Protein 8EEN (pdb70)

Solvent-accessible surface area: 30637 Å² total; per-residue (Å²): 131,0,2,0,7,12,0,15,9,6,0,0,3,0,0,13,6,0,21,9,41,67,30,138,14,49,1,1,14,22,37,104,47,27,1,20,62,3,45,10,59,105,62,24,60,56,43,0,10,2,8,34,7,32,0,7,21,13,4,4,9,1,2,10,6,0,11,23,32,56,18,44,56,61,14,71,38,9,26,78,46,3,78,0,0,6,24,21,106,67,147,63,50,127,23,76,21,111,59,0,15,127,66,0,70,57,0,1,44,34,0,10,107,21,4,126,88,3,7,63,18,2,13,26,1,38,52,0,62,37,160,116,30,125,31,76,71,99,7,85,114,123,0,79,64,21,0,107,27,4,0,0,44,25,0,94,135,53,64,57,90,78,39,10,20,10,1,0,8,0,14,0,0,12,9,0,1,0,33,0,59,56,0,0,0,0,4,0,5,3,16,0,10,3,0,23,41,104,9,116,5,0,16,23,0,25,45,70,19,14,12,67,71,3,1,86,24,0,10,74,17,0,22,65,26,22,119,44,131,36,78,64,92,15,17,9,39,69,0,60,10,80,108,129,8,7,30,0,31,4,117,104,45,68,88,24,101,5,29,0,0,0,0,18,23,14,1,16,2,3,97,63,13,105,24,38,75,83,11,61,125,53,3,69,56,6,8,90,87,73,5,0,0,53,1,5,16,0,1,0,24,0,112,14,100,55,134,2,9,0,9,3,19,70,99,19,60,0,0,11,0,20,0,5,35,80,30,156,98,92,11,0,0,0,5,0,11,1,31,36,12,115,47,12,82,7,84,26,84,143,34,0,44,35,0,0,83,40,13,57,143,95,9,95,9,60,51,8,9,5,47,42,13,34,79,12,114,66,3,19,3,9,55,6,1,5,57,84,14,10,0,12,116,0,6,24,22,4,64,93,28,146,13,28,1,31,6,0,8,9,5,7,0,52,2,3,14,6,32,13,19,4,0,12,2,2,6,0,5,22,0,0,19,74,0,17,96,71,87,112,114,0,2,0,8,11,0,16,10,6,0,0,3,0,0,12,6,0,20,10,41,71,32,130,8,48,1,1,14,22,37,105,48,28,1,22,65,4,44,10,57,105,64,25,58,58,43,0,11,2,8,33,7,33,1,6,22,12,4,4,10,1,1,10,6,0,11,24,30,55,19,44,57,61,14,72,38,10,22,82,60,3,92,1,2,6,23,24,121,71,143,62,46,154,22,75,28,111,61,0,48,121,68,0,60,54,0,1,43,34,0,8,111,22,4,127,86,4,7,62,17,2,13,26,0,41,53,0,53,40,154,116,29,125,30,72,69,92,6,83,112,125,0,82,65,21,1,109,29,4,0,0,43,24,0,93,133,54,64,54,93,98,54,11,17,13,2,0,8,0,13,0,0,12,10,0,0,0,33,0,59,55,0,0,0,0,4,0,5,2,16,0,11,3,0,48,47,57,14,96,2,0,25,23,0,26,43,71,21,14,11,68,73,4,1,86,24,0,11,74,16,0,22,67,25,21,118,42,129,35,74,64,94,16,19,9,39,65,0,54,6,88,131,123,11,8,25,0,29,4,124,100,45,68,90,24,98,5,32,0,0,0,0,18,23,14,1,15,2,3,94,61,13,103,22,40,69,83,12,56,126,52,2,70,60,6,8,93,88,67,3,1,1,53,1,4,15,0,1,0,24,0,104,16,100,51,114,2,9,0,9,3,20,70,99,19,59,0,0,11,0,32,0,6,35,63,40,160,98,101,13,0,0,0,4,0,17,1,30,30,22,116,40,13,82,6,88,29,74,141,34,0,44,36,0,0,83,41,13,58,142,94,8,85,9,59,51,9,8,5,46,43,13,34,80,15,132,89,3,16,4,8,57,5,0,6,56,82,14,11,0,12,113,0,6,34,44,4,54,119,16,76,39,31,4,28,4,0,8,10,5,8,0,56,3,4,14,5,31,13,18,4,0,12,2,2,10,0,5,24,0,0,18,58,0,18,97,72,84,114

Nearest PDB structures (foldseek):
  8een-assembly2_A  TM=1.002E+00  e=7.581E-100  Corynebacterium ammoniagenes
  8eej-assembly2_A  TM=1.002E+00  e=3.549E-97  Corynebacterium ammoniagenes
  8eei-assembly1_A  TM=1.001E+00  e=1.868E-94  Corynebacterium ammoniagenes
  8eel-assembly2_B  TM=1.001E+00  e=2.654E-94  Corynebacterium ammoniagenes
  8eeh-assembly2_B  TM=1.000E+00  e=1.194E-92  Corynebacterium ammoniagenes

Structure (mmCIF, N/CA/C/O backbone):
data_8EEN
#
_entry.id   8EEN
#
_cell.length_a   60.229
_cell.length_b   117.835
_cell.length_c   141.479
_cell.angle_alpha   90.000
_cell.angle_beta   90.000
_cell.angle_gamma   90.000
#
_symmetry.space_group_name_H-M   'P 21 21 21'
#
loop_
_entity.id
_entity.type
_entity.pdbx_description
1 polymer 'Amine oxidase'
2 non-polymer 'FLAVIN-ADENINE DINUCLEOTIDE'
3 water water
#
loop_
_atom_site.group_PDB
_atom_site.id
_atom_site.type_symbol
_atom_site.label_atom_id
_atom_site.label_alt_id
_atom_site.label_comp_id
_atom_site.label_asym_id
_atom_site.label_entity_id
_atom_site.label_seq_id
_atom_site.pdbx_PDB_ins_code
_atom_site.Cartn_x
_atom_site.Cartn_y
_atom_site.Cartn_z
_atom_site.occupancy
_atom_site.B_iso_or_equiv
_atom_site.auth_seq_id
_atom_site.auth_comp_id
_atom_site.auth_asym_id
_atom_site.auth_atom_id
_atom_site.pdbx_PDB_model_num
ATOM 1 N N . LYS A 1 5 ? 17.89087 -26.15196 20.82614 1.000 33.13000 5 LYS B N 1
ATOM 2 C CA . LYS A 1 5 ? 16.83871 -26.71800 19.99949 1.000 21.26000 5 LYS B CA 1
ATOM 3 C C . LYS A 1 5 ? 15.82130 -25.65338 19.56413 1.000 20.58000 5 LYS B C 1
ATOM 4 O O . LYS A 1 5 ? 14.97105 -25.93566 18.73098 1.000 17.25000 5 LYS B O 1
ATOM 10 N N . VAL A 1 6 ? 15.89261 -24.43579 20.12101 1.000 14.51000 6 VAL B N 1
ATOM 11 C CA . VAL A 1 6 ? 15.02877 -23.34641 19.67188 1.000 13.27000 6 VAL B CA 1
ATOM 12 C C . VAL A 1 6 ? 15.66793 -22.69043 18.45657 1.000 12.89000 6 VAL B C 1
ATOM 13 O O . VAL A 1 6 ? 16.83416 -22.28623 18.49856 1.000 14.45000 6 VAL B O 1
ATOM 17 N N . VAL A 1 7 ? 14.91429 -22.58684 17.37024 1.000 10.18000 7 VAL B N 1
ATOM 18 C CA . VAL A 1 7 ? 15.39630 -21.94254 16.15101 1.000 12.36000 7 VAL B CA 1
ATOM 19 C C . VAL A 1 7 ? 14.86458 -20.51755 16.11912 1.000 10.71000 7 VAL B C 1
ATOM 20 O O . VAL A 1 7 ? 13.64979 -20.29219 16.16490 1.000 12.18000 7 VAL B O 1
ATOM 24 N N . ILE A 1 8 ? 15.77742 -19.56085 16.04919 1.000 10.94000 8 ILE B N 1
ATOM 25 C CA . ILE A 1 8 ? 15.44953 -18.14616 15.96034 1.000 9.02000 8 ILE B CA 1
ATOM 26 C C . ILE A 1 8 ? 15.70293 -17.72668 14.51535 1.000 10.72000 8 ILE B C 1
ATOM 27 O O . ILE A 1 8 ? 16.81570 -17.89912 13.99554 1.000 11.35000 8 ILE B O 1
ATOM 32 N N . ILE A 1 9 ? 14.68199 -17.19798 13.85074 1.000 11.06000 9 ILE B N 1
ATOM 33 C CA . ILE A 1 9 ? 14.81571 -16.75796 12.46555 1.000 10.58000 9 ILE B CA 1
ATOM 34 C C . ILE A 1 9 ? 15.06903 -15.25957 12.47735 1.000 11.49000 9 ILE B C 1
ATOM 35 O O . ILE A 1 9 ? 14.18579 -14.47522 12.84211 1.000 11.67000 9 ILE B O 1
ATOM 40 N N . GLY A 1 10 ? 16.27021 -14.86992 12.06856 1.000 8.85000 10 GLY B N 1
ATOM 41 C CA . GLY A 1 10 ? 16.63243 -13.46755 11.99167 1.000 12.46000 10 GLY B CA 1
ATOM 42 C C . GLY A 1 10 ? 17.56407 -12.99873 13.09219 1.000 10.53000 10 GLY B C 1
ATOM 43 O O . GLY A 1 10 ? 17.29620 -13.23674 14.28090 1.000 10.21000 10 GLY B O 1
ATOM 44 N N . ALA A 1 11 ? 18.65131 -12.32730 12.70285 1.000 10.56000 11 ALA B N 1
ATOM 45 C CA . ALA A 1 11 ? 19.64873 -11.77128 13.61707 1.000 10.01000 11 ALA B CA 1
ATOM 46 C C . ALA A 1 11 ? 19.57237 -10.24552 13.68849 1.000 10.60000 11 ALA B C 1
ATOM 47 O O . ALA A 1 11 ? 20.59374 -9.54906 13.70118 1.000 10.08000 11 ALA B O 1
ATOM 49 N N . GLY A 1 12 ? 18.35023 -9.71515 13.71563 1.000 10.31000 12 GLY B N 1
ATOM 50 C CA . GLY A 1 12 ? 18.12022 -8.35401 14.15309 1.000 10.91000 12 GLY B CA 1
ATOM 51 C C . GLY A 1 12 ? 18.12296 -8.28079 15.67203 1.000 8.17000 12 GLY B C 1
ATOM 52 O O . GLY A 1 12 ? 18.42808 -9.24527 16.37416 1.000 8.23000 12 GLY B O 1
ATOM 53 N N . PHE A 1 13 ? 17.75191 -7.10878 16.18475 1.000 8.02000 13 PHE B N 1
ATOM 54 C CA . PHE A 1 13 ? 17.76167 -6.92581 17.63478 1.000 9.11000 13 PHE B CA 1
ATOM 55 C C . PHE A 1 13 ? 16.83479 -7.91191 18.34536 1.000 9.42000 13 PHE B C 1
ATOM 56 O O . PHE A 1 13 ? 17.17463 -8.41106 19.42506 1.000 9.76000 13 PHE B O 1
ATOM 64 N N . ALA A 1 14 ? 15.65635 -8.20445 17.77422 1.000 9.90000 14 ALA B N 1
ATOM 65 C CA . ALA A 1 14 ? 14.74846 -9.13000 18.45319 1.000 9.28000 14 ALA B CA 1
ATOM 66 C C . ALA A 1 14 ? 15.35565 -10.52669 18.55519 1.000 9.71000 14 ALA B C 1
ATOM 67 O O . ALA A 1 14 ? 15.31726 -11.16126 19.61894 1.000 11.52000 14 ALA B O 1
ATOM 69 N N . GLY A 1 15 ? 15.91616 -11.02723 17.45508 1.000 9.12000 15 GLY B N 1
ATOM 70 C CA . GLY A 1 15 ? 16.47789 -12.36368 17.48050 1.000 9.42000 15 GLY B CA 1
ATOM 71 C C . GLY A 1 15 ? 17.72952 -12.45855 18.33428 1.000 12.01000 15 GLY B C 1
ATOM 72 O O . GLY A 1 15 ? 17.92419 -13.44415 19.05696 1.000 10.40000 15 GLY B O 1
ATOM 73 N N . LEU A 1 16 ? 18.58531 -11.43157 18.27490 1.000 8.48000 16 LEU B N 1
ATOM 74 C CA . LEU A 1 16 ? 19.80620 -11.42425 19.07729 1.000 8.87000 16 LEU B CA 1
ATOM 75 C C . LEU A 1 16 ? 19.48072 -11.41458 20.56867 1.000 10.14000 16 LEU B C 1
ATOM 76 O O . LEU A 1 16 ? 20.04629 -12.19214 21.34702 1.000 9.32000 16 LEU B O 1
ATOM 81 N N . VAL A 1 17 ? 18.55443 -10.55096 20.98566 1.000 11.11000 17 VAL B N 1
ATOM 82 C CA . VAL A 1 17 ? 18.24208 -10.46669 22.41090 1.000 9.70000 17 VAL B CA 1
ATOM 83 C C . VAL A 1 17 ? 17.50297 -11.71550 22.87762 1.000 12.04000 17 VAL B C 1
ATOM 84 O O . VAL A 1 17 ? 17.68535 -12.15724 24.01879 1.000 9.52000 17 VAL B O 1
ATOM 88 N N . ALA A 1 18 ? 16.68614 -12.32201 22.00699 1.000 10.02000 18 ALA B N 1
ATOM 89 C CA . ALA A 1 18 ? 16.03857 -13.58233 22.36269 1.000 9.32000 18 ALA B CA 1
ATOM 90 C C . ALA A 1 18 ? 17.06827 -14.68120 22.55970 1.000 10.14000 18 ALA B C 1
ATOM 91 O O . ALA A 1 18 ? 16.95936 -15.48345 23.49561 1.000 10.40000 18 ALA B O 1
ATOM 93 N N . ALA A 1 19 ? 18.08090 -14.73848 21.68959 1.000 9.71000 19 ALA B N 1
ATOM 94 C CA . ALA A 1 19 ? 19.12495 -15.74818 21.86402 1.000 10.06000 19 ALA B CA 1
ATOM 95 C C . ALA A 1 19 ? 19.85438 -15.55952 23.18733 1.000 12.66000 19 ALA B C 1
ATOM 96 O O . ALA A 1 19 ? 20.09583 -16.52938 23.91877 1.000 8.99000 19 ALA B O 1
ATOM 98 N N . ARG A 1 20 ? 20.19963 -14.31571 23.52627 1.000 9.77000 20 ARG B N 1
ATOM 99 C CA . ARG A 1 20 ? 20.90331 -14.08778 24.78392 1.000 9.04000 20 ARG B CA 1
ATOM 100 C C . ARG A 1 20 ? 20.04475 -14.48239 25.98336 1.000 9.89000 20 ARG B C 1
ATOM 101 O O . ARG A 1 20 ? 20.55313 -15.06059 26.95145 1.000 9.90000 20 ARG B O 1
ATOM 109 N N . GLU A 1 21 ? 18.73680 -14.21143 25.92018 1.000 9.54000 21 GLU B N 1
ATOM 110 C CA . GLU A 1 21 ? 17.82704 -14.59232 27.00208 1.000 9.92000 21 GLU B CA 1
ATOM 111 C C . GLU A 1 21 ? 17.73562 -16.11020 27.15296 1.000 11.02000 21 GLU B C 1
ATOM 112 O O . GLU A 1 21 ? 17.75794 -16.63625 28.27359 1.000 11.01000 21 GLU B O 1
ATOM 118 N N . LEU A 1 22 ? 17.63714 -16.83609 26.03798 1.000 12.74000 22 LEU B N 1
ATOM 119 C CA . LEU A 1 22 ? 17.62300 -18.29131 26.12377 1.000 10.72000 22 LEU B CA 1
ATOM 120 C C . LEU A 1 22 ? 18.94014 -18.81559 26.67828 1.000 13.16000 22 LEU B C 1
ATOM 121 O O . LEU A 1 22 ? 18.96397 -19.78479 27.44703 1.000 12.60000 22 LEU B O 1
ATOM 126 N N . GLN A 1 23 ? 20.04974 -18.18363 26.30312 1.000 11.14000 23 GLN B N 1
ATOM 127 C CA . GLN A 1 23 ? 21.35132 -18.59152 26.82610 1.000 12.53000 23 GLN B CA 1
ATOM 128 C C . GLN A 1 23 ? 21.40734 -18.45296 28.34291 1.000 14.86000 23 GLN B C 1
ATOM 129 O O . GLN A 1 23 ? 21.91170 -19.34633 29.03776 1.000 15.33000 23 GLN B O 1
ATOM 135 N N . THR A 1 24 ? 20.88228 -17.34260 28.87168 1.000 15.65000 24 THR B N 1
ATOM 136 C CA . THR A 1 24 ? 20.80621 -17.14879 30.31697 1.000 14.46000 24 THR B CA 1
ATOM 137 C C . THR A 1 24 ? 20.07240 -18.30619 30.98542 1.000 17.50000 24 THR B C 1
ATOM 138 O O . THR A 1 24 ? 20.46394 -18.76105 32.06925 1.000 18.98000 24 THR B O 1
ATOM 142 N N . ALA A 1 25 ? 19.01825 -18.81036 30.34203 1.000 14.68000 25 ALA B N 1
ATOM 143 C CA . ALA A 1 25 ? 18.19030 -19.88589 30.88180 1.000 17.53000 25 ALA B CA 1
ATOM 144 C C . ALA A 1 25 ? 18.75233 -21.28064 30.61492 1.000 17.72000 25 ALA B C 1
ATOM 145 O O . ALA A 1 25 ? 18.13123 -22.27154 31.03262 1.000 19.37000 25 ALA B O 1
ATOM 147 N N . GLY A 1 26 ? 19.88807 -21.38380 29.92689 1.000 15.26000 26 GLY B N 1
ATOM 148 C CA . GLY A 1 26 ? 20.47433 -22.67024 29.60565 1.000 17.12000 26 GLY B CA 1
ATOM 149 C C . GLY A 1 26 ? 19.76087 -23.43144 28.51133 1.000 20.40000 26 GLY B C 1
ATOM 150 O O . GLY A 1 26 ? 19.83640 -24.66342 28.47067 1.000 19.14000 26 GLY B O 1
ATOM 151 N N . ILE A 1 27 ? 19.07143 -22.73409 27.61554 1.000 15.30000 27 ILE B N 1
ATOM 152 C CA . ILE A 1 27 ? 18.28411 -23.36769 26.56471 1.000 14.59000 27 ILE B CA 1
ATOM 153 C C . ILE A 1 27 ? 19.05332 -23.25803 25.25940 1.000 14.94000 27 ILE B C 1
ATOM 154 O O . ILE A 1 27 ? 19.49546 -22.16681 24.87883 1.000 15.03000 27 ILE B O 1
ATOM 159 N N . GLU A 1 28 ? 19.23312 -24.38501 24.58155 1.000 13.82000 28 GLU B N 1
ATOM 160 C CA . GLU A 1 28 ? 19.99778 -24.39373 23.34511 1.000 15.26000 28 GLU B CA 1
ATOM 161 C C . GLU A 1 28 ? 19.19908 -23.74885 22.21931 1.000 14.32000 28 GLU B C 1
ATOM 162 O O . GLU A 1 28 ? 17.97821 -23.91249 22.11862 1.000 13.38000 28 GLU B O 1
ATOM 168 N N . TYR A 1 29 ? 19.90284 -23.01269 21.36883 1.000 13.23000 29 TYR B N 1
ATOM 169 C CA . TYR A 1 29 ? 19.25880 -22.23826 20.32199 1.000 13.81000 29 TYR B CA 1
ATOM 170 C C . TYR A 1 29 ? 20.16756 -22.22465 19.10470 1.000 15.19000 29 TYR B C 1
ATOM 171 O O . TYR A 1 29 ? 21.35274 -22.56460 19.17528 1.000 13.90000 29 TYR B O 1
ATOM 180 N N . GLU A 1 30 ? 19.59793 -21.79871 17.98396 1.000 14.41000 30 GLU B N 1
ATOM 181 C CA . GLU A 1 30 ? 20.38479 -21.46569 16.80614 1.000 16.79000 30 GLU B CA 1
ATOM 182 C C . GLU A 1 30 ? 19.71480 -20.29812 16.10581 1.000 14.38000 30 GLU B C 1
ATOM 183 O O . GLU A 1 30 ? 18.49000 -20.28789 15.97236 1.000 15.86000 30 GLU B O 1
ATOM 189 N N . ILE A 1 31 ? 20.50706 -19.32554 15.66419 1.000 14.67000 31 ILE B N 1
ATOM 190 C CA . ILE A 1 31 ? 19.99668 -18.19786 14.89080 1.000 12.43000 31 ILE B CA 1
ATOM 191 C C . ILE A 1 31 ? 20.31851 -18.44254 13.42504 1.000 14.08000 31 ILE B C 1
ATOM 192 O O . ILE A 1 31 ? 21.48482 -18.63951 13.06446 1.000 14.94000 31 ILE B O 1
ATOM 197 N N . LEU A 1 32 ? 19.29035 -18.40173 12.58661 1.000 10.48000 32 LEU B N 1
ATOM 198 C CA . LEU A 1 32 ? 19.42298 -18.47522 11.13506 1.000 11.35000 32 LEU B CA 1
ATOM 199 C C . LEU A 1 32 ? 19.12874 -17.09859 10.55039 1.000 11.17000 32 LEU B C 1
ATOM 200 O O . LEU A 1 32 ? 18.02371 -16.57327 10.73108 1.000 10.92000 32 LEU B O 1
ATOM 205 N N . GLU A 1 33 ? 20.11152 -16.51896 9.86427 1.000 10.33000 33 GLU B N 1
ATOM 206 C CA . GLU A 1 33 ? 19.98711 -15.19163 9.27070 1.000 10.12000 33 GLU B CA 1
ATOM 207 C C . GLU A 1 33 ? 20.18348 -15.27183 7.75872 1.000 12.12000 33 GLU B C 1
ATOM 208 O O . GLU A 1 33 ? 21.15095 -15.87882 7.28489 1.000 14.36000 33 GLU B O 1
ATOM 214 N N . ALA A 1 34 ? 19.27411 -14.63704 7.00612 1.000 9.21000 34 ALA B N 1
ATOM 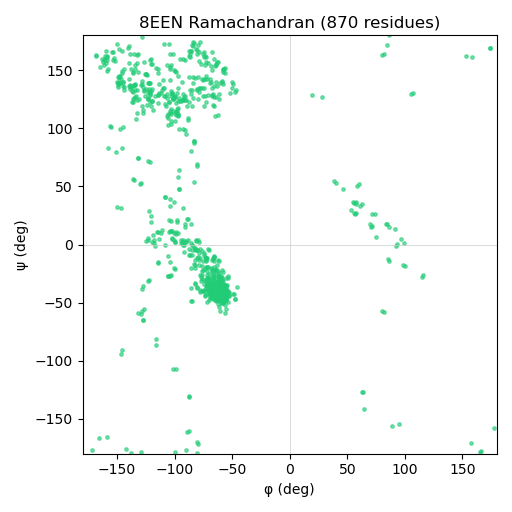215 C CA . ALA A 1 34 ? 19.33064 -14.69507 5.54270 1.000 11.67000 34 ALA B CA 1
ATOM 216 C C . ALA A 1 34 ? 20.52279 -13.93027 4.96861 1.000 11.33000 34 ALA B C 1
ATOM 217 O O . ALA A 1 34 ? 21.13069 -14.37270 3.97999 1.000 14.50000 34 ALA B O 1
ATOM 219 N N . LYS A 1 35 ? 20.86120 -12.78240 5.54835 1.000 13.68000 35 LYS B N 1
ATOM 220 C CA . LYS A 1 35 ? 21.89108 -11.91124 4.99699 1.000 11.86000 35 LYS B CA 1
ATOM 221 C C . LYS A 1 35 ? 23.28617 -12.35937 5.43356 1.000 10.40000 35 LYS B C 1
ATOM 222 O O . LYS A 1 35 ? 23.45431 -13.26170 6.26327 1.000 11.04000 35 LYS B O 1
ATOM 228 N N . ASP A 1 36 ? 24.30117 -11.69904 4.87188 1.000 14.22000 36 ASP B N 1
ATOM 229 C CA . ASP A 1 36 ? 25.68881 -11.87773 5.28088 1.000 11.61000 36 ASP B CA 1
ATOM 230 C C . ASP A 1 36 ? 26.08296 -10.92721 6.40392 1.000 15.04000 36 ASP B C 1
ATOM 231 O O . ASP A 1 36 ? 27.27408 -10.66628 6.60709 1.000 15.28000 36 ASP B O 1
ATOM 236 N N . ARG A 1 37 ? 25.10505 -10.41697 7.14583 1.000 14.31000 37 ARG B N 1
ATOM 237 C CA . ARG A 1 37 ? 25.36906 -9.46353 8.20801 1.000 13.12000 37 ARG B CA 1
ATOM 238 C C . ARG A 1 37 ? 24.28400 -9.61897 9.25868 1.000 12.05000 37 ARG B C 1
ATOM 239 O O . ARG A 1 37 ? 23.19619 -10.12688 8.98038 1.000 12.93000 37 ARG B O 1
ATOM 247 N N . ILE A 1 38 ? 24.60367 -9.17914 10.47422 1.000 11.39000 38 ILE B N 1
ATOM 248 C CA . ILE A 1 38 ? 23.64137 -9.08852 11.56534 1.000 9.65000 38 ILE B CA 1
ATOM 249 C C . ILE A 1 38 ? 23.19586 -7.64172 11.72492 1.000 11.63000 38 ILE B C 1
ATOM 250 O O . ILE A 1 38 ? 23.84203 -6.69939 11.24769 1.000 12.10000 38 ILE B O 1
ATOM 255 N N . GLY A 1 39 ? 22.08797 -7.45488 12.44932 1.000 11.29000 39 GLY B N 1
ATOM 256 C CA . GLY A 1 39 ? 21.55281 -6.14833 12.76314 1.000 9.98000 39 GLY B CA 1
ATOM 257 C C . GLY A 1 39 ? 20.19251 -5.87139 12.14924 1.000 11.41000 39 GLY B C 1
ATOM 258 O O . GLY A 1 39 ? 19.42884 -5.07736 12.70344 1.000 9.61000 39 GLY B O 1
ATOM 259 N N . GLY A 1 40 ? 19.88533 -6.49089 11.01195 1.000 9.40000 40 GLY B N 1
ATOM 260 C CA . GLY A 1 40 ? 18.59514 -6.27092 10.37662 1.000 9.57000 40 GLY B CA 1
ATOM 261 C C . GLY A 1 40 ? 18.38882 -4.83223 9.95464 1.000 10.50000 40 GLY B C 1
ATOM 262 O O . GLY A 1 40 ? 19.19434 -4.24898 9.22653 1.000 11.68000 40 GLY B O 1
ATOM 263 N N . ARG A 1 41 ? 17.27433 -4.25503 10.40024 1.000 8.60000 41 ARG B N 1
ATOM 264 C CA . ARG A 1 41 ? 16.91655 -2.87936 10.05939 1.000 8.78000 41 ARG B CA 1
ATOM 265 C C . ARG A 1 41 ? 17.66961 -1.84505 10.88494 1.000 10.98000 41 ARG B C 1
ATOM 266 O O . ARG A 1 41 ? 17.41367 -0.64817 10.72422 1.000 10.63000 41 ARG B O 1
ATOM 274 N N . ALA A 1 42 ? 18.56917 -2.28212 11.76440 1.000 10.21000 42 ALA B N 1
ATOM 275 C CA . ALA A 1 42 ? 19.63536 -1.44798 12.30405 1.000 11.32000 42 ALA B CA 1
ATOM 276 C C . ALA A 1 42 ? 20.90663 -1.79150 11.53568 1.000 9.71000 42 ALA B C 1
ATOM 277 O O . ALA A 1 42 ? 21.28168 -2.96665 11.45014 1.000 12.16000 42 ALA B O 1
ATOM 279 N N . TRP A 1 43 ? 21.56075 -0.77871 10.95604 1.000 13.34000 43 TRP B N 1
ATOM 280 C CA . TRP A 1 43 ? 22.71413 -1.03314 10.08444 1.000 11.18000 43 TRP B CA 1
ATOM 281 C C . TRP A 1 43 ? 23.59556 0.21868 10.06422 1.000 11.34000 43 TRP B C 1
ATOM 282 O O . TRP A 1 43 ? 23.28103 1.18054 9.35990 1.000 14.40000 43 TRP B O 1
ATOM 293 N N . THR A 1 44 ? 24.69369 0.18687 10.81814 1.000 12.12000 44 THR B N 1
ATOM 294 C CA . THR A 1 44 ? 25.67302 1.26983 10.80492 1.000 13.00000 44 THR B CA 1
ATOM 295 C C . THR A 1 44 ? 26.75674 0.93995 9.78929 1.000 15.88000 44 THR B C 1
ATOM 296 O O . THR A 1 44 ? 27.39088 -0.11656 9.88097 1.000 19.42000 44 THR B O 1
ATOM 300 N N . GLU A 1 45 ? 26.98439 1.84576 8.83922 1.000 19.04000 45 GLU B N 1
ATOM 301 C CA . GLU A 1 45 ? 28.00428 1.60389 7.82711 1.000 22.80000 45 GLU B CA 1
ATOM 302 C C . GLU A 1 45 ? 28.65083 2.90278 7.37014 1.000 20.42000 45 GLU B C 1
ATOM 303 O O . GLU A 1 45 ? 27.97111 3.91344 7.20832 1.000 16.30000 45 GLU B O 1
ATOM 309 N N . GLU A 1 46 ? 29.95816 2.84622 7.10177 1.000 19.76000 46 GLU B N 1
ATOM 310 C CA . GLU A 1 46 ? 30.68362 3.99341 6.56854 1.000 21.13000 46 GLU B CA 1
ATOM 311 C C . GLU A 1 46 ? 30.18626 4.33367 5.16608 1.000 25.03000 46 GLU B C 1
ATOM 312 O O . GLU A 1 46 ? 30.28629 3.51619 4.24759 1.000 19.09000 46 GLU B O 1
ATOM 318 N N . ARG A 1 47 ? 29.66585 5.54620 4.99867 1.000 25.48000 47 ARG B N 1
ATOM 319 C CA . ARG A 1 47 ? 29.28040 6.06123 3.69389 1.000 23.88000 47 ARG B CA 1
ATOM 320 C C . ARG A 1 47 ? 29.49294 7.56340 3.71109 1.000 19.99000 47 ARG B C 1
ATOM 321 O O . ARG A 1 47 ? 29.28918 8.21399 4.73484 1.000 17.28000 47 ARG B O 1
ATOM 329 N N . MET A 1 48 ? 29.90036 8.11194 2.56747 1.000 20.27000 48 MET B N 1
ATOM 330 C CA . MET A 1 48 ? 30.08152 9.55548 2.41129 1.000 19.91000 48 MET B CA 1
ATOM 331 C C . MET A 1 48 ? 31.06867 10.12525 3.40979 1.000 21.12000 48 MET B C 1
ATOM 332 O O . MET A 1 48 ? 30.94936 11.29307 3.79322 1.000 18.53000 48 MET B O 1
ATOM 337 N N . GLY A 1 49 ? 32.00410 9.30218 3.87608 1.000 19.83000 49 GLY B N 1
ATOM 338 C CA . GLY A 1 49 ? 33.08871 9.76511 4.71368 1.000 23.32000 49 GLY B CA 1
ATOM 339 C C . GLY A 1 49 ? 32.90588 9.60586 6.20954 1.000 25.95000 49 GLY B C 1
ATOM 340 O O . GLY A 1 49 ? 33.76215 10.08183 6.96496 1.000 21.89000 49 GLY B O 1
ATOM 341 N N . ARG A 1 50 ? 31.83177 8.96848 6.66840 1.000 23.66000 50 ARG B N 1
ATOM 342 C CA . ARG A 1 50 ? 31.61558 8.79291 8.09941 1.000 21.98000 50 ARG B CA 1
ATOM 343 C C . ARG A 1 50 ? 30.62288 7.65640 8.30500 1.000 22.50000 50 ARG B C 1
ATOM 344 O O . ARG A 1 50 ? 29.93790 7.24720 7.36235 1.000 17.78000 50 ARG B O 1
ATOM 352 N N . PRO A 1 51 ? 30.55176 7.09454 9.51200 1.000 19.70000 51 PRO B N 1
ATOM 353 C CA . PRO A 1 51 ? 29.53655 6.06339 9.77454 1.000 17.60000 51 PRO B CA 1
ATOM 354 C C . PRO A 1 51 ? 28.14436 6.67730 9.74761 1.000 17.14000 51 PRO B C 1
ATOM 355 O O . PRO A 1 51 ? 27.88119 7.68316 10.41001 1.000 16.57000 51 PRO B O 1
ATOM 359 N N . LEU A 1 52 ? 27.25671 6.07467 8.95878 1.000 14.92000 52 LEU B N 1
ATOM 360 C CA . LEU A 1 52 ? 25.88230 6.53205 8.84710 1.000 12.44000 52 LEU B CA 1
ATOM 361 C C . LEU A 1 52 ? 24.94034 5.38879 9.18581 1.000 13.13000 52 LEU B C 1
ATOM 362 O O . LEU A 1 52 ? 25.22663 4.22038 8.90884 1.000 13.04000 52 LEU B O 1
ATOM 367 N N . GLU A 1 53 ? 23.81689 5.73286 9.80385 1.000 10.90000 53 GLU B N 1
ATOM 368 C CA . GLU A 1 53 ? 22.78804 4.74833 10.12550 1.000 10.40000 53 GLU B CA 1
ATOM 369 C C . GLU A 1 53 ? 21.83556 4.63087 8.94509 1.000 11.77000 53 GLU B C 1
ATOM 370 O O . GLU A 1 53 ? 21.03544 5.53817 8.69146 1.000 13.00000 53 GLU B O 1
ATOM 376 N N . LEU A 1 54 ? 21.90412 3.50696 8.22851 1.000 10.90000 54 LEU B N 1
ATOM 377 C CA . LEU A 1 54 ? 20.99722 3.30852 7.10173 1.000 9.13000 54 LEU B CA 1
ATOM 378 C C . LEU A 1 54 ? 19.59741 2.94502 7.55979 1.000 10.83000 54 LEU B C 1
ATOM 379 O O . LEU A 1 54 ? 18.63184 3.13149 6.80737 1.000 10.08000 54 LEU B O 1
ATOM 384 N N . GLY A 1 55 ? 19.50230 2.41800 8.77262 1.000 13.65000 55 GLY B N 1
ATOM 385 C CA . GLY A 1 55 ? 18.26286 2.20835 9.48679 1.000 14.89000 55 GLY B CA 1
ATOM 386 C C . GLY A 1 55 ? 18.66918 2.22501 10.94573 1.000 25.81000 55 GLY B C 1
ATOM 387 O O . GLY A 1 55 ? 19.85372 2.06692 11.28860 1.000 31.53000 55 GLY B O 1
ATOM 388 N N . ALA A 1 56 ? 17.66028 2.34162 11.79725 1.000 12.63000 56 ALA B N 1
ATOM 389 C CA . ALA A 1 56 ? 17.71539 2.81243 13.18192 1.000 12.90000 56 ALA B CA 1
ATOM 390 C C . ALA A 1 56 ? 18.81544 3.80513 13.55771 1.000 15.69000 56 ALA B C 1
ATOM 391 O O . ALA A 1 56 ? 20.00491 3.52404 13.38614 1.000 11.99000 56 ALA B O 1
ATOM 393 N N . THR A 1 57 ? 18.41366 4.93344 14.16015 1.000 13.42000 57 THR B N 1
ATOM 394 C CA . THR A 1 57 ? 19.33030 6.00416 14.55161 1.000 10.66000 57 THR B CA 1
ATOM 395 C C . THR A 1 57 ? 19.20762 6.45837 16.01135 1.000 11.91000 57 THR B C 1
ATOM 396 O O . THR A 1 57 ? 20.20095 6.44700 16.75120 1.000 11.86000 57 THR B O 1
ATOM 400 N N . TRP A 1 58 ? 18.02329 6.89419 16.43812 1.000 9.80000 58 TRP B N 1
ATOM 401 C CA . TRP A 1 58 ? 17.88513 7.66805 17.67102 1.000 9.20000 58 TRP B CA 1
ATOM 402 C C . TRP A 1 58 ? 17.40593 6.80686 18.84097 1.000 11.82000 58 TRP B C 1
ATOM 403 O O . TRP A 1 58 ? 16.67197 5.83163 18.65363 1.000 11.59000 58 TRP B O 1
ATOM 414 N N . VAL A 1 59 ? 17.81858 7.20558 20.05636 1.000 7.99000 59 VAL B N 1
ATOM 415 C CA . VAL A 1 59 ? 17.59534 6.46525 21.30232 1.000 10.38000 59 VAL B CA 1
ATOM 416 C C . VAL A 1 59 ? 17.26494 7.45582 22.41906 1.000 11.33000 59 VAL B C 1
ATOM 417 O O . VAL A 1 59 ? 17.43580 8.66723 22.26775 1.000 10.76000 59 VAL B O 1
ATOM 421 N N . HIS A 1 60 ? 16.81234 6.92866 23.56591 1.000 7.80000 60 HIS B N 1
ATOM 422 C CA . HIS A 1 60 ? 16.55550 7.76832 24.73993 1.000 8.16000 60 HIS B CA 1
ATOM 423 C C . HIS A 1 60 ? 16.50700 6.90932 26.00326 1.000 9.37000 60 HIS B C 1
ATOM 424 O O . HIS A 1 60 ? 16.17523 5.72239 25.94868 1.000 9.65000 60 HIS B O 1
ATOM 431 N N . TRP A 1 61 ? 16.80608 7.53542 27.15354 1.000 11.71000 61 TRP B N 1
ATOM 432 C CA . TRP A 1 61 ? 16.79230 6.82844 28.43687 1.000 10.52000 61 TRP B CA 1
ATOM 433 C C . TRP A 1 61 ? 15.38186 6.50787 28.92796 1.000 8.69000 61 TRP B C 1
ATOM 434 O O . TRP A 1 61 ? 15.22822 5.67092 29.83786 1.000 11.05000 61 TRP B O 1
ATOM 445 N N . PHE A 1 62 ? 14.35237 7.12182 28.34365 1.000 9.22000 62 PHE B N 1
ATOM 446 C CA . PHE A 1 62 ? 12.97907 6.71695 28.63095 1.000 11.01000 62 PHE B CA 1
ATOM 447 C C . PHE A 1 62 ? 12.54298 5.48258 27.83526 1.000 11.45000 62 PHE B C 1
ATOM 448 O O . PHE A 1 62 ? 11.37955 5.07990 27.95246 1.000 11.13000 62 PHE B O 1
ATOM 456 N N . GLN A 1 63 ? 13.43279 4.87788 27.03698 1.000 9.66000 63 GLN B N 1
ATOM 457 C CA . GLN A 1 63 ? 13.16729 3.60192 26.35928 1.000 9.16000 63 GLN B CA 1
ATOM 458 C C . GLN A 1 63 ? 13.91403 2.53216 27.14490 1.000 9.23000 63 GLN B C 1
ATOM 459 O O . GLN A 1 63 ? 15.13735 2.41602 27.03817 1.000 10.05000 63 GLN B O 1
ATOM 465 N N . ALA A 1 64 ? 13.17457 1.75333 27.94683 1.000 9.04000 64 ALA B N 1
ATOM 466 C CA . ALA A 1 64 ? 13.80617 0.89813 28.94999 1.000 8.04000 64 ALA B CA 1
ATOM 467 C C . ALA A 1 64 ? 14.71549 -0.15111 28.32491 1.000 10.55000 64 ALA B C 1
ATOM 468 O O . ALA A 1 64 ? 15.83108 -0.38634 28.80780 1.000 9.85000 64 ALA B O 1
ATOM 470 N N . HIS A 1 65 ? 14.25152 -0.81219 27.27147 1.000 7.93000 65 HIS B N 1
ATOM 471 C CA . HIS A 1 65 ? 15.02587 -1.92181 26.72369 1.000 10.09000 65 HIS B CA 1
ATOM 472 C C . HIS A 1 65 ? 16.25238 -1.42477 25.97325 1.000 11.04000 65 HIS B C 1
ATOM 473 O O . HIS A 1 65 ? 17.36193 -1.95140 26.16314 1.000 10.26000 65 HIS B O 1
ATOM 480 N N . THR A 1 66 ? 16.09082 -0.37677 25.16064 1.000 8.43000 66 THR B N 1
ATOM 481 C CA . THR A 1 66 ? 17.24498 0.19306 24.47513 1.000 8.06000 66 THR B CA 1
ATOM 482 C C . THR A 1 66 ? 18.25000 0.74093 25.47462 1.000 8.74000 66 THR B C 1
ATOM 483 O O . THR A 1 66 ? 19.45914 0.51053 25.34160 1.000 8.71000 66 THR B O 1
ATOM 487 N N . TRP A 1 67 ? 17.76915 1.46200 26.49354 1.000 7.48000 67 TRP B N 1
ATOM 488 C CA . TRP A 1 67 ? 18.69357 2.11040 27.41340 1.000 8.98000 67 TRP B CA 1
ATOM 489 C C . TRP A 1 67 ? 19.48975 1.08752 28.21949 1.000 12.03000 67 TRP B C 1
ATOM 490 O O . TRP A 1 67 ? 20.69272 1.27355 28.44698 1.000 9.37000 67 TRP B O 1
ATOM 501 N N . THR A 1 68 ? 18.85154 -0.00312 28.65149 1.000 9.98000 68 THR B N 1
ATOM 502 C CA . THR A 1 68 ? 19.61755 -1.02530 29.35918 1.000 9.86000 68 THR B CA 1
ATOM 503 C C . THR A 1 68 ? 20.76854 -1.55223 28.51089 1.000 7.94000 68 THR B C 1
ATOM 504 O O . THR A 1 68 ? 21.85215 -1.81287 29.04098 1.000 9.75000 68 THR B O 1
ATOM 508 N N . GLU A 1 69 ? 20.55721 -1.71205 27.19680 1.000 8.76000 69 GLU B N 1
ATOM 509 C CA . GLU A 1 69 ? 21.63789 -2.20641 26.34152 1.000 10.69000 69 GLU B CA 1
ATOM 510 C C . GLU A 1 69 ? 22.72568 -1.15964 26.16100 1.000 10.91000 69 GLU B C 1
ATOM 511 O O . GLU A 1 69 ? 23.91721 -1.48482 26.14186 1.000 9.31000 69 GLU B O 1
ATOM 517 N N . ILE A 1 70 ? 22.33544 0.10314 26.02742 1.000 10.62000 70 ILE B N 1
ATOM 518 C CA . ILE A 1 70 ? 23.31725 1.18298 25.98542 1.000 8.72000 70 ILE B CA 1
ATOM 519 C C . ILE A 1 70 ? 24.21904 1.13197 27.21727 1.000 10.02000 70 ILE B C 1
ATOM 520 O O . ILE A 1 70 ? 25.45091 1.24770 27.11772 1.000 10.39000 70 ILE B O 1
ATOM 525 N N . MET A 1 71 ? 23.62212 0.93661 28.39444 1.000 9.29000 71 MET B N 1
ATOM 526 C CA . MET A 1 71 ? 24.41900 0.83639 29.61624 1.000 8.63000 71 MET B CA 1
ATOM 527 C C . MET A 1 71 ? 25.28367 -0.42251 29.62197 1.000 8.22000 71 MET B C 1
ATOM 528 O O . MET A 1 71 ? 26.47233 -0.36592 29.95652 1.000 9.93000 71 MET B O 1
ATOM 533 N N . ARG A 1 72 ? 24.69238 -1.56840 29.26628 1.000 9.39000 72 ARG B N 1
ATOM 534 C CA . ARG A 1 72 ? 25.40935 -2.84051 29.26154 1.000 9.88000 72 ARG B CA 1
ATOM 535 C C . ARG A 1 72 ? 26.66762 -2.78818 28.40109 1.000 11.52000 72 ARG B C 1
ATOM 536 O O . ARG A 1 72 ? 27.72341 -3.28595 28.80827 1.000 13.88000 72 ARG B O 1
ATOM 544 N N . TYR A 1 73 ? 26.57624 -2.20805 27.20408 1.000 8.84000 73 TYR B N 1
ATOM 545 C CA . TYR A 1 73 ? 27.66421 -2.27326 26.23232 1.000 9.96000 73 TYR B CA 1
ATOM 546 C C . TYR A 1 73 ? 28.53719 -1.02065 26.22930 1.000 11.53000 73 TYR B C 1
ATOM 547 O O . TYR A 1 73 ? 29.26862 -0.77676 25.26314 1.000 16.35000 73 TYR B O 1
ATOM 556 N N . GLY A 1 74 ? 28.49711 -0.23840 27.30229 1.000 10.40000 74 GLY B N 1
ATOM 557 C CA . GLY A 1 74 ? 29.47483 0.81747 27.49161 1.000 11.72000 74 GLY B CA 1
ATOM 558 C C . GLY A 1 74 ? 29.19561 2.12355 26.79113 1.000 10.81000 74 GLY B C 1
ATOM 559 O O . GLY A 1 74 ? 30.11305 2.93800 26.64180 1.000 13.83000 74 GLY B O 1
ATOM 560 N N . GLN A 1 75 ? 27.95747 2.36610 26.36752 1.000 12.34000 75 GLN B N 1
ATOM 561 C CA . GLN A 1 75 ? 27.64293 3.52286 25.54160 1.000 10.74000 75 GLN B CA 1
ATOM 562 C C . GLN A 1 75 ? 26.96183 4.65222 26.31075 1.000 11.18000 75 GLN B C 1
ATOM 563 O O . GLN A 1 75 ? 26.49448 5.60826 25.68708 1.000 10.67000 75 GLN B O 1
ATOM 569 N N . ARG A 1 76 ? 26.95105 4.57643 27.64895 1.000 10.19000 76 ARG B N 1
ATOM 570 C CA . ARG A 1 76 ? 26.25177 5.53378 28.51438 1.000 11.06000 76 ARG B CA 1
ATOM 571 C C . ARG A 1 76 ? 26.52135 6.98843 28.14459 1.000 11.89000 76 ARG B C 1
ATOM 572 O O . ARG A 1 76 ? 25.59538 7.80483 28.09802 1.000 11.33000 76 ARG B O 1
ATOM 580 N N . THR A 1 77 ? 27.78707 7.35092 27.93112 1.000 12.85000 77 THR B N 1
ATOM 581 C CA . THR A 1 77 ? 28.12518 8.72675 27.57863 1.000 14.31000 77 THR B CA 1
ATOM 582 C C . THR A 1 77 ? 28.37584 8.91753 26.09732 1.000 16.11000 77 THR B C 1
ATOM 583 O O . THR A 1 77 ? 28.74088 10.02228 25.68269 1.000 18.94000 77 THR B O 1
ATOM 587 N N . GLU A 1 78 ? 28.18970 7.88149 25.29378 1.000 12.37000 78 GLU B N 1
ATOM 588 C CA . GLU A 1 78 ? 28.51393 7.93759 23.86972 1.000 11.13000 78 GLU B CA 1
ATOM 589 C C . GLU A 1 78 ? 27.28269 8.25994 23.03815 1.000 12.87000 78 GLU B C 1
ATOM 590 O O . GLU A 1 78 ? 26.99313 7.60666 22.03611 1.000 12.35000 78 GLU B O 1
ATOM 596 N N . ILE A 1 79 ? 26.54187 9.27898 23.46320 1.000 12.26000 79 ILE B N 1
ATOM 597 C CA . ILE A 1 79 ? 25.38321 9.78454 22.73469 1.000 12.64000 79 ILE B CA 1
ATOM 598 C C . ILE A 1 79 ? 25.57295 11.27297 22.48493 1.000 13.22000 79 ILE B C 1
ATOM 599 O O . ILE A 1 79 ? 26.18119 11.98461 23.29403 1.000 15.08000 79 ILE B O 1
ATOM 604 N N . THR A 1 80 ? 25.06717 11.73835 21.33990 1.000 12.74000 80 THR B N 1
ATOM 605 C CA . THR A 1 80 ? 25.15659 13.13437 20.93261 1.000 13.08000 80 THR B CA 1
ATOM 606 C C . THR A 1 80 ? 23.82320 13.56320 20.34048 1.000 12.11000 80 THR B C 1
ATOM 607 O O . THR A 1 80 ? 23.22390 12.83244 19.54631 1.000 14.99000 80 THR B O 1
ATOM 611 N N . ALA A 1 81 ? 23.37180 14.75756 20.71063 1.000 11.97000 81 ALA B N 1
ATOM 612 C CA . ALA A 1 81 ? 22.12055 15.29182 20.19162 1.000 12.47000 81 ALA B CA 1
ATOM 613 C C . ALA A 1 81 ? 22.27810 15.78563 18.75656 1.000 11.56000 81 ALA B C 1
ATOM 614 O O . ALA A 1 81 ? 23.30291 16.36618 18.38057 1.000 13.65000 81 ALA B O 1
ATOM 616 N N . SER A 1 82 ? 21.24245 15.54735 17.95584 1.000 11.12000 82 SER B N 1
ATOM 617 C CA . SER A 1 82 ? 21.18974 16.07919 16.60584 1.000 12.26000 82 SER B CA 1
ATOM 618 C C . SER A 1 82 ? 21.15528 17.60983 16.63005 1.000 15.03000 82 SER B C 1
ATOM 619 O O . SER A 1 82 ? 20.75933 18.21698 17.62696 1.000 15.78000 82 SER B O 1
ATOM 622 N N . PRO A 1 83 ? 21.57726 18.25529 15.53828 1.000 11.59000 83 PRO B N 1
ATOM 623 C CA . PRO A 1 83 ? 21.56805 19.72479 15.49752 1.000 15.17000 83 PRO B CA 1
ATOM 624 C C . PRO A 1 83 ? 20.17931 20.30710 15.70892 1.000 14.92000 83 PRO B C 1
ATOM 625 O O . PRO A 1 83 ? 19.17942 19.78799 15.21028 1.000 16.72000 83 PRO B O 1
ATOM 629 N N . SER A 1 84 ? 20.12608 21.40384 16.46878 1.000 13.98000 84 SER B N 1
ATOM 630 C CA . SER A 1 84 ? 18.88168 22.11969 16.71615 1.000 15.35000 84 SER B CA 1
ATOM 631 C C . SER A 1 84 ? 19.09854 23.59532 16.39068 1.000 18.63000 84 SER B C 1
ATOM 632 O O . SER A 1 84 ? 20.19312 24.00737 15.99802 1.000 15.88000 84 SER B O 1
ATOM 635 N N . GLY A 1 85 ? 18.04676 24.39338 16.54312 1.000 23.75000 85 GLY B N 1
ATOM 636 C CA . GLY A 1 85 ? 18.13833 25.79705 16.16320 1.000 22.61000 85 GLY B CA 1
ATOM 637 C C . GLY A 1 85 ? 18.39585 25.99419 14.68459 1.000 20.68000 85 GLY B C 1
ATOM 638 O O . GLY A 1 85 ? 19.11098 26.92764 14.29459 1.000 19.38000 85 GLY B O 1
ATOM 639 N N . ASN A 1 86 ? 17.83517 25.12478 13.84833 1.000 15.61000 86 ASN B N 1
ATOM 640 C CA . ASN A 1 86 ? 18.02915 25.22595 12.40947 1.000 16.55000 86 ASN B CA 1
ATOM 641 C C . ASN A 1 86 ? 17.11931 26.30056 11.82770 1.000 17.83000 86 ASN B C 1
ATOM 642 O O . ASN A 1 86 ? 16.10825 26.68117 12.42081 1.000 18.84000 86 ASN B O 1
ATOM 647 N N . ASP A 1 87 ? 17.50932 26.81127 10.65920 1.000 19.32000 87 ASP B N 1
ATOM 648 C CA . ASP A 1 87 ? 16.61750 27.65766 9.87528 1.000 18.23000 87 ASP B CA 1
ATOM 649 C C . ASP A 1 87 ? 15.55502 26.77206 9.24059 1.000 16.92000 87 ASP B C 1
ATOM 650 O O . ASP A 1 87 ? 15.88125 25.88087 8.44588 1.000 15.36000 87 ASP B O 1
ATOM 655 N N . ALA A 1 88 ? 14.29212 27.01741 9.57551 1.000 16.86000 88 ALA B N 1
ATOM 656 C CA . ALA A 1 88 ? 13.20202 26.14125 9.17709 1.000 15.51000 88 ALA B CA 1
ATOM 657 C C . ALA A 1 88 ? 12.50204 26.65527 7.92426 1.000 17.13000 88 ALA B C 1
ATOM 658 O O . ALA A 1 88 ? 12.37669 27.86199 7.69894 1.000 14.94000 88 ALA B O 1
ATOM 660 N N . HIS A 1 89 ? 12.05798 25.71119 7.10176 1.000 13.57000 89 HIS B N 1
ATOM 661 C CA . HIS A 1 89 ? 11.34666 25.99485 5.86795 1.000 14.46000 89 HIS B CA 1
ATOM 662 C C . HIS A 1 89 ? 10.21457 24.98746 5.76350 1.000 15.66000 89 HIS B C 1
ATOM 663 O O . HIS A 1 89 ? 10.42200 23.80014 6.02091 1.000 16.50000 89 HIS B O 1
ATOM 670 N N . TRP A 1 90 ? 9.02001 25.44090 5.39529 1.000 16.03000 90 TRP B N 1
ATOM 671 C CA . TRP A 1 90 ? 7.92564 24.49847 5.20253 1.000 13.81000 90 TRP B CA 1
ATOM 672 C C . TRP A 1 90 ? 7.08338 24.86648 3.99082 1.000 15.38000 90 TRP B C 1
ATOM 673 O O . TRP A 1 90 ? 6.86859 26.04692 3.69903 1.000 15.29000 90 TRP B O 1
ATOM 684 N N . VAL A 1 91 ? 6.63393 23.84194 3.27586 1.000 15.26000 91 VAL B N 1
ATOM 685 C CA . VAL A 1 91 ? 5.76326 24.01002 2.11935 1.000 15.46000 91 VAL B CA 1
ATOM 686 C C . VAL A 1 91 ? 4.32532 23.95756 2.61264 1.000 16.65000 91 VAL B C 1
ATOM 687 O O . VAL A 1 91 ? 3.91865 22.99005 3.26665 1.000 16.29000 91 VAL B O 1
ATOM 691 N N . THR A 1 92 ? 3.53839 24.98984 2.31263 1.000 16.77000 92 THR B N 1
ATOM 692 C CA . THR A 1 92 ? 2.14757 24.83140 2.71085 1.000 19.25000 92 THR B CA 1
ATOM 693 C C . THR A 1 92 ? 1.18507 24.79301 1.53196 1.000 28.14000 92 THR B C 1
ATOM 694 O O . THR A 1 92 ? 0.78787 23.70696 1.09516 1.000 36.31000 92 THR B O 1
ATOM 698 N N . ASP A 1 93 ? 0.80750 25.93171 0.98732 1.000 27.89000 93 ASP B N 1
ATOM 699 C CA . ASP A 1 93 ? -0.09927 25.88135 -0.15816 1.000 28.95000 93 ASP B CA 1
ATOM 700 C C . ASP A 1 93 ? 0.68137 25.97992 -1.45801 1.000 25.72000 93 ASP B C 1
ATOM 701 O O . ASP A 1 93 ? 0.48304 26.87821 -2.27158 1.000 25.13000 93 ASP B O 1
ATOM 706 N N . GLY A 1 94 ? 1.60893 25.04114 -1.64029 1.000 21.71000 94 GLY B N 1
ATOM 707 C CA . GLY A 1 94 ? 2.50336 25.07216 -2.77551 1.000 20.47000 94 GLY B CA 1
ATOM 708 C C . GLY A 1 94 ? 3.60847 26.09991 -2.69485 1.000 25.22000 94 GLY B C 1
ATOM 709 O O . GLY A 1 94 ? 4.34380 26.27102 -3.67422 1.000 25.28000 94 GLY B O 1
ATOM 710 N N . LYS A 1 95 ? 3.75730 26.79039 -1.56457 1.000 20.68000 95 LYS B N 1
ATOM 711 C CA . LYS A 1 95 ? 4.78380 27.80952 -1.41652 1.000 19.55000 95 LYS B CA 1
ATOM 712 C C . LYS A 1 95 ? 5.62227 27.53124 -0.17809 1.000 18.90000 95 LYS B C 1
ATOM 713 O O . LYS A 1 95 ? 5.18659 26.84561 0.74873 1.000 19.44000 95 LYS B O 1
ATOM 719 N N . VAL A 1 96 ? 6.83820 28.07391 -0.17628 1.000 18.17000 96 VAL B N 1
ATOM 720 C CA . VAL A 1 96 ? 7.76995 27.90744 0.93553 1.000 15.62000 96 VAL B CA 1
ATOM 721 C C . VAL A 1 96 ? 7.59005 29.04516 1.93248 1.000 18.57000 96 VAL B C 1
ATOM 722 O O . VAL A 1 96 ? 7.63662 30.22422 1.56340 1.000 20.09000 96 VAL B O 1
ATOM 726 N N . VAL A 1 97 ? 7.39611 28.68972 3.20015 1.000 16.55000 97 VAL B N 1
ATOM 727 C CA . VAL A 1 97 ? 7.38455 29.63496 4.31226 1.000 18.76000 97 VAL B CA 1
ATOM 728 C C . VAL A 1 97 ? 8.64168 29.40250 5.13979 1.000 18.03000 97 VAL B C 1
ATOM 729 O O . VAL A 1 97 ? 9.06254 28.25586 5.33178 1.000 16.96000 97 VAL B O 1
ATOM 733 N N . LYS A 1 98 ? 9.24399 30.48365 5.62947 1.000 18.64000 98 LYS B N 1
ATOM 734 C CA . LYS A 1 98 ? 10.46471 30.40550 6.41750 1.000 18.14000 98 LYS B CA 1
ATOM 735 C C . LYS A 1 98 ? 10.19736 30.86944 7.84526 1.000 18.75000 98 LYS B C 1
ATOM 736 O O . LYS A 1 98 ? 9.36840 31.75144 8.08753 1.000 21.45000 98 LYS B O 1
ATOM 742 N N . GLY A 1 99 ? 10.91364 30.26649 8.78753 1.000 18.08000 99 GLY B N 1
ATOM 743 C CA . GLY A 1 99 ? 10.82422 30.66745 10.17985 1.000 17.77000 99 GLY B CA 1
ATOM 744 C C . GLY A 1 99 ? 11.89424 29.95867 10.97438 1.000 19.99000 99 GLY B C 1
ATOM 745 O O . GLY A 1 99 ? 12.72282 29.22871 10.42574 1.000 18.59000 99 GLY B O 1
ATOM 746 N N . THR A 1 100 ? 11.87581 30.18632 12.28374 1.000 16.94000 100 THR B N 1
ATOM 747 C CA . THR A 1 100 ? 12.81263 29.47375 13.13773 1.000 18.25000 100 THR B CA 1
ATOM 748 C C . THR A 1 100 ? 12.30008 28.06663 13.43401 1.000 18.35000 100 THR B C 1
ATOM 749 O O . THR A 1 100 ? 11.12097 27.75083 13.24789 1.000 15.87000 100 THR B O 1
ATOM 753 N N . GLU A 1 101 ? 13.21085 27.21396 13.91034 1.000 18.91000 101 GLU B N 1
ATOM 754 C CA . GLU A 1 101 ? 12.79013 25.89330 14.36484 1.000 20.43000 101 GLU B CA 1
ATOM 755 C C . GLU A 1 101 ? 11.79385 25.99864 15.51392 1.000 19.89000 101 GLU B C 1
ATOM 756 O O . GLU A 1 101 ? 10.83400 25.22192 15.58016 1.000 20.42000 101 GLU B O 1
ATOM 762 N N . ASP A 1 102 ? 11.99265 26.97145 16.41482 1.000 20.38000 102 ASP B N 1
ATOM 763 C CA . ASP A 1 102 ? 11.03255 27.20245 17.49366 1.000 23.23000 102 ASP B CA 1
ATOM 764 C C . ASP A 1 102 ? 9.64634 27.53979 16.94893 1.000 20.74000 102 ASP B C 1
ATOM 765 O O . ASP A 1 102 ? 8.63531 27.06801 17.48412 1.000 22.16000 102 ASP B O 1
ATOM 770 N N . ASP A 1 103 ? 9.57581 28.38376 15.90748 1.000 20.05000 103 ASP B N 1
ATOM 771 C CA . ASP A 1 103 ? 8.28683 28.72692 15.30661 1.000 19.78000 103 ASP B CA 1
ATOM 772 C C . ASP A 1 103 ? 7.56197 27.47737 14.83424 1.000 20.08000 103 ASP B C 1
ATOM 773 O O . ASP A 1 103 ? 6.35782 27.31279 15.06506 1.000 21.04000 103 ASP B O 1
ATOM 778 N N . LEU A 1 104 ? 8.28068 26.60514 14.12618 1.000 18.41000 104 LEU B N 1
ATOM 779 C CA . LEU A 1 104 ? 7.68236 25.37612 13.62342 1.000 18.86000 104 LEU B CA 1
ATOM 780 C C . LEU A 1 104 ? 7.25054 24.47424 14.77149 1.000 18.41000 104 LEU B C 1
ATOM 781 O O . LEU A 1 104 ? 6.14269 23.92704 14.76277 1.000 18.12000 104 LEU B O 1
ATOM 786 N N . ASP A 1 105 ? 8.11913 24.31199 15.77415 1.000 16.97000 105 ASP B N 1
ATOM 787 C CA . ASP A 1 105 ? 7.80167 23.44682 16.90630 1.000 20.66000 105 ASP B CA 1
ATOM 788 C C . ASP A 1 105 ? 6.60285 23.96070 17.68760 1.000 18.88000 105 ASP B C 1
ATOM 789 O O . ASP A 1 105 ? 5.84157 23.16454 18.24907 1.000 15.24000 105 ASP B O 1
ATOM 794 N N . GLU A 1 106 ? 6.42570 25.28205 17.74301 1.000 18.39000 106 GLU B N 1
ATOM 795 C CA . GLU A 1 106 ? 5.25965 25.85443 18.40758 1.000 19.86000 106 GLU B CA 1
ATOM 796 C C . GLU A 1 106 ? 3.96907 25.44745 17.70555 1.000 17.81000 106 GLU B C 1
ATOM 797 O O . GLU A 1 106 ? 2.97821 25.10201 18.36061 1.000 17.09000 106 GLU B O 1
ATOM 803 N N . LYS A 1 107 ? 3.96335 25.47305 16.36728 1.000 17.62000 107 LYS B N 1
ATOM 804 C CA . LYS A 1 107 ? 2.76859 25.07135 15.63152 1.000 16.43000 107 LYS B CA 1
ATOM 805 C C . LYS A 1 107 ? 2.50202 23.57811 15.78139 1.000 16.65000 107 LYS B C 1
ATOM 806 O O . LYS A 1 107 ? 1.34966 23.15951 15.94598 1.000 14.03000 107 LYS B O 1
ATOM 812 N N . LEU A 1 108 ? 3.55435 22.75853 15.72974 1.000 18.10000 108 LEU B N 1
ATOM 813 C CA . LEU A 1 108 ? 3.36208 21.32608 15.90946 1.000 15.23000 108 LEU B CA 1
ATOM 814 C C . LEU A 1 108 ? 2.88067 21.00802 17.31767 1.000 17.45000 108 LEU B C 1
ATOM 815 O O . LEU A 1 108 ? 2.02181 20.14000 17.49698 1.000 14.74000 108 LEU B O 1
ATOM 820 N N . THR A 1 109 ? 3.41814 21.70003 18.32801 1.000 14.92000 109 THR B N 1
ATOM 821 C CA . THR A 1 109 ? 2.99441 21.45011 19.70477 1.000 14.99000 109 THR B CA 1
ATOM 822 C C . THR A 1 109 ? 1.49828 21.68060 19.87649 1.000 16.75000 109 THR B C 1
ATOM 823 O O . THR A 1 109 ? 0.81006 20.87592 20.51283 1.000 15.54000 109 THR B O 1
ATOM 827 N N . ALA A 1 110 ? 0.97263 22.76822 19.30405 1.000 16.02000 110 ALA B N 1
ATOM 828 C CA . ALA A 1 110 ? -0.45737 23.03293 19.42617 1.000 17.90000 110 ALA B CA 1
ATOM 829 C C . ALA A 1 110 ? -1.27786 21.94648 18.74724 1.000 18.78000 110 ALA B C 1
ATOM 830 O O . ALA A 1 110 ? -2.29948 21.49984 19.28599 1.000 18.78000 110 ALA B O 1
ATOM 832 N N . ALA A 1 111 ? -0.83678 21.49390 17.57059 1.000 16.19000 111 ALA B N 1
ATOM 833 C CA . ALA A 1 111 ? -1.54908 20.43089 16.87636 1.000 15.69000 111 ALA B CA 1
ATOM 834 C C . ALA A 1 111 ? -1.47865 19.11422 17.63303 1.000 18.69000 111 ALA B C 1
ATOM 835 O O . ALA A 1 111 ? -2.43180 18.32628 17.58693 1.000 16.64000 111 ALA B O 1
ATOM 837 N N . MET A 1 112 ? -0.36383 18.85339 18.32275 1.000 18.86000 112 MET B N 1
ATOM 838 C CA . MET A 1 112 ? -0.22267 17.59799 19.05610 1.000 18.35000 112 MET B CA 1
ATOM 839 C C . MET A 1 112 ? -1.20960 17.50188 20.21095 1.000 20.81000 112 MET B C 1
ATOM 840 O O . MET A 1 112 ? -1.64329 16.39776 20.56054 1.000 21.10000 112 MET B O 1
ATOM 845 N N . GLY A 1 113 ? -1.57363 18.63596 20.81457 1.000 21.01000 113 GLY B N 1
ATOM 846 C CA . GLY A 1 113 ? -2.54940 18.60197 21.89517 1.000 22.98000 113 GLY B CA 1
ATOM 847 C C . GLY A 1 113 ? -3.84600 17.93604 21.47869 1.000 23.16000 113 GLY B C 1
ATOM 848 O O . GLY A 1 113 ? -4.36730 17.05963 22.17453 1.000 26.13000 113 GLY B O 1
ATOM 849 N N . VAL A 1 114 ? -4.36600 18.31462 20.31120 1.000 21.38000 114 VAL B N 1
ATOM 850 C CA . VAL A 1 114 ? -5.58497 17.69801 19.80980 1.000 22.01000 114 VAL B CA 1
ATOM 851 C C . VAL A 1 114 ? -5.31526 16.27081 19.33946 1.000 22.32000 114 VAL B C 1
ATOM 852 O O . VAL A 1 114 ? -6.16755 15.38495 19.47032 1.000 24.63000 114 VAL B O 1
ATOM 856 N N . THR A 1 115 ? -4.13025 16.02859 18.77573 1.000 17.52000 115 THR B N 1
ATOM 857 C CA . THR A 1 115 ? -3.80097 14.70243 18.26524 1.000 18.95000 115 THR B CA 1
ATOM 858 C C . THR A 1 115 ? -3.75462 13.67102 19.38473 1.000 16.56000 115 THR B C 1
ATOM 859 O O . THR A 1 115 ? -4.19952 12.53300 19.20174 1.000 17.16000 115 THR B O 1
ATOM 863 N N . TYR A 1 116 ? -3.22740 14.05059 20.55324 1.000 16.43000 116 TYR B N 1
ATOM 864 C CA . TYR A 1 116 ? -3.11720 13.12145 21.67291 1.000 15.21000 116 TYR B CA 1
ATOM 865 C C . TYR A 1 116 ? -4.42796 12.92187 22.42144 1.000 20.53000 116 TYR B C 1
ATOM 866 O O . TYR A 1 116 ? -4.50446 11.99391 23.22746 1.000 21.59000 116 TYR B O 1
ATOM 875 N N . GLU A 1 117 ? -5.43986 13.76512 22.18949 1.000 18.18000 117 GLU B N 1
ATOM 876 C CA . GLU A 1 117 ? -6.66950 13.74854 22.98368 1.000 19.31000 117 GLU B CA 1
ATOM 877 C C . GLU A 1 117 ? -7.21319 12.33682 23.15708 1.000 17.78000 117 GLU B C 1
ATOM 878 O O . GLU A 1 117 ? -7.35197 11.58521 22.19234 1.000 17.30000 117 GLU B O 1
ATOM 884 N N . GLY A 1 118 ? -7.52978 11.98303 24.39931 1.000 16.27000 118 GLY B N 1
ATOM 885 C CA . GLY A 1 118 ? -7.98998 10.66048 24.73321 1.000 16.92000 118 GLY B CA 1
ATOM 886 C C . GLY A 1 118 ? -6.91668 9.74825 25.28716 1.000 18.52000 118 GLY B C 1
ATOM 887 O O . GLY A 1 118 ? -7.24692 8.74100 25.91759 1.000 17.48000 118 GLY B O 1
ATOM 888 N N . SER A 1 119 ? -5.64299 10.08660 25.07933 1.000 17.39000 119 SER B N 1
ATOM 889 C CA . SER A 1 119 ? -4.55933 9.21146 25.51387 1.000 15.18000 119 SER B CA 1
ATOM 890 C C . SER A 1 119 ? -4.58825 8.96044 27.01687 1.000 17.78000 119 SER B C 1
ATOM 891 O O . SER A 1 119 ? -4.24087 7.86223 27.46171 1.000 15.52000 119 SER B O 1
ATOM 894 N N . GLU A 1 120 ? -5.00739 9.94578 27.81616 1.000 17.04000 120 GLU B N 1
ATOM 895 C CA . GLU A 1 120 ? -5.04305 9.72735 29.26268 1.000 19.03000 120 GLU B CA 1
ATOM 896 C C . GLU A 1 120 ? -6.15125 8.76076 29.66678 1.000 18.16000 120 GLU B C 1
ATOM 897 O O . GLU A 1 120 ? -6.01265 8.04349 30.66372 1.000 20.17000 120 GLU B O 1
ATOM 903 N N . GLU A 1 121 ? -7.24155 8.70724 28.89620 1.000 17.13000 121 GLU B N 1
ATOM 904 C CA . GLU A 1 121 ? -8.31149 7.75178 29.16409 1.000 18.42000 121 GLU B CA 1
ATOM 905 C C . GLU A 1 121 ? -8.00188 6.37214 28.60120 1.000 18.20000 121 GLU B C 1
ATOM 906 O O . GLU A 1 121 ? -8.40522 5.36499 29.19263 1.000 19.55000 121 GLU B O 1
ATOM 912 N N . TYR A 1 122 ? -7.29849 6.30687 27.46555 1.000 16.33000 122 TYR B N 1
ATOM 913 C CA . TYR A 1 122 ? -7.00522 5.02732 26.83033 1.000 14.14000 122 TYR B CA 1
ATOM 914 C C . TYR A 1 122 ? -5.82157 4.32595 27.47830 1.000 13.98000 122 TYR B C 1
ATOM 915 O O . TYR A 1 122 ? -5.79768 3.09167 27.55057 1.000 13.04000 122 TYR B O 1
ATOM 924 N N . PHE A 1 123 ? -4.80082 5.08481 27.89740 1.000 13.77000 123 PHE B N 1
ATOM 925 C CA . PHE A 1 123 ? -3.49213 4.50068 28.20712 1.000 11.59000 123 PHE B CA 1
ATOM 926 C C . PHE A 1 123 ? -2.94808 4.91953 29.57368 1.000 14.01000 123 PHE B C 1
ATOM 927 O O . PHE A 1 123 ? -1.81248 5.38820 29.67111 1.000 12.56000 123 PHE B O 1
ATOM 935 N N . PRO A 1 124 ? -3.72094 4.74788 30.65916 1.000 14.41000 124 PRO B N 1
ATOM 936 C CA . PRO A 1 124 ? -3.15857 5.06693 31.98526 1.000 16.73000 124 PRO B CA 1
ATOM 937 C C . PRO A 1 124 ? -1.85208 4.33736 32.24364 1.000 15.23000 124 PRO B C 1
ATOM 938 O O . PRO A 1 124 ? -0.89652 4.92976 32.75805 1.000 17.63000 124 PRO B O 1
ATOM 942 N N . ASN A 1 125 ? -1.79220 3.05336 31.87831 1.000 14.41000 125 ASN B N 1
ATOM 943 C CA . ASN A 1 125 ? -0.53418 2.33965 31.73891 1.000 13.89000 125 ASN B CA 1
ATOM 944 C C . ASN A 1 125 ? -0.21643 2.32506 30.24949 1.000 13.24000 125 ASN B C 1
ATOM 945 O O . ASN A 1 125 ? -0.86510 1.58209 29.49874 1.000 14.46000 125 ASN B O 1
ATOM 950 N N . PRO A 1 126 ? 0.74745 3.11906 29.76838 1.000 9.96000 126 PRO B N 1
ATOM 951 C CA . PRO A 1 126 ? 0.97715 3.18970 28.31535 1.000 10.13000 126 PRO B CA 1
ATOM 952 C C . PRO A 1 126 ? 1.56920 1.92860 27.74220 1.000 11.25000 126 PRO B C 1
ATOM 953 O O . PRO A 1 126 ? 1.73022 1.84250 26.51538 1.000 14.46000 126 PRO B O 1
ATOM 957 N N . HIS A 1 127 ? 1.89852 0.95274 28.58349 1.000 11.40000 127 HIS B N 1
ATOM 958 C CA . HIS A 1 127 ? 2.38768 -0.33790 28.13650 1.000 12.72000 127 HIS B CA 1
ATOM 959 C C . HIS A 1 127 ? 1.29386 -1.39014 28.12381 1.000 10.23000 127 HIS B C 1
ATOM 960 O O . HIS A 1 127 ? 1.58424 -2.57649 27.94588 1.000 10.79000 127 HIS B O 1
ATOM 967 N N . ASP A 1 128 ? 0.03706 -0.97415 28.29533 1.000 13.82000 128 ASP B N 1
ATOM 968 C CA . ASP A 1 128 ? -1.13270 -1.83492 28.11956 1.000 12.38000 128 ASP B CA 1
ATOM 969 C C . ASP A 1 128 ? -2.04069 -1.18194 27.07858 1.000 14.73000 128 ASP B C 1
ATOM 970 O O . ASP A 1 128 ? -3.11828 -0.66309 27.40494 1.000 13.48000 128 ASP B O 1
ATOM 975 N N . PRO A 1 129 ? -1.62590 -1.20037 25.80714 1.000 11.84000 129 PRO B N 1
ATOM 976 C CA . PRO A 1 129 ? -2.35485 -0.45908 24.76110 1.000 12.01000 129 PRO B CA 1
ATOM 977 C C . PRO A 1 129 ? -3.78467 -0.91770 24.52884 1.000 11.85000 129 PRO B C 1
ATOM 978 O O . PRO A 1 129 ? -4.59419 -0.11633 24.05166 1.000 12.66000 129 PRO B O 1
ATOM 982 N N . LEU A 1 130 ? -4.12070 -2.17311 24.81818 1.000 10.58000 130 LEU B N 1
ATOM 983 C CA . LEU A 1 130 ? -5.46036 -2.68814 24.54853 1.000 13.01000 130 LEU B CA 1
ATOM 984 C C . LEU A 1 130 ? -6.30159 -2.82997 25.81359 1.000 16.27000 130 LEU B C 1
ATOM 985 O O . LEU A 1 130 ? -7.30166 -3.55718 25.81671 1.000 16.35000 130 LEU B O 1
ATOM 990 N N . TRP A 1 131 ? -5.93475 -2.11430 26.87471 1.000 13.91000 131 TRP B N 1
ATOM 991 C CA . TRP A 1 131 ? -6.69407 -2.16231 28.11948 1.000 15.07000 131 TRP B CA 1
ATOM 992 C C . TRP A 1 131 ? -8.17073 -1.82478 27.90752 1.000 16.53000 131 TRP B C 1
ATOM 993 O O . TRP A 1 131 ? -9.04840 -2.44240 28.52312 1.000 17.28000 131 TRP B O 1
ATOM 1004 N N . VAL A 1 132 ? -8.46196 -0.84356 27.04637 1.000 14.05000 132 VAL B N 1
ATOM 1005 C CA . VAL A 1 132 ? -9.84204 -0.40096 26.81693 1.000 15.99000 132 VAL B CA 1
ATOM 1006 C C . VAL A 1 132 ? -10.73254 -1.54395 26.33662 1.000 19.84000 132 VAL B C 1
ATOM 1007 O O . VAL A 1 132 ? -11.93328 -1.58061 26.64056 1.000 20.05000 132 VAL B O 1
ATOM 1011 N N . LEU A 1 133 ? -10.17264 -2.49589 25.60161 1.000 18.48000 133 LEU B N 1
ATOM 1012 C CA . LEU A 1 133 ? -10.94567 -3.61852 25.09236 1.000 19.01000 133 LEU B CA 1
ATOM 1013 C C . LEU A 1 133 ? -10.89216 -4.84330 25.99515 1.000 23.82000 133 LEU B C 1
ATOM 1014 O O . LEU A 1 133 ? -11.45681 -5.88289 25.63681 1.000 25.62000 133 LEU B O 1
ATOM 1019 N N . SER A 1 134 ? -10.23475 -4.74964 27.14688 1.000 22.76000 134 SER B N 1
ATOM 1020 C CA . SER A 1 134 ? -10.09437 -5.87598 28.05333 1.000 23.22000 134 SER B CA 1
ATOM 1021 C C . SER A 1 134 ? -11.28846 -5.94720 29.00061 1.000 25.07000 134 SER B C 1
ATOM 1022 O O . SER A 1 134 ? -12.08417 -5.01303 29.11655 1.000 27.54000 134 SER B O 1
ATOM 1025 N N . ASP A 1 135 ? -11.40705 -7.08225 29.68880 1.000 30.80000 135 ASP B N 1
ATOM 1026 C CA . ASP A 1 135 ? -12.43420 -7.21408 30.71368 1.000 31.39000 135 ASP B CA 1
ATOM 1027 C C . ASP A 1 135 ? -12.11726 -6.41968 31.97026 1.000 32.80000 135 ASP B C 1
ATOM 1028 O O . ASP A 1 135 ? -12.99594 -6.27041 32.82525 1.000 37.02000 135 ASP B O 1
ATOM 1033 N N . ASP A 1 136 ? -10.89395 -5.91182 32.10840 1.000 32.85000 136 ASP B N 1
ATOM 1034 C CA . ASP A 1 136 ? -10.56119 -5.05482 33.23662 1.000 28.66000 136 ASP B CA 1
ATOM 1035 C C . ASP A 1 136 ? -10.92994 -3.59557 33.00300 1.000 30.11000 136 ASP B C 1
ATOM 1036 O O . ASP A 1 136 ? -10.86167 -2.80059 33.94602 1.000 29.55000 136 ASP B O 1
ATOM 1041 N N . PHE A 1 137 ? -11.31866 -3.22399 31.78435 1.000 23.81000 137 PHE B N 1
ATOM 1042 C CA . PHE A 1 137 ? -11.70408 -1.84597 31.51401 1.000 25.98000 137 PHE B CA 1
ATOM 1043 C C . PHE A 1 137 ? -12.90161 -1.46146 32.37137 1.000 29.76000 137 PHE B C 1
ATOM 1044 O O . PHE A 1 137 ? -13.90904 -2.17311 32.40542 1.000 29.85000 137 PHE B O 1
ATOM 1052 N N . ASP A 1 138 ? -12.78527 -0.33100 33.06580 1.000 29.19000 138 ASP B N 1
ATOM 1053 C CA . ASP A 1 138 ? -13.82301 0.12588 33.97825 1.000 32.83000 138 ASP B CA 1
ATOM 1054 C C . ASP A 1 138 ? -14.34860 1.51812 33.66264 1.000 37.03000 138 ASP B C 1
ATOM 1055 O O . ASP A 1 138 ? -15.14856 2.04938 34.44155 1.000 36.78000 138 ASP B O 1
ATOM 1060 N N . GLY A 1 139 ? -13.92376 2.12599 32.55452 1.000 33.18000 139 GLY B N 1
ATOM 1061 C CA . GLY A 1 139 ? -14.41596 3.42711 32.17522 1.000 31.45000 139 GLY B CA 1
ATOM 1062 C C . GLY A 1 139 ? -15.76866 3.34910 31.50140 1.000 29.83000 139 GLY B C 1
ATOM 1063 O O . GLY A 1 139 ? -16.36065 2.27562 31.32323 1.000 33.51000 139 GLY B O 1
ATOM 1064 N N . PRO A 1 140 ? -16.27743 4.51104 31.10563 1.000 35.89000 140 PRO B N 1
ATOM 1065 C CA . PRO A 1 140 ? -17.59720 4.55920 30.46944 1.000 31.88000 140 PRO B CA 1
ATOM 1066 C C . PRO A 1 140 ? -17.55803 4.00314 29.05396 1.000 33.69000 140 PRO B C 1
ATOM 1067 O O . PRO A 1 140 ? -16.51989 3.98103 28.38654 1.000 30.76000 140 PRO B O 1
ATOM 1071 N N . ALA A 1 141 ? -18.73349 3.56328 28.59351 1.000 31.65000 141 ALA B N 1
ATOM 1072 C CA . ALA A 1 141 ? -18.83203 2.93137 27.28160 1.000 29.73000 141 ALA B CA 1
ATOM 1073 C C . ALA A 1 141 ? -18.42457 3.87781 26.16018 1.000 31.39000 141 ALA B C 1
ATOM 1074 O O . ALA A 1 141 ? -17.95154 3.42427 25.11201 1.000 35.29000 141 ALA B O 1
ATOM 1076 N N . GLU A 1 142 ? -18.59048 5.18923 26.35886 1.000 32.63000 142 GLU B N 1
ATOM 1077 C CA . GLU A 1 142 ? -18.23278 6.14460 25.31352 1.000 31.63000 142 GLU B CA 1
ATOM 1078 C C . GLU A 1 142 ? -16.73231 6.16528 25.05410 1.000 32.82000 142 GLU B C 1
ATOM 1079 O O . GLU A 1 142 ? -16.30829 6.46612 23.93329 1.000 29.69000 142 GLU B O 1
ATOM 1085 N N . VAL A 1 143 ? -15.91898 5.86011 26.06956 1.000 32.48000 143 VAL B N 1
ATOM 1086 C CA . VAL A 1 143 ? -14.47355 5.79743 25.86749 1.000 27.31000 143 VAL B CA 1
ATOM 1087 C C . VAL A 1 143 ? -14.11039 4.63218 24.95608 1.000 23.74000 143 VAL B C 1
ATOM 1088 O O . VAL A 1 143 ? -13.25957 4.76472 24.06773 1.000 21.30000 143 VAL B O 1
ATOM 1092 N N . ARG A 1 144 ? -14.74443 3.47344 25.15608 1.000 22.80000 144 ARG B N 1
ATOM 1093 C CA . ARG A 1 144 ? -14.50410 2.34163 24.26672 1.000 22.65000 144 ARG B CA 1
ATOM 1094 C C . ARG A 1 144 ? -14.97937 2.64493 22.85333 1.000 24.11000 144 ARG B C 1
ATOM 1095 O O . ARG A 1 144 ? -14.32946 2.25202 21.87897 1.000 20.82000 144 ARG B O 1
ATOM 1103 N N . GLU A 1 145 ? -16.10871 3.34759 22.72458 1.000 22.31000 145 GLU B N 1
ATOM 1104 C CA . GLU A 1 145 ? -16.61530 3.71126 21.40536 1.000 25.06000 145 GLU B CA 1
ATOM 1105 C C . GLU A 1 145 ? -15.63063 4.61290 20.67880 1.000 22.69000 145 GLU B C 1
ATOM 1106 O O . GLU A 1 145 ? -15.35459 4.42178 19.48903 1.000 21.41000 145 GLU B O 1
ATOM 1112 N N . ARG A 1 146 ? -15.10784 5.62138 21.37929 1.000 21.18000 146 ARG B N 1
ATOM 1113 C CA . ARG A 1 146 ? -14.16778 6.54942 20.76351 1.000 19.73000 146 ARG B CA 1
ATOM 1114 C C . ARG A 1 146 ? -12.86263 5.84844 20.40966 1.000 21.18000 146 ARG B C 1
ATOM 1115 O O . ARG A 1 146 ? -12.25423 6.14148 19.37543 1.000 18.68000 146 ARG B O 1
ATOM 1123 N N . PHE A 1 147 ? -12.41872 4.93090 21.26945 1.000 18.94000 147 PHE B N 1
ATOM 1124 C CA . PHE A 1 147 ? -11.19872 4.16950 21.01646 1.000 18.65000 147 PHE B CA 1
ATOM 1125 C C . PHE A 1 147 ? -11.30280 3.41455 19.69486 1.000 17.72000 147 PHE B C 1
ATOM 1126 O O . PHE A 1 147 ? -10.41470 3.50871 18.83804 1.000 14.47000 147 PHE B O 1
ATOM 1134 N N . LEU A 1 148 ? -12.41085 2.69622 19.49175 1.000 16.27000 148 LEU B N 1
ATOM 1135 C CA . LEU A 1 148 ? -12.59484 1.94398 18.25384 1.000 18.51000 148 LEU B CA 1
ATOM 1136 C C . LEU A 1 148 ? -12.72199 2.87449 17.05122 1.000 18.10000 148 LEU B C 1
ATOM 1137 O O . LEU A 1 148 ? -12.19872 2.58119 15.96998 1.000 15.97000 148 LEU B O 1
ATOM 1142 N N . SER A 1 149 ? -13.41119 4.00232 17.22557 1.000 18.38000 149 SER B N 1
ATOM 1143 C CA . SER A 1 149 ? -13.53947 4.99086 16.15914 1.000 19.78000 149 SER B CA 1
ATOM 1144 C C . SER A 1 149 ? -12.18918 5.59631 15.79198 1.000 18.47000 149 SER B C 1
ATOM 1145 O O . SER A 1 149 ? -11.91674 5.85461 14.61230 1.000 18.68000 149 SER B O 1
ATOM 1148 N N . ASP A 1 150 ? -11.33138 5.83449 16.78925 1.000 16.93000 150 ASP B N 1
ATOM 1149 C CA . ASP A 1 150 ? -10.02288 6.42729 16.52309 1.000 17.20000 150 ASP B CA 1
ATOM 1150 C C . ASP A 1 150 ? -9.13138 5.49308 15.71065 1.000 16.33000 150 ASP B C 1
ATOM 1151 O O . ASP A 1 150 ? -8.26066 5.97140 14.97259 1.000 15.28000 150 ASP B O 1
ATOM 1156 N N . ASP A 1 151 ? -9.32636 4.17152 15.82523 1.000 14.21000 151 ASP B N 1
ATOM 1157 C CA . ASP A 1 151 ? -8.57999 3.23635 14.98172 1.000 12.68000 151 ASP B CA 1
ATOM 1158 C C . ASP A 1 151 ? -8.93384 3.40194 13.50673 1.000 16.45000 151 ASP B C 1
ATOM 1159 O O . ASP A 1 151 ? -8.13562 3.02851 12.64116 1.000 13.77000 151 ASP B O 1
ATOM 1164 N N . GLN A 1 152 ? -10.10044 3.96773 13.19537 1.000 14.74000 152 GLN B N 1
ATOM 1165 C CA . GLN A 1 152 ? -10.52948 4.16527 11.81359 1.000 15.53000 152 GLN B CA 1
ATOM 1166 C C . GLN A 1 152 ? -10.35286 5.60169 11.32227 1.000 15.88000 152 GLN B C 1
ATOM 1167 O O . GLN A 1 152 ? -10.87593 5.94865 10.25379 1.000 18.19000 152 GLN B O 1
ATOM 1173 N N . THR A 1 153 ? -9.63079 6.43749 12.06795 1.000 14.27000 153 THR B N 1
ATOM 1174 C CA . THR A 1 153 ? -9.39667 7.83534 11.73530 1.000 14.90000 153 THR B CA 1
ATOM 1175 C C . THR A 1 153 ? -7.89621 8.06219 11.64638 1.000 16.31000 153 THR B C 1
ATOM 1176 O O . THR A 1 153 ? -7.14061 7.54481 12.47125 1.000 15.07000 153 THR B O 1
ATOM 1180 N N . ASN A 1 154 ? -7.45895 8.83092 10.65187 1.000 15.99000 154 ASN B N 1
ATOM 1181 C CA . ASN A 1 154 ? -6.04338 9.15826 10.57146 1.000 13.51000 154 ASN B CA 1
ATOM 1182 C C . ASN A 1 154 ? -5.71840 10.38860 11.42893 1.000 16.09000 154 ASN B C 1
ATOM 1183 O O . ASN A 1 154 ? -6.60512 11.11294 11.89711 1.000 15.05000 154 ASN B O 1
ATOM 1188 N N . ALA A 1 155 ? -4.41891 10.60512 11.65910 1.000 12.63000 155 ALA B N 1
ATOM 1189 C CA . ALA A 1 155 ? -3.97177 11.66150 12.55597 1.000 15.49000 155 ALA B CA 1
ATOM 1190 C C . ALA A 1 155 ? -4.17002 13.05054 11.96775 1.000 16.87000 155 ALA B C 1
ATOM 1191 O O . ALA A 1 155 ? -4.24597 14.02444 12.72462 1.000 16.69000 155 ALA B O 1
ATOM 1193 N N . ILE A 1 156 ? -4.25315 13.16888 10.64336 1.000 12.36000 156 ILE B N 1
ATOM 1194 C CA . ILE A 1 156 ? -4.40206 14.48397 10.03099 1.000 16.52000 156 ILE B CA 1
ATOM 1195 C C . ILE A 1 156 ? -5.83970 14.96209 10.14669 1.000 18.75000 156 ILE B C 1
ATOM 1196 O O . ILE A 1 156 ? -6.09316 16.14016 10.42268 1.000 16.17000 156 ILE B O 1
ATOM 1201 N N . ASP A 1 157 ? -6.79949 14.05109 9.97524 1.000 17.64000 157 ASP B N 1
ATOM 1202 C CA . ASP A 1 157 ? -8.20326 14.43347 10.07310 1.000 19.36000 157 ASP B CA 1
ATOM 1203 C C . ASP A 1 157 ? -8.54983 14.97950 11.45356 1.000 21.81000 157 ASP B C 1
ATOM 1204 O O . ASP A 1 157 ? -9.43662 15.83138 11.57294 1.000 19.91000 157 ASP B O 1
ATOM 1209 N N . LEU A 1 158 ? -7.85353 14.52453 12.50012 1.000 19.57000 158 LEU B N 1
ATOM 1210 C CA . LEU A 1 158 ? -8.08697 15.06701 13.83825 1.000 19.53000 158 LEU B CA 1
ATOM 1211 C C . LEU A 1 158 ? -7.76448 16.55214 13.88693 1.000 20.38000 158 LEU B C 1
ATOM 1212 O O . LEU A 1 158 ? -8.48001 17.33417 14.52358 1.000 19.98000 158 LEU B O 1
ATOM 1217 N N . VAL A 1 159 ? -6.69321 16.95796 13.20700 1.000 17.49000 159 VAL B N 1
ATOM 1218 C CA . VAL A 1 159 ? -6.29606 18.35915 13.17431 1.000 19.20000 159 VAL B CA 1
ATOM 1219 C C . VAL A 1 159 ? -7.23381 19.16763 12.28272 1.000 20.11000 159 VAL B C 1
ATOM 1220 O O . VAL A 1 159 ? -7.60188 20.30396 12.61656 1.000 16.78000 159 VAL B O 1
ATOM 1224 N N . LYS A 1 160 ? -7.64712 18.59541 11.14576 1.000 18.89000 160 LYS B N 1
ATOM 1225 C CA . LYS A 1 160 ? -8.61521 19.27395 10.28689 1.000 20.94000 160 LYS B CA 1
ATOM 1226 C C . LYS A 1 160 ? -9.91707 19.53445 11.03493 1.000 20.96000 160 LYS B C 1
ATOM 1227 O O . LYS A 1 160 ? -10.44226 20.65676 11.02357 1.000 22.65000 160 LYS B O 1
ATOM 1233 N N . GLU A 1 161 ? -10.43882 18.50772 11.71480 1.000 21.01000 161 GLU B N 1
ATOM 1234 C CA . GLU A 1 161 ? -11.71751 18.62300 12.41055 1.000 21.80000 161 GLU B CA 1
ATOM 1235 C C . GLU A 1 161 ? -11.66875 19.60614 13.57282 1.000 24.09000 161 GLU B C 1
ATOM 1236 O O . GLU A 1 161 ? -12.72050 20.10653 13.99026 1.000 23.20000 161 GLU B O 1
ATOM 1242 N N . ALA A 1 162 ? -10.48471 19.89483 14.10351 1.000 18.45000 162 ALA B N 1
ATOM 1243 C CA . ALA A 1 162 ? -10.32858 20.85188 15.18841 1.000 18.73000 162 ALA B CA 1
ATOM 1244 C C . ALA A 1 162 ? -10.21545 22.28730 14.69833 1.000 21.38000 162 ALA B C 1
ATOM 1245 O O . ALA A 1 162 ? -10.07418 23.19975 15.52152 1.000 21.22000 162 ALA B O 1
ATOM 1247 N N . GLY A 1 163 ? -10.26086 22.51116 13.38828 1.000 18.74000 163 GLY B N 1
ATOM 1248 C CA . GLY A 1 163 ? -10.30637 23.85985 12.85904 1.000 18.88000 163 GLY B CA 1
ATOM 1249 C C . GLY A 1 163 ? -8.97544 24.54336 12.64960 1.000 20.53000 163 GLY B C 1
ATOM 1250 O O . GLY A 1 163 ? -8.94824 25.76744 12.47885 1.000 22.64000 163 GLY B O 1
ATOM 1251 N N . PHE A 1 164 ? -7.86763 23.80451 12.65457 1.000 19.36000 164 PHE B N 1
ATOM 1252 C CA . PHE A 1 164 ? -6.57767 24.41192 12.37097 1.000 18.50000 164 PHE B CA 1
ATOM 1253 C C . PHE A 1 164 ? -6.51696 24.84471 10.91049 1.000 16.15000 164 PHE B C 1
ATOM 1254 O O . PHE A 1 164 ? -7.19244 24.28232 10.04581 1.000 19.22000 164 PHE B O 1
ATOM 1262 N N . ASP A 1 165 ? -5.69611 25.85516 10.63822 1.000 17.19000 165 ASP B N 1
ATOM 1263 C CA . ASP A 1 165 ? -5.62546 26.39107 9.28736 1.000 19.04000 165 ASP B CA 1
ATOM 1264 C C . ASP A 1 165 ? -4.78612 25.49171 8.37631 1.000 20.40000 165 ASP B C 1
ATOM 1265 O O . ASP A 1 165 ? -4.16766 24.51545 8.81253 1.000 18.19000 165 ASP B O 1
ATOM 1270 N N . GLN A 1 166 ? -4.76474 25.84231 7.08699 1.000 17.78000 166 GLN B N 1
ATOM 1271 C CA . GLN A 1 166 ? -4.08833 25.00462 6.09900 1.000 18.44000 166 GLN B CA 1
ATOM 1272 C C . GLN A 1 166 ? -2.59937 24.86193 6.39361 1.000 19.04000 166 GLN B C 1
ATOM 1273 O O . GLN A 1 166 ? -2.01633 23.80008 6.14047 1.000 17.16000 166 GLN B O 1
ATOM 1279 N N . GLU A 1 167 ? -1.96717 25.90687 6.92844 1.000 17.19000 167 GLU B N 1
ATOM 1280 C CA . GLU A 1 167 ? -0.54267 25.82221 7.22849 1.000 17.40000 167 GLU B CA 1
ATOM 1281 C C . GLU A 1 167 ? -0.26240 24.71964 8.23921 1.000 17.79000 167 GLU B C 1
ATOM 1282 O O . GLU A 1 167 ? 0.68447 23.93576 8.07424 1.000 14.28000 167 GLU B O 1
ATOM 1288 N N . THR A 1 168 ? -1.07758 24.63643 9.29544 1.000 15.41000 168 THR B N 1
ATOM 1289 C CA . THR A 1 168 ? -0.86622 23.58772 10.28648 1.000 15.91000 168 THR B CA 1
ATOM 1290 C C . THR A 1 168 ? -1.21324 22.21456 9.72108 1.000 15.09000 168 THR B C 1
ATOM 1291 O O . THR A 1 168 ? -0.51285 21.23228 10.00088 1.000 15.03000 168 THR B O 1
ATOM 1295 N N . ILE A 1 169 ? -2.26622 22.12625 8.89710 1.000 15.60000 169 ILE B N 1
ATOM 1296 C CA . ILE A 1 169 ? -2.58211 20.86714 8.22061 1.000 14.31000 169 ILE B CA 1
ATOM 1297 C C . ILE A 1 169 ? -1.39040 20.39659 7.39183 1.000 14.78000 169 ILE B C 1
ATOM 1298 O O . ILE A 1 169 ? -0.99544 19.22279 7.44694 1.000 14.23000 169 ILE B O 1
ATOM 1303 N N . ASP A 1 170 ? -0.77749 21.31534 6.63273 1.000 13.83000 170 ASP B N 1
ATOM 1304 C CA . ASP A 1 170 ? 0.37311 20.94100 5.80884 1.000 14.37000 170 ASP B CA 1
ATOM 1305 C C . ASP A 1 170 ? 1.57655 20.52894 6.65141 1.000 13.53000 170 ASP B C 1
ATOM 1306 O O . ASP A 1 170 ? 2.34041 19.64142 6.24690 1.000 16.11000 170 ASP B O 1
ATOM 1311 N N . LEU A 1 171 ? 1.75357 21.14797 7.81983 1.000 14.59000 171 LEU B N 1
ATOM 1312 C CA . LEU A 1 171 ? 2.83950 20.77052 8.71864 1.000 13.81000 171 LEU B CA 1
ATOM 1313 C C . LEU A 1 171 ? 2.63262 19.37769 9.30795 1.000 11.83000 171 LEU B C 1
ATOM 1314 O O . LEU A 1 171 ? 3.58611 18.58996 9.37856 1.000 13.81000 171 LEU B O 1
ATOM 1319 N N . VAL A 1 172 ? 1.41498 19.06299 9.76858 1.000 13.38000 172 VAL B N 1
ATOM 1320 C CA . VAL A 1 172 ? 1.16185 17.73325 10.33679 1.000 11.49000 172 VAL B CA 1
ATOM 1321 C C . VAL A 1 172 ? 1.12545 16.66569 9.24980 1.000 14.38000 172 VAL B C 1
ATOM 1322 O O . VAL A 1 172 ? 1.48690 15.50654 9.49527 1.000 11.81000 172 VAL B O 1
ATOM 1326 N N . ASP A 1 173 ? 0.68478 17.02537 8.04404 1.000 11.70000 173 ASP B N 1
ATOM 1327 C CA . ASP A 1 173 ? 0.81056 16.12912 6.89698 1.000 10.67000 173 ASP B CA 1
ATOM 1328 C C . ASP A 1 173 ? 2.26909 15.72011 6.70247 1.000 11.23000 173 ASP B C 1
ATOM 1329 O O . ASP A 1 173 ? 2.59589 14.52457 6.69513 1.000 11.58000 173 ASP B O 1
ATOM 1334 N N . ALA A 1 174 ? 3.16497 16.70495 6.57747 1.000 10.48000 174 ALA B N 1
ATOM 1335 C CA . ALA A 1 174 ? 4.59727 16.42107 6.48450 1.000 11.73000 174 ALA B CA 1
ATOM 1336 C C . ALA A 1 174 ? 5.08683 15.59315 7.66907 1.000 12.28000 174 ALA B C 1
ATOM 1337 O O . ALA A 1 174 ? 5.81223 14.60419 7.49290 1.000 12.00000 174 ALA B O 1
ATOM 1339 N N . PHE A 1 175 ? 4.70822 15.99679 8.88915 1.000 10.79000 175 PHE B N 1
ATOM 1340 C CA . PHE A 1 175 ? 5.19202 15.33088 10.09390 1.000 11.08000 175 PHE B CA 1
ATOM 1341 C C . PHE A 1 175 ? 4.83228 13.85433 10.08861 1.000 12.18000 175 PHE B C 1
ATOM 1342 O O . PHE A 1 175 ? 5.66815 12.99998 10.40926 1.000 13.07000 175 PHE B O 1
ATOM 1350 N N . TRP A 1 176 ? 3.60152 13.53341 9.71265 1.000 9.21000 176 TRP B N 1
ATOM 1351 C CA . TRP A 1 176 ? 3.12994 12.15976 9.76869 1.000 11.59000 176 TRP B CA 1
ATOM 1352 C C . TRP A 1 176 ? 3.47555 11.34427 8.52945 1.000 10.23000 176 TRP B C 1
ATOM 1353 O O . TRP A 1 176 ? 3.49257 10.11174 8.61340 1.000 10.55000 176 TRP B O 1
ATOM 1364 N N . CYS A 1 177 ? 3.77163 11.98828 7.39353 1.000 9.36000 177 CYS B N 1
ATOM 1365 C CA . CYS A 1 177 ? 4.45164 11.25637 6.32211 1.000 9.73000 177 CYS B CA 1
ATOM 1366 C C . CYS A 1 177 ? 5.73980 10.63513 6.82268 1.000 12.04000 177 CYS B C 1
ATOM 1367 O O . CYS A 1 177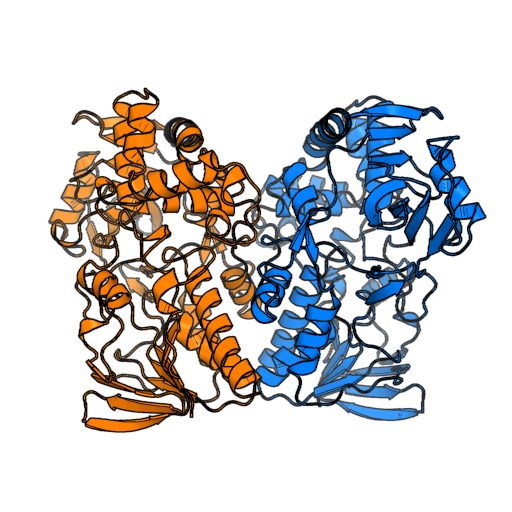 ? 6.05554 9.48785 6.48481 1.000 12.30000 177 CYS B O 1
ATOM 1370 N N . ALA A 1 178 ? 6.50798 11.38876 7.60800 1.000 11.07000 178 ALA B N 1
ATOM 1371 C CA . ALA A 1 178 ? 7.71063 10.84625 8.22304 1.000 10.73000 178 ALA B CA 1
ATOM 1372 C C . ALA A 1 178 ? 7.36310 9.82839 9.31031 1.000 13.02000 178 ALA B C 1
ATOM 1373 O O . ALA A 1 178 ? 7.90059 8.71747 9.32319 1.000 12.34000 178 ALA B O 1
ATOM 1375 N N . GLY A 1 179 ? 6.43616 10.17024 10.21048 1.000 9.56000 179 GLY B N 1
ATOM 1376 C CA . GLY A 1 179 ? 6.19510 9.32092 11.37275 1.000 13.39000 179 GLY B CA 1
ATOM 1377 C C . GLY A 1 179 ? 5.56434 7.98205 11.02813 1.000 10.58000 179 GLY B C 1
ATOM 1378 O O . GLY A 1 179 ? 5.91614 6.95167 11.61137 1.000 12.72000 179 GLY B O 1
ATOM 1379 N N . TYR A 1 180 ? 4.59740 7.98617 10.11083 1.000 10.88000 180 TYR B N 1
ATOM 1380 C CA . TYR A 1 180 ? 4.01014 6.75645 9.60554 1.000 8.81000 180 TYR B CA 1
ATOM 1381 C C . TYR A 1 180 ? 4.85126 6.13445 8.50336 1.000 9.90000 180 TYR B C 1
ATOM 1382 O O . TYR A 1 180 ? 4.49627 5.04751 8.02931 1.000 11.45000 180 TYR B O 1
ATOM 1391 N N . ILE A 1 181 ? 5.94734 6.79967 8.11834 1.000 8.51000 181 ILE B N 1
ATOM 1392 C CA . ILE A 1 181 ? 6.87296 6.37493 7.06743 1.000 9.51000 181 ILE B CA 1
ATOM 1393 C C . ILE A 1 181 ? 6.10305 5.74402 5.90659 1.000 10.29000 181 ILE B C 1
ATOM 1394 O O . ILE A 1 181 ? 6.37772 4.62052 5.46980 1.000 10.76000 181 ILE B O 1
ATOM 1399 N N . GLY A 1 182 ? 5.14622 6.50710 5.39200 1.000 9.46000 182 GLY B N 1
ATOM 1400 C CA . GLY A 1 182 ? 4.12718 6.00451 4.49768 1.000 9.01000 182 GLY B CA 1
ATOM 1401 C C . GLY A 1 182 ? 3.02041 7.03167 4.40565 1.000 11.99000 182 GLY B C 1
ATOM 1402 O O . GLY A 1 182 ? 3.10268 8.10978 4.99050 1.000 13.34000 182 GLY B O 1
ATOM 1403 N N . ASP A 1 183 ? 1.98953 6.68595 3.63506 1.000 9.99000 183 ASP B N 1
ATOM 1404 C CA . ASP A 1 183 ? 0.85999 7.59237 3.44508 1.000 14.22000 183 ASP B CA 1
ATOM 1405 C C . ASP A 1 183 ? 0.13881 7.78849 4.77515 1.000 14.01000 183 ASP B C 1
ATOM 1406 O O . ASP A 1 183 ? -0.51935 6.85995 5.26323 1.000 12.44000 183 ASP B O 1
ATOM 1411 N N . PRO A 1 184 ? 0.21257 8.97168 5.38893 1.000 10.51000 184 PRO B N 1
ATOM 1412 C CA . PRO A 1 184 ? -0.43539 9.13987 6.69799 1.000 13.53000 184 PRO B CA 1
ATOM 1413 C C . PRO A 1 184 ? -1.95214 9.07419 6.63990 1.000 13.57000 184 PRO B C 1
ATOM 1414 O O . PRO A 1 184 ? -2.58039 8.74939 7.65618 1.000 11.01000 184 PRO B O 1
ATOM 1418 N N . TYR A 1 185 ? -2.55797 9.31047 5.47434 1.000 12.82000 185 TYR B N 1
ATOM 1419 C CA . TYR A 1 185 ? -4.01508 9.32265 5.38158 1.000 13.77000 185 TYR B CA 1
ATOM 1420 C C . TYR A 1 185 ? -4.63444 7.93490 5.51385 1.000 11.84000 185 TYR B C 1
ATOM 1421 O O . TYR A 1 185 ? -5.82359 7.83249 5.83172 1.000 13.96000 185 TYR B O 1
ATOM 1430 N N . THR A 1 186 ? -3.86374 6.86898 5.29906 1.000 12.25000 186 THR B N 1
ATOM 1431 C CA . THR A 1 186 ? -4.35287 5.51226 5.50806 1.000 12.59000 186 THR B CA 1
ATOM 1432 C C . THR A 1 186 ? -4.06650 4.99517 6.91658 1.000 11.47000 186 THR B C 1
ATOM 1433 O O . THR A 1 186 ? -4.45570 3.86238 7.23524 1.000 11.51000 186 THR B O 1
ATOM 1437 N N . GLY A 1 187 ? -3.41243 5.80674 7.76711 1.000 11.04000 187 GLY B N 1
ATOM 1438 C CA . GLY A 1 187 ? -2.93163 5.33416 9.05349 1.000 12.90000 187 GLY B CA 1
ATOM 1439 C C . GLY A 1 187 ? -3.95316 5.44242 10.18012 1.000 13.14000 187 GLY B C 1
ATOM 1440 O O . GLY A 1 187 ? -4.94126 6.17182 10.09392 1.000 12.82000 187 GLY B O 1
ATOM 1441 N N . SER A 1 188 ? -3.69163 4.70192 11.26044 1.000 12.02000 188 SER B N 1
ATOM 1442 C CA . SER A 1 188 ? -4.55034 4.72617 12.44657 1.000 13.14000 188 SER B CA 1
ATOM 1443 C C . SER A 1 188 ? -4.03664 5.76890 13.43841 1.000 13.49000 188 SER B C 1
ATOM 1444 O O . SER A 1 188 ? -2.87850 5.70826 13.87172 1.000 12.96000 188 SER B O 1
ATOM 1447 N N . ALA A 1 189 ? -4.91070 6.70578 13.82275 1.000 15.34000 189 ALA B N 1
ATOM 1448 C CA . ALA A 1 189 ? -4.52560 7.74740 14.76902 1.000 11.38000 189 ALA B CA 1
ATOM 1449 C C . ALA A 1 189 ? -4.16800 7.19511 16.13751 1.000 11.79000 189 ALA B C 1
ATOM 1450 O O . ALA A 1 189 ? -3.49203 7.88650 16.90179 1.000 11.97000 189 ALA B O 1
ATOM 1452 N N . LEU A 1 190 ? -4.61731 5.98390 16.47603 1.000 12.41000 190 LEU B N 1
ATOM 1453 C CA . LEU A 1 190 ? -4.25724 5.42181 17.77408 1.000 15.76000 190 LEU B CA 1
ATOM 1454 C C . LEU A 1 190 ? -2.75301 5.23727 17.90727 1.000 13.48000 190 LEU B C 1
ATOM 1455 O O . LEU A 1 190 ? -2.22427 5.27376 19.02502 1.000 12.94000 190 LEU B O 1
ATOM 1460 N N . MET A 1 191 ? -2.04102 5.03423 16.79538 1.000 9.97000 191 MET B N 1
ATOM 1461 C CA . MET A 1 191 ? -0.58703 4.95926 16.89184 1.000 10.02000 191 MET B CA 1
ATOM 1462 C C . MET A 1 191 ? -0.01528 6.24903 17.47434 1.000 11.09000 191 MET B C 1
ATOM 1463 O O . MET A 1 191 ? 0.77748 6.22224 18.42814 1.000 9.43000 191 MET B O 1
ATOM 1468 N N . ALA A 1 192 ? -0.41543 7.39067 16.91251 1.000 10.98000 192 ALA B N 1
ATOM 1469 C CA . ALA A 1 192 ? 0.07157 8.67809 17.39352 1.000 12.64000 192 ALA B CA 1
ATOM 1470 C C . ALA A 1 192 ? -0.31938 8.91050 18.84619 1.000 10.30000 192 ALA B C 1
ATOM 1471 O O . ALA A 1 192 ? 0.46513 9.46199 19.62348 1.000 11.74000 192 ALA B O 1
ATOM 1473 N N . LYS A 1 193 ? -1.52645 8.49601 19.22988 1.000 9.86000 193 LYS B N 1
ATOM 1474 C CA . LYS A 1 193 ? -1.96236 8.70551 20.60467 1.000 9.89000 193 LYS B CA 1
ATOM 1475 C C . LYS A 1 193 ? -1.12833 7.88200 21.57863 1.000 9.84000 193 LYS B C 1
ATOM 1476 O O . LYS A 1 193 ? -0.80561 8.35515 22.67541 1.000 11.47000 193 LYS B O 1
ATOM 1482 N N . GLN A 1 194 ? -0.75142 6.65501 21.19927 1.000 9.96000 194 GLN B N 1
ATOM 1483 C CA . GLN A 1 194 ? 0.08779 5.86382 22.09780 1.000 11.57000 194 GLN B CA 1
ATOM 1484 C C . GLN A 1 194 ? 1.50556 6.41888 22.18229 1.000 9.44000 194 GLN B C 1
ATOM 1485 O O . GLN A 1 194 ? 2.11880 6.37355 23.25446 1.000 9.80000 194 GLN B O 1
ATOM 1491 N N . TRP A 1 195 ? 2.04594 6.95028 21.07809 1.000 12.62000 195 TRP B N 1
ATOM 1492 C CA . TRP A 1 195 ? 3.32465 7.65250 21.17567 1.000 10.93000 195 TRP B CA 1
ATOM 1493 C C . TRP A 1 195 ? 3.23354 8.77745 22.19561 1.000 9.90000 195 TRP B C 1
ATOM 1494 O O . TRP A 1 195 ? 4.13968 8.95362 23.01704 1.000 9.93000 195 TRP B O 1
ATOM 1505 N N . GLY A 1 196 ? 2.14227 9.55148 22.15565 1.000 11.37000 196 GLY B N 1
ATOM 1506 C CA . GLY A 1 196 ? 1.93544 10.58520 23.16063 1.000 10.34000 196 GLY B CA 1
ATOM 1507 C C . GLY A 1 196 ? 1.95283 10.02281 24.56888 1.000 12.66000 196 GLY B C 1
ATOM 1508 O O . GLY A 1 196 ? 2.67291 10.51974 25.43749 1.000 12.09000 196 GLY B O 1
ATOM 1509 N N . ALA A 1 197 ? 1.20675 8.93550 24.78944 1.000 10.56000 197 ALA B N 1
ATOM 1510 C CA . ALA A 1 197 ? 1.12254 8.30598 26.11062 1.000 11.52000 197 ALA B CA 1
ATOM 1511 C C . ALA A 1 197 ? 2.48760 7.85968 26.62739 1.000 10.84000 197 ALA B C 1
ATOM 1512 O O . ALA A 1 197 ? 2.75387 7.93582 27.83270 1.000 12.74000 197 ALA B O 1
ATOM 1514 N N . LEU A 1 198 ? 3.36173 7.38353 25.73854 1.000 11.17000 198 LEU B N 1
ATOM 1515 C CA . LEU A 1 198 ? 4.69370 6.93598 26.12813 1.000 12.22000 198 LEU B CA 1
ATOM 1516 C C . LEU A 1 198 ? 5.65906 8.09982 26.29365 1.000 10.69000 198 LEU B C 1
ATOM 1517 O O . LEU A 1 198 ? 6.80016 7.89664 26.72538 1.000 11.59000 198 LEU B O 1
ATOM 1522 N N . SER A 1 199 ? 5.20733 9.30955 25.97521 1.000 12.11000 199 SER B N 1
ATOM 1523 C CA . SER A 1 199 ? 6.02080 10.51558 25.95042 1.000 10.91000 199 SER B CA 1
ATOM 1524 C C . SER A 1 199 ? 5.47131 11.55887 26.91354 1.000 10.90000 199 SER B C 1
ATOM 1525 O O . SER A 1 199 ? 5.66663 12.76439 26.70992 1.000 10.85000 199 SER B O 1
ATOM 1528 N N . ASP A 1 200 ? 4.74186 11.11133 27.94123 1.000 11.89000 200 ASP B N 1
ATOM 1529 C CA . ASP A 1 200 ? 4.12185 12.01272 28.91595 1.000 13.63000 200 ASP B CA 1
ATOM 1530 C C . ASP A 1 200 ? 3.19549 13.03177 28.24941 1.000 14.73000 200 ASP B C 1
ATOM 1531 O O . ASP A 1 200 ? 2.97871 14.12923 28.77524 1.000 13.18000 200 ASP B O 1
ATOM 1536 N N . ASN A 1 201 ? 2.64826 12.66789 27.08545 1.000 12.67000 201 ASN B N 1
ATOM 1537 C CA . ASN A 1 201 ? 1.69212 13.50310 26.35833 1.000 14.21000 201 ASN B CA 1
ATOM 1538 C C . ASN A 1 201 ? 2.25294 14.88082 26.02766 1.000 14.66000 201 ASN B C 1
ATOM 1539 O O . ASN A 1 201 ? 1.52331 15.87392 26.00053 1.000 16.05000 201 ASN B O 1
ATOM 1544 N N . ARG A 1 202 ? 3.55238 14.94306 25.74298 1.000 13.22000 202 ARG B N 1
ATOM 1545 C CA . ARG A 1 202 ? 4.20138 16.19975 25.39166 1.000 14.78000 202 ARG B CA 1
ATOM 1546 C C . ARG A 1 202 ? 5.02445 16.02197 24.11977 1.000 13.35000 202 ARG B C 1
ATOM 1547 O O . ARG A 1 202 ? 5.87464 15.12808 24.04161 1.000 13.90000 202 ARG B O 1
ATOM 1555 N N . TYR A 1 203 ? 4.75463 16.87290 23.12251 1.000 15.05000 203 TYR B N 1
ATOM 1556 C CA . TYR A 1 203 ? 5.46953 16.82125 21.84825 1.000 12.48000 203 TYR B CA 1
ATOM 1557 C C . TYR A 1 203 ? 6.98080 16.86195 22.03953 1.000 11.74000 203 TYR B C 1
ATOM 1558 O O . TYR A 1 203 ? 7.71765 16.12789 21.37119 1.000 11.42000 203 TYR B O 1
ATOM 1567 N N . ARG A 1 204 ? 7.47061 17.72918 22.93034 1.000 12.34000 204 ARG B N 1
ATOM 1568 C CA . ARG A 1 204 ? 8.91617 17.85587 23.09933 1.000 11.75000 204 ARG B CA 1
ATOM 1569 C C . ARG A 1 204 ? 9.52540 16.56068 23.61294 1.000 12.47000 204 ARG B C 1
ATOM 1570 O O . ARG A 1 204 ? 10.62606 16.17525 23.19982 1.000 15.28000 204 ARG B O 1
ATOM 1578 N N . VAL A 1 205 ? 8.83244 15.87561 24.51952 1.000 13.43000 205 VAL B N 1
ATOM 1579 C CA . VAL A 1 205 ? 9.33630 14.58701 24.98238 1.000 13.24000 205 VAL B CA 1
ATOM 1580 C C . VAL A 1 205 ? 9.30548 13.57156 23.85225 1.000 11.99000 205 VAL B C 1
ATOM 1581 O O . VAL A 1 205 ? 10.24383 12.78217 23.68763 1.000 10.57000 205 VAL B O 1
ATOM 1585 N N . MET A 1 206 ? 8.22729 13.57000 23.06055 1.000 9.54000 206 MET B N 1
ATOM 1586 C CA . MET A 1 206 ? 8.12014 12.61159 21.96586 1.000 9.99000 206 MET B CA 1
ATOM 1587 C C . MET A 1 206 ? 9.27509 12.78289 20.98856 1.000 12.58000 206 MET B C 1
ATOM 1588 O O . MET A 1 206 ? 9.86196 11.79711 20.52674 1.000 10.64000 206 MET B O 1
ATOM 1593 N N . GLU A 1 207 ? 9.63316 14.03225 20.68660 1.000 10.41000 207 GLU B N 1
ATOM 1594 C CA . GLU A 1 207 ? 10.74893 14.29136 19.77981 1.000 12.33000 207 GLU B CA 1
ATOM 1595 C C . GLU A 1 207 ? 12.09608 14.03471 20.43951 1.000 11.15000 207 GLU B C 1
ATOM 1596 O O . GLU A 1 207 ? 13.03899 13.59378 19.76841 1.000 10.23000 207 GLU B O 1
ATOM 1602 N N . ASP A 1 208 ? 12.21143 14.29423 21.74450 1.000 12.18000 208 ASP B N 1
ATOM 1603 C CA . ASP A 1 208 ? 13.42891 13.93703 22.46540 1.000 11.25000 208 ASP B CA 1
ATOM 1604 C C . ASP A 1 208 ? 13.66983 12.431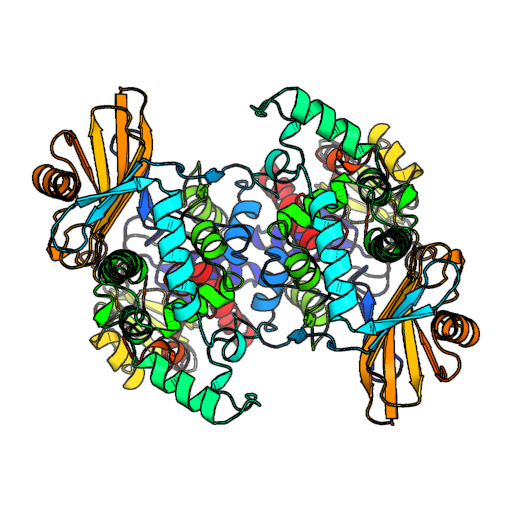20 22.41251 1.000 9.71000 208 ASP B C 1
ATOM 1605 O O . ASP A 1 208 ? 14.82268 11.98661 22.37079 1.000 9.95000 208 ASP B O 1
ATOM 1610 N N . ILE A 1 209 ? 12.59353 11.63276 22.45168 1.000 12.98000 209 ILE B N 1
ATOM 1611 C CA . ILE A 1 209 ? 12.72831 10.17744 22.50030 1.000 8.81000 209 ILE B CA 1
ATOM 1612 C C . ILE A 1 209 ? 13.06434 9.60873 21.12364 1.000 12.81000 209 ILE B C 1
ATOM 1613 O O . ILE A 1 209 ? 13.88039 8.68638 21.00684 1.000 11.30000 209 ILE B O 1
ATOM 1618 N N . THR A 1 210 ? 12.43547 10.13386 20.06829 1.000 8.78000 210 THR B N 1
ATOM 1619 C CA . THR A 1 210 ? 12.47648 9.50827 18.75579 1.000 11.22000 210 THR B CA 1
ATOM 1620 C C . THR A 1 210 ? 13.36721 10.21493 17.74465 1.000 11.33000 210 THR B C 1
ATOM 1621 O O . THR A 1 210 ? 13.61147 9.65233 16.67088 1.000 12.32000 210 THR B O 1
ATOM 1625 N N . LEU A 1 211 ? 13.86590 11.42568 18.04232 1.000 13.37000 211 LEU B N 1
ATOM 1626 C CA . LEU A 1 211 ? 14.49121 12.22114 16.98901 1.000 11.67000 211 LEU B CA 1
ATOM 1627 C C . LEU A 1 211 ? 15.58980 13.13861 17.51767 1.000 10.26000 211 LEU B C 1
ATOM 1628 O O . LEU A 1 211 ? 15.78720 14.23260 16.97235 1.000 12.48000 211 LEU B O 1
ATOM 1633 N N . LYS A 1 212 ? 16.31267 12.73002 18.56625 1.000 12.64000 212 LYS B N 1
ATOM 1634 C CA . LYS A 1 212 ? 17.30309 13.62665 19.15789 1.000 9.76000 212 LYS B CA 1
ATOM 1635 C C . LYS A 1 212 ? 18.67632 12.99259 19.39157 1.000 12.14000 212 LYS B C 1
ATOM 1636 O O . LYS A 1 212 ? 19.67941 13.47544 18.85859 1.000 14.41000 212 LYS B O 1
ATOM 1642 N N . TRP A 1 213 ? 18.75503 11.92152 20.17803 1.000 9.58000 213 TRP B N 1
ATOM 1643 C CA . TRP A 1 213 ? 20.03892 11.39435 20.63098 1.000 8.78000 213 TRP B CA 1
ATOM 1644 C C . TRP A 1 213 ? 20.51694 10.26274 19.72614 1.000 11.43000 213 TRP B C 1
ATOM 1645 O O . TRP A 1 213 ? 19.82762 9.24896 19.58113 1.000 11.78000 213 TRP B O 1
ATOM 1656 N N . LYS A 1 214 ? 21.71512 10.41715 19.16506 1.000 9.95000 214 LYS B N 1
ATOM 1657 C CA . LYS A 1 214 ? 22.34054 9.42923 18.29183 1.000 9.81000 214 LYS B CA 1
ATOM 1658 C C . LYS A 1 214 ? 23.47533 8.72289 19.02477 1.000 11.86000 214 LYS B C 1
ATOM 1659 O O . LYS A 1 214 ? 24.08495 9.27304 19.94531 1.000 14.77000 214 LYS B O 1
ATOM 1665 N N . LEU A 1 215 ? 23.77979 7.50202 18.60150 1.000 8.90000 215 LEU B N 1
ATOM 1666 C CA . LEU A 1 215 ? 24.87097 6.73621 19.19580 1.000 11.45000 215 LEU B CA 1
ATOM 1667 C C . LEU A 1 215 ? 26.17311 7.04478 18.46725 1.000 10.25000 215 LEU B C 1
ATOM 1668 O O . LEU A 1 215 ? 26.29160 6.77437 17.26484 1.000 14.07000 215 LEU B O 1
ATOM 1673 N N . ASN A 1 216 ? 27.15853 7.58163 19.19779 1.000 12.49000 216 ASN B N 1
ATOM 1674 C CA . ASN A 1 216 ? 28.44471 7.92180 18.58712 1.000 12.95000 216 ASN B CA 1
ATOM 1675 C C . ASN A 1 216 ? 29.07698 6.72452 17.89110 1.000 11.30000 216 ASN B C 1
ATOM 1676 O O . ASN A 1 216 ? 29.69462 6.86911 16.82904 1.000 12.75000 216 ASN B O 1
ATOM 1681 N N . ASN A 1 217 ? 28.96010 5.54252 18.49133 1.000 11.81000 217 ASN B N 1
ATOM 1682 C CA . ASN A 1 217 ? 29.51349 4.31091 17.94821 1.000 13.33000 217 ASN B CA 1
ATOM 1683 C C . ASN A 1 217 ? 28.47222 3.47528 17.21415 1.000 13.94000 217 ASN B C 1
ATOM 1684 O O . ASN A 1 217 ? 28.74962 2.32067 16.86342 1.000 14.43000 217 ASN B O 1
ATOM 1689 N N . GLY A 1 218 ? 27.28310 4.02581 16.99534 1.000 12.86000 218 GLY B N 1
ATOM 1690 C CA . GLY A 1 218 ? 26.28476 3.41462 16.14138 1.000 10.98000 218 GLY B CA 1
ATOM 1691 C C . GLY A 1 218 ? 25.47093 2.32587 16.82078 1.000 10.13000 218 GLY B C 1
ATOM 1692 O O . GLY A 1 218 ? 25.83222 1.77199 17.86055 1.000 10.25000 218 GLY B O 1
ATOM 1693 N N . MET A 1 219 ? 24.34401 1.99941 16.17998 1.000 11.36000 219 MET B N 1
ATOM 1694 C CA . MET A 1 219 ? 23.58206 0.82535 16.58193 1.000 9.96000 219 MET B CA 1
ATOM 1695 C C . MET A 1 219 ? 24.44803 -0.42393 16.56779 1.000 10.14000 219 MET B C 1
ATOM 1696 O O . MET A 1 219 ? 24.21521 -1.34404 17.36012 1.000 8.57000 219 MET B O 1
ATOM 1701 N N . ARG A 1 220 ? 25.47337 -0.45760 15.70887 1.000 11.12000 220 ARG B N 1
ATOM 1702 C CA . ARG A 1 220 ? 26.36468 -1.62111 15.65980 1.000 10.84000 220 ARG B CA 1
ATOM 1703 C C . ARG A 1 220 ? 27.07315 -1.87307 16.98938 1.000 9.57000 220 ARG B C 1
ATOM 1704 O O . ARG A 1 220 ? 27.38396 -3.02681 17.31114 1.000 9.71000 220 ARG B O 1
ATOM 1712 N N . SER A 1 221 ? 27.34508 -0.82609 17.77122 1.000 9.71000 221 SER B N 1
ATOM 1713 C CA . SER A 1 221 ? 27.93234 -1.06321 19.08799 1.000 11.02000 221 SER B CA 1
ATOM 1714 C C . SER A 1 221 ? 27.00830 -1.90135 19.95908 1.000 11.80000 221 SER B C 1
ATOM 1715 O O . SER A 1 221 ? 27.48036 -2.68665 20.79306 1.000 13.51000 221 SER B O 1
ATOM 1718 N N . LEU A 1 222 ? 25.69426 -1.78657 19.75089 1.000 10.28000 222 LEU B N 1
ATOM 1719 C CA . LEU A 1 222 ? 24.74822 -2.58584 20.52488 1.000 8.77000 222 LEU B CA 1
ATOM 1720 C C . LEU A 1 222 ? 24.53062 -3.96815 19.91635 1.000 11.48000 222 LEU B C 1
ATOM 1721 O O . LEU A 1 222 ? 24.58240 -4.97504 20.62819 1.000 12.02000 222 LEU B O 1
ATOM 1726 N N . TYR A 1 223 ? 24.27914 -4.05521 18.60320 1.000 11.12000 223 TYR B N 1
ATOM 1727 C CA . TYR A 1 223 ? 24.02453 -5.38594 18.05181 1.000 9.52000 223 TYR B CA 1
ATOM 1728 C C . TYR A 1 223 ? 25.27838 -6.25528 18.00326 1.000 9.36000 223 TYR B C 1
ATOM 1729 O O . TYR A 1 223 ? 25.18502 -7.46959 18.20541 1.000 11.39000 223 TYR B O 1
ATOM 1738 N N . ASP A 1 224 ? 26.45045 -5.66874 17.74514 1.000 8.78000 224 ASP B N 1
ATOM 1739 C CA . ASP A 1 224 ? 27.67797 -6.45217 17.86887 1.000 13.00000 224 ASP B CA 1
ATOM 1740 C C . ASP A 1 224 ? 27.94265 -6.82968 19.32071 1.000 13.04000 224 ASP B C 1
ATOM 1741 O O . ASP A 1 224 ? 28.52489 -7.88884 19.59362 1.000 13.15000 224 ASP B O 1
ATOM 1746 N N . GLY A 1 225 ? 27.51091 -5.98921 20.26402 1.000 12.05000 225 GLY B N 1
ATOM 1747 C CA . GLY A 1 225 ? 27.67771 -6.33670 21.66569 1.000 12.72000 225 GLY B CA 1
ATOM 1748 C C . GLY A 1 225 ? 26.86368 -7.55630 22.05095 1.000 13.02000 225 GLY B C 1
ATOM 1749 O O . GLY A 1 225 ? 27.37131 -8.48139 22.69739 1.000 12.00000 225 GLY B O 1
ATOM 1750 N N . ILE A 1 226 ? 25.58357 -7.58144 21.65468 1.000 10.79000 226 ILE B N 1
ATOM 1751 C CA . ILE A 1 226 ? 24.75260 -8.74320 21.96473 1.000 11.00000 226 ILE B CA 1
ATOM 1752 C C . ILE A 1 226 ? 25.31257 -9.99124 21.30214 1.000 12.59000 226 ILE B C 1
ATOM 1753 O O . ILE A 1 226 ? 25.44558 -11.04430 21.93615 1.000 12.80000 226 ILE B O 1
ATOM 1758 N N . ALA A 1 227 ? 25.64543 -9.89711 20.01192 1.000 12.46000 227 ALA B N 1
ATOM 1759 C CA . ALA A 1 227 ? 26.18191 -11.06496 19.31937 1.000 11.44000 227 ALA B CA 1
ATOM 1760 C C . ALA A 1 227 ? 27.47199 -11.54707 19.97329 1.000 13.20000 227 ALA B C 1
ATOM 1761 O O . ALA A 1 227 ? 27.72385 -12.75567 20.04346 1.000 15.93000 227 ALA B O 1
ATOM 1763 N N . GLY A 1 228 ? 28.28862 -10.61740 20.48141 1.000 13.37000 228 GLY B N 1
ATOM 1764 C CA . GLY A 1 228 ? 29.51838 -10.98653 21.16316 1.000 15.88000 228 GLY B CA 1
ATOM 1765 C C . GLY A 1 228 ? 29.29740 -11.78058 22.43365 1.000 17.96000 228 GLY B C 1
ATOM 1766 O O . GLY A 1 228 ? 30.20459 -12.49558 22.87457 1.000 17.62000 228 GLY B O 1
ATOM 1767 N N . ASP A 1 229 ? 28.10610 -11.68534 23.02795 1.000 13.64000 229 ASP B N 1
ATOM 1768 C CA . ASP A 1 229 ? 27.79484 -12.45862 24.22110 1.000 14.31000 229 ASP B CA 1
ATOM 1769 C C . ASP A 1 229 ? 27.34794 -13.87700 23.89880 1.000 16.22000 229 ASP B C 1
ATOM 1770 O O . ASP A 1 229 ? 27.34111 -14.73090 24.79240 1.000 14.25000 229 ASP B O 1
ATOM 1775 N N . LEU A 1 230 ? 26.97195 -14.15694 22.65542 1.000 13.64000 230 LEU B N 1
ATOM 1776 C CA . LEU A 1 230 ? 26.38132 -15.44839 22.33813 1.000 13.38000 230 LEU B CA 1
ATOM 1777 C C . LEU A 1 230 ? 27.45242 -16.52805 22.24111 1.000 17.19000 230 LEU B C 1
ATOM 1778 O O . LEU A 1 230 ? 28.50203 -16.33209 21.61681 1.000 19.36000 230 LEU B O 1
ATOM 1783 N N . ASN A 1 231 ? 27.17857 -17.67888 22.85526 1.000 16.08000 231 ASN B N 1
ATOM 1784 C CA . ASN A 1 231 ? 28.10087 -18.80633 22.79512 1.000 16.31000 231 ASN B CA 1
ATOM 1785 C C . ASN A 1 231 ? 27.83769 -19.73562 21.61334 1.000 20.25000 231 ASN B C 1
ATOM 1786 O O . ASN A 1 231 ? 28.52212 -20.75503 21.48410 1.000 21.72000 231 ASN B O 1
ATOM 1791 N N . THR A 1 232 ? 26.87321 -19.40821 20.75243 1.000 18.10000 232 THR B N 1
ATOM 1792 C CA . THR A 1 232 ? 26.53175 -20.20892 19.58506 1.000 17.86000 232 THR B CA 1
ATOM 1793 C C . THR A 1 232 ? 26.64822 -19.32854 18.34992 1.000 22.08000 232 THR B C 1
ATOM 1794 O O . THR A 1 232 ? 26.03181 -18.26083 18.29125 1.000 20.04000 232 THR B O 1
ATOM 1798 N N . ASP A 1 233 ? 27.44236 -19.76842 17.37382 1.000 18.79000 233 ASP B N 1
ATOM 1799 C CA . ASP A 1 233 ? 27.67185 -18.96056 16.18230 1.000 19.80000 233 ASP B CA 1
ATOM 1800 C C . ASP A 1 233 ? 26.38060 -18.76238 15.39702 1.000 18.20000 233 ASP B C 1
ATOM 1801 O O . ASP A 1 233 ? 25.57536 -19.68380 15.23758 1.000 17.91000 233 ASP B O 1
ATOM 1806 N N . ILE A 1 234 ? 26.19892 -17.54943 14.89698 1.000 16.01000 234 ILE B N 1
ATOM 1807 C CA . ILE A 1 234 ? 25.04880 -17.21707 14.06656 1.000 14.33000 234 ILE B CA 1
ATOM 1808 C C . ILE A 1 234 ? 25.27596 -17.78611 12.67287 1.000 15.90000 234 ILE B C 1
ATOM 1809 O O . ILE A 1 234 ? 26.36735 -17.65798 12.10557 1.000 17.99000 234 ILE B O 1
ATOM 1814 N N . ARG A 1 235 ? 24.25091 -18.41976 12.11554 1.000 13.39000 235 ARG B N 1
ATOM 1815 C CA . ARG A 1 235 ? 24.33813 -18.97884 10.76586 1.000 13.34000 235 ARG B CA 1
ATOM 1816 C C . ARG A 1 235 ? 23.89264 -17.90780 9.78011 1.000 12.22000 235 ARG B C 1
ATOM 1817 O O . ARG A 1 235 ? 22.70311 -17.74378 9.50529 1.000 11.80000 235 ARG B O 1
ATOM 1825 N N . LEU A 1 236 ? 24.86738 -17.17667 9.23840 1.000 13.66000 236 LEU B N 1
ATOM 1826 C CA . LEU A 1 236 ? 24.59510 -16.21111 8.18368 1.000 11.95000 236 LEU B CA 1
ATOM 1827 C C . LEU A 1 236 ? 24.33428 -16.92572 6.85673 1.000 14.70000 236 LEU B C 1
ATOM 1828 O O . LEU A 1 236 ? 24.62076 -18.11578 6.68320 1.000 14.98000 236 LEU B O 1
ATOM 1833 N N . ASN A 1 237 ? 23.78257 -16.17493 5.90385 1.000 11.68000 237 ASN B N 1
ATOM 1834 C CA . ASN A 1 237 ? 23.53307 -16.69131 4.56144 1.000 13.81000 237 ASN B CA 1
ATOM 1835 C C . ASN A 1 237 ? 22.67329 -17.95244 4.59249 1.000 15.06000 237 ASN B C 1
ATOM 1836 O O . ASN A 1 237 ? 22.85399 -18.86686 3.78897 1.000 15.68000 237 ASN B O 1
ATOM 1841 N N . THR A 1 238 ? 21.72455 -18.00317 5.52872 1.000 10.95000 238 THR B N 1
ATOM 1842 C CA . THR A 1 238 ? 20.87803 -19.17642 5.73818 1.000 13.06000 238 THR B CA 1
ATOM 1843 C C . THR A 1 238 ? 19.41848 -18.73314 5.82032 1.000 11.94000 238 THR B C 1
ATOM 1844 O O . THR A 1 238 ? 18.82095 -18.68692 6.90751 1.000 12.40000 238 THR B O 1
ATOM 1848 N N . PRO A 1 239 ? 18.81528 -18.37939 4.67907 1.000 14.02000 239 PRO B N 1
ATOM 1849 C CA . PRO A 1 239 ? 17.39490 -18.01025 4.68253 1.000 12.99000 239 PRO B CA 1
ATOM 1850 C C . PRO A 1 239 ? 16.51983 -19.21159 4.97684 1.000 12.52000 239 PRO B C 1
ATOM 1851 O O . PRO A 1 239 ? 16.75953 -20.31675 4.47955 1.000 15.80000 239 PRO B O 1
ATOM 1855 N N . VAL A 1 240 ? 15.49269 -18.97970 5.77830 1.000 12.76000 240 VAL B N 1
ATOM 1856 C CA . VAL A 1 240 ? 14.46769 -19.98039 6.03800 1.000 12.64000 240 VAL B CA 1
ATOM 1857 C C . VAL A 1 240 ? 13.40683 -19.87587 4.95279 1.000 14.59000 240 VAL B C 1
ATOM 1858 O O . VAL A 1 240 ? 12.94463 -18.77616 4.61910 1.000 14.27000 240 VAL B O 1
ATOM 1862 N N . ALA A 1 241 ? 13.02376 -21.02697 4.39442 1.000 12.17000 241 ALA B N 1
ATOM 1863 C CA . ALA A 1 241 ? 12.00192 -21.10385 3.36207 1.000 13.42000 241 ALA B CA 1
ATOM 1864 C C . ALA A 1 241 ? 10.67005 -21.64948 3.85139 1.000 13.39000 241 ALA B C 1
ATOM 1865 O O . ALA A 1 241 ? 9.62839 -21.29567 3.29233 1.000 13.26000 241 ALA B O 1
ATOM 1867 N N . LYS A 1 242 ? 10.67167 -22.48047 4.89075 1.000 12.72000 242 LYS B N 1
ATOM 1868 C CA . LYS A 1 242 ? 9.45939 -23.15969 5.32923 1.000 13.30000 242 LYS B CA 1
ATOM 1869 C C . LYS A 1 242 ? 9.49321 -23.34507 6.83940 1.000 12.04000 242 LYS B C 1
ATOM 1870 O O . LYS A 1 242 ? 10.53844 -23.67876 7.40520 1.000 12.54000 242 LYS B O 1
ATOM 1876 N N . VAL A 1 243 ? 8.34760 -23.13036 7.48304 1.000 12.74000 243 VAL B N 1
ATOM 1877 C CA . VAL A 1 243 ? 8.17630 -23.40886 8.90800 1.000 12.43000 243 VAL B CA 1
ATOM 1878 C C . VAL A 1 243 ? 6.94065 -24.29454 9.05600 1.000 10.95000 243 VAL B C 1
ATOM 1879 O O . VAL A 1 243 ? 5.81953 -23.85058 8.78560 1.000 13.72000 243 VAL B O 1
ATOM 1883 N N . GLU A 1 244 ? 7.14354 -25.54050 9.48584 1.000 13.99000 244 GLU B N 1
ATOM 1884 C CA . GLU A 1 244 ? 6.06521 -26.41651 9.92456 1.000 13.31000 244 GLU B CA 1
ATOM 1885 C C . GLU A 1 244 ? 6.00772 -26.35064 11.44118 1.000 13.38000 244 GLU B C 1
ATOM 1886 O O . GLU A 1 244 ? 7.03824 -26.48212 12.10084 1.000 15.37000 244 GLU B O 1
ATOM 1892 N N . HIS A 1 245 ? 4.81864 -26.13195 11.99707 1.000 12.21000 245 HIS B N 1
ATOM 1893 C CA . HIS A 1 245 ? 4.72913 -25.82648 13.42148 1.000 12.12000 245 HIS B CA 1
ATOM 1894 C C . HIS A 1 245 ? 3.55123 -26.56128 14.03715 1.000 12.87000 245 HIS B C 1
ATOM 1895 O O . HIS A 1 245 ? 2.44868 -26.55932 13.47961 1.000 13.26000 245 HIS B O 1
ATOM 1902 N N . HIS A 1 246 ? 3.79544 -27.18984 15.18735 1.000 12.62000 246 HIS B N 1
ATOM 1903 C CA . HIS A 1 246 ? 2.77487 -27.94926 15.89482 1.000 13.23000 246 HIS B CA 1
ATOM 1904 C C . HIS A 1 246 ? 2.88783 -27.66589 17.38941 1.000 15.16000 246 HIS B C 1
ATOM 1905 O O . HIS A 1 246 ? 3.74472 -26.89887 17.84308 1.000 13.95000 246 HIS B O 1
ATOM 1912 N N . ASP A 1 247 ? 2.02167 -28.30889 18.17192 1.000 13.11000 247 ASP B N 1
ATOM 1913 C CA . ASP A 1 247 ? 1.93415 -27.97733 19.59120 1.000 14.78000 247 ASP B CA 1
ATOM 1914 C C . ASP A 1 247 ? 3.12209 -28.47895 20.39946 1.000 17.36000 247 ASP B C 1
ATOM 1915 O O . ASP A 1 247 ? 3.29962 -28.05614 21.54767 1.000 16.88000 247 ASP B O 1
ATOM 1920 N N . ASN A 1 248 ? 3.95147 -29.33458 19.82193 1.000 17.75000 248 ASN B N 1
ATOM 1921 C CA . ASN A 1 248 ? 5.04441 -29.98002 20.52128 1.000 17.25000 248 ASN B CA 1
ATOM 1922 C C . ASN A 1 248 ? 6.40267 -29.59708 19.95500 1.000 18.16000 248 ASN B C 1
ATOM 1923 O O . ASN A 1 248 ? 7.42460 -30.08485 20.45059 1.000 20.49000 248 ASN B O 1
ATOM 1928 N N . GLY A 1 249 ? 6.45086 -28.76992 18.92163 1.000 13.76000 249 GLY B N 1
ATOM 1929 C CA . GLY A 1 249 ? 7.70291 -28.50847 18.24841 1.000 14.05000 249 GLY B CA 1
ATOM 1930 C C . GLY A 1 249 ? 7.44506 -28.01785 16.83890 1.000 14.77000 249 GLY B C 1
ATOM 1931 O O . GLY A 1 249 ? 6.31033 -27.73490 16.45748 1.000 14.13000 249 GLY B O 1
ATOM 1932 N N . ALA A 1 250 ? 8.53384 -27.92744 16.07621 1.000 13.97000 250 ALA B N 1
ATOM 1933 C CA . ALA A 1 250 ? 8.46424 -27.38348 14.72949 1.000 16.40000 250 ALA B CA 1
ATOM 1934 C C . ALA A 1 250 ? 9.57755 -27.96523 13.86977 1.000 15.30000 250 ALA B C 1
ATOM 1935 O O . ALA A 1 250 ? 10.54014 -28.54943 14.36944 1.000 15.63000 250 ALA B O 1
ATOM 1937 N N . THR A 1 251 ? 9.43509 -27.77993 12.55945 1.000 18.05000 251 THR B N 1
ATOM 1938 C CA . THR A 1 251 ? 10.42377 -28.21658 11.57829 1.000 17.63000 251 THR B CA 1
ATOM 1939 C C . THR A 1 251 ? 10.68487 -27.06110 10.62357 1.000 18.45000 251 THR B C 1
ATOM 1940 O O . THR A 1 251 ? 9.74926 -26.53763 10.00852 1.000 15.66000 251 THR B O 1
ATOM 1944 N N . VAL A 1 252 ? 11.95030 -26.66917 10.49837 1.000 14.67000 252 VAL B N 1
ATOM 1945 C CA . VAL A 1 252 ? 12.35417 -25.52920 9.67944 1.000 14.16000 252 VAL B CA 1
ATOM 1946 C C . VAL A 1 252 ? 13.13279 -26.05676 8.48396 1.000 12.80000 252 VAL B C 1
ATOM 1947 O O . VAL A 1 252 ? 14.02975 -26.89416 8.64411 1.000 16.45000 252 VAL B O 1
ATOM 1951 N N . THR A 1 253 ? 12.80246 -25.56725 7.28918 1.000 13.03000 253 THR B N 1
ATOM 1952 C CA . THR A 1 253 ? 13.55144 -25.90672 6.08230 1.000 13.90000 253 THR B CA 1
ATOM 1953 C C . THR A 1 253 ? 14.18079 -24.64230 5.50942 1.000 15.01000 253 THR B C 1
ATOM 1954 O O . THR A 1 253 ? 13.49030 -23.63376 5.30765 1.000 17.23000 253 THR B O 1
ATOM 1958 N N . THR A 1 254 ? 15.48593 -24.69836 5.26020 1.000 14.37000 254 THR B N 1
ATOM 1959 C CA . THR A 1 254 ? 16.20963 -23.56960 4.70012 1.000 16.35000 254 THR B CA 1
ATOM 1960 C C . THR A 1 254 ? 16.08981 -23.54794 3.17701 1.000 19.57000 254 THR B C 1
ATOM 1961 O O . THR A 1 254 ? 15.58710 -24.47921 2.54469 1.000 19.17000 254 THR B O 1
ATOM 1965 N N . GLU A 1 255 ? 16.56558 -22.44831 2.59131 1.000 17.77000 255 GLU B N 1
ATOM 1966 C CA . GLU A 1 255 ? 16.56663 -22.29888 1.13877 1.000 19.36000 255 GLU B CA 1
ATOM 1967 C C . GLU A 1 255 ? 17.33981 -23.41719 0.45572 1.000 20.60000 255 GLU B C 1
ATOM 1968 O O . GLU A 1 255 ? 16.97613 -23.83411 -0.64942 1.000 21.36000 255 GLU B O 1
ATOM 1974 N N . SER A 1 256 ? 18.40354 -23.90881 1.09072 1.000 19.46000 256 SER B N 1
ATOM 1975 C CA . SER A 1 256 ? 19.22444 -24.97964 0.53964 1.000 21.96000 256 SER B CA 1
ATOM 1976 C C . SER A 1 256 ? 18.58848 -26.35217 0.69477 1.000 24.05000 256 SER B C 1
ATOM 1977 O O . SER A 1 256 ? 19.15530 -27.33631 0.20383 1.000 23.32000 256 SER B O 1
ATOM 1980 N N . GLY A 1 257 ? 17.44151 -26.44340 1.36346 1.000 20.40000 257 GLY B N 1
ATOM 1981 C CA . GLY A 1 257 ? 16.77456 -27.70776 1.58470 1.000 20.88000 257 GLY B CA 1
ATOM 1982 C C . GLY A 1 257 ? 17.10974 -28.39938 2.88615 1.000 19.72000 257 GLY B C 1
ATOM 1983 O O . GLY A 1 257 ? 16.58140 -29.49090 3.13716 1.000 19.81000 257 GLY B O 1
ATOM 1984 N N . GLU A 1 258 ? 17.96637 -27.80715 3.71567 1.000 19.50000 258 GLU B N 1
ATOM 1985 C CA . GLU A 1 258 ? 18.30971 -28.38880 5.00749 1.000 17.22000 258 GLU B CA 1
ATOM 1986 C C . GLU A 1 258 ? 17.10470 -28.35482 5.94203 1.000 18.34000 258 GLU B C 1
ATOM 1987 O O . GLU A 1 258 ? 16.42036 -27.33276 6.05669 1.000 15.97000 258 GLU B O 1
ATOM 1993 N N . VAL A 1 259 ? 16.85754 -29.47290 6.62179 1.000 17.21000 259 VAL B N 1
ATOM 1994 C CA . VAL A 1 259 ? 15.73282 -29.62877 7.53562 1.000 16.50000 259 VAL B CA 1
ATOM 1995 C C . VAL A 1 259 ? 16.26526 -29.61056 8.96133 1.000 17.15000 259 VAL B C 1
ATOM 1996 O O . VAL A 1 259 ? 17.17178 -30.37990 9.30124 1.000 19.84000 259 VAL B O 1
ATOM 2000 N N . ILE A 1 260 ? 15.70657 -28.73167 9.79414 1.000 16.02000 260 ILE B N 1
ATOM 2001 C CA . ILE A 1 260 ? 16.14726 -28.55338 11.17704 1.000 17.83000 260 ILE B CA 1
ATOM 2002 C C . ILE A 1 260 ? 14.94764 -28.75720 12.09034 1.000 19.33000 260 ILE B C 1
ATOM 2003 O O . ILE A 1 260 ? 13.96103 -28.01651 11.99457 1.000 17.59000 260 ILE B O 1
ATOM 2008 N N . GLU A 1 261 ? 15.03788 -29.73816 12.99257 1.000 17.80000 261 GLU B N 1
ATOM 2009 C CA . GLU A 1 261 ? 13.98170 -29.95429 13.97318 1.000 19.54000 261 GLU B CA 1
ATOM 2010 C C . GLU A 1 261 ? 14.17715 -29.03120 15.17027 1.000 19.72000 261 GLU B C 1
ATOM 2011 O O . GLU A 1 261 ? 15.29726 -28.84200 15.64935 1.000 20.49000 261 GLU B O 1
ATOM 2017 N N . ALA A 1 262 ? 13.07414 -28.47708 15.66919 1.000 16.16000 262 ALA B N 1
ATOM 2018 C CA . ALA A 1 262 ? 13.13014 -27.46606 16.71495 1.000 16.64000 262 ALA B CA 1
ATOM 2019 C C . ALA A 1 262 ? 12.08383 -27.74085 17.78766 1.000 15.79000 262 ALA B C 1
ATOM 2020 O O . ALA A 1 262 ? 10.99675 -28.23493 17.50093 1.000 16.16000 262 ALA B O 1
ATOM 2022 N N . SER A 1 263 ? 12.40839 -27.37166 19.03104 1.000 15.91000 263 SER B N 1
ATOM 2023 C CA . SER A 1 263 ? 11.40479 -27.39532 20.09264 1.000 15.52000 263 SER B CA 1
ATOM 2024 C C . SER A 1 263 ? 10.44893 -26.21621 19.98302 1.000 16.40000 263 SER B C 1
ATOM 2025 O O . SER A 1 263 ? 9.30477 -26.29551 20.44041 1.000 15.98000 263 SER B O 1
ATOM 2028 N N . ALA A 1 264 ? 10.90624 -25.11881 19.39122 1.000 15.31000 264 ALA B N 1
ATOM 2029 C CA . ALA A 1 264 ? 10.09594 -23.93079 19.18082 1.000 13.73000 264 ALA B CA 1
ATOM 2030 C C . ALA A 1 264 ? 10.80576 -23.08812 18.13870 1.000 10.49000 264 ALA B C 1
ATOM 2031 O O . ALA A 1 264 ? 12.00344 -23.24686 17.89999 1.000 13.66000 264 ALA B O 1
ATOM 2033 N N . VAL A 1 265 ? 10.04706 -22.19767 17.51209 1.000 11.82000 265 VAL B N 1
ATOM 2034 C CA . VAL A 1 265 ? 10.58731 -21.26229 16.53649 1.000 9.54000 265 VAL B CA 1
ATOM 2035 C C . VAL A 1 265 ? 10.19391 -19.85994 16.96728 1.000 10.46000 265 VAL B C 1
ATOM 2036 O O . VAL A 1 265 ? 9.01343 -19.58884 17.21627 1.000 13.90000 265 VAL B O 1
ATOM 2040 N N . ILE A 1 266 ? 11.17981 -18.97455 17.05608 1.000 10.59000 266 ILE B N 1
ATOM 2041 C CA . ILE A 1 266 ? 10.94778 -17.55235 17.26770 1.000 8.22000 266 ILE B CA 1
ATOM 2042 C C . ILE A 1 266 ? 11.21027 -16.87163 15.93219 1.000 8.00000 266 ILE B C 1
ATOM 2043 O O . ILE A 1 266 ? 12.35996 -16.79852 15.47447 1.000 11.74000 266 ILE B O 1
ATOM 2048 N N . CYS A 1 267 ? 10.14970 -16.40230 15.28016 1.000 9.21000 267 CYS B N 1
ATOM 2049 C CA . CYS A 1 267 ? 10.26378 -15.88009 13.92156 1.000 10.61000 267 CYS B CA 1
ATOM 2050 C C . CYS A 1 267 ? 10.23900 -14.35415 14.00185 1.000 10.58000 267 CYS B C 1
ATOM 2051 O O . CYS A 1 267 ? 9.21491 -13.76307 14.36833 1.000 9.52000 267 CYS B O 1
ATOM 2054 N N . THR A 1 268 ? 11.36950 -13.71707 13.67652 1.000 12.04000 268 THR B N 1
ATOM 2055 C CA . THR A 1 268 ? 11.48071 -12.25853 13.72902 1.000 10.83000 268 THR B CA 1
ATOM 2056 C C . THR A 1 268 ? 11.38724 -11.60199 12.35684 1.000 11.96000 268 THR B C 1
ATOM 2057 O O . THR A 1 268 ? 11.54742 -10.38036 12.24494 1.000 10.90000 268 THR B O 1
ATOM 2061 N N . VAL A 1 269 ? 11.10852 -12.38219 11.31987 1.000 11.45000 269 VAL B N 1
ATOM 2062 C CA . VAL A 1 269 ? 10.95467 -11.85725 9.95814 1.000 10.56000 269 VAL B CA 1
ATOM 2063 C C . VAL A 1 269 ? 9.78740 -10.87816 9.92941 1.000 10.70000 269 VAL B C 1
ATOM 2064 O O . VAL A 1 269 ? 8.66784 -11.23718 10.33891 1.000 11.65000 269 VAL B O 1
ATOM 2068 N N . PRO A 1 270 ? 9.96664 -9.64080 9.46921 1.000 10.77000 270 PRO B N 1
ATOM 2069 C CA . PRO A 1 270 ? 8.84984 -8.68943 9.49128 1.000 10.21000 270 PRO B CA 1
ATOM 2070 C C . PRO A 1 270 ? 7.79896 -9.02251 8.44430 1.000 12.32000 270 PRO B C 1
ATOM 2071 O O . PRO A 1 270 ? 8.04277 -9.75531 7.48494 1.000 10.96000 270 PRO B O 1
ATOM 2075 N N . VAL A 1 271 ? 6.60537 -8.46089 8.66373 1.000 10.11000 271 VAL B N 1
ATOM 2076 C CA . VAL A 1 271 ? 5.45034 -8.69390 7.79316 1.000 11.16000 271 VAL B CA 1
ATOM 2077 C C . VAL A 1 271 ? 5.80125 -8.49024 6.32128 1.000 12.66000 271 VAL B C 1
ATOM 2078 O O . VAL A 1 271 ? 5.38866 -9.27156 5.45541 1.000 13.69000 271 VAL B O 1
ATOM 2082 N N . GLY A 1 272 ? 6.56552 -7.44206 6.01312 1.000 10.60000 272 GLY B N 1
ATOM 2083 C CA . GLY A 1 272 ? 6.93268 -7.14308 4.63747 1.000 11.09000 272 GLY B CA 1
ATOM 2084 C C . GLY A 1 272 ? 7.73045 -8.23078 3.95169 1.000 12.29000 272 GLY B C 1
ATOM 2085 O O . GLY A 1 272 ? 7.87224 -8.18812 2.72179 1.000 11.58000 272 GLY B O 1
ATOM 2086 N N . ALA A 1 273 ? 8.26132 -9.19237 4.71082 1.000 12.63000 273 ALA B N 1
ATOM 2087 C CA . ALA A 1 273 ? 9.05160 -10.28572 4.16776 1.000 11.43000 273 ALA B CA 1
ATOM 2088 C C . ALA A 1 273 ? 8.49175 -11.65785 4.51317 1.000 13.41000 273 ALA B C 1
ATOM 2089 O O . ALA A 1 273 ? 9.11364 -12.66977 4.16977 1.000 14.62000 273 ALA B O 1
ATOM 2091 N N . LEU A 1 274 ? 7.34159 -11.72873 5.18154 1.000 12.39000 274 LEU B N 1
ATOM 2092 C CA . LEU A 1 274 ? 6.81021 -13.02824 5.58634 1.000 13.81000 274 LEU B CA 1
ATOM 2093 C C . LEU A 1 274 ? 6.37992 -13.88500 4.40180 1.000 17.50000 274 LEU B C 1
ATOM 2094 O O . LEU A 1 274 ? 6.35997 -15.11234 4.52357 1.000 14.73000 274 LEU B O 1
ATOM 2099 N N . SER A 1 275 ? 6.07160 -13.28376 3.25219 1.000 15.35000 275 SER B N 1
ATOM 2100 C CA . SER A 1 275 ? 5.66729 -14.09282 2.10439 1.000 16.51000 275 SER B CA 1
ATOM 2101 C C . SER A 1 275 ? 6.78812 -14.97173 1.55544 1.000 15.37000 275 SER B C 1
ATOM 2102 O O . SER A 1 275 ? 6.49961 -15.87611 0.75977 1.000 16.84000 275 SER B O 1
ATOM 2105 N N . ASN A 1 276 ? 8.04384 -14.75678 1.96445 1.000 13.32000 276 ASN B N 1
ATOM 2106 C CA . ASN A 1 276 ? 9.11803 -15.66202 1.57038 1.000 11.36000 276 ASN B CA 1
ATOM 2107 C C . ASN A 1 276 ? 9.06279 -17.00345 2.29192 1.000 17.10000 276 ASN B C 1
ATOM 2108 O O . ASN A 1 276 ? 9.79420 -17.91988 1.90525 1.000 16.85000 276 ASN B O 1
ATOM 2113 N N . ILE A 1 277 ? 8.25068 -17.14108 3.33638 1.000 13.86000 277 ILE B N 1
ATOM 2114 C CA . ILE A 1 277 ? 8.22504 -18.34894 4.15399 1.000 13.80000 277 ILE B CA 1
ATOM 2115 C C . ILE A 1 277 ? 6.88045 -19.03305 3.97508 1.000 12.97000 277 ILE B C 1
ATOM 2116 O O . ILE A 1 277 ? 5.83212 -18.39022 4.08790 1.000 13.74000 277 ILE B O 1
ATOM 2121 N N . GLU A 1 278 ? 6.91438 -20.33454 3.69089 1.000 11.84000 278 GLU B N 1
ATOM 2122 C CA . GLU A 1 278 ? 5.71521 -21.16163 3.67030 1.000 14.85000 278 GLU B CA 1
ATOM 2123 C C . GLU A 1 278 ? 5.45185 -21.68672 5.07546 1.000 12.64000 278 GLU B C 1
ATOM 2124 O O . GLU A 1 278 ? 6.31952 -22.33507 5.66787 1.000 17.33000 278 GLU B O 1
ATOM 2130 N N . PHE A 1 279 ? 4.26691 -21.39987 5.60401 1.000 13.64000 279 PHE B N 1
ATOM 2131 C CA . PHE A 1 279 ? 3.86579 -21.87041 6.92382 1.000 13.50000 279 PHE B CA 1
ATOM 2132 C C . PHE A 1 279 ? 2.90748 -23.04637 6.78669 1.000 16.30000 279 PHE B C 1
ATOM 2133 O O . PHE A 1 279 ? 1.94621 -22.98944 6.00918 1.000 17.93000 279 PHE B O 1
ATOM 2141 N N . SER A 1 280 ? 3.17934 -24.10916 7.53526 1.000 15.05000 280 SER B N 1
ATOM 2142 C CA . SER A 1 280 ? 2.34817 -25.31310 7.52928 1.000 16.43000 280 SER B CA 1
ATOM 2143 C C . SER A 1 280 ? 2.08177 -25.72362 8.97125 1.000 14.59000 280 SER B C 1
ATOM 2144 O O . SER A 1 280 ? 3.02662 -26.13142 9.67637 1.000 15.35000 280 SER B O 1
ATOM 2147 N N . PRO A 1 281 ? 0.83448 -25.65481 9.45687 1.000 18.00000 281 PRO B N 1
ATOM 2148 C CA . PRO A 1 281 ? -0.35683 -25.19768 8.73107 1.000 17.42000 281 PRO B CA 1
ATOM 2149 C C . PRO A 1 281 ? -0.32057 -23.71011 8.40819 1.000 17.91000 281 PRO B C 1
ATOM 2150 O O . PRO A 1 281 ? 0.50758 -22.97317 8.94458 1.000 15.80000 281 PRO B O 1
ATOM 2154 N N . ALA A 1 282 ? -1.19866 -23.28832 7.50681 1.000 16.77000 282 ALA B N 1
ATOM 2155 C CA . ALA A 1 282 ? -1.27632 -21.87708 7.16596 1.000 15.13000 282 ALA B CA 1
ATOM 2156 C C . ALA A 1 282 ? -1.57303 -21.05328 8.41303 1.000 17.34000 282 ALA B C 1
ATOM 2157 O O . ALA A 1 282 ? -2.22718 -21.51391 9.35355 1.000 17.07000 282 ALA B O 1
ATOM 2159 N N . LEU A 1 283 ? -1.05777 -19.82790 8.42460 1.000 16.91000 283 LEU B N 1
ATOM 2160 C CA . LEU A 1 283 ? -1.34184 -18.91626 9.51957 1.000 16.58000 283 LEU B CA 1
ATOM 2161 C C . LEU A 1 283 ? -2.83448 -18.58166 9.55061 1.000 16.67000 283 LEU B C 1
ATOM 2162 O O . LEU A 1 283 ? -3.52267 -18.66858 8.52535 1.000 17.49000 283 LEU B O 1
ATOM 2167 N N . PRO A 1 284 ? -3.36150 -18.19892 10.71655 1.000 16.03000 284 PRO B N 1
ATOM 2168 C CA . PRO A 1 284 ? -4.79398 -17.88492 10.81333 1.000 19.41000 284 PRO B CA 1
ATOM 2169 C C . PRO A 1 284 ? -5.20503 -16.77668 9.85396 1.000 19.69000 284 PRO B C 1
ATOM 2170 O O . PRO A 1 284 ? -4.40972 -15.90284 9.49942 1.000 17.89000 284 PRO B O 1
ATOM 2174 N N . ASP A 1 285 ? -6.47747 -16.83041 9.43343 1.000 19.19000 285 ASP B N 1
ATOM 2175 C CA . ASP A 1 285 ? -6.99084 -15.87450 8.45431 1.000 20.80000 285 ASP B CA 1
ATOM 2176 C C . ASP A 1 285 ? -6.78479 -14.43399 8.90264 1.000 19.34000 285 ASP B C 1
ATOM 2177 O O . ASP A 1 285 ? -6.44409 -13.57017 8.08574 1.000 18.65000 285 ASP B O 1
ATOM 2182 N N . ALA A 1 286 ? -7.00972 -14.14664 10.18832 1.000 20.03000 286 ALA B N 1
ATOM 2183 C CA . ALA A 1 286 ? -6.89298 -12.76686 10.65074 1.000 21.48000 286 ALA B CA 1
ATOM 2184 C C . ALA A 1 286 ? -5.45291 -12.27892 10.59584 1.000 21.85000 286 ALA B C 1
ATOM 2185 O O . ALA A 1 286 ? -5.20634 -11.08898 10.35033 1.000 20.74000 286 ALA B O 1
ATOM 2187 N N . VAL A 1 287 ? -4.49353 -13.17469 10.82847 1.000 17.01000 287 VAL B N 1
ATOM 2188 C CA . VAL A 1 287 ? -3.08909 -12.79964 10.70260 1.000 17.33000 287 VAL B CA 1
ATOM 2189 C C . VAL A 1 287 ? -2.70828 -12.67186 9.23326 1.000 18.06000 287 VAL B C 1
ATOM 2190 O O . VAL A 1 287 ? -1.97281 -11.75837 8.84122 1.000 16.77000 287 VAL B O 1
ATOM 2194 N N . GLN A 1 288 ? -3.22412 -13.56848 8.38529 1.000 15.42000 288 GLN B N 1
ATOM 2195 C CA . GLN A 1 288 ? -2.92142 -13.46664 6.96374 1.000 15.71000 288 GLN B CA 1
ATOM 2196 C C . GLN A 1 288 ? -3.43773 -12.16264 6.36808 1.000 17.19000 288 GLN B C 1
ATOM 2197 O O . GLN A 1 288 ? -2.80048 -11.59738 5.47132 1.000 15.46000 288 GLN B O 1
ATOM 2203 N N . SER A 1 289 ? -4.58634 -11.67354 6.84896 1.000 16.75000 289 SER B N 1
ATOM 2204 C CA . SER A 1 289 ? -5.10534 -10.39788 6.36746 1.000 17.13000 289 SER B CA 1
ATOM 2205 C C . SER A 1 289 ? -4.12460 -9.26600 6.63609 1.000 17.65000 289 SER B C 1
ATOM 2206 O O . SER A 1 289 ? -3.93157 -8.38481 5.78911 1.000 17.41000 289 SER B O 1
ATOM 2209 N N . VAL A 1 290 ? -3.48684 -9.27292 7.80636 1.000 17.10000 290 VAL B N 1
ATOM 2210 C CA . VAL A 1 290 ? -2.48773 -8.24881 8.08741 1.000 16.55000 290 VAL B CA 1
ATOM 2211 C C . VAL A 1 290 ? -1.29901 -8.38763 7.15048 1.000 14.26000 290 VAL B C 1
ATOM 2212 O O . VAL A 1 290 ? -0.80071 -7.39320 6.60690 1.000 16.14000 290 VAL B O 1
ATOM 2216 N N . ILE A 1 291 ? -0.81100 -9.61701 6.95974 1.000 14.17000 291 ILE B N 1
ATOM 2217 C CA . ILE A 1 291 ? 0.33152 -9.83692 6.07706 1.000 16.07000 291 ILE B CA 1
ATOM 2218 C C . ILE A 1 291 ? 0.01411 -9.37213 4.66337 1.000 18.21000 291 ILE B C 1
ATOM 2219 O O . ILE A 1 291 ? 0.83970 -8.72786 4.00371 1.000 20.24000 291 ILE B O 1
ATOM 2224 N N . ASP A 1 292 ? -1.18816 -9.68617 4.17831 1.000 15.64000 292 ASP B N 1
ATOM 2225 C CA . ASP A 1 292 ? -1.58092 -9.26555 2.83745 1.000 18.56000 292 ASP B CA 1
ATOM 2226 C C . ASP A 1 292 ? -1.65892 -7.74888 2.72469 1.000 17.23000 292 ASP B C 1
ATOM 2227 O O . ASP A 1 292 ? -1.20882 -7.17622 1.72467 1.000 18.62000 292 ASP B O 1
ATOM 2232 N N . ASP A 1 293 ? -2.25699 -7.08282 3.71530 1.000 16.12000 293 ASP B N 1
ATOM 2233 C CA . ASP A 1 293 ? -2.39074 -5.63186 3.67672 1.000 15.56000 293 ASP B CA 1
ATOM 2234 C C . ASP A 1 293 ? -1.07046 -4.91274 3.88871 1.000 15.80000 293 ASP B C 1
ATOM 2235 O O . ASP A 1 293 ? -0.88117 -3.82491 3.32030 1.000 15.21000 293 ASP B O 1
ATOM 2240 N N . LYS A 1 294 ? -0.18180 -5.51735 4.67453 1.000 12.25000 294 LYS B N 1
ATOM 2241 C CA . LYS A 1 294 ? 1.14240 -5.06468 5.12414 1.000 12.39000 294 LYS B CA 1
ATOM 2242 C C . LYS A 1 294 ? 1.04810 -4.39937 6.49847 1.000 13.78000 294 LYS B C 1
ATOM 2243 O O . LYS A 1 294 ? 0.23456 -4.79234 7.35292 1.000 13.60000 294 LYS B O 1
ATOM 2249 N N . TRP A 1 295 ? 1.99695 -3.51875 6.76103 1.000 10.27000 295 TRP B N 1
ATOM 2250 C CA . TRP A 1 295 ? 1.87441 -2.40931 7.68033 1.000 10.36000 295 TRP B CA 1
ATOM 2251 C C . TRP A 1 295 ? 1.83377 -1.17870 6.79864 1.000 9.37000 295 TRP B C 1
ATOM 2252 O O . TRP A 1 295 ? 2.04224 -1.25086 5.58052 1.000 11.01000 295 TRP B O 1
ATOM 2263 N N . ASN A 1 296 ? 1.57103 -0.03606 7.40549 1.000 12.25000 296 ASN B N 1
ATOM 2264 C CA . ASN A 1 296 ? 1.76610 1.21199 6.69196 1.000 10.49000 296 ASN B CA 1
ATOM 2265 C C . ASN A 1 296 ? 3.24984 1.48060 6.86393 1.000 13.44000 296 ASN B C 1
ATOM 2266 O O . ASN A 1 296 ? 3.71016 2.06025 7.84836 1.000 15.27000 296 ASN B O 1
ATOM 2271 N N . SER A 1 297 ? 4.03028 0.93972 5.97993 1.000 10.98000 297 SER B N 1
ATOM 2272 C CA . SER A 1 297 ? 5.44468 1.24900 6.00435 1.000 9.45000 297 SER B CA 1
ATOM 2273 C C . SER A 1 297 ? 6.00179 1.14138 4.59486 1.000 12.73000 297 SER B C 1
ATOM 2274 O O . SER A 1 297 ? 6.56032 0.10399 4.21088 1.000 15.77000 297 SER B O 1
ATOM 2277 N N . GLN A 1 298 ? 5.77679 2.18866 3.79880 1.000 8.68000 298 GLN B N 1
ATOM 2278 C CA . GLN A 1 298 ? 6.15785 2.19560 2.39488 1.000 9.40000 298 GLN B CA 1
ATOM 2279 C C . GLN A 1 298 ? 7.16899 3.27485 2.06667 1.000 11.52000 298 GLN B C 1
ATOM 2280 O O . GLN A 1 298 ? 7.53084 3.41534 0.89655 1.000 9.44000 298 GLN B O 1
ATOM 2286 N N . GLY A 1 299 ? 7.61327 4.05556 3.05290 1.000 11.23000 299 GLY B N 1
ATOM 2287 C CA . GLY A 1 299 ? 8.49731 5.18282 2.81833 1.000 9.32000 299 GLY B CA 1
ATOM 2288 C C . GLY A 1 299 ? 9.96909 4.80481 2.81656 1.000 9.05000 299 GLY B C 1
ATOM 2289 O O . GLY A 1 299 ? 10.34175 3.63625 2.66284 1.000 10.00000 299 GLY B O 1
ATOM 2290 N N . ALA A 1 300 ? 10.81872 5.81815 3.00571 1.000 9.24000 300 ALA B N 1
ATOM 2291 C CA . ALA A 1 300 ? 12.25131 5.64839 2.79287 1.000 9.30000 300 ALA B CA 1
ATOM 2292 C C . ALA A 1 300 ? 13.01962 6.73215 3.53598 1.000 10.19000 300 ALA B C 1
ATOM 2293 O O . ALA A 1 300 ? 12.49279 7.81525 3.81634 1.000 9.81000 300 ALA B O 1
ATOM 2295 N N . LYS A 1 301 ? 14.28501 6.42310 3.83435 1.000 10.39000 301 LYS B N 1
ATOM 2296 C CA . LYS A 1 301 ? 15.19668 7.30916 4.54931 1.000 9.65000 301 LYS B CA 1
ATOM 2297 C C . LYS A 1 301 ? 16.41584 7.58207 3.67854 1.000 10.31000 301 LYS B C 1
ATOM 2298 O O . LYS A 1 301 ? 17.03743 6.64590 3.16646 1.000 9.74000 301 LYS B O 1
ATOM 2304 N N . ILE A 1 302 ? 16.76358 8.86138 3.51981 1.000 10.61000 302 ILE B N 1
ATOM 2305 C CA . ILE A 1 302 ? 17.89193 9.27325 2.69369 1.000 9.06000 302 ILE B CA 1
ATOM 2306 C C . ILE A 1 302 ? 18.90955 10.04075 3.53671 1.000 9.14000 302 ILE B C 1
ATOM 2307 O O . ILE A 1 302 ? 18.57531 10.64076 4.56734 1.000 11.24000 302 ILE B O 1
ATOM 2312 N N . TRP A 1 303 ? 20.16485 10.02483 3.07799 1.000 8.31000 303 TRP B N 1
ATOM 2313 C CA . TRP A 1 303 ? 21.23380 10.88457 3.58732 1.000 10.79000 303 TRP B CA 1
ATOM 2314 C C . TRP A 1 303 ? 21.76018 11.70358 2.41372 1.000 10.39000 303 TRP B C 1
ATOM 2315 O O . TRP A 1 303 ? 22.19169 11.12875 1.40720 1.000 10.77000 303 TRP B O 1
ATOM 2326 N N . ILE A 1 304 ? 21.71882 13.03443 2.53357 1.000 11.66000 304 ILE B N 1
ATOM 2327 C CA . ILE A 1 304 ? 22.07802 13.93872 1.44157 1.000 10.99000 304 ILE B CA 1
ATOM 2328 C C . ILE A 1 304 ? 23.25030 14.80658 1.89278 1.000 11.75000 304 ILE B C 1
ATOM 2329 O O . ILE A 1 304 ? 23.23812 15.34332 3.00689 1.000 12.10000 304 ILE B O 1
ATOM 2334 N N . LYS A 1 305 ? 24.25947 14.95002 1.03771 1.000 10.22000 305 LYS B N 1
ATOM 2335 C CA . LYS A 1 305 ? 25.38186 15.83481 1.33065 1.000 13.21000 305 LYS B CA 1
ATOM 2336 C C . LYS A 1 305 ? 25.34076 17.05928 0.42211 1.000 12.92000 305 LYS B C 1
ATOM 2337 O O . LYS A 1 305 ? 25.23698 16.92830 -0.80335 1.000 12.99000 305 LYS B O 1
ATOM 2343 N N . ILE A 1 306 ? 25.40661 18.24884 1.03059 1.000 13.82000 306 ILE B N 1
ATOM 2344 C CA . ILE A 1 306 ? 25.41043 19.51808 0.30577 1.000 12.16000 306 ILE B CA 1
ATOM 2345 C C . ILE A 1 306 ? 26.68891 20.29489 0.60695 1.000 13.75000 306 ILE B C 1
ATOM 2346 O O . ILE A 1 306 ? 27.36180 20.07186 1.61216 1.000 13.94000 306 ILE B O 1
ATOM 2351 N N . LYS A 1 307 ? 27.00535 21.23666 -0.28305 1.000 13.57000 307 LYS B N 1
ATOM 2352 C CA . LYS A 1 307 ? 28.16333 22.09885 -0.08539 1.000 16.45000 307 LYS B CA 1
ATOM 2353 C C . LYS A 1 307 ? 27.88948 23.10878 1.02530 1.000 14.09000 307 LYS B C 1
ATOM 2354 O O . LYS A 1 307 ? 26.76633 23.58966 1.18013 1.000 14.47000 307 LYS B O 1
ATOM 2360 N N . GLY A 1 308 ? 28.92931 23.43665 1.79451 1.000 15.08000 308 GLY B N 1
ATOM 2361 C CA . GLY A 1 308 ? 28.83360 24.42702 2.84748 1.000 15.82000 308 GLY B CA 1
ATOM 2362 C C . GLY A 1 308 ? 28.31652 23.85436 4.15578 1.000 16.54000 308 GLY B C 1
ATOM 2363 O O . GLY A 1 308 ? 27.89885 22.69940 4.25020 1.000 17.62000 308 GLY B O 1
ATOM 2364 N N . HIS A 1 309 ? 28.36941 24.68773 5.19836 1.000 17.32000 309 HIS B N 1
ATOM 2365 C CA . HIS A 1 309 ? 27.80705 24.35870 6.50636 1.000 18.61000 309 HIS B CA 1
ATOM 2366 C C . HIS A 1 309 ? 26.47361 25.08265 6.63089 1.000 19.54000 309 HIS B C 1
ATOM 2367 O O . HIS A 1 309 ? 26.43148 26.31709 6.65261 1.000 17.40000 309 HIS B O 1
ATOM 2374 N N . HIS A 1 310 ? 25.38478 24.31598 6.69854 1.000 15.97000 310 HIS B N 1
ATOM 2375 C CA . HIS A 1 310 ? 24.03773 24.87106 6.70641 1.000 14.22000 310 HIS B CA 1
ATOM 2376 C C . HIS A 1 310 ? 23.20433 24.19349 7.78069 1.000 16.94000 310 HIS B C 1
ATOM 2377 O O . HIS A 1 310 ? 23.10061 22.96058 7.80897 1.000 15.61000 310 HIS B O 1
ATOM 2384 N N . ARG A 1 311 ? 22.59842 25.00954 8.64247 1.000 12.53000 311 ARG B N 1
ATOM 2385 C CA . ARG A 1 311 ? 21.68457 24.54888 9.68419 1.000 14.22000 311 ARG B CA 1
ATOM 2386 C C . ARG A 1 311 ? 20.28144 24.62307 9.09327 1.000 16.80000 311 ARG B C 1
ATOM 2387 O O . ARG A 1 311 ? 19.67934 25.69842 9.02153 1.000 16.06000 311 ARG B O 1
ATOM 2395 N N . PHE A 1 312 ? 19.76795 23.47411 8.63836 1.000 11.87000 312 PHE B N 1
ATOM 2396 C CA . PHE A 1 312 ? 18.58855 23.41737 7.78725 1.000 13.64000 312 PHE B CA 1
ATOM 2397 C C . PHE A 1 312 ? 17.55589 22.45190 8.35610 1.000 13.11000 312 PHE B C 1
ATOM 2398 O O . PHE A 1 312 ? 17.89597 21.34950 8.79942 1.000 13.34000 312 PHE B O 1
ATOM 2406 N N . LEU A 1 313 ? 16.29024 22.86665 8.30469 1.000 11.98000 313 LEU B N 1
ATOM 2407 C CA . LEU A 1 313 ? 15.14178 22.00501 8.56022 1.000 11.87000 313 LEU B CA 1
ATOM 2408 C C . LEU A 1 313 ? 14.08766 22.30015 7.49960 1.000 13.20000 313 LEU B C 1
ATOM 2409 O O . LEU A 1 313 ? 13.77186 23.46931 7.24631 1.000 14.19000 313 LEU B O 1
ATOM 2414 N N . GLY A 1 314 ? 13.55308 21.25404 6.87864 1.000 12.69000 314 GLY B N 1
ATOM 2415 C CA . GLY A 1 314 ? 12.50752 21.41162 5.87498 1.000 11.63000 314 GLY B CA 1
ATOM 2416 C C . GLY A 1 314 ? 11.38265 20.41865 6.06421 1.000 12.72000 314 GLY B C 1
ATOM 2417 O O . GLY A 1 314 ? 11.61686 19.23671 6.32833 1.000 16.16000 314 GLY B O 1
ATOM 2418 N N . TYR A 1 315 ? 10.14847 20.90984 5.92850 1.000 12.82000 315 TYR B N 1
ATOM 2419 C CA . TYR A 1 315 ? 8.93461 20.09950 5.97549 1.000 10.57000 315 TYR B CA 1
ATOM 2420 C C . TYR A 1 315 ? 8.17074 20.28796 4.67333 1.000 11.51000 315 TYR B C 1
ATOM 2421 O O . TYR A 1 315 ? 8.06351 21.41185 4.16572 1.000 11.95000 315 TYR B O 1
ATOM 2430 N N . ALA A 1 316 ? 7.61764 19.19208 4.13703 1.000 10.78000 316 ALA B N 1
ATOM 2431 C CA . ALA A 1 316 ? 6.78192 19.26344 2.93591 1.000 14.09000 316 ALA B CA 1
ATOM 2432 C C . ALA A 1 316 ? 5.74563 18.15204 2.97754 1.000 11.81000 316 ALA B C 1
ATOM 2433 O O . ALA A 1 316 ? 6.07862 17.02272 3.35526 1.000 12.38000 316 ALA B O 1
ATOM 2435 N N . PRO A 1 317 ? 4.51131 18.42295 2.57653 1.000 10.85000 317 PRO B N 1
ATOM 2436 C CA . PRO A 1 317 ? 3.45980 17.40812 2.65699 1.000 13.77000 317 PRO B CA 1
ATOM 2437 C C . PRO A 1 317 ? 3.50576 16.43132 1.48612 1.000 12.72000 317 PRO B C 1
ATOM 2438 O O . PRO A 1 317 ? 4.19606 16.63025 0.47975 1.000 11.68000 317 PRO B O 1
ATOM 2442 N N . LYS A 1 318 ? 2.73478 15.35982 1.64516 1.000 13.75000 318 LYS B N 1
ATOM 2443 C CA . LYS A 1 318 ? 2.49905 14.41499 0.56313 1.000 13.19000 318 LYS B CA 1
ATOM 2444 C C . LYS A 1 318 ? 2.06437 15.18109 -0.68690 1.000 10.55000 318 LYS B C 1
ATOM 2445 O O . LYS A 1 318 ? 1.28038 16.13364 -0.58214 1.000 14.20000 318 LYS B O 1
ATOM 2451 N N . PRO A 1 319 ? 2.53858 14.80178 -1.88704 1.000 12.68000 319 PRO B N 1
ATOM 2452 C CA . PRO A 1 319 ? 3.35838 13.64544 -2.26880 1.000 12.82000 319 PRO B CA 1
ATOM 2453 C C . PRO A 1 319 ? 4.84963 13.92813 -2.47468 1.000 12.88000 319 PRO B C 1
ATOM 2454 O O . PRO A 1 319 ? 5.45543 13.31416 -3.35686 1.000 13.63000 319 PRO B O 1
ATOM 2458 N N . ALA A 1 320 ? 5.43181 14.81028 -1.66524 1.000 12.88000 320 ALA B N 1
ATOM 2459 C CA . ALA A 1 320 ? 6.84014 15.16657 -1.82283 1.000 11.77000 320 ALA B CA 1
ATOM 2460 C C . ALA A 1 320 ? 7.73903 13.93289 -1.74864 1.000 12.41000 320 ALA B C 1
ATOM 2461 O O . ALA A 1 320 ? 7.41792 12.93759 -1.09632 1.000 12.43000 320 ALA B O 1
ATOM 2463 N N . LYS A 1 321 ? 8.87976 14.01288 -2.44307 1.000 11.37000 321 LYS B N 1
ATOM 2464 C CA . LYS A 1 321 ? 9.90995 12.97950 -2.33551 1.000 9.44000 321 LYS B CA 1
ATOM 2465 C C . LYS A 1 321 ? 10.35547 12.78977 -0.88897 1.000 12.78000 321 LYS B C 1
ATOM 2466 O O . LYS A 1 321 ? 10.54052 11.65593 -0.42976 1.000 11.84000 321 LYS B O 1
ATOM 2472 N N . MET A 1 322 ? 10.55876 13.88933 -0.16240 1.000 12.64000 322 MET B N 1
ATOM 2473 C CA . MET A 1 322 ? 10.91604 13.83125 1.24712 1.000 9.50000 322 MET B CA 1
ATOM 2474 C C . MET A 1 322 ? 10.06957 14.83878 2.01081 1.000 11.24000 322 MET B C 1
ATOM 2475 O O . MET A 1 322 ? 9.86049 15.96487 1.54667 1.000 13.87000 322 MET B O 1
ATOM 2480 N N . SER A 1 323 ? 9.58580 14.42867 3.18473 1.000 10.87000 323 SER B N 1
ATOM 2481 C CA . SER A 1 323 ? 8.68265 15.26551 3.96888 1.000 10.98000 323 SER B CA 1
ATOM 2482 C C . SER A 1 323 ? 9.32855 15.94261 5.17038 1.000 10.09000 323 SER B C 1
ATOM 2483 O O . SER A 1 323 ? 8.83145 16.98992 5.60132 1.000 10.03000 323 SER B O 1
ATOM 2486 N N . VAL A 1 324 ? 10.38869 15.36987 5.74523 1.000 12.16000 324 VAL B N 1
ATOM 2487 C CA . VAL A 1 324 ? 11.13977 15.99115 6.83721 1.000 10.45000 324 VAL B CA 1
ATOM 2488 C C . VAL A 1 324 ? 12.61875 15.79646 6.52859 1.000 12.66000 324 VAL B C 1
ATOM 2489 O O . VAL A 1 324 ? 13.06931 14.65915 6.35266 1.000 13.55000 324 VAL B O 1
ATOM 2493 N N . VAL A 1 325 ? 13.36711 16.89859 6.43995 1.000 11.77000 325 VAL B N 1
ATOM 2494 C CA . VAL A 1 325 ? 14.79854 16.88379 6.13228 1.000 12.47000 325 VAL B CA 1
ATOM 2495 C C . VAL A 1 325 ? 15.50037 17.78970 7.13871 1.000 10.81000 325 VAL B C 1
ATOM 2496 O O . VAL A 1 325 ? 15.04495 18.91361 7.37672 1.000 13.51000 325 VAL B O 1
ATOM 2500 N N . ARG A 1 326 ? 16.59849 17.30999 7.73374 1.000 9.27000 326 ARG B N 1
ATOM 2501 C CA . ARG A 1 326 ? 17.29397 18.06298 8.77588 1.000 11.28000 326 ARG B CA 1
ATOM 2502 C C . ARG A 1 326 ? 18.80283 17.84449 8.70651 1.000 10.79000 326 ARG B C 1
ATOM 2503 O O . ARG A 1 326 ? 19.26606 16.71808 8.51970 1.000 11.61000 326 ARG B O 1
ATOM 2511 N N . SER A 1 327 ? 19.56397 18.92146 8.91444 1.000 8.81000 327 SER B N 1
ATOM 2512 C CA . SER A 1 327 ? 21.01238 18.81720 9.05226 1.000 10.12000 327 SER B CA 1
ATOM 2513 C C . SER A 1 327 ? 21.37490 17.89386 10.20792 1.000 11.82000 327 SER B C 1
ATOM 2514 O O . SER A 1 327 ? 20.78469 17.97188 11.28866 1.000 11.43000 327 SER B O 1
ATOM 2517 N N . GLU A 1 328 ? 22.38520 17.04371 9.99223 1.000 10.28000 328 GLU B N 1
ATOM 2518 C CA . GLU A 1 328 ? 22.81554 16.10016 11.02003 1.000 10.64000 328 GLU B CA 1
ATOM 2519 C C . GLU A 1 328 ? 24.30797 16.15549 11.31290 1.000 13.12000 328 GLU B C 1
ATOM 2520 O O . GLU A 1 328 ? 24.70077 15.98918 12.47195 1.000 13.76000 328 GLU B O 1
ATOM 2526 N N . TYR A 1 329 ? 25.15012 16.39595 10.30379 1.000 13.05000 329 TYR B N 1
ATOM 2527 C CA . TYR A 1 329 ? 26.59561 16.42220 10.50745 1.000 13.27000 329 TYR B CA 1
ATOM 2528 C C . TYR A 1 329 ? 27.21962 17.55425 9.70658 1.000 14.44000 329 TYR B C 1
ATOM 2529 O O . TYR A 1 329 ? 26.88364 17.75818 8.53709 1.000 13.93000 329 TYR B O 1
ATOM 2538 N N . PHE A 1 330 ? 28.14066 18.28019 10.33859 1.000 13.73000 330 PHE B N 1
ATOM 2539 C CA . PHE A 1 330 ? 28.91597 19.31963 9.66740 1.000 15.85000 330 PHE B CA 1
ATOM 2540 C C . PHE A 1 330 ? 30.32496 18.77821 9.46336 1.000 18.94000 330 PHE B C 1
ATOM 2541 O O . PHE A 1 330 ? 31.05151 18.53334 10.43245 1.000 18.68000 330 PHE B O 1
ATOM 2549 N N . MET A 1 331 ? 30.69081 18.55658 8.20521 1.000 14.93000 331 MET B N 1
ATOM 2550 C CA . MET A 1 331 ? 31.88908 17.80564 7.87308 1.000 15.47000 331 MET B CA 1
ATOM 2551 C C . MET A 1 331 ? 33.08783 18.73610 7.72484 1.000 20.17000 331 MET B C 1
ATOM 2552 O O . MET A 1 331 ? 32.94979 19.93764 7.48603 1.000 20.96000 331 MET B O 1
ATOM 2557 N N . ASP A 1 332 ? 34.27718 18.15050 7.86218 1.000 20.90000 332 ASP B N 1
ATOM 2558 C CA . ASP A 1 332 ? 35.51679 18.91691 7.90385 1.000 23.00000 332 ASP B CA 1
ATOM 2559 C C . ASP A 1 332 ? 35.94506 19.45473 6.54770 1.000 24.39000 332 ASP B C 1
ATOM 2560 O O . ASP A 1 332 ? 36.88832 20.25104 6.49319 1.000 26.86000 332 ASP B O 1
ATOM 2565 N N . ASP A 1 333 ? 35.29333 19.04052 5.46104 1.000 21.27000 333 ASP B N 1
ATOM 2566 C CA . ASP A 1 333 ? 35.56644 19.57189 4.13305 1.000 20.24000 333 ASP B CA 1
ATOM 2567 C C . ASP A 1 333 ? 34.49105 20.54526 3.66543 1.000 22.03000 333 ASP B C 1
ATOM 2568 O O . ASP A 1 333 ? 34.19107 20.60411 2.46933 1.000 19.83000 333 ASP B O 1
ATOM 2573 N N . ASP A 1 334 ? 33.89775 21.29933 4.59188 1.000 18.37000 334 ASP B N 1
ATOM 2574 C CA . ASP A 1 334 ? 32.90149 22.32273 4.25976 1.000 18.89000 334 ASP B CA 1
ATOM 2575 C C . ASP A 1 334 ? 31.70694 21.73166 3.51142 1.000 19.05000 334 ASP B C 1
ATOM 2576 O O . ASP A 1 334 ? 31.30280 22.21510 2.45215 1.000 19.03000 334 ASP B O 1
ATOM 2581 N N . THR A 1 335 ? 31.15221 20.65442 4.06618 1.000 17.67000 335 THR B N 1
ATOM 2582 C CA . THR A 1 335 ? 29.90529 20.07910 3.57831 1.000 14.63000 335 THR B CA 1
ATOM 2583 C C . THR A 1 335 ? 29.01871 19.76240 4.77701 1.000 14.50000 335 THR B C 1
ATOM 2584 O O . THR A 1 335 ? 29.47504 19.72907 5.92356 1.000 15.35000 335 THR B O 1
ATOM 2588 N N . THR A 1 336 ? 27.72925 19.55436 4.50381 1.000 15.30000 336 THR B N 1
ATOM 2589 C CA . THR A 1 336 ? 26.75503 19.18963 5.52850 1.000 12.36000 336 THR B CA 1
ATOM 2590 C C . THR A 1 336 ? 26.03923 17.92970 5.07169 1.000 13.66000 336 THR B C 1
ATOM 2591 O O . THR A 1 336 ? 25.62875 17.83853 3.90942 1.000 15.56000 336 THR B O 1
ATOM 2595 N N . ILE A 1 337 ? 25.90567 16.95516 5.96857 1.000 12.24000 337 ILE B N 1
ATOM 2596 C CA . ILE A 1 337 ? 25.08316 15.77693 5.71294 1.000 12.33000 337 ILE B CA 1
ATOM 2597 C C . ILE A 1 337 ? 23.73894 15.97115 6.39689 1.000 11.84000 337 ILE B C 1
ATOM 2598 O O . ILE A 1 337 ? 23.68160 16.28418 7.59267 1.000 12.23000 337 ILE B O 1
ATOM 2603 N N . LEU A 1 338 ? 22.66284 15.79788 5.63229 1.000 10.48000 338 LEU B N 1
ATOM 2604 C CA . LEU A 1 338 ? 21.29816 15.90029 6.12068 1.000 10.13000 338 LEU B CA 1
ATOM 2605 C C . LEU A 1 338 ? 20.61588 14.53852 6.02717 1.000 11.73000 338 LEU B C 1
ATOM 2606 O O . LEU A 1 338 ? 20.93935 13.71835 5.15662 1.000 11.52000 338 LEU B O 1
ATOM 2611 N N . VAL A 1 339 ? 19.65650 14.30804 6.93247 1.000 9.82000 339 VAL B N 1
ATOM 2612 C CA . VAL A 1 339 ? 18.80928 13.11988 6.90479 1.000 9.17000 339 VAL B CA 1
ATOM 2613 C C . VAL A 1 339 ? 17.44203 13.51642 6.37204 1.000 11.90000 339 VAL B C 1
ATOM 2614 O O . VAL A 1 339 ? 17.00373 14.65866 6.53552 1.000 10.66000 339 VAL B O 1
ATOM 2618 N N . GLY A 1 340 ? 16.75668 12.58055 5.72165 1.000 9.38000 340 GLY B N 1
ATOM 2619 C CA . GLY A 1 340 ? 15.40841 12.83941 5.24073 1.000 7.73000 340 GLY B CA 1
ATOM 2620 C C . GLY A 1 340 ? 14.53242 11.60931 5.30718 1.000 10.67000 340 GLY B C 1
ATOM 2621 O O . GLY A 1 340 ? 15.00822 10.47511 5.17503 1.000 11.14000 340 GLY B O 1
ATOM 2622 N N . PHE A 1 341 ? 13.23283 11.84221 5.51796 1.000 11.17000 341 PHE B N 1
ATOM 2623 C CA . PHE A 1 341 ? 12.21395 10.79730 5.55887 1.000 10.07000 341 PHE B CA 1
ATOM 2624 C C . PHE A 1 341 ? 11.09287 11.14547 4.59378 1.000 10.11000 341 PHE B C 1
ATOM 2625 O O . PHE A 1 341 ? 10.60827 12.28366 4.58167 1.000 11.27000 341 PHE B O 1
ATOM 2633 N N . GLY A 1 342 ? 10.70496 10.16347 3.77722 1.000 10.57000 342 GLY B N 1
ATOM 2634 C CA . GLY A 1 342 ? 9.68964 10.36638 2.76893 1.000 11.30000 342 GLY B CA 1
ATOM 2635 C C . GLY A 1 342 ? 8.66877 9.24442 2.80032 1.000 8.74000 342 GLY B C 1
ATOM 2636 O O . GLY A 1 342 ? 8.94997 8.13257 3.23862 1.000 10.05000 342 GLY B O 1
ATOM 2637 N N . TYR A 1 343 ? 7.46912 9.55749 2.30542 1.000 8.77000 343 TYR B N 1
ATOM 2638 C CA . TYR A 1 343 ? 6.31557 8.67373 2.43818 1.000 10.86000 343 TYR B CA 1
ATOM 2639 C C . TYR A 1 343 ? 6.28104 7.54387 1.41981 1.000 10.73000 343 TYR B C 1
ATOM 2640 O O . TYR A 1 343 ? 5.48046 6.61930 1.58123 1.000 10.26000 343 TYR B O 1
ATOM 2649 N N . ASP A 1 344 ? 7.11699 7.58040 0.38649 1.000 9.40000 344 ASP B N 1
ATOM 2650 C CA . ASP A 1 344 ? 6.90561 6.69673 -0.75766 1.000 10.64000 344 ASP B CA 1
ATOM 2651 C C . ASP A 1 344 ? 8.24279 6.30399 -1.37415 1.000 11.25000 344 ASP B C 1
ATOM 2652 O O . ASP A 1 344 ? 8.78210 7.04818 -2.19930 1.000 10.58000 344 ASP B O 1
ATOM 2657 N N . ASN A 1 345 ? 8.71852 5.09913 -1.03543 1.000 8.25000 345 ASN B N 1
ATOM 2658 C CA . ASN A 1 345 ? 10.00534 4.63300 -1.51107 1.000 10.43000 345 ASN B CA 1
ATOM 2659 C C . ASN A 1 345 ? 10.07906 4.62114 -3.02324 1.000 11.64000 345 ASN B C 1
ATOM 2660 O O . ASN A 1 345 ? 11.16703 4.61661 -3.57338 1.000 10.10000 345 ASN B O 1
ATOM 2665 N N . THR A 1 346 ? 8.99180 4.55183 -3.76037 1.000 9.01000 346 THR B N 1
ATOM 2666 C CA . THR A 1 346 ? 9.26113 4.40520 -5.19478 1.000 11.36000 346 THR B CA 1
ATOM 2667 C C . THR A 1 346 ? 9.33759 5.74260 -5.91297 1.000 20.76000 346 THR B C 1
ATOM 2668 O O . THR A 1 346 ? 9.75959 5.79082 -7.07222 1.000 31.98000 346 THR B O 1
ATOM 2672 N N . ASN A 1 347 ? 9.02849 6.85573 -5.22530 1.000 10.91000 347 ASN B N 1
ATOM 2673 C CA . ASN A 1 347 ? 9.08477 8.15108 -5.88481 1.000 11.65000 347 ASN B CA 1
ATOM 2674 C C . ASN A 1 347 ? 10.45229 8.77291 -5.78466 1.000 10.61000 347 ASN B C 1
ATOM 2675 O O . ASN A 1 347 ? 10.61393 9.90907 -6.23693 1.000 16.02000 347 ASN B O 1
ATOM 2680 N N . ILE A 1 348 ? 11.43202 8.07862 -5.20826 1.000 9.09000 348 ILE B N 1
ATOM 2681 C CA . ILE A 1 348 ? 12.76676 8.64969 -5.06747 1.000 11.67000 348 ILE B CA 1
ATOM 2682 C C . ILE A 1 348 ? 13.79379 7.53631 -5.15988 1.000 11.70000 348 ILE B C 1
ATOM 2683 O O . ILE A 1 348 ? 13.60360 6.45564 -4.59538 1.000 13.52000 348 ILE B O 1
ATOM 2688 N N . ASP A 1 349 ? 14.89172 7.80895 -5.86632 1.000 10.11000 349 ASP B N 1
ATOM 2689 C CA . ASP A 1 349 ? 16.06573 6.94080 -5.85857 1.000 11.29000 349 ASP B CA 1
ATOM 2690 C C . ASP A 1 349 ? 17.05878 7.54892 -4.86969 1.000 12.36000 349 ASP B C 1
ATOM 2691 O O . ASP A 1 349 ? 17.60235 8.63061 -5.11316 1.000 13.72000 349 ASP B O 1
ATOM 2696 N N . LEU A 1 350 ? 17.27060 6.85275 -3.74213 1.000 10.77000 350 LEU B N 1
ATOM 2697 C CA . LEU A 1 350 ? 18.07690 7.37267 -2.64208 1.000 11.11000 350 LEU B CA 1
ATOM 2698 C C . LEU A 1 350 ? 19.52535 7.61030 -3.03581 1.000 9.89000 350 LEU B C 1
ATOM 2699 O O . LEU A 1 350 ? 20.24335 8.31698 -2.31854 1.000 13.34000 350 LEU B O 1
ATOM 2704 N N . ASN A 1 351 ? 19.98054 7.02529 -4.14075 1.000 14.16000 351 ASN B N 1
ATOM 2705 C CA . ASN A 1 351 ? 21.36851 7.14093 -4.55902 1.000 13.42000 351 ASN B CA 1
ATOM 2706 C C . ASN A 1 351 ? 21.51920 7.97163 -5.82762 1.000 13.59000 351 ASN B C 1
ATOM 2707 O O . ASN A 1 351 ? 22.60028 7.99878 -6.42622 1.000 18.68000 351 ASN B O 1
ATOM 2712 N N . SER A 1 352 ? 20.46421 8.67242 -6.23361 1.000 13.10000 352 SER B N 1
ATOM 2713 C CA . SER A 1 352 ? 20.48870 9.52981 -7.41208 1.000 11.54000 352 SER B CA 1
ATOM 2714 C C . SER A 1 352 ? 20.72136 10.97003 -6.98086 1.000 14.86000 352 SER B C 1
ATOM 2715 O O . SER A 1 352 ? 19.88027 11.55653 -6.29636 1.000 14.06000 352 SER B O 1
ATOM 2718 N N . ILE A 1 353 ? 21.84765 11.54523 -7.40783 1.000 13.96000 353 ILE B N 1
ATOM 2719 C CA . ILE A 1 353 ? 22.14982 12.93608 -7.06995 1.000 15.36000 353 ILE B CA 1
ATOM 2720 C C . ILE A 1 353 ? 21.05233 13.86756 -7.56851 1.000 14.90000 353 ILE B C 1
ATOM 2721 O O . ILE A 1 353 ? 20.68416 14.83552 -6.89311 1.000 12.83000 353 ILE B O 1
ATOM 2726 N N . GLU A 1 354 ? 20.48988 13.58091 -8.74305 1.000 13.57000 354 GLU B N 1
ATOM 2727 C CA . GLU A 1 354 ? 19.42588 14.43641 -9.26100 1.000 15.48000 354 GLU B CA 1
ATOM 2728 C C . GLU A 1 354 ? 18.17490 14.39408 -8.38466 1.000 13.35000 354 GLU B C 1
ATOM 2729 O O . GLU A 1 354 ? 17.54333 15.42958 -8.14668 1.000 13.22000 354 GLU B O 1
ATOM 2735 N N . ASP A 1 355 ? 17.79429 13.21004 -7.89455 1.000 13.04000 355 ASP B N 1
ATOM 2736 C CA . ASP A 1 355 ? 16.63195 13.14255 -7.01217 1.000 13.05000 355 ASP B CA 1
ATOM 2737 C C . ASP A 1 355 ? 16.90096 13.82664 -5.67535 1.000 10.98000 355 ASP B C 1
ATOM 2738 O O . ASP A 1 355 ? 16.00412 14.46611 -5.11254 1.000 14.40000 355 ASP B O 1
ATOM 2743 N N . ALA A 1 356 ? 18.11501 13.68396 -5.13173 1.000 11.11000 356 ALA B N 1
ATOM 2744 C CA . ALA A 1 356 ? 18.44805 14.38582 -3.89529 1.000 9.27000 356 ALA B CA 1
ATOM 2745 C C . ALA A 1 356 ? 18.44631 15.89373 -4.09634 1.000 11.88000 356 ALA B C 1
ATOM 2746 O O . ALA A 1 356 ? 18.00760 16.64054 -3.21600 1.000 12.49000 356 ALA B O 1
ATOM 2748 N N . GLN A 1 357 ? 18.93172 16.36348 -5.25034 1.000 11.55000 357 GLN B N 1
ATOM 2749 C CA . GLN A 1 357 ? 18.82536 17.78710 -5.55497 1.000 13.09000 357 GLN B CA 1
ATOM 2750 C C . GLN A 1 357 ? 17.36580 18.22735 -5.64837 1.000 11.55000 357 GLN B C 1
ATOM 2751 O O . GLN A 1 357 ? 17.00818 19.31703 -5.19185 1.000 11.20000 357 GLN B O 1
ATOM 2757 N N . ALA A 1 358 ? 16.50634 17.38969 -6.23723 1.000 12.94000 358 ALA B N 1
ATOM 2758 C CA . ALA A 1 358 ? 15.08030 17.69568 -6.28867 1.000 13.47000 358 ALA B CA 1
ATOM 2759 C C . ALA A 1 358 ? 14.49524 17.83767 -4.88840 1.000 11.42000 358 ALA B C 1
ATOM 2760 O O . ALA A 1 358 ? 13.62929 18.69004 -4.65139 1.000 16.08000 358 ALA B O 1
ATOM 2762 N N . VAL A 1 359 ? 14.96900 17.01514 -3.94295 1.000 13.20000 359 VAL B N 1
ATOM 2763 C CA . VAL A 1 359 ? 14.52008 17.13051 -2.55327 1.000 10.98000 359 VAL B CA 1
ATOM 2764 C C . VAL A 1 359 ? 14.87295 18.49757 -1.98684 1.000 12.62000 359 VAL B C 1
ATOM 2765 O O . VAL A 1 359 ? 14.01270 19.20447 -1.45122 1.000 12.83000 359 VAL B O 1
ATOM 2769 N N . ILE A 1 360 ? 16.15018 18.87700 -2.07541 1.000 12.50000 360 ILE B N 1
ATOM 2770 C CA . ILE A 1 360 ? 16.58736 20.16450 -1.53824 1.000 10.57000 360 ILE B CA 1
ATOM 2771 C C . ILE A 1 360 ? 15.86941 21.31355 -2.24244 1.000 13.42000 360 ILE B C 1
ATOM 2772 O O . ILE A 1 360 ? 15.50064 22.31548 -1.61232 1.000 13.40000 360 ILE B O 1
ATOM 2777 N N . ASN A 1 361 ? 15.63886 21.17397 -3.55499 1.000 13.86000 361 ASN B N 1
ATOM 2778 C CA . ASN A 1 361 ? 14.93167 22.18303 -4.34201 1.000 14.55000 361 ASN B CA 1
ATOM 2779 C C . ASN A 1 361 ? 13.47224 22.34395 -3.92663 1.000 15.84000 361 ASN B C 1
ATOM 2780 O O . ASN A 1 361 ? 12.81301 23.28875 -4.38049 1.000 14.80000 361 ASN B O 1
ATOM 2785 N N . GLN A 1 362 ? 12.94522 21.45136 -3.08613 1.000 13.40000 362 GLN B N 1
ATOM 2786 C CA . GLN A 1 362 ? 11.61485 21.66696 -2.52914 1.000 12.69000 362 GLN B CA 1
ATOM 2787 C C . GLN A 1 362 ? 11.54873 22.95904 -1.72277 1.000 13.43000 362 GLN B C 1
ATOM 2788 O O . GLN A 1 362 ? 10.48018 23.57448 -1.62833 1.000 14.15000 362 GLN B O 1
ATOM 2794 N N . TRP A 1 363 ? 12.67427 23.38815 -1.14597 1.000 13.15000 363 TRP B N 1
ATOM 2795 C CA . TRP A 1 363 ? 12.70514 24.53637 -0.24798 1.000 14.50000 363 TRP B CA 1
ATOM 2796 C C . TRP A 1 363 ? 13.65041 25.65054 -0.67777 1.000 17.12000 363 TRP B C 1
ATOM 2797 O O . TRP A 1 363 ? 13.38633 26.81419 -0.36033 1.000 20.09000 363 TRP B O 1
ATOM 2808 N N . ARG A 1 364 ? 14.75178 25.33680 -1.35987 1.000 20.49000 364 ARG B N 1
ATOM 2809 C CA . ARG A 1 364 ? 15.76450 26.33699 -1.67058 1.000 22.41000 364 ARG B CA 1
ATOM 2810 C C . ARG A 1 364 ? 16.27517 26.13233 -3.08650 1.000 22.93000 364 ARG B C 1
ATOM 2811 O O . ARG A 1 364 ? 16.19948 25.03912 -3.64159 1.000 22.32000 364 ARG B O 1
ATOM 2819 N N . ASP A 1 365 ? 16.80101 27.20516 -3.67376 1.000 22.47000 365 ASP B N 1
ATOM 2820 C CA . ASP A 1 365 ? 17.40799 27.12319 -4.99469 1.000 25.51000 365 ASP B CA 1
ATOM 2821 C C . ASP A 1 365 ? 18.90689 27.37982 -4.97025 1.000 25.83000 365 ASP B C 1
ATOM 2822 O O . ASP A 1 365 ? 19.53556 27.42092 -6.03297 1.000 28.46000 365 ASP B O 1
ATOM 2827 N N . ASP A 1 366 ? 19.49313 27.54725 -3.78795 1.000 21.18000 366 ASP B N 1
ATOM 2828 C CA . ASP A 1 366 ? 20.87957 27.97145 -3.65160 1.000 22.67000 366 ASP B CA 1
ATOM 2829 C C . ASP A 1 366 ? 21.74219 26.93923 -2.94083 1.000 21.71000 366 ASP B C 1
ATOM 2830 O O . ASP A 1 366 ? 22.89491 27.23681 -2.61031 1.000 25.60000 366 ASP B O 1
ATOM 2835 N N . LEU A 1 367 ? 21.21760 25.74494 -2.67960 1.000 17.03000 367 LEU B N 1
ATOM 2836 C CA . LEU A 1 367 ? 21.97857 24.68882 -2.03059 1.000 18.38000 367 LEU B CA 1
ATOM 2837 C C . LEU A 1 367 ? 22.26823 23.59149 -3.04360 1.000 17.04000 367 LEU B C 1
ATOM 2838 O O . LEU A 1 367 ? 21.38260 23.19463 -3.80921 1.000 18.94000 367 LEU B O 1
ATOM 2843 N N . GLU A 1 368 ? 23.50988 23.11402 -3.05727 1.000 13.54000 368 GLU B N 1
ATOM 2844 C CA . GLU A 1 368 ? 23.99188 22.20405 -4.09137 1.000 14.32000 368 GLU B CA 1
ATOM 2845 C C . GLU A 1 368 ? 24.32041 20.83678 -3.49684 1.000 14.87000 368 GLU B C 1
ATOM 2846 O O . GLU A 1 368 ? 25.19731 20.72118 -2.63539 1.000 14.17000 368 GLU B O 1
ATOM 2852 N N . VAL A 1 369 ? 23.66959 19.79763 -4.01022 1.000 11.94000 369 VAL B N 1
ATOM 2853 C CA . VAL A 1 369 ? 23.94207 18.43177 -3.56836 1.000 12.42000 369 VAL B CA 1
ATOM 2854 C C . VAL A 1 369 ? 25.18997 17.90540 -4.26390 1.000 13.15000 369 VAL B C 1
ATOM 2855 O O . VAL A 1 369 ? 25.32820 18.02019 -5.48796 1.000 16.79000 369 VAL B O 1
ATOM 2859 N N . VAL A 1 370 ? 26.09111 17.30696 -3.48523 1.000 11.92000 370 VAL B N 1
ATOM 2860 C CA . VAL A 1 370 ? 27.29379 16.67907 -4.02471 1.000 13.18000 370 VAL B CA 1
ATOM 2861 C C . VAL A 1 370 ? 27.33659 15.16939 -3.82824 1.000 13.97000 370 VAL B C 1
ATOM 2862 O O . VAL A 1 370 ? 28.14810 14.50575 -4.49125 1.000 17.32000 370 VAL B O 1
ATOM 2866 N N . ASP A 1 371 ? 26.50217 14.59825 -2.95085 1.000 13.08000 371 ASP B N 1
ATOM 2867 C CA . ASP A 1 371 ? 26.47103 13.15496 -2.73732 1.000 12.80000 371 ASP B CA 1
ATOM 2868 C C . ASP A 1 371 ? 25.13894 12.80161 -2.08583 1.000 12.25000 371 ASP B C 1
ATOM 2869 O O . ASP A 1 371 ? 24.47582 13.65857 -1.50149 1.000 13.38000 371 ASP B O 1
ATOM 2874 N N . THR A 1 372 ? 24.74806 11.53123 -2.20285 1.000 11.33000 372 THR B N 1
ATOM 2875 C CA . THR A 1 372 ? 23.50930 11.04924 -1.59203 1.000 11.41000 372 THR B CA 1
ATOM 2876 C C . THR A 1 372 ? 23.61388 9.53995 -1.41402 1.000 13.48000 372 THR B C 1
ATOM 2877 O O . THR A 1 372 ? 24.30541 8.86310 -2.18213 1.000 14.72000 372 THR B O 1
ATOM 2881 N N . THR A 1 373 ? 22.92519 9.01695 -0.39896 1.000 11.74000 373 THR B N 1
ATOM 2882 C CA . THR A 1 373 ? 22.93899 7.57178 -0.18871 1.000 10.89000 373 THR B CA 1
ATOM 2883 C C . THR A 1 373 ? 21.73017 7.14651 0.63508 1.000 11.41000 373 THR B C 1
ATOM 2884 O O . THR A 1 373 ? 21.08684 7.95309 1.31380 1.000 10.08000 373 THR B O 1
ATOM 2888 N N . GLY A 1 374 ? 21.44027 5.85849 0.56592 1.000 11.89000 374 GLY B N 1
ATOM 2889 C CA . GLY A 1 374 ? 20.43249 5.25333 1.41324 1.000 10.92000 374 GLY B CA 1
ATOM 2890 C C . GLY A 1 374 ? 20.23789 3.81820 0.99406 1.000 12.37000 374 GLY B C 1
ATOM 2891 O O . GLY A 1 374 ? 20.73829 3.37639 -0.03876 1.000 14.91000 374 GLY B O 1
ATOM 2892 N N . HIS A 1 375 ? 19.51658 3.07699 1.82865 1.000 9.77000 375 HIS B N 1
ATOM 2893 C CA . HIS A 1 375 ? 19.13196 1.70675 1.50461 1.000 10.66000 375 HIS B CA 1
ATOM 2894 C C . HIS A 1 375 ? 17.61391 1.63635 1.49893 1.000 8.28000 375 HIS B C 1
ATOM 2895 O O . HIS A 1 375 ? 16.96609 1.99334 2.49447 1.000 10.45000 375 HIS B O 1
ATOM 2902 N N . ASN A 1 376 ? 17.04428 1.19299 0.37617 1.000 9.73000 376 ASN B N 1
ATOM 2903 C CA . ASN A 1 376 ? 15.59129 1.13230 0.21959 1.000 7.14000 376 ASN B CA 1
ATOM 2904 C C . ASN A 1 376 ? 15.06341 -0.14882 0.85683 1.000 11.14000 376 ASN B C 1
ATOM 2905 O O . ASN A 1 376 ? 14.89111 -1.17756 0.19152 1.000 9.72000 376 ASN B O 1
ATOM 2910 N N . TRP A 1 377 ? 14.75305 -0.05235 2.15928 1.000 9.53000 377 TRP B N 1
ATOM 2911 C CA . TRP A 1 377 ? 14.29667 -1.20852 2.93098 1.000 11.15000 377 TRP B CA 1
ATOM 2912 C C . TRP A 1 377 ? 13.05106 -1.84454 2.32591 1.000 9.94000 377 TRP B C 1
ATOM 2913 O O . TRP A 1 377 ? 12.88009 -3.06962 2.38690 1.000 9.12000 377 TRP B O 1
ATOM 2924 N N . VAL A 1 378 ? 12.16019 -1.03286 1.74782 1.000 10.69000 378 VAL B N 1
ATOM 2925 C CA . VAL A 1 378 ? 10.92208 -1.58100 1.19704 1.000 9.90000 378 VAL B CA 1
ATOM 2926 C C . VAL A 1 378 ? 11.21730 -2.52614 0.04647 1.000 10.12000 378 VAL B C 1
ATOM 2927 O O . VAL A 1 378 ? 10.52822 -3.54024 -0.12278 1.000 9.72000 378 VAL B O 1
ATOM 2931 N N . ALA A 1 379 ? 12.25131 -2.23109 -0.74136 1.000 11.40000 379 ALA B N 1
ATOM 2932 C CA . ALA A 1 379 ? 12.67112 -3.06756 -1.85980 1.000 9.19000 379 ALA B CA 1
ATOM 2933 C C . ALA A 1 379 ? 13.71696 -4.09054 -1.45746 1.000 12.57000 379 ALA B C 1
ATOM 2934 O O . ALA A 1 379 ? 14.36455 -4.68089 -2.32728 1.000 12.00000 379 ALA B O 1
ATOM 2936 N N . ASP A 1 380 ? 13.89632 -4.31252 -0.16350 1.000 10.12000 380 ASP B N 1
ATOM 2937 C CA . ASP A 1 380 ? 14.82746 -5.30145 0.36144 1.000 11.16000 380 ASP B CA 1
ATOM 2938 C C . ASP A 1 380 ? 14.00043 -6.53451 0.70232 1.000 9.73000 380 ASP B C 1
ATOM 2939 O O . ASP A 1 380 ? 13.12340 -6.48436 1.56518 1.000 10.33000 380 ASP B O 1
ATOM 2944 N N . LYS A 1 381 ? 14.24050 -7.62697 -0.02047 1.000 11.16000 381 LYS B N 1
ATOM 2945 C CA . LYS A 1 381 ? 13.43408 -8.83217 0.14607 1.000 15.06000 381 LYS B CA 1
ATOM 2946 C C . LYS A 1 381 ? 13.34238 -9.33723 1.57590 1.000 10.54000 381 LYS B C 1
ATOM 2947 O O . LYS A 1 381 ? 12.35295 -10.00130 1.90790 1.000 12.20000 381 LYS B O 1
ATOM 2953 N N . TRP A 1 382 ? 14.32766 -9.06450 2.41621 1.000 10.31000 382 TRP B N 1
ATOM 2954 C CA . TRP A 1 382 ? 14.31856 -9.56003 3.78017 1.000 8.53000 382 TRP B CA 1
ATOM 2955 C C . TRP A 1 382 ? 13.71102 -8.57716 4.76365 1.000 10.57000 382 TRP B C 1
ATOM 2956 O O . TRP A 1 382 ? 13.68499 -8.85943 5.96867 1.000 9.92000 382 TRP B O 1
ATOM 2967 N N . ALA A 1 383 ? 13.20024 -7.45096 4.27458 1.000 9.65000 383 ALA B N 1
ATOM 2968 C CA . ALA A 1 383 ? 12.52481 -6.46389 5.10460 1.000 7.75000 383 ALA B CA 1
ATOM 2969 C C . ALA A 1 383 ? 11.16010 -6.14000 4.51582 1.000 10.27000 383 ALA B C 1
ATOM 2970 O O . ALA A 1 383 ? 10.13331 -6.42596 5.13719 1.000 9.86000 383 ALA B O 1
ATOM 2972 N N . GLY A 1 384 ? 11.13380 -5.53708 3.32299 1.000 9.68000 384 GLY B N 1
ATOM 2973 C CA . GLY A 1 384 ? 9.87552 -5.25375 2.65818 1.000 10.54000 384 GLY B CA 1
ATOM 2974 C C . GLY A 1 384 ? 9.07268 -4.14370 3.29427 1.000 12.14000 384 GLY B C 1
ATOM 2975 O O . GLY A 1 384 ? 7.87534 -4.00909 3.01657 1.000 11.85000 384 GLY B O 1
ATOM 2976 N N . GLN A 1 385 ? 9.70482 -3.34781 4.15169 1.000 8.82000 385 GLN B N 1
ATOM 2977 C CA . GLN A 1 385 ? 9.07537 -2.27559 4.91831 1.000 10.13000 385 GLN B CA 1
ATOM 2978 C C . GLN A 1 385 ? 10.20748 -1.46572 5.52366 1.000 9.30000 385 GLN B C 1
ATOM 2979 O O . GLN A 1 385 ? 11.35477 -1.91650 5.56700 1.000 10.94000 385 GLN B O 1
ATOM 2985 N N . ALA A 1 386 ? 9.87913 -0.25802 5.97044 1.000 9.97000 386 ALA B N 1
ATOM 2986 C CA . ALA A 1 386 ? 10.75701 0.49026 6.85443 1.000 11.00000 386 ALA B CA 1
ATOM 2987 C C . ALA A 1 386 ? 10.43228 0.08512 8.29175 1.000 9.71000 386 ALA B C 1
ATOM 2988 O O . ALA A 1 386 ? 10.35922 -1.10968 8.58230 1.000 12.46000 386 ALA B O 1
ATOM 2990 N N . TRP A 1 387 ? 10.24581 1.03306 9.20311 1.000 11.14000 387 TRP B N 1
ATOM 2991 C CA . TRP A 1 387 ? 9.73911 0.65840 10.51870 1.000 12.17000 387 TRP B CA 1
ATOM 2992 C C . TRP A 1 387 ? 8.22920 0.45342 10.44639 1.000 9.05000 387 TRP B C 1
ATOM 2993 O O . TRP A 1 387 ? 7.52896 1.15367 9.71246 1.000 12.98000 387 TRP B O 1
ATOM 3004 N N . GLY A 1 388 ? 7.72603 -0.51097 11.21078 1.000 11.35000 388 GLY B N 1
ATOM 3005 C CA . GLY A 1 388 ? 6.31062 -0.85151 11.12008 1.000 11.27000 388 GLY B CA 1
ATOM 3006 C C . GLY A 1 388 ? 5.42499 0.23516 11.70660 1.000 10.79000 388 GLY B C 1
ATOM 3007 O O . GLY A 1 388 ? 5.63347 0.68301 12.84235 1.000 10.51000 388 GLY B O 1
ATOM 3008 N N . THR A 1 389 ? 4.43017 0.66640 10.93035 1.000 8.44000 389 THR B N 1
ATOM 3009 C CA . THR A 1 389 ? 3.42873 1.63136 11.36585 1.000 7.88000 389 THR B CA 1
ATOM 3010 C C . THR A 1 389 ? 2.04079 1.10494 11.00125 1.000 10.42000 389 THR B C 1
ATOM 3011 O O . THR A 1 389 ? 1.89946 0.20525 10.16763 1.000 10.77000 389 THR B O 1
ATOM 3015 N N . LEU A 1 390 ? 1.00877 1.68762 11.61250 1.000 9.76000 390 LEU B N 1
ATOM 3016 C CA . LEU A 1 390 ? -0.32333 1.08429 11.61812 1.000 11.62000 390 LEU B CA 1
ATOM 3017 C C . LEU A 1 390 ? -1.25973 1.72391 10.60091 1.000 12.76000 390 LEU B C 1
ATOM 3018 O O . LEU A 1 390 ? -1.44304 2.94539 10.60087 1.000 10.59000 390 LEU B O 1
ATOM 3023 N N . ARG A 1 391 ? -1.85525 0.88585 9.74638 1.000 10.42000 391 ARG B N 1
ATOM 3024 C CA . ARG A 1 391 ? -3.01664 1.28880 8.95884 1.000 12.36000 391 ARG B CA 1
ATOM 3025 C C . ARG A 1 391 ? -4.25539 1.33976 9.84935 1.000 14.02000 391 ARG B C 1
ATOM 3026 O O . ARG A 1 391 ? -4.28983 0.76210 10.93928 1.000 14.42000 391 ARG B O 1
ATOM 3034 N N . LYS A 1 392 ? -5.28110 2.04917 9.37199 1.000 10.41000 392 LYS B N 1
ATOM 3035 C CA . LYS A 1 392 ? -6.57832 2.04978 10.03992 1.000 12.07000 392 LYS B CA 1
ATOM 3036 C C . LYS A 1 392 ? -6.99780 0.62761 10.38290 1.000 14.33000 392 LYS B C 1
ATOM 3037 O O . LYS A 1 392 ? -6.88902 -0.28418 9.55709 1.000 15.13000 392 LYS B O 1
ATOM 3043 N N . GLY A 1 393 ? -7.45619 0.44090 11.62055 1.000 12.14000 393 GLY B N 1
ATOM 3044 C CA . GLY A 1 393 ? -7.89660 -0.84828 12.09394 1.000 12.86000 393 GLY B CA 1
ATOM 3045 C C . GLY A 1 393 ? -6.81421 -1.74140 12.66146 1.000 12.17000 393 GLY B C 1
ATOM 3046 O O . GLY A 1 393 ? -7.14417 -2.73067 13.32501 1.000 14.47000 393 GLY B O 1
ATOM 3047 N N . GLN A 1 394 ? -5.53894 -1.42146 12.43712 1.000 11.17000 394 GLN B N 1
ATOM 3048 C CA . GLN A 1 394 ? -4.45487 -2.30945 12.84353 1.000 13.76000 394 GLN B CA 1
ATOM 3049 C C . GLN A 1 394 ? -3.99717 -2.09696 14.28277 1.000 10.34000 394 GLN B C 1
ATOM 3050 O O . GLN A 1 394 ? -3.21280 -2.90728 14.78729 1.000 12.32000 394 GLN B O 1
ATOM 3056 N N . PHE A 1 395 ? -4.46035 -1.04422 14.96249 1.000 11.19000 395 PHE B N 1
ATOM 3057 C CA . PHE A 1 395 ? -4.15564 -0.93691 16.38811 1.000 11.49000 395 PHE B CA 1
ATOM 3058 C C . PHE A 1 395 ? -4.90230 -1.99973 17.18823 1.000 11.53000 395 PHE B C 1
ATOM 3059 O O . PHE A 1 395 ? -4.33014 -2.62198 18.08976 1.000 12.51000 395 PHE B O 1
ATOM 3067 N N . THR A 1 396 ? -6.17520 -2.22794 16.86678 1.000 13.30000 396 THR B N 1
ATOM 3068 C CA . THR A 1 396 ? -6.99253 -3.17325 17.61869 1.000 15.30000 396 THR B CA 1
ATOM 3069 C C . THR A 1 396 ? -7.13106 -4.53903 16.95512 1.000 13.68000 396 THR B C 1
ATOM 3070 O O . THR A 1 396 ? -7.43663 -5.51435 17.65200 1.000 16.39000 396 THR B O 1
ATOM 3074 N N . GLN A 1 397 ? -6.91268 -4.64374 15.64105 1.000 13.44000 397 GLN B N 1
ATOM 3075 C CA . GLN A 1 397 ? -7.01616 -5.90970 14.92698 1.000 15.75000 397 GLN B CA 1
ATOM 3076 C C . GLN A 1 397 ? -5.82972 -6.03785 13.97142 1.000 15.59000 397 GLN B C 1
ATOM 3077 O O . GLN A 1 397 ? -5.97330 -6.22903 12.76616 1.000 16.24000 397 GLN B O 1
ATOM 3083 N N . GLY A 1 398 ? -4.62670 -5.93574 14.52897 1.000 13.91000 398 GLY B N 1
ATOM 3084 C CA . GLY A 1 398 ? -3.41232 -5.98113 13.73905 1.000 12.32000 398 GLY B CA 1
ATOM 3085 C C . GLY A 1 398 ? -2.25256 -6.63030 14.46780 1.000 12.90000 398 GLY B C 1
ATOM 3086 O O . GLY A 1 398 ? -2.11299 -7.85698 14.45345 1.000 12.55000 398 GLY B O 1
ATOM 3087 N N . TRP A 1 399 ? -1.42054 -5.80727 15.11237 1.000 10.80000 399 TRP B N 1
ATOM 3088 C CA . TRP A 1 399 ? -0.17779 -6.29110 15.71786 1.000 13.38000 399 TRP B CA 1
ATOM 3089 C C . TRP A 1 399 ? -0.41882 -7.33766 16.80676 1.000 14.14000 399 TRP B C 1
ATOM 3090 O O . TRP A 1 399 ? 0.38915 -8.26286 16.96438 1.000 12.47000 399 TRP B O 1
ATOM 3101 N N . SER A 1 400 ? -1.51035 -7.22189 17.56375 1.000 11.33000 400 SER B N 1
ATOM 3102 C CA . SER A 1 400 ? -1.73599 -8.14861 18.66440 1.000 12.23000 400 SER B CA 1
ATOM 3103 C C . SER A 1 400 ? -2.18997 -9.52381 18.20075 1.000 14.83000 400 SER B C 1
ATOM 3104 O O . SER A 1 400 ? -2.15672 -10.47124 18.99255 1.000 16.45000 400 SER B O 1
ATOM 3107 N N . LEU A 1 401 ? -2.60319 -9.65906 16.94457 1.000 14.19000 401 LEU B N 1
ATOM 3108 C CA . LEU A 1 401 ? -3.09688 -10.94348 16.46763 1.000 14.00000 401 LEU B CA 1
ATOM 3109 C C . LEU A 1 401 ? -1.98136 -11.96177 16.29313 1.000 15.87000 401 LEU B C 1
ATOM 3110 O O . LEU A 1 401 ? -2.25490 -13.16561 16.26551 1.000 14.25000 401 LEU B O 1
ATOM 3115 N N . PHE A 1 402 ? -0.72889 -11.51320 16.20201 1.000 12.95000 402 PHE B N 1
ATOM 3116 C CA . PHE A 1 402 ? 0.38822 -12.43168 16.00439 1.000 12.59000 402 PHE B CA 1
ATOM 3117 C C . PHE A 1 402 ? 0.69917 -13.25660 17.24603 1.000 16.81000 402 PHE B C 1
ATOM 3118 O O . PHE A 1 402 ? 1.47600 -14.21337 17.15438 1.000 15.80000 402 PHE B O 1
ATOM 3126 N N . ASP A 1 403 ? 0.11136 -12.90712 18.39025 1.000 16.36000 403 ASP B N 1
ATOM 3127 C CA . ASP A 1 403 ? 0.19247 -13.69330 19.61233 1.000 20.90000 403 ASP B CA 1
ATOM 3128 C C . ASP A 1 403 ? -0.80924 -14.83637 19.62626 1.000 25.91000 403 ASP B C 1
ATOM 3129 O O . ASP A 1 403 ? -0.65917 -15.77056 20.42268 1.000 24.33000 403 ASP B O 1
ATOM 3134 N N . ASP A 1 404 ? -1.82688 -14.77575 18.77527 1.000 30.00000 404 ASP B N 1
ATOM 3135 C CA . ASP A 1 404 ? -2.90163 -15.76436 18.77638 1.000 30.00000 404 ASP B CA 1
ATOM 3136 C C . ASP A 1 404 ? -2.49962 -17.00240 17.97362 1.000 30.00000 404 ASP B C 1
ATOM 3137 O O . ASP A 1 404 ? -3.18010 -17.41731 17.04060 1.000 30.00000 404 ASP B O 1
ATOM 3142 N N . THR A 1 405 ? -1.35024 -17.57180 18.34353 1.000 30.00000 405 THR B N 1
ATOM 3143 C CA . THR A 1 405 ? -0.81121 -18.76896 17.69553 1.000 30.00000 405 THR B CA 1
ATOM 3144 C C . THR A 1 405 ? -0.72866 -19.86495 18.74059 1.000 30.00000 405 THR B C 1
ATOM 3145 O O . THR A 1 405 ? 0.00228 -19.72330 19.72667 1.000 30.00000 405 THR B O 1
ATOM 3149 N N . ASP A 1 406 ? -1.50676 -20.93109 18.52714 1.000 30.00000 406 ASP B N 1
ATOM 3150 C CA . ASP A 1 406 ? -1.62305 -21.99184 19.51271 1.000 30.00000 406 ASP B CA 1
ATOM 3151 C C . ASP A 1 406 ? -0.39193 -22.90332 19.52168 1.000 30.00000 406 ASP B C 1
ATOM 3152 O O . ASP A 1 406 ? -0.15356 -23.62720 20.49865 1.000 30.00000 406 ASP B O 1
ATOM 3157 N N . SER A 1 407 ? 0.40774 -22.88012 18.45975 1.000 28.81000 407 SER B N 1
ATOM 3158 C CA . SER A 1 407 ? 1.51539 -23.79780 18.22373 1.000 18.10000 407 SER B CA 1
ATOM 3159 C C . SER A 1 407 ? 2.83249 -23.27142 18.80749 1.000 19.05000 407 SER B C 1
ATOM 3160 O O . SER A 1 407 ? 2.87878 -22.23993 19.46925 1.000 17.90000 407 SER B O 1
ATOM 3163 N N . GLN A 1 408 ? 3.91464 -24.02723 18.56846 1.000 11.27000 408 GLN B N 1
ATOM 3164 C CA . GLN A 1 408 ? 5.23650 -23.65101 19.07294 1.000 14.69000 408 GLN B CA 1
ATOM 3165 C C . GLN A 1 408 ? 5.95200 -22.69061 18.12144 1.000 13.01000 408 GLN B C 1
ATOM 3166 O O . GLN A 1 408 ? 7.19081 -22.56374 18.16348 1.000 14.49000 408 GLN B O 1
ATOM 3172 N N . LEU A 1 409 ? 5.19663 -22.06524 17.21788 1.000 14.82000 409 LEU B N 1
ATOM 3173 C CA . LEU A 1 409 ? 5.70336 -20.94091 16.44838 1.000 10.99000 409 LEU B CA 1
ATOM 3174 C C . LEU A 1 409 ? 5.35460 -19.65721 17.19043 1.000 13.56000 409 LEU B C 1
ATOM 3175 O O . LEU A 1 409 ? 4.19477 -19.42620 17.55070 1.000 13.97000 409 LEU B O 1
ATOM 3180 N N . PHE A 1 410 ? 6.35911 -18.82270 17.42738 1.000 9.57000 410 PHE B N 1
ATOM 3181 C CA . PHE A 1 410 ? 6.17552 -17.55026 18.11649 1.000 10.36000 410 PHE B CA 1
ATOM 3182 C C . PHE A 1 410 ? 6.66633 -16.43196 17.20899 1.000 11.05000 410 PHE B C 1
ATOM 3183 O O . PHE A 1 410 ? 7.76678 -16.52113 16.64315 1.000 12.68000 410 PHE B O 1
ATOM 3191 N N . PHE A 1 411 ? 5.87262 -15.37553 17.08912 1.000 8.82000 411 PHE B N 1
ATOM 3192 C CA . PHE A 1 411 ? 6.27455 -14.17938 16.35703 1.000 10.26000 411 PHE B CA 1
ATOM 3193 C C . PHE A 1 411 ? 6.83939 -13.14123 17.31978 1.000 11.83000 411 PHE B C 1
ATOM 3194 O O . PHE A 1 411 ? 6.17647 -12.76085 18.28858 1.000 12.62000 411 PHE B O 1
ATOM 3202 N N . ALA A 1 412 ? 8.05302 -12.67474 17.04128 1.000 10.09000 412 ALA B N 1
ATOM 3203 C CA . ALA A 1 412 ? 8.70026 -11.65807 17.85893 1.000 10.18000 412 ALA B CA 1
ATOM 3204 C C . ALA A 1 412 ? 9.30520 -10.62009 16.93412 1.000 11.39000 412 ALA B C 1
ATOM 3205 O O . ALA A 1 412 ? 9.69289 -10.92682 15.80722 1.000 14.66000 412 ALA B O 1
ATOM 3207 N N . GLY A 1 413 ? 9.39493 -9.39913 17.41581 1.000 8.98000 413 GLY B N 1
ATOM 3208 C CA . GLY A 1 413 ? 9.89199 -8.30702 16.60683 1.000 8.97000 413 GLY B CA 1
ATOM 3209 C C . GLY A 1 413 ? 9.29870 -7.01115 17.10074 1.000 10.28000 413 GLY B C 1
ATOM 3210 O O . GLY A 1 413 ? 8.30550 -6.97846 17.83237 1.000 10.01000 413 GLY B O 1
ATOM 3211 N N . SER A 1 414 ? 9.93044 -5.90907 16.70360 1.000 10.05000 414 SER B N 1
ATOM 3212 C CA . SER A 1 414 ? 9.44628 -4.60542 17.14345 1.000 8.95000 414 SER B CA 1
ATOM 3213 C C . SER A 1 414 ? 7.97525 -4.40564 16.78921 1.000 9.23000 414 SER B C 1
ATOM 3214 O O . SER A 1 414 ? 7.22677 -3.78943 17.55527 1.000 9.72000 414 SER B O 1
ATOM 3217 N N . ASP A 1 415 ? 7.54240 -4.92225 15.63592 1.000 9.28000 415 ASP B N 1
ATOM 3218 C CA . ASP A 1 415 ? 6.18766 -4.66777 15.15495 1.000 10.78000 415 ASP B CA 1
ATOM 3219 C C . ASP A 1 415 ? 5.10041 -5.27026 16.03972 1.000 9.37000 415 ASP B C 1
ATOM 3220 O O . ASP A 1 415 ? 3.92506 -4.95764 15.83464 1.000 10.75000 415 ASP B O 1
ATOM 3225 N N . TYR A 1 416 ? 5.44355 -6.11715 17.01421 1.000 9.61000 416 TYR B N 1
ATOM 3226 C CA . TYR A 1 416 ? 4.44258 -6.73206 17.88168 1.000 10.54000 416 TYR B CA 1
ATOM 3227 C C . TYR A 1 416 ? 4.57541 -6.29378 19.33255 1.000 13.28000 416 TYR B C 1
ATOM 3228 O O . TYR A 1 416 ? 3.94089 -6.89014 20.21345 1.000 12.27000 416 TYR B O 1
ATOM 3237 N N . ALA A 1 417 ? 5.38915 -5.27836 19.60139 1.000 11.67000 417 ALA B N 1
ATOM 3238 C CA . ALA A 1 417 ? 5.65878 -4.86583 20.97018 1.000 9.94000 417 ALA B CA 1
ATOM 3239 C C . ALA A 1 417 ? 4.46298 -4.13911 21.57647 1.000 9.36000 417 ALA B C 1
ATOM 3240 O O . ALA A 1 417 ? 3.63417 -3.55169 20.87409 1.000 11.23000 417 ALA B O 1
ATOM 3242 N N . TYR A 1 418 ? 4.38255 -4.18940 22.90792 1.000 8.63000 418 TYR B N 1
ATOM 3243 C CA . TYR A 1 418 ? 3.35623 -3.43244 23.61330 1.000 10.32000 418 TYR B CA 1
ATOM 3244 C C . TYR A 1 418 ? 3.68720 -1.94989 23.70564 1.000 13.21000 418 TYR B C 1
ATOM 3245 O O . TYR A 1 418 ? 2.76941 -1.12513 23.80270 1.000 12.74000 418 TYR B O 1
ATOM 3254 N N . GLY A 1 419 ? 4.97294 -1.59686 23.69455 1.000 9.36000 419 GLY B N 1
ATOM 3255 C CA . GLY A 1 419 ? 5.40444 -0.23358 23.94651 1.000 10.91000 419 GLY B CA 1
ATOM 3256 C C . GLY A 1 419 ? 5.71042 0.56914 22.69559 1.000 10.33000 419 GLY B C 1
ATOM 3257 O O . GLY A 1 419 ? 4.80079 0.96491 21.96244 1.000 10.28000 419 GLY B O 1
ATOM 3258 N N . TRP A 1 420 ? 6.99866 0.80993 22.44481 1.000 9.09000 420 TRP B N 1
ATOM 3259 C CA . TRP A 1 420 ? 7.45446 1.57771 21.28372 1.000 8.40000 420 TRP B CA 1
ATOM 3260 C C . TRP A 1 420 ? 7.46529 0.68555 20.04136 1.000 10.84000 420 TRP B C 1
ATOM 3261 O O . TRP A 1 420 ? 8.50404 0.36027 19.45676 1.000 11.58000 420 TRP B O 1
ATOM 3272 N N . ARG A 1 421 ? 6.25753 0.33367 19.61666 1.000 11.41000 421 ARG B N 1
ATOM 3273 C CA . ARG A 1 421 ? 6.04719 -0.71615 18.62806 1.000 12.25000 421 ARG B CA 1
ATOM 3274 C C . ARG A 1 421 ? 6.41081 -0.25156 17.22344 1.000 14.00000 421 ARG B C 1
ATOM 3275 O O . ARG A 1 421 ? 5.91292 0.77419 16.74151 1.000 12.58000 421 ARG B O 1
ATOM 3283 N N . GLY A 1 422 ? 7.26139 -1.03857 16.55612 1.000 9.33000 422 GLY B N 1
ATOM 3284 C CA . GLY A 1 422 ? 7.58686 -0.83174 15.15847 1.000 9.95000 422 GLY B CA 1
ATOM 3285 C C . GLY A 1 422 ? 8.64463 0.23013 14.97952 1.000 12.69000 422 GLY B C 1
ATOM 3286 O O . GLY A 1 422 ? 9.73105 -0.01978 14.44348 1.000 11.46000 422 GLY B O 1
ATOM 3287 N N . VAL A 1 423 ? 8.32168 1.42388 15.47983 1.000 11.48000 423 VAL B N 1
ATOM 3288 C CA . VAL A 1 423 ? 9.13221 2.61035 15.29505 1.000 10.43000 423 VAL B CA 1
ATOM 3289 C C . VAL A 1 423 ? 10.50196 2.52198 15.95181 1.000 13.71000 423 VAL B C 1
ATOM 3290 O O . VAL A 1 423 ? 11.42613 3.21593 15.51803 1.000 11.71000 423 VAL B O 1
ATOM 3294 N N A SER A 1 424 ? 10.66475 1.69584 16.99482 0.670 10.54000 424 SER B N 1
ATOM 3295 N N B SER A 1 424 ? 10.66958 1.69276 16.98448 0.330 10.37000 424 SER B N 1
ATOM 3296 C CA A SER A 1 424 ? 11.86479 1.75459 17.82463 0.670 12.72000 424 SER B CA 1
ATOM 3297 C CA B SER A 1 424 ? 11.87470 1.76242 17.80022 0.330 12.80000 424 SER B CA 1
ATOM 3298 C C A SER A 1 424 ? 12.52353 0.39633 18.01583 0.670 10.92000 424 SER B C 1
ATOM 3299 C C B SER A 1 424 ? 12.52466 0.40219 18.00824 0.330 10.87000 424 SER B C 1
ATOM 3300 O O A SER A 1 424 ? 11.85291 -0.63624 18.14627 0.670 10.35000 424 SER B O 1
ATOM 3301 O O B SER A 1 424 ? 11.84984 -0.62793 18.11888 0.330 10.03000 424 SER B O 1
ATOM 3306 N N . VAL A 1 425 ? 13.86106 0.43088 18.07964 1.000 11.09000 425 VAL B N 1
ATOM 3307 C CA . VAL A 1 425 ? 14.64713 -0.70766 18.55206 1.000 9.55000 425 VAL B CA 1
ATOM 3308 C C . VAL A 1 425 ? 14.16999 -1.14750 19.93143 1.000 8.86000 425 VAL B C 1
ATOM 3309 O O . VAL A 1 425 ? 14.23287 -2.33666 20.26716 1.000 8.72000 425 VAL B O 1
ATOM 3313 N N . ASP A 1 426 ? 13.67815 -0.20440 20.74749 1.000 10.94000 426 ASP B N 1
ATOM 3314 C CA . ASP A 1 426 ? 13.14034 -0.55631 22.06105 1.000 8.20000 426 ASP B CA 1
ATOM 3315 C C . ASP A 1 426 ? 12.06773 -1.62929 21.95210 1.000 10.03000 426 ASP B C 1
ATOM 3316 O O . ASP A 1 426 ? 12.00288 -2.54110 22.78881 1.000 9.73000 426 ASP B O 1
ATOM 3321 N N . GLY A 1 427 ? 11.22909 -1.54458 20.91218 1.000 9.74000 427 GLY B N 1
ATOM 3322 C CA . GLY A 1 427 ? 10.19098 -2.54512 20.71366 1.000 10.65000 427 GLY B CA 1
ATOM 3323 C C . GLY A 1 427 ? 10.73357 -3.90316 20.30395 1.000 8.92000 427 GLY B C 1
ATOM 3324 O O . GLY A 1 427 ? 10.19948 -4.93722 20.71019 1.000 8.84000 427 GLY B O 1
ATOM 3325 N N . ALA A 1 428 ? 11.79216 -3.92429 19.49299 1.000 8.78000 428 ALA B N 1
ATOM 3326 C CA . ALA A 1 428 ? 12.42655 -5.19401 19.14168 1.000 9.41000 428 ALA B CA 1
ATOM 3327 C C . ALA A 1 428 ? 13.07644 -5.83945 20.35641 1.000 11.07000 428 ALA B C 1
ATOM 3328 O O . ALA A 1 428 ? 12.98229 -7.06020 20.55160 1.000 8.78000 428 ALA B O 1
ATOM 3330 N N . LEU A 1 429 ? 13.75810 -5.03669 21.17817 1.000 10.55000 429 LEU B N 1
ATOM 3331 C CA . LEU A 1 429 ? 14.40459 -5.58475 22.36027 1.000 9.92000 429 LEU B CA 1
ATOM 3332 C C . LEU A 1 429 ? 13.37870 -6.02651 23.38696 1.000 8.64000 429 LEU B C 1
ATOM 3333 O O . LEU A 1 429 ? 13.57463 -7.04511 24.06334 1.000 9.44000 429 LEU B O 1
ATOM 3338 N N . GLU A 1 430 ? 12.26419 -5.29566 23.49462 1.000 9.84000 430 GLU B N 1
ATOM 3339 C CA . GLU A 1 430 ? 11.17660 -5.72684 24.36835 1.000 8.28000 430 GLU B CA 1
ATOM 3340 C C . GLU A 1 430 ? 10.63463 -7.07667 23.92607 1.000 6.84000 430 GLU B C 1
ATOM 3341 O O . GLU A 1 430 ? 10.60001 -8.03877 24.70477 1.000 9.91000 430 GLU B O 1
ATOM 3347 N N . LYS A 1 431 ? 10.18793 -7.16060 22.67503 1.000 8.23000 431 LYS B N 1
ATOM 3348 C CA . LYS A 1 431 ? 9.41853 -8.32778 22.25592 1.000 8.84000 431 LYS B CA 1
ATOM 3349 C C . LYS A 1 431 ? 10.29698 -9.55141 22.01415 1.000 10.66000 431 LYS B C 1
ATOM 3350 O O . LYS A 1 431 ? 9.84896 -10.68761 22.23291 1.000 9.63000 431 LYS B O 1
ATOM 3356 N N . GLY A 1 432 ? 11.54430 -9.35796 21.57803 1.000 10.60000 432 GLY B N 1
ATOM 3357 C CA . GLY A 1 432 ? 12.45962 -10.48687 21.51605 1.000 10.19000 432 GLY B CA 1
ATOM 3358 C C . GLY A 1 432 ? 12.68810 -11.10669 22.88159 1.000 9.36000 432 GLY B C 1
ATOM 3359 O O . GLY A 1 432 ? 12.69154 -12.33402 23.03079 1.000 8.68000 432 GLY B O 1
ATOM 3360 N N . MET A 1 433 ? 12.86831 -10.26418 23.90379 1.000 10.92000 433 MET B N 1
ATOM 3361 C CA . MET A 1 433 ? 13.12388 -10.76215 25.25371 1.000 7.82000 433 MET B CA 1
ATOM 3362 C C . MET A 1 433 ? 11.88800 -11.44076 25.83664 1.000 9.49000 433 MET B C 1
ATOM 3363 O O . MET A 1 433 ? 11.98659 -12.53174 26.42180 1.000 9.43000 433 MET B O 1
ATOM 3368 N N . THR A 1 434 ? 10.70833 -10.81397 25.70068 1.000 8.85000 434 THR B N 1
ATOM 3369 C CA . THR A 1 434 ? 9.51190 -11.41346 26.29929 1.000 10.12000 434 THR B CA 1
ATOM 3370 C C . THR A 1 434 ? 9.06929 -12.67033 25.55506 1.000 12.85000 434 THR B C 1
ATOM 3371 O O . THR A 1 434 ? 8.47512 -13.57108 26.16359 1.000 11.62000 434 THR B O 1
ATOM 3375 N N . THR A 1 435 ? 9.34420 -12.75871 24.25043 1.000 10.96000 435 THR B N 1
ATOM 3376 C CA . THR A 1 435 ? 9.01903 -13.98619 23.53024 1.000 11.53000 435 THR B CA 1
ATOM 3377 C C . THR A 1 435 ? 9.93127 -15.12156 23.96512 1.000 11.91000 435 THR B C 1
ATOM 3378 O O . THR A 1 435 ? 9.47756 -16.26053 24.14269 1.000 12.02000 435 THR B O 1
ATOM 3382 N N . ALA A 1 436 ? 11.21422 -14.82340 24.18252 1.000 11.55000 436 ALA B N 1
ATOM 3383 C CA . ALA A 1 436 ? 12.08372 -15.80589 24.81118 1.000 9.90000 436 ALA B CA 1
ATOM 3384 C C . ALA A 1 436 ? 11.52265 -16.24735 26.15531 1.000 12.61000 436 ALA B C 1
ATOM 3385 O O . ALA A 1 436 ? 11.56417 -17.43617 26.48195 1.000 11.48000 436 ALA B O 1
ATOM 3387 N N . ARG A 1 437 ? 10.96660 -15.31383 26.93737 1.000 10.58000 437 ARG B N 1
ATOM 3388 C CA . ARG A 1 437 ? 10.37902 -15.70514 28.22334 1.000 10.35000 437 ARG B CA 1
ATOM 3389 C C . ARG A 1 437 ? 9.16645 -16.60817 28.03168 1.000 14.55000 437 ARG B C 1
ATOM 3390 O O . ARG A 1 437 ? 8.94600 -17.52549 28.83132 1.000 14.50000 437 ARG B O 1
ATOM 3398 N N . GLN A 1 438 ? 8.36535 -16.36961 26.98786 1.000 12.59000 438 GLN B N 1
ATOM 3399 C CA . GLN A 1 438 ? 7.26551 -17.28448 26.68563 1.000 13.13000 438 GLN B CA 1
ATOM 3400 C C . GLN A 1 438 ? 7.79130 -18.69677 26.47770 1.000 15.08000 438 GLN B C 1
ATOM 3401 O O . GLN A 1 438 ? 7.23716 -19.66579 27.01199 1.000 16.79000 438 GLN B O 1
ATOM 3407 N N . VAL A 1 439 ? 8.87199 -18.82627 25.70576 1.000 14.94000 439 VAL B N 1
ATOM 3408 C CA . VAL A 1 439 ? 9.47433 -20.13490 25.46945 1.000 14.72000 439 VAL B CA 1
ATOM 3409 C C . VAL A 1 439 ? 10.01674 -20.72029 26.77076 1.000 17.80000 439 VAL B C 1
ATOM 3410 O O . VAL A 1 439 ? 9.79039 -21.89617 27.08287 1.000 18.75000 439 VAL B O 1
ATOM 3414 N N . ILE A 1 440 ? 10.72930 -19.90679 27.55425 1.000 13.90000 440 ILE B N 1
ATOM 3415 C CA . ILE A 1 440 ? 11.30011 -20.37166 28.81743 1.000 14.69000 440 ILE B CA 1
ATOM 3416 C C . ILE A 1 440 ? 10.20262 -20.85888 29.75330 1.000 20.17000 440 ILE B C 1
ATOM 3417 O O . ILE A 1 440 ? 10.30260 -21.93832 30.34894 1.000 21.95000 440 ILE B O 1
ATOM 3422 N N . ASN A 1 441 ? 9.14974 -20.05499 29.91862 1.000 19.03000 441 ASN B N 1
ATOM 3423 C CA . ASN A 1 441 ? 8.09390 -20.41201 30.86213 1.000 20.36000 441 ASN B CA 1
ATOM 3424 C C . ASN A 1 441 ? 7.39776 -21.69721 30.44125 1.000 24.19000 441 ASN B C 1
ATOM 3425 O O . ASN A 1 441 ? 7.04182 -22.52693 31.28727 1.000 25.82000 441 ASN B O 1
ATOM 3430 N N . SER A 1 442 ? 7.20754 -21.88333 29.13542 1.000 18.33000 442 SER B N 1
ATOM 3431 C CA . SER A 1 442 ? 6.57808 -23.10100 28.63944 1.000 25.14000 442 SER B CA 1
ATOM 3432 C C . SER A 1 442 ? 7.42718 -24.32576 28.95183 1.000 26.77000 442 SER B C 1
ATOM 3433 O O . SER A 1 442 ? 6.90404 -25.36688 29.37235 1.000 24.84000 442 SER B O 1
ATOM 3436 N N . MET A 1 443 ? 8.74278 -24.21872 28.75865 1.000 24.47000 443 MET B N 1
ATOM 3437 C CA . MET A 1 443 ? 9.62849 -25.34367 29.03983 1.000 25.48000 443 MET B CA 1
ATOM 3438 C C . MET A 1 443 ? 9.71688 -25.63295 30.53549 1.000 26.06000 443 MET B C 1
ATOM 3439 O O . MET A 1 443 ? 9.82181 -26.79791 30.94232 1.000 29.57000 443 MET B O 1
ATOM 3444 N N . ARG A 1 444 ? 9.67631 -24.59843 31.36931 1.000 25.17000 444 ARG B N 1
ATOM 3445 C CA . ARG A 1 444 ? 9.77471 -24.78197 32.81532 1.000 25.66000 444 ARG B CA 1
ATOM 3446 C C . ARG A 1 444 ? 8.52951 -25.45225 33.39723 1.000 30.50000 444 ARG B C 1
ATOM 3447 O O . ARG A 1 444 ? 7.43848 -25.36448 32.82734 1.000 31.68000 444 ARG B O 1
ATOM 3449 N N . LYS B 1 5 ? 33.26115 -18.80764 40.77775 1.000 31.82000 5 LYS A N 1
ATOM 3450 C CA . LYS B 1 5 ? 34.50288 -18.33955 41.36070 1.000 22.28000 5 LYS A CA 1
ATOM 3451 C C . LYS B 1 5 ? 34.54639 -16.80280 41.50644 1.000 23.12000 5 LYS A C 1
ATOM 3452 O O . LYS B 1 5 ? 35.39631 -16.27887 42.21546 1.000 23.32000 5 LYS A O 1
ATOM 3458 N N . VAL B 1 6 ? 33.62575 -16.06667 40.87916 1.000 16.84000 6 VAL A N 1
ATOM 3459 C CA . VAL B 1 6 ? 33.34653 -14.70784 41.34587 1.000 16.52000 6 VAL A CA 1
ATOM 3460 C C . VAL B 1 6 ? 32.43897 -14.81085 42.55838 1.000 15.02000 6 VAL A C 1
ATOM 3461 O O . VAL B 1 6 ? 31.37902 -15.44181 42.49376 1.000 15.20000 6 VAL A O 1
ATOM 3465 N N . VAL B 1 7 ? 32.84499 -14.20696 43.67045 1.000 12.71000 7 VAL A N 1
ATOM 3466 C CA . VAL B 1 7 ? 32.02638 -14.19867 44.87585 1.000 12.35000 7 VAL A CA 1
ATOM 3467 C C . VAL B 1 7 ? 31.25545 -12.88490 44.93104 1.000 10.81000 7 VAL A C 1
ATOM 3468 O O . VAL B 1 7 ? 31.84911 -11.80031 44.87964 1.000 12.96000 7 VAL A O 1
ATOM 3472 N N . ILE B 1 8 ? 29.93368 -12.98968 45.01392 1.000 11.05000 8 ILE A N 1
ATOM 3473 C CA . ILE B 1 8 ? 29.03950 -11.84374 45.12896 1.000 9.87000 8 ILE A CA 1
ATOM 3474 C C . ILE B 1 8 ? 28.56556 -11.79194 46.57433 1.000 10.17000 8 ILE A C 1
ATOM 3475 O O . ILE B 1 8 ? 28.01049 -12.77313 47.08383 1.000 10.45000 8 ILE A O 1
ATOM 3480 N N . ILE B 1 9 ? 28.79946 -10.66398 47.24394 1.000 9.66000 9 ILE A N 1
ATOM 3481 C CA . ILE B 1 9 ? 28.38454 -10.48208 48.63342 1.000 11.85000 9 ILE A CA 1
ATOM 3482 C C . ILE B 1 9 ? 27.05344 -9.74049 48.64437 1.000 9.76000 9 ILE A C 1
ATOM 3483 O O . ILE B 1 9 ? 26.99024 -8.55850 48.28970 1.000 10.92000 9 ILE A O 1
ATOM 3488 N N . GLY B 1 10 ? 25.98751 -10.44124 49.04230 1.000 7.80000 10 GLY A N 1
ATOM 3489 C CA . GLY B 1 10 ? 24.66022 -9.85600 49.12731 1.000 11.60000 10 GLY A CA 1
ATOM 3490 C C . GLY B 1 10 ? 23.70075 -10.29655 48.04182 1.000 9.76000 10 GLY A C 1
ATOM 3491 O O . GLY B 1 10 ? 24.02711 -10.23098 46.85386 1.000 10.67000 10 GLY A O 1
ATOM 3492 N N . ALA B 1 11 ? 22.50254 -10.71471 48.43826 1.000 10.78000 11 ALA A N 1
ATOM 3493 C CA . ALA B 1 11 ? 21.44563 -11.12321 47.51872 1.000 9.48000 11 ALA A CA 1
ATOM 3494 C C . ALA B 1 11 ? 20.30783 -10.10692 47.46169 1.000 9.32000 11 ALA A C 1
ATOM 3495 O O . ALA B 1 11 ? 19.12789 -10.46955 47.42753 1.000 10.20000 11 ALA A O 1
ATOM 3497 N N . GLY B 1 12 ? 20.64624 -8.82127 47.45519 1.000 9.62000 12 GLY A N 1
ATOM 3498 C CA . GLY B 1 12 ? 19.69837 -7.80297 47.04740 1.000 9.39000 12 GLY A CA 1
ATOM 3499 C C . GLY B 1 12 ? 19.64933 -7.73161 45.53200 1.000 7.33000 12 GLY A C 1
ATOM 3500 O O . GLY B 1 12 ? 20.21771 -8.56394 44.82295 1.000 9.05000 12 GLY A O 1
ATOM 3501 N N . PHE B 1 13 ? 18.97161 -6.69408 45.02492 1.000 6.86000 13 PHE A N 1
ATOM 3502 C CA . PHE B 1 13 ? 18.79654 -6.59846 43.57493 1.000 8.00000 13 PHE A CA 1
ATOM 3503 C C . PHE B 1 13 ? 20.13495 -6.49676 42.83980 1.000 9.63000 13 PHE A C 1
ATOM 3504 O O . PHE B 1 13 ? 20.29582 -7.07573 41.75795 1.000 9.64000 13 PHE A O 1
ATOM 3512 N N . ALA B 1 14 ? 21.11256 -5.77270 43.40219 1.000 9.62000 14 ALA A N 1
ATOM 3513 C CA . ALA B 1 14 ? 22.38167 -5.62536 42.69178 1.000 8.35000 14 ALA A CA 1
ATOM 3514 C C . ALA B 1 14 ? 23.12368 -6.95066 42.59565 1.000 9.85000 14 ALA A C 1
ATOM 3515 O O . ALA B 1 14 ? 23.67144 -7.28604 41.53554 1.000 9.68000 14 ALA A O 1
ATOM 3517 N N . GLY B 1 15 ? 23.16397 -7.71288 43.68658 1.000 8.82000 15 GLY A N 1
ATOM 3518 C CA . GLY B 1 15 ? 23.85430 -8.99628 43.64742 1.000 8.41000 15 GLY A CA 1
ATOM 3519 C C . GLY B 1 15 ? 23.13511 -10.02833 42.80051 1.000 11.24000 15 GLY A C 1
ATOM 3520 O O . GLY B 1 15 ? 23.77471 -10.80955 42.08103 1.000 10.95000 15 GLY A O 1
ATOM 3521 N N . LEU B 1 16 ? 21.79508 -10.04278 42.86174 1.000 9.00000 16 LEU A N 1
ATOM 3522 C CA . LEU B 1 16 ? 21.02042 -10.98090 42.05411 1.000 8.16000 16 LEU A CA 1
ATOM 3523 C C . LEU B 1 16 ? 21.21702 -10.71168 40.56537 1.000 11.52000 16 LEU A C 1
ATOM 3524 O O . LEU B 1 16 ? 21.47091 -11.63432 39.78685 1.000 9.06000 16 LEU A O 1
ATOM 3529 N N . VAL B 1 17 ? 21.10709 -9.44821 40.14945 1.000 9.37000 17 VAL A N 1
ATOM 3530 C CA . VAL B 1 17 ? 21.23890 -9.14469 38.72488 1.000 10.50000 17 VAL A CA 1
ATOM 3531 C C . VAL B 1 17 ? 22.67737 -9.33634 38.25514 1.000 10.46000 17 VAL A C 1
ATOM 3532 O O . VAL B 1 17 ? 22.91367 -9.72650 37.10039 1.000 9.51000 17 VAL A O 1
ATOM 3536 N N . ALA B 1 18 ? 23.65615 -9.10776 39.13950 1.000 10.00000 18 ALA A N 1
ATOM 3537 C CA . ALA B 1 18 ? 25.04730 -9.35174 38.76740 1.000 10.47000 18 ALA A CA 1
ATOM 3538 C C . ALA B 1 18 ? 25.28364 -10.83506 38.53008 1.000 8.59000 18 ALA A C 1
ATOM 3539 O O . ALA B 1 18 ? 25.95385 -11.21841 37.56254 1.000 11.15000 18 ALA A O 1
ATOM 3541 N N . ALA B 1 19 ? 24.70652 -11.67868 39.38485 1.000 10.17000 19 ALA A N 1
ATOM 3542 C CA . ALA B 1 19 ? 24.84500 -13.12208 39.21596 1.000 9.18000 19 ALA A CA 1
ATOM 3543 C C . ALA B 1 19 ? 24.22278 -13.58308 37.90466 1.000 12.19000 19 ALA A C 1
ATOM 3544 O O . ALA B 1 19 ? 24.80151 -14.41361 37.19049 1.000 11.20000 19 ALA A O 1
ATOM 3546 N N . ARG B 1 20 ? 23.04178 -13.06133 37.57068 1.000 9.35000 20 ARG A N 1
ATOM 3547 C CA . ARG B 1 20 ? 22.40481 -13.44993 36.31929 1.000 9.71000 20 ARG A CA 1
ATOM 3548 C C . ARG B 1 20 ? 23.23952 -13.01349 35.11878 1.000 10.76000 20 ARG A C 1
ATOM 3549 O O . ARG B 1 20 ? 23.34558 -13.75095 34.13158 1.000 10.92000 20 ARG A O 1
ATOM 3557 N N . GLU B 1 21 ? 23.86563 -11.83224 35.19719 1.000 10.47000 21 GLU A N 1
ATOM 3558 C CA . GLU B 1 21 ? 24.71573 -11.34766 34.10782 1.000 8.30000 21 GLU A CA 1
ATOM 3559 C C . GLU B 1 21 ? 25.94263 -12.23713 33.91999 1.000 10.56000 21 GLU A C 1
ATOM 3560 O O . GLU B 1 21 ? 26.30301 -12.58543 32.78460 1.000 12.69000 21 GLU A O 1
ATOM 3566 N N . LEU B 1 22 ? 26.60157 -12.60878 35.02086 1.000 13.20000 22 LEU A N 1
ATOM 3567 C CA . LEU B 1 22 ? 27.74240 -13.51601 34.93237 1.000 10.26000 22 LEU A CA 1
ATOM 3568 C C . LEU B 1 22 ? 27.32249 -14.86475 34.36573 1.000 11.73000 22 LEU A C 1
ATOM 3569 O O . LEU B 1 22 ? 28.04668 -15.46440 33.56054 1.000 13.11000 22 LEU A O 1
ATOM 3574 N N . GLN B 1 23 ? 26.15163 -15.35683 34.77080 1.000 13.02000 23 GLN A N 1
ATOM 3575 C CA . GLN B 1 23 ? 25.64048 -16.61412 34.23126 1.000 11.39000 23 GLN A CA 1
ATOM 3576 C C . GLN B 1 23 ? 25.48880 -16.54177 32.71493 1.000 13.96000 23 GLN A C 1
ATOM 3577 O O . GLN B 1 23 ? 25.87251 -17.47348 31.99928 1.000 17.58000 23 GLN A O 1
ATOM 3583 N N . THR B 1 24 ? 24.92907 -15.43831 32.20767 1.000 12.60000 24 THR A N 1
ATOM 3584 C CA . THR B 1 24 ? 24.82051 -15.25320 30.76035 1.000 14.05000 24 THR A CA 1
ATOM 3585 C C . THR B 1 24 ? 26.17888 -15.36327 30.07472 1.000 19.91000 24 THR A C 1
ATOM 3586 O O . THR B 1 24 ? 26.27903 -15.87933 28.95398 1.000 20.31000 24 THR A O 1
ATOM 3590 N N . ALA B 1 25 ? 27.23612 -14.89151 30.73009 1.000 14.65000 25 ALA A N 1
ATOM 3591 C CA . ALA B 1 25 ? 28.58194 -14.94655 30.17038 1.000 17.33000 25 ALA A CA 1
ATOM 3592 C C . ALA B 1 25 ? 29.29258 -16.26761 30.44333 1.000 19.49000 25 ALA A C 1
ATOM 3593 O O . ALA B 1 25 ? 30.44856 -16.42677 30.03443 1.000 22.66000 25 ALA A O 1
ATOM 3595 N N . GLY B 1 26 ? 28.64261 -17.21807 31.10588 1.000 16.06000 26 GLY A N 1
ATOM 3596 C CA . GLY B 1 26 ? 29.28048 -18.48470 31.40624 1.000 16.73000 26 GLY A CA 1
ATOM 3597 C C . GLY B 1 26 ? 30.35388 -18.41756 32.47147 1.000 19.88000 26 GLY A C 1
ATOM 3598 O O . GLY B 1 26 ? 31.25780 -19.25993 32.47846 1.000 22.87000 26 GLY A O 1
ATOM 3599 N N . ILE B 1 27 ? 30.27950 -17.44192 33.37878 1.000 15.73000 27 ILE A N 1
ATOM 3600 C CA . ILE B 1 27 ? 31.27527 -17.25310 34.42714 1.000 16.14000 27 ILE A CA 1
ATOM 3601 C C . ILE B 1 27 ? 30.70516 -17.80106 35.72552 1.000 15.40000 27 ILE A C 1
ATOM 3602 O O . ILE B 1 27 ? 29.56408 -17.49021 36.08723 1.000 16.56000 27 ILE A O 1
ATOM 3607 N N . GLU B 1 28 ? 31.48382 -18.63695 36.40611 1.000 16.16000 28 GLU A N 1
ATOM 3608 C CA . GLU B 1 28 ? 31.03518 -19.26813 37.63864 1.000 17.04000 28 GLU A CA 1
ATOM 3609 C C . GLU B 1 28 ? 30.98116 -18.23520 38.75934 1.000 16.57000 28 GLU A C 1
ATOM 3610 O O . GLU B 1 28 ? 31.83621 -17.35607 38.84999 1.000 15.46000 28 GLU A O 1
ATOM 3616 N N . TYR B 1 29 ? 29.97653 -18.35299 39.62461 1.000 14.71000 29 TYR A N 1
ATOM 3617 C CA . TYR B 1 29 ? 29.77795 -17.37471 40.68787 1.000 15.32000 29 TYR A CA 1
ATOM 3618 C C . TYR B 1 29 ? 29.16765 -18.06733 41.89982 1.000 15.55000 29 TYR A C 1
ATOM 3619 O O . TYR B 1 29 ? 28.66959 -19.19336 41.82633 1.000 14.53000 29 TYR A O 1
ATOM 3628 N N . GLU B 1 30 ? 29.16102 -17.34810 43.01667 1.000 15.32000 30 GLU A N 1
ATOM 3629 C CA . GLU B 1 30 ? 28.42326 -17.77505 44.19300 1.000 15.12000 30 GLU A CA 1
ATOM 3630 C C . GLU B 1 30 ? 27.97894 -16.52445 44.93019 1.000 15.49000 30 GLU A C 1
ATOM 3631 O O . GLU B 1 30 ? 28.76863 -15.59205 45.08846 1.000 16.62000 30 GLU A O 1
ATOM 3637 N N . ILE B 1 31 ? 26.72198 -16.50258 45.37383 1.000 13.89000 31 ILE A N 1
ATOM 3638 C CA . ILE B 1 31 ? 26.20000 -15.39014 46.16627 1.000 13.17000 31 ILE A CA 1
ATOM 3639 C C . ILE B 1 31 ? 26.18512 -15.80228 47.62717 1.000 11.48000 31 ILE A C 1
ATOM 3640 O O . ILE B 1 31 ? 25.57364 -16.81847 47.98874 1.000 13.73000 31 ILE A O 1
ATOM 3645 N N . LEU B 1 32 ? 26.82025 -15.00023 48.46933 1.000 9.18000 32 LEU A N 1
ATOM 3646 C CA . LEU B 1 32 ? 26.78855 -15.19151 49.91780 1.000 10.85000 32 LEU A CA 1
ATOM 3647 C C . LEU B 1 32 ? 25.92676 -14.10171 50.54434 1.000 10.96000 32 LEU A C 1
ATOM 3648 O O . LEU B 1 32 ? 26.22439 -12.91243 50.39015 1.000 11.15000 32 LEU A O 1
ATOM 3653 N N . GLU B 1 33 ? 24.86539 -14.50628 51.24928 1.000 11.40000 33 GLU A N 1
ATOM 3654 C CA . GLU B 1 33 ? 23.91262 -13.57605 51.84372 1.000 10.55000 33 GLU A CA 1
ATOM 3655 C C . GLU B 1 33 ? 23.84900 -13.78614 53.35510 1.000 11.82000 33 GLU A C 1
ATOM 3656 O O . GLU B 1 33 ? 23.69723 -14.91595 53.82999 1.000 11.12000 33 GLU A O 1
ATOM 3662 N N . ALA B 1 34 ? 23.94260 -12.68742 54.10291 1.000 9.49000 34 ALA A N 1
ATOM 3663 C CA . ALA B 1 34 ? 23.96676 -12.75518 55.56568 1.000 11.06000 34 ALA A CA 1
ATOM 3664 C C . ALA B 1 34 ? 22.63770 -13.22904 56.14123 1.000 10.61000 34 ALA A C 1
ATOM 3665 O O . ALA B 1 34 ? 22.61937 -13.99755 57.11049 1.000 12.08000 34 ALA A O 1
ATOM 3667 N N . LYS B 1 35 ? 21.52091 -12.77836 55.57070 1.000 10.10000 35 LYS A N 1
ATOM 3668 C CA . LYS B 1 35 ? 20.20423 -13.05120 56.13678 1.000 10.76000 35 LYS A CA 1
ATOM 3669 C C . LYS B 1 35 ? 19.67351 -14.42292 55.70424 1.000 10.83000 35 LYS A C 1
ATOM 3670 O O . LYS B 1 35 ? 20.25899 -15.12896 54.87380 1.000 10.79000 35 LYS A O 1
ATOM 3676 N N . ASP B 1 36 ? 18.53118 -14.79040 56.28433 1.000 13.78000 36 ASP A N 1
ATOM 3677 C CA . ASP B 1 36 ? 17.78888 -15.98733 55.90626 1.000 13.66000 36 ASP A CA 1
ATOM 3678 C C . ASP B 1 36 ? 16.79210 -15.71050 54.78330 1.000 12.91000 36 ASP A C 1
ATOM 3679 O O . ASP B 1 36 ? 15.82175 -16.45961 54.62789 1.000 16.17000 36 ASP A O 1
ATOM 3684 N N . ARG B 1 37 ? 17.00556 -14.64303 54.01266 1.000 13.56000 37 ARG A N 1
ATOM 3685 C CA . ARG B 1 37 ? 16.08747 -14.22981 52.95833 1.000 12.36000 37 ARG A CA 1
ATOM 3686 C C . ARG B 1 37 ? 16.87774 -13.47118 51.90453 1.000 11.63000 37 ARG A C 1
ATOM 3687 O O . ARG B 1 37 ? 17.96478 -12.95325 52.17391 1.000 12.21000 37 ARG A O 1
ATOM 3695 N N . ILE B 1 38 ? 16.31706 -13.41440 50.69514 1.000 10.13000 38 ILE A N 1
ATOM 3696 C CA . ILE B 1 38 ? 16.85374 -12.59176 49.62049 1.000 10.43000 38 ILE A CA 1
ATOM 3697 C C . ILE B 1 38 ? 16.00165 -11.34071 49.45379 1.000 12.60000 38 ILE A C 1
ATOM 3698 O O . ILE B 1 38 ? 14.86327 -11.25235 49.92579 1.000 12.24000 38 ILE A O 1
ATOM 3703 N N . GLY B 1 39 ? 16.56409 -10.35459 48.75084 1.000 9.27000 39 GLY A N 1
ATOM 3704 C CA . GLY B 1 39 ? 15.87048 -9.12379 48.40713 1.000 8.75000 39 GLY A CA 1
ATOM 3705 C C . GLY B 1 39 ? 16.48325 -7.88456 49.03050 1.000 9.30000 39 GLY A C 1
ATOM 3706 O O . GLY B 1 39 ? 16.33114 -6.79171 48.48659 1.000 9.08000 39 GLY A O 1
ATOM 3707 N N . GLY B 1 40 ? 17.16012 -8.03535 50.16749 1.000 8.77000 40 GLY A N 1
ATOM 3708 C CA . GLY B 1 40 ? 17.81883 -6.90268 50.79435 1.000 10.18000 40 GLY A CA 1
ATOM 3709 C C . GLY B 1 40 ? 16.83643 -5.83378 51.23210 1.000 11.16000 40 GLY A C 1
ATOM 3710 O O . GLY B 1 40 ? 15.86828 -6.09282 51.95889 1.000 9.83000 40 GLY A O 1
ATOM 3711 N N . ARG B 1 41 ? 17.08719 -4.60309 50.78827 1.000 9.23000 41 ARG A N 1
ATOM 3712 C CA . ARG B 1 41 ? 16.23436 -3.48512 51.16897 1.000 9.26000 41 ARG A CA 1
ATOM 3713 C C . ARG B 1 41 ? 14.94876 -3.41499 50.35275 1.000 11.85000 41 ARG A C 1
ATOM 3714 O O . ARG B 1 41 ? 14.16233 -2.47918 50.54612 1.000 9.77000 41 ARG A O 1
ATOM 3722 N N . ALA B 1 42 ? 14.71376 -4.38148 49.46728 1.000 10.80000 42 ALA A N 1
ATOM 3723 C CA . ALA B 1 42 ? 13.38089 -4.69627 48.96057 1.000 8.31000 42 ALA A CA 1
ATOM 3724 C C . ALA B 1 42 ? 12.86057 -5.91130 49.72349 1.000 10.10000 42 ALA A C 1
ATOM 3725 O O . ALA B 1 42 ? 13.54349 -6.93837 49.80039 1.000 11.75000 42 ALA A O 1
ATOM 3727 N N . TRP B 1 43 ? 11.66119 -5.79310 50.30347 1.000 10.82000 43 TRP A N 1
ATOM 3728 C CA . TRP B 1 43 ? 11.14329 -6.86004 51.16221 1.000 9.27000 43 TRP A CA 1
ATOM 3729 C C . TRP B 1 43 ? 9.61481 -6.77598 51.18244 1.000 13.61000 43 TRP A C 1
ATOM 3730 O O . TRP B 1 43 ? 9.04756 -5.93946 51.89380 1.000 13.12000 43 TRP A O 1
ATOM 3741 N N . THR B 1 44 ? 8.96679 -7.64434 50.40891 1.000 11.15000 44 THR A N 1
ATOM 3742 C CA . THR B 1 44 ? 7.51394 -7.77887 50.43821 1.000 11.30000 44 THR A CA 1
ATOM 3743 C C . THR B 1 44 ? 7.14300 -8.83800 51.47090 1.000 14.45000 44 THR A C 1
ATOM 3744 O O . THR B 1 44 ? 7.61636 -9.97246 51.38559 1.000 18.45000 44 THR A O 1
ATOM 3748 N N . GLU B 1 45 ? 6.29870 -8.47515 52.43982 1.000 16.85000 45 GLU A N 1
ATOM 3749 C CA . GLU B 1 45 ? 5.87685 -9.43422 53.45498 1.000 19.51000 45 GLU A CA 1
ATOM 3750 C C . GLU B 1 45 ? 4.44992 -9.14493 53.90475 1.000 18.63000 45 GLU A C 1
ATOM 3751 O O . GLU B 1 45 ? 4.03975 -7.98847 54.01204 1.000 13.67000 45 GLU A O 1
ATOM 3757 N N . GLU B 1 46 ? 3.70801 -10.21310 54.20198 1.000 18.48000 46 GLU A N 1
ATOM 3758 C CA . GLU B 1 46 ? 2.36227 -10.07772 54.74985 1.000 18.32000 46 GLU A CA 1
ATOM 3759 C C . GLU B 1 46 ? 2.42429 -9.46895 56.14841 1.000 21.47000 46 GLU A C 1
ATOM 3760 O O . GLU B 1 46 ? 3.04980 -10.03436 57.04905 1.000 18.47000 46 GLU A O 1
ATOM 3766 N N . ARG B 1 47 ? 1.78318 -8.31358 56.33043 1.000 22.87000 47 ARG A N 1
ATOM 3767 C CA . ARG B 1 47 ? 1.67893 -7.66127 57.63000 1.000 20.92000 47 ARG A CA 1
ATOM 3768 C C . ARG B 1 47 ? 0.35744 -6.90866 57.65927 1.000 18.68000 47 ARG A C 1
ATOM 3769 O O . ARG B 1 47 ? -0.06529 -6.36244 56.63910 1.000 14.67000 47 ARG A O 1
ATOM 3777 N N . MET B 1 48 ? -0.28606 -6.87220 58.83136 1.000 15.94000 48 MET A N 1
ATOM 3778 C CA . MET B 1 48 ? -1.55288 -6.14908 59.00438 1.000 15.36000 48 MET A CA 1
ATOM 3779 C C . MET B 1 48 ? -2.60831 -6.55204 57.97525 1.000 15.18000 48 MET A C 1
ATOM 3780 O O . MET B 1 48 ? -3.44546 -5.73790 57.58562 1.000 15.21000 48 MET A O 1
ATOM 3785 N N . GLY B 1 49 ? -2.56365 -7.79888 57.50021 1.000 15.65000 49 GLY A N 1
ATOM 3786 C CA . GLY B 1 49 ? -3.62533 -8.33538 56.67388 1.000 17.38000 49 GLY A CA 1
ATOM 3787 C C . GLY B 1 49 ? -3.40964 -8.33741 55.17147 1.000 17.43000 49 GLY A C 1
ATOM 3788 O O . GLY B 1 49 ? -4.32067 -8.75776 54.44519 1.000 17.57000 49 GLY A O 1
ATOM 3789 N N . ARG B 1 50 ? -2.25898 -7.88708 54.67447 1.000 16.05000 50 ARG A N 1
ATOM 3790 C CA . ARG B 1 50 ? -1.99718 -7.89669 53.23735 1.000 15.85000 50 ARG A CA 1
ATOM 3791 C C . ARG B 1 50 ? -0.49112 -7.81784 53.02529 1.000 15.12000 50 ARG A C 1
ATOM 3792 O O . ARG B 1 50 ? 0.25696 -7.50462 53.95718 1.000 14.37000 50 ARG A O 1
ATOM 3800 N N . PRO B 1 51 ? -0.00813 -8.09442 51.80799 1.000 14.35000 51 PRO A N 1
ATOM 3801 C CA . PRO B 1 51 ? 1.42637 -7.88735 51.54077 1.000 14.36000 51 PRO A CA 1
ATOM 3802 C C . PRO B 1 51 ? 1.78693 -6.40818 51.59821 1.000 13.46000 51 PRO A C 1
ATOM 3803 O O . PRO B 1 51 ? 1.15544 -5.57476 50.94549 1.000 13.59000 51 PRO A O 1
ATOM 3807 N N . LEU B 1 52 ? 2.82909 -6.08613 52.36204 1.000 13.06000 52 LEU A N 1
ATOM 3808 C CA . LEU B 1 52 ? 3.30286 -4.71335 52.46302 1.000 12.69000 52 LEU A CA 1
ATOM 3809 C C . LEU B 1 52 ? 4.78134 -4.66342 52.11128 1.000 12.98000 52 LEU A C 1
ATOM 3810 O O . LEU B 1 52 ? 5.53404 -5.60515 52.37590 1.000 13.43000 52 LEU A O 1
ATOM 3815 N N . GLU B 1 53 ? 5.19143 -3.55786 51.49682 1.000 11.62000 53 GLU A N 1
ATOM 3816 C CA . GLU B 1 53 ? 6.59526 -3.35259 51.14991 1.000 10.40000 53 GLU A CA 1
ATOM 3817 C C . GLU B 1 53 ? 7.28784 -2.69458 52.33717 1.000 9.77000 53 GLU A C 1
ATOM 3818 O O . GLU B 1 53 ? 7.05414 -1.51649 52.62267 1.000 11.49000 53 GLU A O 1
ATOM 3824 N N . LEU B 1 54 ? 8.11465 -3.46133 53.04882 1.000 10.55000 54 LEU A N 1
ATOM 3825 C CA . LEU B 1 54 ? 8.83770 -2.88579 54.17652 1.000 10.73000 54 LEU A CA 1
ATOM 3826 C C . LEU B 1 54 ? 9.99306 -2.01244 53.71580 1.000 10.71000 54 LEU A C 1
ATOM 3827 O O . LEU B 1 54 ? 10.46132 -1.15697 54.47248 1.000 9.25000 54 LEU A O 1
ATOM 3832 N N . GLY B 1 55 ? 10.46366 -2.24580 52.49338 1.000 10.64000 55 GLY A N 1
ATOM 3833 C CA . GLY B 1 55 ? 11.39256 -1.40259 51.78011 1.000 12.71000 55 GLY A CA 1
ATOM 3834 C C . GLY B 1 55 ? 11.03023 -1.63092 50.32812 1.000 23.56000 55 GLY A C 1
ATOM 3835 O O . GLY B 1 55 ? 10.28200 -2.56227 49.99627 1.000 31.31000 55 GLY A O 1
ATOM 3836 N N . ALA B 1 56 ? 11.64709 -0.82957 49.46550 1.000 11.86000 56 ALA A N 1
ATOM 3837 C CA . ALA B 1 56 ? 11.22407 -0.49893 48.10121 1.000 10.61000 56 ALA A CA 1
ATOM 3838 C C . ALA B 1 56 ? 9.76687 -0.73865 47.71889 1.000 15.34000 56 ALA A C 1
ATOM 3839 O O . ALA B 1 56 ? 9.26241 -1.85596 47.85214 1.000 10.74000 56 ALA A O 1
ATOM 3841 N N . THR B 1 57 ? 9.12028 0.28620 47.14784 1.000 10.96000 57 THR A N 1
ATOM 3842 C CA . THR B 1 57 ? 7.72217 0.18297 46.73155 1.000 9.22000 57 THR A CA 1
ATOM 3843 C C . THR B 1 57 ? 7.46234 0.57655 45.27684 1.000 10.12000 57 THR A C 1
ATOM 3844 O O . THR B 1 57 ? 6.86420 -0.20094 44.51936 1.000 10.62000 57 THR A O 1
ATOM 3848 N N . TRP B 1 58 ? 7.85950 1.78333 44.87762 1.000 9.24000 58 TRP A N 1
ATOM 3849 C CA . TRP B 1 58 ? 7.34193 2.39763 43.65872 1.000 7.55000 58 TRP A CA 1
ATOM 3850 C C . TRP B 1 58 ? 8.29050 2.24941 42.46866 1.000 11.18000 58 TRP A C 1
ATOM 3851 O O . TRP B 1 58 ? 9.51572 2.22055 42.62442 1.000 10.16000 58 TRP A O 1
ATOM 3862 N N . VAL B 1 59 ? 7.70045 2.16645 41.26597 1.000 8.84000 59 VAL A N 1
ATOM 3863 C CA . VAL B 1 59 ? 8.41060 1.89631 40.01118 1.000 9.90000 59 VAL A CA 1
ATOM 3864 C C . VAL B 1 59 ? 7.83318 2.77296 38.89631 1.000 9.46000 59 VAL A C 1
ATOM 3865 O O . VAL B 1 59 ? 6.77859 3.39305 39.04576 1.000 10.04000 59 VAL A O 1
ATOM 3869 N N . HIS B 1 60 ? 8.50230 2.77408 37.73891 1.000 8.96000 60 HIS A N 1
ATOM 3870 C CA . HIS B 1 60 ? 8.00932 3.53814 36.58739 1.000 8.25000 60 HIS A CA 1
ATOM 3871 C C . HIS B 1 60 ? 8.71953 3.07287 35.31494 1.000 8.41000 60 HIS A C 1
ATOM 3872 O O . HIS B 1 60 ? 9.86933 2.61845 35.36451 1.000 8.79000 60 HIS A O 1
ATOM 3879 N N . TRP B 1 61 ? 8.03033 3.22968 34.16634 1.000 9.21000 61 TRP A N 1
ATOM 3880 C CA . TRP B 1 61 ? 8.58296 2.81417 32.87458 1.000 9.87000 61 TRP A CA 1
ATOM 3881 C C . TRP B 1 61 ? 9.69066 3.73223 32.37472 1.000 9.13000 61 TRP A C 1
ATOM 3882 O O . TRP B 1 61 ? 10.41060 3.35131 31.44050 1.000 10.10000 61 TRP A O 1
ATOM 3893 N N . PHE B 1 62 ? 9.85950 4.91379 32.97016 1.000 10.62000 62 PHE A N 1
ATOM 3894 C CA . PHE B 1 62 ? 11.01830 5.75040 32.67118 1.000 10.48000 62 PHE A CA 1
ATOM 3895 C C . PHE B 1 62 ? 12.26404 5.32451 33.43909 1.000 9.73000 62 PHE A C 1
ATOM 3896 O O . PHE B 1 62 ? 13.28804 6.01243 33.34638 1.000 12.07000 62 PHE A O 1
ATOM 3904 N N . GLN B 1 63 ? 12.19688 4.22968 34.20705 1.000 10.46000 63 GLN A N 1
ATOM 3905 C CA . GLN B 1 63 ? 13.34687 3.66144 34.90867 1.000 9.31000 63 GLN A CA 1
ATOM 3906 C C . GLN B 1 63 ? 13.74133 2.40177 34.14308 1.000 8.99000 63 GLN A C 1
ATOM 3907 O O . GLN B 1 63 ? 13.08499 1.36673 34.26144 1.000 8.27000 63 GLN A O 1
ATOM 3913 N N . ALA B 1 64 ? 14.81069 2.49790 33.34762 1.000 8.85000 64 ALA A N 1
ATOM 3914 C CA . ALA B 1 64 ? 15.06746 1.49143 32.31709 1.000 8.66000 64 ALA A CA 1
ATOM 3915 C C . ALA B 1 64 ? 15.33855 0.11685 32.90743 1.000 9.23000 64 ALA A C 1
ATOM 3916 O O . ALA B 1 64 ? 14.85464 -0.89835 32.38519 1.000 9.50000 64 ALA A O 1
ATOM 3918 N N . HIS B 1 65 ? 16.14609 0.05350 33.96842 1.000 8.58000 65 HIS A N 1
ATOM 3919 C CA . HIS B 1 65 ? 16.53483 -1.24410 34.51581 1.000 9.45000 65 HIS A CA 1
ATOM 3920 C C . HIS B 1 65 ? 15.38271 -1.90094 35.26572 1.000 8.96000 65 HIS A C 1
ATOM 3921 O O . HIS B 1 65 ? 15.10300 -3.09253 35.06066 1.000 8.76000 65 HIS A O 1
ATOM 3928 N N . THR B 1 66 ? 14.67224 -1.13498 36.09411 1.000 8.48000 66 THR A N 1
ATOM 3929 C CA . THR B 1 66 ? 13.50060 -1.68226 36.77270 1.000 7.21000 66 THR A CA 1
ATOM 3930 C C . THR B 1 66 ? 12.43458 -2.11810 35.77366 1.000 9.76000 66 THR A C 1
ATOM 3931 O O . THR B 1 66 ? 11.89053 -3.22766 35.86885 1.000 8.64000 66 THR A O 1
ATOM 3935 N N . TRP B 1 67 ? 12.13987 -1.26828 34.78746 1.000 8.18000 67 TRP A N 1
ATOM 3936 C CA . TRP B 1 67 ? 11.06966 -1.59199 33.84730 1.000 8.24000 67 TRP A CA 1
ATOM 3937 C C . TRP B 1 67 ? 11.38423 -2.84476 33.03194 1.000 10.50000 67 TRP A C 1
ATOM 3938 O O . TRP B 1 67 ? 10.49151 -3.65856 32.77726 1.000 9.41000 67 TRP A O 1
ATOM 3949 N N . THR B 1 68 ? 12.64412 -3.03292 32.61830 1.000 8.66000 68 THR A N 1
ATOM 3950 C CA . THR B 1 68 ? 12.94865 -4.26053 31.87392 1.000 8.88000 68 THR A CA 1
ATOM 3951 C C . THR B 1 68 ? 12.66756 -5.50781 32.70563 1.000 8.14000 68 THR A C 1
ATOM 3952 O O . THR B 1 68 ? 12.18406 -6.50949 32.16648 1.000 10.04000 68 THR A O 1
ATOM 3956 N N . GLU B 1 69 ? 12.95758 -5.46857 34.01820 1.000 8.22000 69 GLU A N 1
ATOM 3957 C CA . GLU B 1 69 ? 12.65765 -6.62095 34.86879 1.000 10.68000 69 GLU A CA 1
ATOM 3958 C C . GLU B 1 69 ? 11.15569 -6.81973 35.03562 1.000 9.26000 69 GLU A C 1
ATOM 3959 O O . GLU B 1 69 ? 10.66992 -7.96098 35.05169 1.000 8.64000 69 GLU A O 1
ATOM 3965 N N . ILE B 1 70 ? 10.40697 -5.72428 35.18345 1.000 9.63000 70 ILE A N 1
ATOM 3966 C CA . ILE B 1 70 ? 8.95296 -5.81246 35.24291 1.000 9.06000 70 ILE A CA 1
ATOM 3967 C C . ILE B 1 70 ? 8.42237 -6.54104 34.00868 1.000 9.26000 70 ILE A C 1
ATOM 3968 O O . ILE B 1 70 ? 7.60007 -7.46667 34.10618 1.000 10.58000 70 ILE A O 1
ATOM 3973 N N . MET B 1 71 ? 8.92630 -6.16575 32.83520 1.000 9.56000 71 MET A N 1
ATOM 3974 C CA . MET B 1 71 ? 8.50196 -6.82891 31.60374 1.000 8.61000 71 MET A CA 1
ATOM 3975 C C . MET B 1 71 ? 8.94177 -8.29244 31.58342 1.000 9.61000 71 MET A C 1
ATOM 3976 O O . MET B 1 71 ? 8.15876 -9.18272 31.22834 1.000 9.85000 71 MET A O 1
ATOM 3981 N N . ARG B 1 72 ? 10.19893 -8.55303 31.95873 1.000 9.43000 72 ARG A N 1
ATOM 3982 C CA . ARG B 1 72 ? 10.75458 -9.90476 31.90489 1.000 9.77000 72 ARG A CA 1
ATOM 3983 C C . ARG B 1 72 ? 9.96663 -10.88562 32.76522 1.000 12.43000 72 ARG A C 1
ATOM 3984 O O . ARG B 1 72 ? 9.73234 -12.02581 32.35333 1.000 11.91000 72 ARG A O 1
ATOM 3992 N N . TYR B 1 73 ? 9.58144 -10.47876 33.97790 1.000 9.01000 73 TYR A N 1
ATOM 3993 C CA . TYR B 1 73 ? 8.94656 -11.38500 34.92729 1.000 8.90000 73 TYR A CA 1
ATOM 3994 C C . TYR B 1 73 ? 7.42509 -11.26747 34.93986 1.000 10.31000 73 TYR A C 1
ATOM 3995 O O . TYR B 1 73 ? 6.77858 -11.69043 35.90538 1.000 14.55000 73 TYR A O 1
ATOM 4004 N N . GLY B 1 74 ? 6.83845 -10.73308 33.87360 1.000 10.13000 74 GLY A N 1
ATOM 4005 C CA . GLY B 1 74 ? 5.40647 -10.85134 33.67199 1.000 11.33000 74 GLY A CA 1
ATOM 4006 C C . GLY B 1 74 ? 4.55358 -9.82420 34.37554 1.000 10.54000 74 GLY A C 1
ATOM 4007 O O . GLY B 1 74 ? 3.34448 -10.03460 34.52311 1.000 13.98000 74 GLY A O 1
ATOM 4008 N N . GLN B 1 75 ? 5.13331 -8.70875 34.81037 1.000 10.93000 75 GLN A N 1
ATOM 4009 C CA . GLN B 1 75 ? 4.42777 -7.75567 35.65415 1.000 11.66000 75 GLN A CA 1
ATOM 4010 C C . GLN B 1 75 ? 3.97084 -6.50884 34.90580 1.000 11.70000 75 GLN A C 1
ATOM 4011 O O . GLN B 1 75 ? 3.52873 -5.55414 35.54775 1.000 11.95000 75 GLN A O 1
ATOM 4017 N N . ARG B 1 76 ? 4.03411 -6.52428 33.56534 1.000 11.36000 76 ARG A N 1
ATOM 4018 C CA . ARG B 1 76 ? 3.71031 -5.36280 32.73225 1.000 11.41000 76 ARG A CA 1
ATOM 4019 C C . ARG B 1 76 ? 2.39478 -4.69382 33.12504 1.000 12.54000 76 ARG A C 1
ATOM 4020 O O . ARG B 1 76 ? 2.31577 -3.46124 33.19215 1.000 11.79000 76 ARG A O 1
ATOM 4028 N N . THR B 1 77 ? 1.33196 -5.47920 33.32559 1.000 11.53000 77 THR A N 1
ATOM 4029 C CA . THR B 1 77 ? 0.02903 -4.92246 33.68288 1.000 11.94000 77 THR A CA 1
ATOM 4030 C C . THR B 1 77 ? -0.27128 -5.00566 35.16881 1.000 12.85000 77 THR A C 1
ATOM 4031 O O . THR B 1 77 ? -1.35436 -4.58757 35.58931 1.000 18.82000 77 THR A O 1
ATOM 4035 N N . GLU B 1 78 ? 0.65719 -5.51818 35.96818 1.000 12.16000 78 GLU A N 1
ATOM 4036 C CA . GLU B 1 78 ? 0.43626 -5.72924 37.40006 1.000 11.72000 78 GLU A CA 1
ATOM 4037 C C . GLU B 1 78 ? 0.98029 -4.57313 38.22769 1.000 13.43000 78 GLU A C 1
ATOM 4038 O O . GLU B 1 78 ? 1.67912 -4.76753 39.22349 1.000 11.91000 78 GLU A O 1
ATOM 4044 N N . ILE B 1 79 ? 0.64590 -3.35010 37.81531 1.000 11.66000 79 ILE A N 1
ATOM 4045 C CA . ILE B 1 79 ? 0.97646 -2.14179 38.55678 1.000 11.72000 79 ILE A CA 1
ATOM 4046 C C . ILE B 1 79 ? -0.30716 -1.35825 38.79257 1.000 14.46000 79 ILE A C 1
ATOM 4047 O O . ILE B 1 79 ? -1.23221 -1.38057 37.97107 1.000 14.70000 79 ILE A O 1
ATOM 4052 N N . THR B 1 80 ? -0.36765 -0.68086 39.93990 1.000 13.35000 80 THR A N 1
ATOM 4053 C CA . THR B 1 80 ? -1.53628 0.09758 40.33402 1.000 13.24000 80 THR A CA 1
ATOM 4054 C C . THR B 1 80 ? -1.04980 1.40105 40.94918 1.000 13.17000 80 THR A C 1
ATOM 4055 O O . THR B 1 80 ? -0.08953 1.40003 41.72252 1.000 14.68000 80 THR A O 1
ATOM 4059 N N . ALA B 1 81 ? -1.70355 2.51112 40.60299 1.000 11.96000 81 ALA A N 1
ATOM 4060 C CA . ALA B 1 81 ? -1.32063 3.80687 41.15234 1.000 11.03000 81 ALA A CA 1
ATOM 4061 C C . ALA B 1 81 ? -1.80806 3.94335 42.59050 1.000 13.10000 81 ALA A C 1
ATOM 4062 O O . ALA B 1 81 ? -2.90663 3.49238 42.93736 1.000 13.17000 81 ALA A O 1
ATOM 4064 N N . SER B 1 82 ? -0.98103 4.57552 43.42778 1.000 10.89000 82 SER A N 1
ATOM 4065 C CA . SER B 1 82 ? -1.39427 4.88769 44.79132 1.000 11.87000 82 SER A CA 1
ATOM 4066 C C . SER B 1 82 ? -2.59849 5.83175 44.77072 1.000 12.70000 82 SER A C 1
ATOM 4067 O O . SER B 1 82 ? -2.81525 6.55129 43.79553 1.000 12.12000 82 SER A O 1
ATOM 4070 N N . PRO B 1 83 ? -3.38416 5.85675 45.85025 1.000 12.07000 83 PRO A N 1
ATOM 4071 C CA . PRO B 1 83 ? -4.54661 6.75904 45.90681 1.000 15.01000 83 PRO A CA 1
ATOM 4072 C C . PRO B 1 83 ? -4.15536 8.21992 45.74036 1.000 13.72000 83 PRO A C 1
ATOM 4073 O O . PRO B 1 83 ? -3.13462 8.67678 46.25734 1.000 16.60000 83 PRO A O 1
ATOM 4077 N N . SER B 1 84 ? -4.99200 8.95515 45.01038 1.000 14.72000 84 SER A N 1
ATOM 4078 C CA . SER B 1 84 ? -4.80955 10.38209 44.77817 1.000 16.21000 84 SER A CA 1
ATOM 4079 C C . SER B 1 84 ? -6.11557 11.10072 45.10462 1.000 17.38000 84 SER A C 1
ATOM 4080 O O . SER B 1 84 ? -7.10174 10.48423 45.50903 1.000 15.15000 84 SER A O 1
ATOM 4083 N N . GLY B 1 85 ? -6.12334 12.41621 44.92202 1.000 23.68000 85 GLY A N 1
ATOM 4084 C CA . GLY B 1 85 ? -7.27175 13.19209 45.36037 1.000 20.69000 85 GLY A CA 1
ATOM 4085 C C . GLY B 1 85 ? -7.52402 13.11413 46.85111 1.000 18.88000 85 GLY A C 1
ATOM 4086 O O . GLY B 1 85 ? -8.68122 13.14806 47.28429 1.000 18.79000 85 GLY A O 1
ATOM 4087 N N . ASN B 1 86 ? -6.46861 12.99362 47.65221 1.000 16.13000 86 ASN A N 1
ATOM 4088 C CA . ASN B 1 86 ? -6.62030 12.91303 49.09600 1.000 14.13000 86 ASN A CA 1
ATOM 4089 C C . ASN B 1 86 ? -6.90661 14.29249 49.67609 1.000 17.70000 86 ASN A C 1
ATOM 4090 O O . ASN B 1 86 ? -6.57254 15.32049 49.08885 1.000 14.78000 86 ASN A O 1
ATOM 4095 N N . ASP B 1 87 ? -7.55427 14.31014 50.83757 1.000 16.85000 87 ASP A N 1
ATOM 4096 C CA . ASP B 1 87 ? -7.62770 15.54716 51.60762 1.000 14.90000 87 ASP A CA 1
ATOM 4097 C C . ASP B 1 87 ? -6.25309 15.81785 52.21091 1.000 14.10000 87 ASP A C 1
ATOM 4098 O O . ASP B 1 87 ? -5.70878 14.97394 52.93499 1.000 13.11000 87 ASP A O 1
ATOM 4103 N N . ALA B 1 88 ? -5.69171 16.98271 51.91077 1.000 13.39000 88 ALA A N 1
ATOM 4104 C CA . ALA B 1 88 ? -4.32065 17.30924 52.27276 1.000 12.73000 88 ALA A CA 1
ATOM 4105 C C . ALA B 1 88 ? -4.25633 18.17860 53.52309 1.000 14.50000 88 ALA A C 1
ATOM 4106 O O . ALA B 1 88 ? -5.14682 18.98518 53.80554 1.000 16.73000 88 ALA A O 1
ATOM 4108 N N . HIS B 1 89 ? -3.16936 17.99959 54.26435 1.000 11.18000 89 HIS A N 1
ATOM 4109 C CA . HIS B 1 89 ? -2.92539 18.66694 55.53060 1.000 13.79000 89 HIS A CA 1
ATOM 4110 C C . HIS B 1 89 ? -1.43731 18.95266 55.59855 1.000 13.64000 89 HIS A C 1
ATOM 4111 O O . HIS B 1 89 ? -0.62804 18.08103 55.27663 1.000 13.71000 89 HIS A O 1
ATOM 4118 N N . TRP B 1 90 ? -1.06413 20.16241 56.01806 1.000 14.27000 90 TRP A N 1
ATOM 4119 C CA . TRP B 1 90 ? 0.35274 20.47742 56.13912 1.000 11.84000 90 TRP A CA 1
ATOM 4120 C C . TRP B 1 90 ? 0.59896 21.40482 57.32211 1.000 15.07000 90 TRP A C 1
ATOM 4121 O O . TRP B 1 90 ? -0.18951 22.31323 57.59357 1.000 13.81000 90 TRP A O 1
ATOM 4132 N N . VAL B 1 91 ? 1.68551 21.15404 58.04233 1.000 13.02000 91 VAL A N 1
ATOM 4133 C CA . VAL B 1 91 ? 2.03675 21.91887 59.23401 1.000 14.11000 91 VAL A CA 1
ATOM 4134 C C . VAL B 1 91 ? 2.95322 23.05633 58.82319 1.000 16.86000 91 VAL A C 1
ATOM 4135 O O . VAL B 1 91 ? 3.95666 22.83358 58.13951 1.000 15.81000 91 VAL A O 1
ATOM 4139 N N . THR B 1 92 ? 2.64531 24.27982 59.23928 1.000 15.57000 92 THR A N 1
ATOM 4140 C CA . THR B 1 92 ? 3.63960 25.28970 58.90217 1.000 17.92000 92 THR A CA 1
ATOM 4141 C C . THR B 1 92 ? 4.29356 25.91845 60.12664 1.000 28.89000 92 THR A C 1
ATOM 4142 O O . THR B 1 92 ? 5.35230 25.45756 60.57020 1.000 35.52000 92 THR A O 1
ATOM 4146 N N . ASP B 1 93 ? 3.68951 26.94976 60.68977 1.000 27.19000 93 ASP A N 1
ATOM 4147 C CA . ASP B 1 93 ? 4.22953 27.55265 61.90648 1.000 29.86000 93 ASP A CA 1
ATOM 4148 C C . ASP B 1 93 ? 3.50824 26.97447 63.12338 1.000 26.99000 93 ASP A C 1
ATOM 4149 O O . ASP B 1 93 ? 2.78880 27.65479 63.85078 1.000 26.66000 93 ASP A O 1
ATOM 4154 N N . GLY B 1 94 ? 3.69592 25.66796 63.30405 1.000 20.35000 94 GLY A N 1
ATOM 4155 C CA . GLY B 1 94 ? 3.05080 24.93343 64.37566 1.000 23.10000 94 GLY A CA 1
ATOM 4156 C C . GLY B 1 94 ? 1.56076 24.76700 64.20218 1.000 27.47000 94 GLY A C 1
ATOM 4157 O O . GLY B 1 94 ? 0.85947 24.46955 65.17336 1.000 28.44000 94 GLY A O 1
ATOM 4158 N N . LYS B 1 95 ? 1.04745 24.95991 62.98487 1.000 23.11000 95 LYS A N 1
ATOM 4159 C CA . LYS B 1 95 ? -0.38709 24.97220 62.73881 1.000 19.62000 95 LYS A CA 1
ATOM 4160 C C . LYS B 1 95 ? -0.71759 24.08199 61.55089 1.000 16.50000 95 LYS A C 1
ATOM 4161 O O . LYS B 1 95 ? 0.08159 23.97694 60.62197 1.000 17.47000 95 LYS A O 1
ATOM 4167 N N . VAL B 1 96 ? -1.89764 23.45986 61.56906 1.000 15.60000 96 VAL A N 1
ATOM 4168 C CA . VAL B 1 96 ? -2.29977 22.51341 60.52635 1.000 14.16000 96 VAL A CA 1
ATOM 4169 C C . VAL B 1 96 ? -3.18064 23.22653 59.50821 1.000 15.45000 96 VAL A C 1
ATOM 4170 O O . VAL B 1 96 ? -4.30394 23.63576 59.82221 1.000 19.00000 96 VAL A O 1
ATOM 4174 N N . VAL B 1 97 ? -2.69211 23.33704 58.27586 1.000 12.97000 97 VAL A N 1
ATOM 4175 C CA . VAL B 1 97 ? -3.45400 23.89732 57.16245 1.000 13.82000 97 VAL A CA 1
ATOM 4176 C C . VAL B 1 97 ? -4.13689 22.75510 56.43325 1.000 17.30000 97 VAL A C 1
ATOM 4177 O O . VAL B 1 97 ? -3.54887 21.68345 56.25221 1.000 13.80000 97 VAL A O 1
ATOM 4181 N N . LYS B 1 98 ? -5.37684 22.96911 56.01127 1.000 13.60000 98 LYS A N 1
ATOM 4182 C CA . LYS B 1 98 ? -6.11252 21.97448 55.24688 1.000 16.83000 98 LYS A CA 1
ATOM 4183 C C . LYS B 1 98 ? -6.34877 22.47838 53.83153 1.000 17.03000 98 LYS A C 1
ATOM 4184 O O . LYS B 1 98 ? -6.64016 23.66034 53.61741 1.000 18.98000 98 LYS A O 1
ATOM 4190 N N . GLY B 1 99 ? -6.18579 21.58543 52.86665 1.000 15.55000 99 GLY A N 1
ATOM 4191 C CA . GLY B 1 99 ? -6.38781 21.95971 51.48600 1.000 16.04000 99 GLY A CA 1
ATOM 4192 C C . GLY B 1 99 ? -6.50147 20.73576 50.61006 1.000 17.96000 99 GLY A C 1
ATOM 4193 O O . GLY B 1 99 ? -6.68325 19.61526 51.08837 1.000 17.74000 99 GLY A O 1
ATOM 4194 N N . THR B 1 100 ? -6.40993 20.96801 49.31386 1.000 18.99000 100 THR A N 1
ATOM 4195 C CA . THR B 1 100 ? -6.48509 19.89143 48.34264 1.000 18.31000 100 THR A CA 1
ATOM 4196 C C . THR B 1 100 ? -5.08286 19.44196 47.96703 1.000 18.58000 100 THR A C 1
ATOM 4197 O O . THR B 1 100 ? -4.10138 20.17210 48.13618 1.000 17.33000 100 THR A O 1
ATOM 4201 N N . GLU B 1 101 ? -5.00339 18.21987 47.43694 1.000 20.10000 101 GLU A N 1
ATOM 4202 C CA . GLU B 1 101 ? -3.74726 17.76791 46.85533 1.000 25.84000 101 GLU A CA 1
ATOM 4203 C C . GLU B 1 101 ? -3.27535 18.71976 45.76890 1.000 25.34000 101 GLU A C 1
ATOM 4204 O O . GLU B 1 101 ? -2.06965 18.95121 45.62173 1.000 26.12000 101 GLU A O 1
ATOM 4210 N N . ASP B 1 102 ? -4.21389 19.30219 45.01239 1.000 24.62000 102 ASP A N 1
ATOM 4211 C CA . ASP B 1 102 ? -3.84501 20.24897 43.96471 1.000 28.54000 102 ASP A CA 1
ATOM 4212 C C . ASP B 1 102 ? -3.18866 21.49942 44.53940 1.000 26.13000 102 ASP A C 1
ATOM 4213 O O . ASP B 1 102 ? -2.19594 21.98623 43.98627 1.000 29.10000 102 ASP A O 1
ATOM 4218 N N . ASP B 1 103 ? -3.73259 22.04384 45.63899 1.000 20.02000 103 ASP A N 1
ATOM 4219 C CA . ASP B 1 103 ? -3.08269 23.17325 46.30378 1.000 21.32000 103 ASP A CA 1
ATOM 4220 C C . ASP B 1 103 ? -1.63875 22.83473 46.63127 1.000 21.23000 103 ASP A C 1
ATOM 4221 O O . ASP B 1 103 ? -0.72222 23.62045 46.36439 1.000 20.52000 103 ASP A O 1
ATOM 4226 N N . LEU B 1 104 ? -1.43075 21.67067 47.24953 1.000 20.06000 104 LEU A N 1
ATOM 4227 C CA . LEU B 1 104 ? -0.10339 21.28446 47.70818 1.000 20.43000 104 LEU A CA 1
ATOM 4228 C C . LEU B 1 104 ? 0.82806 21.06143 46.52771 1.000 21.11000 104 LEU A C 1
ATOM 4229 O O . LEU B 1 104 ? 1.95723 21.56697 46.50946 1.000 21.00000 104 LEU A O 1
ATOM 4234 N N . ASP B 1 105 ? 0.35787 20.31820 45.52090 1.000 24.46000 105 ASP A N 1
ATOM 4235 C CA . ASP B 1 105 ? 1.18161 20.03226 44.34821 1.000 24.59000 105 ASP A CA 1
ATOM 4236 C C . ASP B 1 105 ? 1.58242 21.31189 43.62115 1.000 24.43000 105 ASP A C 1
ATOM 4237 O O . ASP B 1 105 ? 2.69423 21.40655 43.08822 1.000 26.30000 105 ASP A O 1
ATOM 4242 N N . GLU B 1 106 ? 0.69729 22.31282 43.59600 1.000 23.80000 106 GLU A N 1
ATOM 4243 C CA . GLU B 1 106 ? 1.02767 23.56831 42.92773 1.000 23.21000 106 GLU A CA 1
ATOM 4244 C C . GLU B 1 106 ? 2.14975 24.30901 43.65057 1.000 22.53000 106 GLU A C 1
ATOM 4245 O O . GLU B 1 106 ? 3.01753 24.91561 43.01028 1.000 20.57000 106 GLU A O 1
ATOM 4251 N N . LYS B 1 107 ? 2.15376 24.27167 44.98674 1.000 18.53000 107 LYS A N 1
ATOM 4252 C CA . LYS B 1 107 ? 3.23765 24.91433 45.72323 1.000 20.17000 107 LYS A CA 1
ATOM 4253 C C . LYS B 1 107 ? 4.55332 24.17409 45.52587 1.000 18.86000 107 LYS A C 1
ATOM 4254 O O . LYS B 1 107 ? 5.60031 24.79941 45.32096 1.000 17.60000 107 LYS A O 1
ATOM 4260 N N . LEU B 1 108 ? 4.51869 22.84221 45.55793 1.000 16.88000 108 LEU A N 1
ATOM 4261 C CA . LEU B 1 108 ? 5.74417 22.08716 45.32985 1.000 18.18000 108 LEU A CA 1
ATOM 4262 C C . LEU B 1 108 ? 6.24856 22.25424 43.90285 1.000 18.43000 108 LEU A C 1
ATOM 4263 O O . LEU B 1 108 ? 7.46319 22.23469 43.66974 1.000 18.09000 108 LEU A O 1
ATOM 4268 N N . THR B 1 109 ? 5.34278 22.42801 42.93698 1.000 17.46000 109 THR A N 1
ATOM 4269 C CA . THR B 1 109 ? 5.76760 22.61402 41.55315 1.000 15.56000 109 THR A CA 1
ATOM 4270 C C . THR B 1 109 ? 6.55511 23.91033 41.39286 1.000 16.93000 109 THR A C 1
ATOM 4271 O O . THR B 1 109 ? 7.62606 23.92793 40.77746 1.000 15.98000 109 THR A O 1
ATOM 4275 N N . ALA B 1 110 ? 6.04958 25.00902 41.95577 1.000 18.18000 110 ALA A N 1
ATOM 4276 C CA . ALA B 1 110 ? 6.79020 26.26316 41.88235 1.000 18.03000 110 ALA A CA 1
ATOM 4277 C C . ALA B 1 110 ? 8.14146 26.13685 42.57518 1.000 19.32000 110 ALA A C 1
ATOM 4278 O O . ALA B 1 110 ? 9.17418 26.57288 42.04882 1.000 17.84000 110 ALA A O 1
ATOM 4280 N N . ALA B 1 111 ? 8.15628 25.51558 43.75395 1.000 15.68000 111 ALA A N 1
ATOM 4281 C CA . ALA B 1 111 ? 9.40479 25.36754 44.49442 1.000 16.69000 111 ALA A CA 1
ATOM 4282 C C . ALA B 1 111 ? 10.41225 24.50795 43.73714 1.000 19.95000 111 ALA A C 1
ATOM 4283 O O . ALA B 1 111 ? 11.61927 24.77551 43.77839 1.000 13.74000 111 ALA A O 1
ATOM 4285 N N . MET B 1 112 ? 9.94128 23.46631 43.04339 1.000 17.27000 112 MET A N 1
ATOM 4286 C CA . MET B 1 112 ? 10.86590 22.60102 42.31571 1.000 16.58000 112 MET A CA 1
ATOM 4287 C C . MET B 1 112 ? 11.49517 23.31416 41.12738 1.000 19.19000 112 MET A C 1
ATOM 4288 O O . MET B 1 112 ? 12.63853 23.01613 40.76722 1.000 19.08000 112 MET A O 1
ATOM 4293 N N . GLY B 1 113 ? 10.76201 24.22251 40.48395 1.000 21.40000 113 GLY A N 1
ATOM 4294 C CA . GLY B 1 113 ? 11.35089 24.99048 39.39785 1.000 23.18000 113 GLY A CA 1
ATOM 4295 C C . GLY B 1 113 ? 12.62592 25.69405 39.81596 1.000 22.53000 113 GLY A C 1
ATOM 4296 O O . GLY B 1 113 ? 13.62789 25.67085 39.09693 1.000 25.10000 113 GLY A O 1
ATOM 4297 N N . VAL B 1 114 ? 12.61760 26.30643 41.00013 1.000 16.95000 114 VAL A N 1
ATOM 4298 C CA . VAL B 1 114 ? 13.82454 26.93422 41.51411 1.000 19.42000 114 VAL A CA 1
ATOM 4299 C C . VAL B 1 114 ? 14.84058 25.88667 41.95503 1.000 20.56000 114 VAL A C 1
ATOM 4300 O O . VAL B 1 114 ? 16.05002 26.07450 41.78465 1.000 21.10000 114 VAL A O 1
ATOM 4304 N N . THR B 1 115 ? 14.37323 24.76838 42.51547 1.000 16.34000 115 THR A N 1
ATOM 4305 C CA . THR B 1 115 ? 15.27989 23.74091 43.01991 1.000 16.28000 115 THR A CA 1
ATOM 4306 C C . THR B 1 115 ? 16.06636 23.07700 41.89022 1.000 15.56000 115 THR A C 1
ATOM 4307 O O . THR B 1 115 ? 17.24526 22.72853 42.06397 1.000 16.12000 115 THR A O 1
ATOM 4311 N N . TYR B 1 116 ? 15.43264 22.87816 40.73309 1.000 17.32000 116 TYR A N 1
ATOM 4312 C CA . TYR B 1 116 ? 16.11321 22.23346 39.61809 1.000 15.14000 116 TYR A CA 1
ATOM 4313 C C . TYR B 1 116 ? 17.06996 23.16005 38.87837 1.000 18.47000 116 TYR A C 1
ATOM 4314 O O . TYR B 1 116 ? 17.84012 22.67345 38.04718 1.000 18.53000 116 TYR A O 1
ATOM 4323 N N . GLU B 1 117 ? 17.03270 24.46660 39.13869 1.000 15.78000 117 GLU A N 1
ATOM 4324 C CA . GLU B 1 117 ? 17.76894 25.42949 38.32225 1.000 18.33000 117 GLU A CA 1
ATOM 4325 C C . GLU B 1 117 ? 19.23318 25.02892 38.17532 1.000 16.16000 117 GLU A C 1
ATOM 4326 O O . GLU B 1 117 ? 19.90670 24.69957 39.15342 1.000 18.10000 117 GLU A O 1
ATOM 4332 N N . GLY B 1 118 ? 19.71701 25.03021 36.93326 1.000 14.67000 118 GLY A N 1
ATOM 4333 C CA . GLY B 1 118 ? 21.04873 24.57089 36.61684 1.000 15.91000 118 GLY A CA 1
ATOM 4334 C C . GLY B 1 118 ? 21.11230 23.16554 36.05468 1.000 16.13000 118 GLY A C 1
ATOM 4335 O O . GLY B 1 118 ? 22.11591 22.80786 35.43289 1.000 16.86000 118 GLY A O 1
ATOM 4336 N N . SER B 1 119 ? 20.05982 22.36519 36.24784 1.000 15.60000 119 SER A N 1
ATOM 4337 C CA . SER B 1 119 ? 20.09115 20.97991 35.79147 1.000 16.94000 119 SER A CA 1
ATOM 4338 C C . SER B 1 119 ? 20.28335 20.86519 34.28118 1.000 15.59000 119 SER A C 1
ATOM 4339 O O . SER B 1 119 ? 20.87844 19.89034 33.80939 1.000 16.14000 119 SER A O 1
ATOM 4342 N N . GLU B 1 120 ? 19.79231 21.83192 33.50016 1.000 17.38000 120 GLU A N 1
ATOM 4343 C CA . GLU B 1 120 ? 19.98156 21.74144 32.05343 1.000 19.80000 120 GLU A CA 1
ATOM 4344 C C . GLU B 1 120 ? 21.42476 22.00330 31.65612 1.000 16.92000 120 GLU A C 1
ATOM 4345 O O . GLU B 1 120 ? 21.89400 21.47935 30.63600 1.000 21.11000 120 GLU A O 1
ATOM 4351 N N . GLU B 1 121 ? 22.14357 22.80092 32.44410 1.000 16.32000 121 GLU A N 1
ATOM 4352 C CA . GLU B 1 121 ? 23.56006 23.03149 32.19385 1.000 16.36000 121 GLU A CA 1
ATOM 4353 C C . GLU B 1 121 ? 24.42540 21.91336 32.75732 1.000 17.78000 121 GLU A C 1
ATOM 4354 O O . GLU B 1 121 ? 25.46534 21.58826 32.17673 1.000 19.18000 121 GLU A O 1
ATOM 4360 N N . TYR B 1 122 ? 24.02732 21.33093 33.89293 1.000 14.93000 122 TYR A N 1
ATOM 4361 C CA . TYR B 1 122 ? 24.84184 20.30278 34.52571 1.000 14.57000 122 TYR A CA 1
ATOM 4362 C C . TYR B 1 122 ? 24.64601 18.94125 33.87612 1.000 12.60000 122 TYR A C 1
ATOM 4363 O O . TYR B 1 122 ? 25.59319 18.15073 33.79643 1.000 11.92000 122 TYR A O 1
ATOM 4372 N N . PHE B 1 123 ? 23.41579 18.63030 33.45255 1.000 14.89000 123 PHE A N 1
ATOM 4373 C CA . PHE B 1 123 ? 23.02558 17.25139 33.13798 1.000 11.77000 123 PHE A CA 1
ATOM 4374 C C . PHE B 1 123 ? 22.34394 17.13243 31.77295 1.000 14.47000 123 PHE A C 1
ATOM 4375 O O . PHE B 1 123 ? 21.25588 16.56265 31.66389 1.000 13.39000 123 PHE A O 1
ATOM 4383 N N . PRO B 1 124 ? 22.95895 17.64664 30.69912 1.000 14.71000 124 PRO A N 1
ATOM 4384 C CA . PRO B 1 124 ? 22.36267 17.41185 29.36783 1.000 14.45000 124 PRO A CA 1
ATOM 4385 C C . PRO B 1 124 ? 22.11978 15.93765 29.09650 1.000 13.70000 124 PRO A C 1
ATOM 4386 O O . PRO B 1 124 ? 21.07290 15.56241 28.55553 1.000 17.54000 124 PRO A O 1
ATOM 4390 N N . ASN B 1 125 ? 23.06587 15.09145 29.48977 1.000 15.77000 125 ASN A N 1
ATOM 4391 C CA . ASN B 1 125 ? 22.83829 13.66045 29.59744 1.000 13.84000 125 ASN A CA 1
ATOM 4392 C C . ASN B 1 125 ? 22.66819 13.37964 31.08200 1.000 12.63000 125 ASN A C 1
ATOM 4393 O O . ASN B 1 125 ? 23.66484 13.41047 31.82545 1.000 14.29000 125 ASN A O 1
ATOM 4398 N N . PRO B 1 126 ? 21.45330 13.11402 31.57120 1.000 11.46000 126 PRO A N 1
ATOM 4399 C CA . PRO B 1 126 ? 21.27636 12.95831 33.02179 1.000 12.57000 126 PRO A CA 1
ATOM 4400 C C . PRO B 1 126 ? 21.88495 11.68625 33.56951 1.000 11.26000 126 PRO A C 1
ATOM 4401 O O . PRO B 1 126 ? 21.88837 11.50372 34.79118 1.000 13.22000 126 PRO A O 1
ATOM 4405 N N . HIS B 1 127 ? 22.42504 10.82263 32.70649 1.000 10.76000 127 HIS A N 1
ATOM 4406 C CA . HIS B 1 127 ? 23.16624 9.64784 33.13159 1.000 10.95000 127 HIS A CA 1
ATOM 4407 C C . HIS B 1 127 ? 24.67620 9.86102 33.12952 1.000 10.83000 127 HIS A C 1
ATOM 4408 O O . HIS B 1 127 ? 25.42763 8.90497 33.34195 1.000 11.64000 127 HIS A O 1
ATOM 4415 N N . ASP B 1 128 ? 25.13319 11.10677 32.94523 1.000 13.07000 128 ASP A N 1
ATOM 4416 C CA . ASP B 1 128 ? 26.53389 11.49185 33.11468 1.000 10.79000 128 ASP A CA 1
ATOM 4417 C C . ASP B 1 128 ? 26.59646 12.59051 34.17490 1.000 14.66000 128 ASP A C 1
ATOM 4418 O O . ASP B 1 128 ? 26.87247 13.76065 33.87311 1.000 13.54000 128 ASP A O 1
ATOM 4423 N N . PRO B 1 129 ? 26.36315 12.23760 35.43783 1.000 12.79000 129 PRO A N 1
ATOM 4424 C CA . PRO B 1 129 ? 26.23775 13.26858 36.48354 1.000 11.11000 129 PRO A CA 1
ATOM 4425 C C . PRO B 1 129 ? 27.49710 14.08312 36.74055 1.000 11.28000 129 PRO A C 1
ATOM 4426 O O . PRO B 1 129 ? 27.39084 15.21034 37.23103 1.000 12.35000 129 PRO A O 1
ATOM 4430 N N . LEU B 1 130 ? 28.68722 13.54721 36.47440 1.000 10.69000 130 LEU A N 1
ATOM 4431 C CA . LEU B 1 130 ? 29.91467 14.28503 36.74659 1.000 12.80000 130 LEU A CA 1
ATOM 4432 C C . LEU B 1 130 ? 30.53517 14.87787 35.48394 1.000 14.11000 130 LEU A C 1
ATOM 4433 O O . LEU B 1 130 ? 31.72081 15.22084 35.48554 1.000 15.56000 130 LEU A O 1
ATOM 4438 N N . TRP B 1 131 ? 29.74382 15.03414 34.42126 1.000 14.69000 131 TRP A N 1
ATOM 4439 C CA . TRP B 1 131 ? 30.25389 15.61867 33.18410 1.000 14.16000 131 TRP A CA 1
ATOM 4440 C C . TRP B 1 131 ? 30.92141 16.97010 33.42311 1.000 16.43000 131 TRP A C 1
ATOM 4441 O O . TRP B 1 131 ? 31.98006 17.25390 32.84844 1.000 16.76000 131 TRP A O 1
ATOM 4452 N N . VAL B 1 132 ? 30.33522 17.80704 34.28618 1.000 14.35000 132 VAL A N 1
ATOM 4453 C CA . VAL B 1 132 ? 30.86117 19.15839 34.51043 1.000 16.06000 132 VAL A CA 1
ATOM 4454 C C . VAL B 1 132 ? 32.30468 19.12508 35.00620 1.000 18.96000 132 VAL A C 1
ATOM 4455 O O . VAL B 1 132 ? 33.08414 20.05394 34.75110 1.000 18.62000 132 VAL A O 1
ATOM 4459 N N . LEU B 1 133 ? 32.69130 18.06799 35.70471 1.000 14.09000 133 LEU A N 1
ATOM 4460 C CA . LEU B 1 133 ? 34.03915 17.96167 36.24527 1.000 18.99000 133 LEU A CA 1
ATOM 4461 C C . LEU B 1 133 ? 34.98654 17.19859 35.33391 1.000 22.75000 133 LEU A C 1
ATOM 4462 O O . LEU B 1 133 ? 36.15974 17.03172 35.68506 1.000 22.25000 133 LEU A O 1
ATOM 4467 N N . SER B 1 134 ? 34.51764 16.75393 34.17337 1.000 21.02000 134 SER A N 1
ATOM 4468 C CA . SER B 1 134 ? 35.32417 15.94474 33.27243 1.000 21.87000 134 SER A CA 1
ATOM 4469 C C . SER B 1 134 ? 36.15966 16.82658 32.35457 1.000 25.44000 134 SER A C 1
ATOM 4470 O O . SER B 1 134 ? 35.87143 18.00760 32.15258 1.000 24.10000 134 SER A O 1
ATOM 4473 N N . ASP B 1 135 ? 37.19864 16.21741 31.77470 1.000 29.07000 135 ASP A N 1
ATOM 4474 C CA . ASP B 1 135 ? 38.02142 16.92494 30.79743 1.000 29.56000 135 ASP A CA 1
ATOM 4475 C C . ASP B 1 135 ? 37.20521 17.35529 29.58725 1.000 31.98000 135 ASP A C 1
ATOM 4476 O O . ASP B 1 135 ? 37.56457 18.32238 28.90647 1.000 36.44000 135 ASP A O 1
ATOM 4481 N N . ASP B 1 136 ? 36.10425 16.66279 29.31203 1.000 31.72000 136 ASP A N 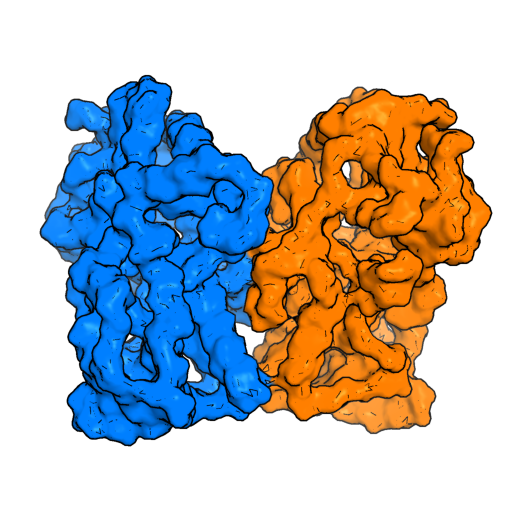1
ATOM 4482 C CA . ASP B 1 136 ? 35.26178 16.94465 28.15929 1.000 29.94000 136 ASP A CA 1
ATOM 4483 C C . ASP B 1 136 ? 34.30670 18.11166 28.38276 1.000 30.59000 136 ASP A C 1
ATOM 4484 O O . ASP B 1 136 ? 33.58949 18.48549 27.44929 1.000 31.58000 136 ASP A O 1
ATOM 4489 N N . PHE B 1 137 ? 34.25464 18.68134 29.58506 1.000 27.39000 137 PHE A N 1
ATOM 4490 C CA . PHE B 1 137 ? 33.31452 19.76361 29.84348 1.000 27.59000 137 PHE A CA 1
ATOM 4491 C C . PHE B 1 137 ? 33.68175 20.98372 29.00990 1.000 29.30000 137 PHE A C 1
ATOM 4492 O O . PHE B 1 137 ? 34.82053 21.45805 29.05670 1.000 28.53000 137 PHE A O 1
ATOM 4500 N N . ASP B 1 138 ? 32.70543 21.49991 28.25899 1.000 28.45000 138 ASP A N 1
ATOM 4501 C CA . ASP B 1 138 ? 32.93694 22.58225 27.30822 1.000 31.64000 138 ASP A CA 1
ATOM 4502 C C . ASP B 1 138 ? 32.10582 23.82660 27.60804 1.000 35.74000 138 ASP A C 1
ATOM 4503 O O . ASP B 1 138 ? 31.91097 24.66382 26.72039 1.000 34.93000 138 ASP A O 1
ATOM 4508 N N . GLY B 1 139 ? 31.60899 23.96931 28.83443 1.000 28.08000 139 GLY A N 1
ATOM 4509 C CA . GLY B 1 139 ? 30.80113 25.10947 29.18919 1.000 28.78000 139 GLY A CA 1
ATOM 4510 C C . GLY B 1 139 ? 31.60187 26.16404 29.92121 1.000 26.52000 139 GLY A C 1
ATOM 4511 O O . GLY B 1 139 ? 32.80729 26.01840 30.14388 1.000 28.82000 139 GLY A O 1
ATOM 4512 N N . PRO B 1 140 ? 30.94051 27.24846 30.31498 1.000 33.69000 140 PRO A N 1
ATOM 4513 C CA . PRO B 1 140 ? 31.64920 28.33315 31.00154 1.000 30.59000 140 PRO A CA 1
ATOM 4514 C C . PRO B 1 140 ? 32.14067 27.91428 32.37809 1.000 30.24000 140 PRO A C 1
ATOM 4515 O O . PRO B 1 140 ? 31.55333 27.05758 33.04588 1.000 27.35000 140 PRO A O 1
ATOM 4519 N N . ALA B 1 141 ? 33.24877 28.53564 32.79319 1.000 28.33000 141 ALA A N 1
ATOM 4520 C CA . ALA B 1 141 ? 33.82932 28.24003 34.09774 1.000 28.50000 141 ALA A CA 1
ATOM 4521 C C . ALA B 1 141 ? 32.84706 28.51771 35.22677 1.000 28.46000 141 ALA A C 1
ATOM 4522 O O . ALA B 1 141 ? 32.89349 27.84879 36.26534 1.000 30.46000 141 ALA A O 1
ATOM 4524 N N . GLU B 1 142 ? 31.95283 29.49326 35.04215 1.000 28.04000 142 GLU A N 1
ATOM 4525 C CA . GLU B 1 142 ? 30.96401 29.79622 36.07105 1.000 28.06000 142 GLU A CA 1
ATOM 4526 C C . GLU B 1 142 ? 30.04636 28.60736 36.33231 1.000 30.00000 142 GLU A C 1
ATOM 4527 O O . GLU B 1 142 ? 29.59010 28.41687 37.46476 1.000 24.75000 142 GLU A O 1
ATOM 4533 N N . VAL B 1 143 ? 29.77155 27.79645 35.30629 1.000 29.51000 143 VAL A N 1
ATOM 4534 C CA . VAL B 1 143 ? 28.92818 26.61754 35.49739 1.000 25.22000 143 VAL A CA 1
ATOM 4535 C C . VAL B 1 143 ? 29.60207 25.62157 36.43294 1.000 25.01000 143 VAL A C 1
ATOM 4536 O O . VAL B 1 143 ? 28.96060 25.05421 37.32939 1.000 19.25000 143 VAL A O 1
ATOM 4540 N N . ARG B 1 144 ? 30.90537 25.39986 36.24887 1.000 21.39000 144 ARG A N 1
ATOM 4541 C CA . ARG B 1 144 ? 31.61841 24.47460 37.11985 1.000 19.83000 144 ARG A CA 1
ATOM 4542 C C . ARG B 1 144 ? 31.71600 25.01673 38.53979 1.000 20.80000 144 ARG A C 1
ATOM 4543 O O . ARG B 1 144 ? 31.61048 24.25352 39.50577 1.000 19.45000 144 ARG A O 1
ATOM 4551 N N . GLU B 1 145 ? 31.89927 26.33254 38.68808 1.000 22.14000 145 GLU A N 1
ATOM 4552 C CA . GLU B 1 145 ? 31.91826 26.92524 40.02345 1.000 22.28000 145 GLU A CA 1
ATOM 4553 C C . GLU B 1 145 ? 30.58177 26.72707 40.72557 1.000 20.51000 145 GLU A C 1
ATOM 4554 O O . GLU B 1 145 ? 30.53761 26.33815 41.89985 1.000 19.69000 145 GLU A O 1
ATOM 4560 N N . ARG B 1 146 ? 29.47714 26.99037 40.01738 1.000 19.93000 146 ARG A N 1
ATOM 4561 C CA . ARG B 1 146 ? 28.15777 26.84363 40.62470 1.000 17.72000 146 ARG A CA 1
ATOM 4562 C C . ARG B 1 146 ? 27.85645 25.38616 40.94484 1.000 17.36000 146 ARG A C 1
ATOM 4563 O O . ARG B 1 146 ? 27.22955 25.08985 41.96597 1.000 16.22000 146 ARG A O 1
ATOM 4571 N N . PHE B 1 147 ? 28.31323 24.46909 40.09400 1.000 17.19000 147 PHE A N 1
ATOM 4572 C CA . PHE B 1 147 ? 28.12938 23.04416 40.34235 1.000 16.94000 147 PHE A CA 1
ATOM 4573 C C . PHE B 1 147 ? 28.78003 22.64496 41.66046 1.000 17.23000 147 PHE A C 1
ATOM 4574 O O . PHE B 1 147 ? 28.14303 22.03119 42.52591 1.000 17.46000 147 PHE A O 1
ATOM 4582 N N . LEU B 1 148 ? 30.04746 23.02090 41.84439 1.000 15.62000 148 LEU A N 1
ATOM 4583 C CA . LEU B 1 148 ? 30.74791 22.67758 43.07531 1.000 17.79000 148 LEU A CA 1
ATOM 4584 C C . LEU B 1 148 ? 30.09450 23.33415 44.28298 1.000 15.93000 148 LEU A C 1
ATOM 4585 O O . LEU B 1 148 ? 30.01391 22.72582 45.35596 1.000 16.96000 148 LEU A O 1
ATOM 4590 N N . SER B 1 149 ? 29.61365 24.57464 44.12351 1.000 15.97000 149 SER A N 1
ATOM 4591 C CA . SER B 1 149 ? 28.94329 25.26908 45.22135 1.000 18.83000 149 SER A CA 1
ATOM 4592 C C . SER B 1 149 ? 27.61950 24.60621 45.57575 1.000 17.68000 149 SER A C 1
ATOM 4593 O O . SER B 1 149 ? 27.24580 24.54882 46.75379 1.000 17.39000 149 SER A O 1
ATOM 4596 N N . ASP B 1 150 ? 26.90015 24.10074 44.57310 1.000 16.44000 150 ASP A N 1
ATOM 4597 C CA . ASP B 1 150 ? 25.62481 23.44934 44.83206 1.000 15.85000 150 ASP A CA 1
ATOM 4598 C C . ASP B 1 150 ? 25.80381 22.15581 45.62016 1.000 14.66000 150 ASP A C 1
ATOM 4599 O O . ASP B 1 150 ? 24.89366 21.75340 46.34877 1.000 13.07000 150 ASP A O 1
ATOM 4604 N N . ASP B 1 151 ? 26.96833 21.50370 45.51794 1.000 14.33000 151 ASP A N 1
ATOM 4605 C CA . ASP B 1 151 ? 27.23229 20.33449 46.35968 1.000 12.10000 151 ASP A CA 1
ATOM 4606 C C . ASP B 1 151 ? 27.32522 20.70426 47.83902 1.000 15.40000 151 ASP A C 1
ATOM 4607 O O . ASP B 1 151 ? 27.17410 19.82739 48.69632 1.000 12.61000 151 ASP A O 1
ATOM 4612 N N . GLN B 1 152 ? 27.55172 21.98154 48.15873 1.000 14.09000 152 GLN A N 1
ATOM 4613 C CA . GLN B 1 152 ? 27.67961 22.43414 49.54132 1.000 14.18000 152 GLN A CA 1
ATOM 4614 C C . GLN B 1 152 ? 26.44453 23.17710 50.04050 1.000 14.40000 152 GLN A C 1
ATOM 4615 O O . GLN B 1 152 ? 26.48992 23.78649 51.11497 1.000 18.76000 152 GLN A O 1
ATOM 4621 N N . THR B 1 153 ? 25.34788 23.13700 49.29499 1.000 15.13000 153 THR A N 1
ATOM 4622 C CA . THR B 1 153 ? 24.11360 23.82413 49.64226 1.000 13.56000 153 THR A CA 1
ATOM 4623 C C . THR B 1 153 ? 23.00915 22.78621 49.73436 1.000 13.41000 153 THR A C 1
ATOM 4624 O O . THR B 1 153 ? 22.95232 21.87572 48.90882 1.000 12.69000 153 THR A O 1
ATOM 4628 N N . ASN B 1 154 ? 22.13520 22.90277 50.72945 1.000 13.43000 154 ASN A N 1
ATOM 4629 C CA . ASN B 1 154 ? 21.00986 21.97775 50.79208 1.000 12.05000 154 ASN A CA 1
ATOM 4630 C C . ASN B 1 154 ? 19.84290 22.48163 49.93514 1.000 14.96000 154 ASN A C 1
ATOM 4631 O O . ASN B 1 154 ? 19.80653 23.63180 49.48872 1.000 13.07000 154 ASN A O 1
ATOM 4636 N N . ALA B 1 155 ? 18.87616 21.59399 49.69867 1.000 13.94000 155 ALA A N 1
ATOM 4637 C CA . ALA B 1 155 ? 17.78258 21.91773 48.78812 1.000 12.90000 155 ALA A CA 1
ATOM 4638 C C . ALA B 1 155 ? 16.81458 22.93108 49.38427 1.000 15.48000 155 ALA A C 1
ATOM 4639 O O . ALA B 1 155 ? 16.13901 23.64493 48.63835 1.000 13.81000 155 ALA A O 1
ATOM 4641 N N . ILE B 1 156 ? 16.70652 22.99061 50.71164 1.000 12.45000 156 ILE A N 1
ATOM 4642 C CA . ILE B 1 156 ? 15.76902 23.92103 51.33676 1.000 16.23000 156 ILE A CA 1
ATOM 4643 C C . ILE B 1 156 ? 16.27408 25.35250 51.22024 1.000 17.60000 156 ILE A C 1
ATOM 4644 O O . ILE B 1 156 ? 15.49090 26.28718 51.00518 1.000 15.70000 156 ILE A O 1
ATOM 4649 N N . ASP B 1 157 ? 17.58861 25.54427 51.33715 1.000 13.49000 157 ASP A N 1
ATOM 4650 C CA . ASP B 1 157 ? 18.14261 26.89128 51.24465 1.000 18.68000 157 ASP A CA 1
ATOM 4651 C C . ASP B 1 157 ? 17.91878 27.50472 49.86613 1.000 17.67000 157 ASP A C 1
ATOM 4652 O O . ASP B 1 157 ? 17.79184 28.72858 49.74770 1.000 14.60000 157 ASP A O 1
ATOM 4657 N N . LEU B 1 158 ? 17.85075 26.68326 48.81453 1.000 17.91000 158 LEU A N 1
ATOM 4658 C CA . LEU B 1 158 ? 17.56708 27.22236 47.48784 1.000 17.21000 158 LEU A CA 1
ATOM 4659 C C . LEU B 1 158 ? 16.19359 27.87424 47.44514 1.000 17.32000 158 LEU A C 1
ATOM 4660 O O . LEU B 1 158 ? 16.00329 28.89785 46.77933 1.000 17.04000 158 LEU A O 1
ATOM 4665 N N . VAL B 1 159 ? 15.22522 27.28983 48.15137 1.000 15.34000 159 VAL A N 1
ATOM 4666 C CA . VAL B 1 159 ? 13.86876 27.82664 48.18761 1.000 17.57000 159 VAL A CA 1
ATOM 4667 C C . VAL B 1 159 ? 13.79771 29.06004 49.08219 1.000 18.64000 159 VAL A C 1
ATOM 4668 O O . VAL B 1 159 ? 13.11515 30.03762 48.75427 1.000 14.32000 159 VAL A O 1
ATOM 4672 N N . LYS B 1 160 ? 14.49383 29.03497 50.22173 1.000 15.18000 160 LYS A N 1
ATOM 4673 C CA . LYS B 1 160 ? 14.56582 30.21479 51.08317 1.000 15.47000 160 LYS A CA 1
ATOM 4674 C C . LYS B 1 160 ? 15.17760 31.39023 50.33671 1.000 20.54000 160 LYS A C 1
ATOM 4675 O O . LYS B 1 160 ? 14.65410 32.50993 50.37882 1.000 18.39000 160 LYS A O 1
ATOM 4681 N N . GLU B 1 161 ? 16.28826 31.14434 49.63338 1.000 18.09000 161 GLU A N 1
ATOM 4682 C CA . GLU B 1 161 ? 17.01025 32.22297 48.96503 1.000 19.83000 161 GLU A CA 1
ATOM 4683 C C . GLU B 1 161 ? 16.19847 32.82757 47.82901 1.000 19.76000 161 GLU A C 1
ATOM 4684 O O . GLU B 1 161 ? 16.37962 34.00674 47.49895 1.000 21.99000 161 GLU A O 1
ATOM 4690 N N . ALA B 1 162 ? 15.30164 32.04818 47.22850 1.000 16.66000 162 ALA A N 1
ATOM 4691 C CA . ALA B 1 162 ? 14.44359 32.54910 46.16689 1.000 17.42000 162 ALA A CA 1
ATOM 4692 C C . ALA B 1 162 ? 13.30009 33.41109 46.68553 1.000 17.51000 162 ALA A C 1
ATOM 4693 O O . ALA B 1 162 ? 12.56629 33.98538 45.87711 1.000 21.98000 162 ALA A O 1
ATOM 4695 N N . GLY B 1 163 ? 13.13089 33.51733 47.99868 1.000 17.43000 163 GLY A N 1
ATOM 4696 C CA . GLY B 1 163 ? 12.12536 34.39074 48.56920 1.000 16.22000 163 GLY A CA 1
ATOM 4697 C C . GLY B 1 163 ? 10.76561 33.77667 48.82463 1.000 18.21000 163 GLY A C 1
ATOM 4698 O O . GLY B 1 163 ? 9.81642 34.52130 49.09171 1.000 18.85000 163 GLY A O 1
ATOM 4699 N N . PHE B 1 164 ? 10.63651 32.45073 48.77642 1.000 17.84000 164 PHE A N 1
ATOM 4700 C CA . PHE B 1 164 ? 9.35799 31.82101 49.09067 1.000 17.43000 164 PHE A CA 1
ATOM 4701 C C . PHE B 1 164 ? 8.98345 32.06787 50.55138 1.000 16.24000 164 PHE A C 1
ATOM 4702 O O . PHE B 1 164 ? 9.84189 32.28847 51.40844 1.000 14.36000 164 PHE A O 1
ATOM 4710 N N . ASP B 1 165 ? 7.68108 32.03306 50.83093 1.000 16.34000 165 ASP A N 1
ATOM 4711 C CA . ASP B 1 165 ? 7.21995 32.30906 52.18152 1.000 15.85000 165 ASP A CA 1
ATOM 4712 C C . ASP B 1 165 ? 7.38188 31.08795 53.08605 1.000 18.29000 165 ASP A C 1
ATOM 4713 O O . ASP B 1 165 ? 7.71432 29.98439 52.64011 1.000 15.24000 165 ASP A O 1
ATOM 4718 N N . GLN B 1 166 ? 7.14744 31.30750 54.38360 1.000 15.77000 166 GLN A N 1
ATOM 4719 C CA . GLN B 1 166 ? 7.37010 30.26052 55.37788 1.000 17.13000 166 GLN A CA 1
ATOM 4720 C C . GLN B 1 166 ? 6.49525 29.04305 55.12908 1.000 16.86000 166 GLN A C 1
ATOM 4721 O O . GLN B 1 166 ? 6.91238 27.91216 55.40275 1.000 14.69000 166 GLN A O 1
ATOM 4727 N N . GLU B 1 167 ? 5.27862 29.25006 54.63270 1.000 12.52000 167 GLU A N 1
ATOM 4728 C CA . GLU B 1 167 ? 4.39451 28.12310 54.36804 1.000 15.89000 167 GLU A CA 1
ATOM 4729 C C . GLU B 1 167 ? 5.00239 27.18874 53.32531 1.000 16.28000 167 GLU A C 1
ATOM 4730 O O . GLU B 1 167 ? 5.04438 25.96467 53.51596 1.000 12.93000 167 GLU A O 1
ATOM 4736 N N . THR B 1 168 ? 5.51370 27.75012 52.22626 1.000 13.91000 168 THR A N 1
ATOM 4737 C CA . THR B 1 168 ? 6.18244 26.92754 51.22080 1.000 13.20000 168 THR A CA 1
ATOM 4738 C C . THR B 1 168 ? 7.48379 26.33061 51.75527 1.000 14.56000 168 THR A C 1
ATOM 4739 O O . THR B 1 168 ? 7.81285 25.18000 51.44842 1.000 14.03000 168 THR A O 1
ATOM 4743 N N . ILE B 1 169 ? 8.23547 27.08680 52.56016 1.000 14.25000 169 ILE A N 1
ATOM 4744 C CA . ILE B 1 169 ? 9.45661 26.54510 53.15523 1.000 12.36000 169 ILE A CA 1
ATOM 4745 C C . ILE B 1 169 ? 9.13799 25.31156 53.99390 1.000 13.08000 169 ILE A C 1
ATOM 4746 O O . ILE B 1 169 ? 9.83122 24.28966 53.91671 1.000 12.08000 169 ILE A O 1
ATOM 4751 N N . ASP B 1 170 ? 8.08194 25.39308 54.81109 1.000 11.31000 170 ASP A N 1
ATOM 4752 C CA . ASP B 1 170 ? 7.72000 24.26855 55.66934 1.000 11.70000 170 ASP A CA 1
ATOM 4753 C C . ASP B 1 170 ? 7.25850 23.06035 54.86223 1.000 11.36000 170 ASP A C 1
ATOM 4754 O O . ASP B 1 170 ? 7.50400 21.91579 55.26677 1.000 11.49000 170 ASP A O 1
ATOM 4759 N N . LEU B 1 171 ? 6.58465 23.29710 53.73378 1.000 15.67000 171 LEU A N 1
ATOM 4760 C CA . LEU B 1 171 ? 6.17940 22.21839 52.83807 1.000 11.75000 171 LEU A CA 1
ATOM 4761 C C . LEU B 1 171 ? 7.39757 21.54210 52.22535 1.000 11.68000 171 LEU A C 1
ATOM 4762 O O . LEU B 1 171 ? 7.47035 20.30910 52.15124 1.000 13.33000 171 LEU A O 1
ATOM 4767 N N . VAL B 1 172 ? 8.35368 22.34297 51.75522 1.000 13.82000 172 VAL A N 1
ATOM 4768 C CA . VAL B 1 172 ? 9.55581 21.82349 51.10918 1.000 10.28000 172 VAL A CA 1
ATOM 4769 C C . VAL B 1 172 ? 10.44458 21.10195 52.12134 1.000 12.09000 172 VAL A C 1
ATOM 4770 O O . VAL B 1 172 ? 11.08338 20.09265 51.80166 1.000 11.07000 172 VAL A O 1
ATOM 4774 N N . ASP B 1 173 ? 10.51090 21.62597 53.35112 1.000 9.28000 173 ASP A N 1
ATOM 4775 C CA . ASP B 1 173 ? 11.20401 20.96242 54.44724 1.000 10.12000 173 ASP A CA 1
ATOM 4776 C C . ASP B 1 173 ? 10.64439 19.55538 54.65133 1.000 12.26000 173 ASP A C 1
ATOM 4777 O O . ASP B 1 173 ? 11.39482 18.56920 54.64303 1.000 11.05000 173 ASP A O 1
ATOM 4782 N N . ALA B 1 174 ? 9.31783 19.44145 54.79543 1.000 9.32000 174 ALA A N 1
ATOM 4783 C CA . ALA B 1 174 ? 8.69005 18.12751 54.92449 1.000 9.85000 174 ALA A CA 1
ATOM 4784 C C . ALA B 1 174 ? 9.02011 17.23408 53.73346 1.000 10.41000 174 ALA A C 1
ATOM 4785 O O . ALA B 1 174 ? 9.37115 16.05598 53.90074 1.000 9.34000 174 ALA A O 1
ATOM 4787 N N . PHE B 1 175 ? 8.87179 17.77377 52.52040 1.000 9.88000 175 PHE A N 1
ATOM 4788 C CA . PHE B 1 175 ? 9.10269 16.98862 51.31067 1.000 11.01000 175 PHE A CA 1
ATOM 4789 C C . PHE B 1 175 ? 10.49958 16.37964 51.30599 1.000 9.77000 175 PHE A C 1
ATOM 4790 O O . PHE B 1 175 ? 10.67917 15.19044 51.00223 1.000 10.72000 175 PHE A O 1
ATOM 4798 N N . TRP B 1 176 ? 11.50816 17.18054 51.64103 1.000 8.35000 176 TRP A N 1
ATOM 4799 C CA . TRP B 1 176 ? 12.87895 16.68976 51.56883 1.000 13.30000 176 TRP A CA 1
ATOM 4800 C C . TRP B 1 176 ? 13.29617 15.88372 52.79352 1.000 10.07000 176 TRP A C 1
ATOM 4801 O O . TRP B 1 176 ? 14.25834 15.11237 52.70139 1.000 9.92000 176 TRP A O 1
ATOM 4812 N N . CYS B 1 177 ? 12.60870 16.03527 53.92385 1.000 9.04000 177 CYS A N 1
ATOM 4813 C CA . CYS B 1 177 ? 12.81388 15.08685 55.01440 1.000 10.19000 177 CYS A CA 1
ATOM 4814 C C . CYS B 1 177 ? 12.51059 13.67823 54.52762 1.000 9.81000 177 CYS A C 1
ATOM 4815 O O . CYS B 1 177 ? 13.22964 12.72250 54.86165 1.000 10.95000 177 CYS A O 1
ATOM 4818 N N . ALA B 1 178 ? 11.44630 13.53510 53.72730 1.000 10.59000 178 ALA A N 1
ATOM 4819 C CA . ALA B 1 178 ? 11.13893 12.24923 53.10514 1.000 9.64000 178 ALA A CA 1
ATOM 4820 C C . ALA B 1 178 ? 12.13694 11.91340 52.00630 1.000 11.61000 178 ALA A C 1
ATOM 4821 O O . ALA B 1 178 ? 12.69734 10.81392 51.99044 1.000 10.81000 178 ALA A O 1
ATOM 4823 N N . GLY B 1 179 ? 12.39181 12.85029 51.08980 1.000 9.83000 179 GLY A N 1
ATOM 4824 C CA . GLY B 1 179 ? 13.22597 12.53549 49.93222 1.000 10.53000 179 GLY A CA 1
ATOM 4825 C C . GLY B 1 179 ? 14.66166 12.19937 50.28682 1.000 9.10000 179 GLY A C 1
ATOM 4826 O O . GLY B 1 179 ? 15.25106 11.27817 49.71369 1.000 12.09000 179 GLY A O 1
ATOM 4827 N N . TYR B 1 180 ? 15.25679 12.95930 51.20393 1.000 11.18000 180 TYR A N 1
ATOM 4828 C CA . TYR B 1 180 ? 16.59217 12.65251 51.69885 1.000 9.56000 180 TYR A CA 1
ATOM 4829 C C . TYR B 1 180 ? 16.57372 11.58671 52.78736 1.000 10.62000 180 TYR A C 1
ATOM 4830 O O . TYR B 1 180 ? 17.65018 11.18546 53.24154 1.000 11.54000 180 TYR A O 1
ATOM 4839 N N . ILE B 1 181 ? 15.37895 11.13737 53.20045 1.000 9.46000 181 ILE A N 1
ATOM 4840 C CA . ILE B 1 181 ? 15.16588 10.12088 54.23492 1.000 10.97000 181 ILE A CA 1
ATOM 4841 C C . ILE B 1 181 ? 16.15265 10.32416 55.38663 1.000 9.66000 181 ILE A C 1
ATOM 4842 O O . ILE B 1 181 ? 16.88054 9.41305 55.80374 1.000 9.14000 181 ILE A O 1
ATOM 4847 N N . GLY B 1 182 ? 16.16091 11.54862 55.89541 1.000 10.54000 182 GLY A N 1
ATOM 4848 C CA . GLY B 1 182 ? 17.17320 12.02029 56.81605 1.000 10.75000 182 GLY A CA 1
ATOM 4849 C C . GLY B 1 182 ? 17.06676 13.52561 56.91144 1.000 10.37000 182 GLY A C 1
ATOM 4850 O O . GLY B 1 182 ? 16.17766 14.14153 56.32149 1.000 11.72000 182 GLY A O 1
ATOM 4851 N N . ASP B 1 183 ? 17.96745 14.10569 57.69456 1.000 8.75000 183 ASP A N 1
ATOM 4852 C CA . ASP B 1 183 ? 17.97486 15.55499 57.87498 1.000 9.77000 183 ASP A CA 1
ATOM 4853 C C . ASP B 1 183 ? 18.24664 16.23867 56.53993 1.000 11.96000 183 ASP A C 1
ATOM 4854 O O . ASP B 1 183 ? 19.36660 16.15826 56.02790 1.000 10.85000 183 ASP A O 1
ATOM 4859 N N . PRO B 1 184 ? 17.27433 16.93820 55.94721 1.000 10.13000 184 PRO A N 1
ATOM 4860 C CA . PRO B 1 184 ? 17.53545 17.55667 54.63512 1.000 10.66000 184 PRO A CA 1
ATOM 4861 C C . PRO B 1 184 ? 18.53288 18.70333 54.70263 1.000 13.03000 184 PRO A C 1
ATOM 4862 O O . PRO B 1 184 ? 19.13590 19.05373 53.67566 1.000 11.24000 184 PRO A O 1
ATOM 4866 N N . TYR B 1 185 ? 18.74176 19.28566 55.88125 1.000 10.07000 185 TYR A N 1
ATOM 4867 C CA . TYR B 1 185 ? 19.62359 20.44520 55.97935 1.000 12.41000 185 TYR A CA 1
ATOM 4868 C C . TYR B 1 185 ? 21.09193 20.07617 55.83259 1.000 12.51000 185 TYR A C 1
ATOM 4869 O O . TYR B 1 185 ? 21.90710 20.95152 55.51603 1.000 14.45000 185 TYR A O 1
ATOM 4878 N N . THR B 1 186 ? 21.44777 18.80770 56.03108 1.000 12.78000 186 THR A N 1
ATOM 4879 C CA . THR B 1 186 ? 22.81232 18.35054 55.80129 1.000 10.45000 186 THR A CA 1
ATOM 4880 C C . THR B 1 186 ? 23.03034 17.80253 54.39732 1.000 14.06000 186 THR A C 1
ATOM 4881 O O . THR B 1 186 ? 24.15674 17.40257 54.07664 1.000 11.55000 186 THR A O 1
ATOM 4885 N N . GLY B 1 187 ? 21.98091 17.78514 53.54591 1.000 9.81000 187 GLY A N 1
ATOM 4886 C CA . GLY B 1 187 ? 22.07607 17.13244 52.25100 1.000 11.02000 187 GLY A CA 1
ATOM 4887 C C . GLY B 1 187 ? 22.63447 18.03006 51.14479 1.000 12.44000 187 GLY A C 1
ATOM 4888 O O . GLY B 1 187 ? 22.71242 19.25562 51.26315 1.000 12.27000 187 GLY A O 1
ATOM 4889 N N . SER B 1 188 ? 23.04006 17.38881 50.05057 1.000 11.39000 188 SER A N 1
ATOM 4890 C CA . SER B 1 188 ? 23.54474 18.08643 48.87245 1.000 11.64000 188 SER A CA 1
ATOM 4891 C C . SER B 1 188 ? 22.40456 18.33675 47.89215 1.000 10.75000 188 SER A C 1
ATOM 4892 O O . SER B 1 188 ? 21.73877 17.38945 47.44463 1.000 12.15000 188 SER A O 1
ATOM 4895 N N . ALA B 1 189 ? 22.21629 19.60562 47.51793 1.000 12.63000 189 ALA A N 1
ATOM 4896 C CA . ALA B 1 189 ? 21.17099 19.96970 46.56913 1.000 9.80000 189 ALA A CA 1
ATOM 4897 C C . ALA B 1 189 ? 21.36986 19.33570 45.20306 1.000 10.79000 189 ALA A C 1
ATOM 4898 O O . ALA B 1 189 ? 20.39842 19.22165 44.44483 1.000 10.28000 189 ALA A O 1
ATOM 4900 N N . LEU B 1 190 ? 22.60175 18.94684 44.85720 1.000 13.13000 190 LEU A N 1
ATOM 4901 C CA . LEU B 1 190 ? 22.83249 18.31753 43.55902 1.000 15.55000 190 LEU A CA 1
ATOM 4902 C C . LEU B 1 190 ? 22.03553 17.02747 43.40620 1.000 13.03000 190 LEU A C 1
ATOM 4903 O O . LEU B 1 190 ? 21.66472 16.66334 42.28456 1.000 11.02000 190 LEU A O 1
ATOM 4908 N N . MET B 1 191 ? 21.76767 16.31940 44.50602 1.000 7.73000 191 MET A N 1
ATOM 4909 C CA . MET B 1 191 ? 20.92349 15.13235 44.41247 1.000 10.20000 191 MET A CA 1
ATOM 4910 C C . MET B 1 191 ? 19.55621 15.48162 43.84332 1.000 12.49000 191 MET A C 1
ATOM 4911 O O . MET B 1 191 ? 19.08389 14.84445 42.89170 1.000 9.52000 191 MET A O 1
ATOM 4916 N N . ALA B 1 192 ? 18.90932 16.50426 44.41323 1.000 10.35000 192 ALA A N 1
ATOM 4917 C CA . ALA B 1 192 ? 17.59591 16.93299 43.94465 1.000 10.84000 192 ALA A CA 1
ATOM 4918 C C . ALA B 1 192 ? 17.65074 17.41126 42.50009 1.000 12.38000 192 ALA A C 1
ATOM 4919 O O . ALA B 1 192 ? 16.73765 17.13096 41.71280 1.000 11.49000 192 ALA A O 1
ATOM 4921 N N . LYS B 1 193 ? 18.71895 18.12350 42.13294 1.000 10.68000 193 LYS A N 1
ATOM 4922 C CA . LYS B 1 193 ? 18.86329 18.58351 40.75387 1.000 12.16000 193 LYS A CA 1
ATOM 4923 C C . LYS B 1 193 ? 18.96765 17.41898 39.77435 1.000 11.02000 193 LYS A C 1
ATOM 4924 O O . LYS B 1 193 ? 18.41296 17.48734 38.67026 1.000 10.54000 193 LYS A O 1
ATOM 4930 N N . GLN B 1 194 ? 19.67038 16.34087 40.15056 1.000 10.24000 194 GLN A N 1
ATOM 4931 C CA . GLN B 1 194 ? 19.75912 15.21057 39.23104 1.000 10.48000 194 GLN A CA 1
ATOM 4932 C C . GLN B 1 194 ? 18.44099 14.45592 39.14250 1.000 10.02000 194 GLN A C 1
ATOM 4933 O O . GLN B 1 194 ? 18.06856 13.98381 38.05972 1.000 10.65000 194 GLN A O 1
ATOM 4939 N N . TRP B 1 195 ? 17.70050 14.35182 40.25235 1.000 10.31000 195 TRP A N 1
ATOM 4940 C CA . TRP B 1 195 ? 16.35016 13.79934 40.15999 1.000 11.68000 195 TRP A CA 1
ATOM 4941 C C . TRP B 1 195 ? 15.52230 14.58617 39.15053 1.000 10.65000 195 TRP A C 1
ATOM 4942 O O . TRP B 1 195 ? 14.80852 14.00069 38.32348 1.000 10.22000 195 TRP A O 1
ATOM 4953 N N . GLY B 1 196 ? 15.60437 15.91711 39.19855 1.000 11.44000 196 GLY A N 1
ATOM 4954 C CA . GLY B 1 196 ? 14.92973 16.72261 38.18982 1.000 9.74000 196 GLY A CA 1
ATOM 4955 C C . GLY B 1 196 ? 15.35437 16.36148 36.78097 1.000 10.44000 196 GLY A C 1
ATOM 4956 O O . GLY B 1 196 ? 14.51643 16.14148 35.90513 1.000 12.09000 196 GLY A O 1
ATOM 4957 N N . ALA B 1 197 ? 16.66821 16.26662 36.55225 1.000 10.57000 197 ALA A N 1
ATOM 4958 C CA . ALA B 1 197 ? 17.17464 15.98920 35.20701 1.000 9.96000 197 ALA A CA 1
ATOM 4959 C C . ALA B 1 197 ? 16.71165 14.63497 34.68711 1.000 11.67000 197 ALA A C 1
ATOM 4960 O O . ALA B 1 197 ? 16.50971 14.47641 33.47868 1.000 11.49000 197 ALA A O 1
ATOM 4962 N N . LEU B 1 198 ? 16.50978 13.66208 35.57499 1.000 10.07000 198 LEU A N 1
ATOM 4963 C CA . LEU B 1 198 ? 16.00954 12.34990 35.18429 1.000 9.10000 198 LEU A CA 1
ATOM 4964 C C . LEU B 1 198 ? 14.49296 12.33026 35.03401 1.000 10.52000 198 LEU A C 1
ATOM 4965 O O . LEU B 1 198 ? 13.93504 11.30780 34.61657 1.000 12.35000 198 LEU A O 1
ATOM 4970 N N . SER B 1 199 ? 13.82274 13.43531 35.36640 1.000 10.53000 199 SER A N 1
ATOM 4971 C CA . SER B 1 199 ? 12.37100 13.55606 35.38241 1.000 10.80000 199 SER A CA 1
ATOM 4972 C C . SER B 1 199 ? 11.89574 14.67308 34.46075 1.000 9.79000 199 SER A C 1
ATOM 4973 O O . SER B 1 199 ? 10.85971 15.30159 34.71129 1.000 9.70000 199 SER A O 1
ATOM 4976 N N . ASP B 1 200 ? 12.66073 14.93973 33.40266 1.000 13.12000 200 ASP A N 1
ATOM 4977 C CA . ASP B 1 200 ? 12.32756 15.98191 32.43306 1.000 12.55000 200 ASP A CA 1
ATOM 4978 C C . ASP B 1 200 ? 12.13408 17.34098 33.10834 1.000 12.20000 200 ASP A C 1
ATOM 4979 O O . ASP B 1 200 ? 11.39700 18.20025 32.60893 1.000 14.10000 200 ASP A O 1
ATOM 4984 N N . ASN B 1 201 ? 12.79528 17.52521 34.25812 1.000 10.54000 201 ASN A N 1
ATOM 4985 C CA . ASN B 1 201 ? 12.77740 18.78779 35.00658 1.000 11.54000 201 ASN A CA 1
ATOM 4986 C C . ASN B 1 201 ? 11.36574 19.22772 35.37945 1.000 13.48000 201 ASN A C 1
ATOM 4987 O O . ASN B 1 201 ? 11.05706 20.41828 35.42390 1.000 15.99000 201 ASN A O 1
ATOM 4992 N N . ARG B 1 202 ? 10.50633 18.26282 35.69676 1.000 11.31000 202 ARG A N 1
ATOM 4993 C CA . ARG B 1 202 ? 9.13802 18.57295 36.07691 1.000 13.82000 202 ARG A CA 1
ATOM 4994 C C . ARG B 1 202 ? 8.75265 17.78597 37.32120 1.000 12.50000 202 ARG A C 1
ATOM 4995 O O . ARG B 1 202 ? 8.89111 16.55943 37.35310 1.000 12.38000 202 ARG A O 1
ATOM 5003 N N . TYR B 1 203 ? 8.23973 18.50127 38.32789 1.000 13.43000 203 TYR A N 1
ATOM 5004 C CA . TYR B 1 203 ? 7.84975 17.89116 39.59650 1.000 12.08000 203 TYR A CA 1
ATOM 5005 C C . TYR B 1 203 ? 6.90099 16.71845 39.39079 1.000 12.41000 203 TYR A C 1
ATOM 5006 O O . TYR B 1 203 ? 7.05635 15.66257 40.01719 1.000 12.38000 203 TYR A O 1
ATOM 5015 N N . ARG B 1 204 ? 5.91114 16.88054 38.51294 1.000 11.34000 204 ARG A N 1
ATOM 5016 C CA . ARG B 1 204 ? 4.90054 15.83844 38.35881 1.000 11.86000 204 ARG A CA 1
ATOM 5017 C C . ARG B 1 204 ? 5.50715 14.55018 37.81884 1.000 12.58000 204 ARG A C 1
ATOM 5018 O O . ARG B 1 204 ? 5.12777 13.45317 38.24732 1.000 13.59000 204 ARG A O 1
ATOM 5026 N N . VAL B 1 205 ? 6.46322 14.66156 36.89388 1.000 13.47000 205 VAL A N 1
ATOM 5027 C CA . VAL B 1 205 ? 7.15441 13.47225 36.41199 1.000 11.26000 205 VAL A CA 1
ATOM 5028 C C . VAL B 1 205 ? 7.99203 12.84672 37.52272 1.000 12.05000 205 VAL A C 1
ATOM 5029 O O . VAL B 1 205 ? 8.01439 11.62336 37.68536 1.000 10.64000 205 VAL A O 1
ATOM 5033 N N . MET B 1 206 ? 8.68711 13.66963 38.30780 1.000 10.73000 206 MET A N 1
ATOM 5034 C CA . MET B 1 206 ? 9.49668 13.13765 39.39665 1.000 10.35000 206 MET A CA 1
ATOM 5035 C C . MET B 1 206 ? 8.64140 12.35384 40.38782 1.000 12.27000 206 MET A C 1
ATOM 5036 O O . MET B 1 206 ? 9.02621 11.26338 40.83761 1.000 9.90000 206 MET A O 1
ATOM 5041 N N . GLU B 1 207 ? 7.46111 12.88136 40.71763 1.000 11.13000 207 GLU A N 1
ATOM 5042 C CA . GLU B 1 207 ? 6.55497 12.17729 41.61655 1.000 12.60000 207 GLU A CA 1
ATOM 5043 C C . GLU B 1 207 ? 5.92946 10.95933 40.95414 1.000 12.54000 207 GLU A C 1
ATOM 5044 O O . GLU B 1 207 ? 5.68006 9.94968 41.62360 1.000 11.29000 207 GLU A O 1
ATOM 5050 N N . ASP B 1 208 ? 5.66214 11.03224 39.64959 1.000 11.07000 208 ASP A N 1
ATOM 5051 C CA . ASP B 1 208 ? 5.15935 9.85706 38.94996 1.000 10.31000 208 ASP A CA 1
ATOM 5052 C C . ASP B 1 208 ? 6.18590 8.73149 38.96817 1.000 10.34000 208 ASP A C 1
ATOM 5053 O O . ASP B 1 208 ? 5.81843 7.55120 39.01813 1.000 10.07000 208 ASP A O 1
ATOM 5058 N N . ILE B 1 209 ? 7.47774 9.07514 38.89128 1.000 10.07000 209 ILE A N 1
ATOM 5059 C CA . ILE B 1 209 ? 8.52709 8.06009 38.82408 1.000 11.51000 209 ILE A CA 1
ATOM 5060 C C . ILE B 1 209 ? 8.77502 7.42564 40.18822 1.000 10.97000 209 ILE A C 1
ATOM 5061 O O . ILE B 1 209 ? 8.99568 6.21195 40.28902 1.000 10.28000 209 ILE A O 1
ATOM 5066 N N . THR B 1 210 ? 8.75370 8.22856 41.25444 1.000 11.59000 210 THR A N 1
ATOM 5067 C CA . THR B 1 210 ? 9.22520 7.78258 42.55865 1.000 12.34000 210 THR A CA 1
ATOM 5068 C C . THR B 1 210 ? 8.11467 7.45968 43.55001 1.000 13.38000 210 THR A C 1
ATOM 5069 O O . THR B 1 210 ? 8.40362 6.84638 44.58442 1.000 12.78000 210 THR A O 1
ATOM 5073 N N . LEU B 1 211 ? 6.86495 7.87877 43.29494 1.000 12.56000 211 LEU A N 1
ATOM 5074 C CA . LEU B 1 211 ? 5.86043 7.86256 44.35541 1.000 12.07000 211 LEU A CA 1
ATOM 5075 C C . LEU B 1 211 ? 4.46293 7.56488 43.82992 1.000 10.87000 211 LEU A C 1
ATOM 5076 O O . LEU B 1 211 ? 3.47987 8.05111 44.40319 1.000 12.96000 211 LEU A O 1
ATOM 5081 N N . LYS B 1 212 ? 4.33830 6.77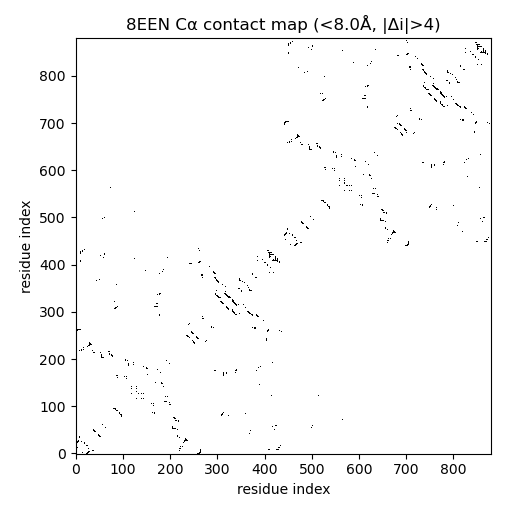629 42.75557 1.000 12.79000 212 LYS A N 1
ATOM 5082 C CA . LYS B 1 212 ? 3.01307 6.55434 42.18108 1.000 10.27000 212 LYS A CA 1
ATOM 5083 C C . LYS B 1 212 ? 2.65075 5.08683 41.94582 1.000 11.50000 212 LYS A C 1
ATOM 5084 O O . LYS B 1 212 ? 1.64718 4.61088 42.48961 1.000 11.28000 212 LYS A O 1
ATOM 5090 N N . TRP B 1 213 ? 3.42086 4.36243 41.12973 1.000 9.17000 213 TRP A N 1
ATOM 5091 C CA . TRP B 1 213 ? 3.01809 3.02756 40.67624 1.000 10.33000 213 TRP A CA 1
ATOM 5092 C C . TRP B 1 213 ? 3.60093 1.94565 41.57838 1.000 10.65000 213 TRP A C 1
ATOM 5093 O O . TRP B 1 213 ? 4.82307 1.85246 41.72499 1.000 10.54000 213 TRP A O 1
ATOM 5104 N N . LYS B 1 214 ? 2.72952 1.11201 42.14728 1.000 8.38000 214 LYS A N 1
ATOM 5105 C CA . LYS B 1 214 ? 3.11668 -0.00638 43.00623 1.000 8.94000 214 LYS A CA 1
ATOM 5106 C C . LYS B 1 214 ? 2.98951 -1.32951 42.24887 1.000 12.61000 214 LYS A C 1
ATOM 5107 O O . LYS B 1 214 ? 2.18525 -1.46144 41.32558 1.000 12.82000 214 LYS A O 1
ATOM 5113 N N . LEU B 1 215 ? 3.78100 -2.31473 42.65117 1.000 9.39000 215 LEU A N 1
ATOM 5114 C CA . LEU B 1 215 ? 3.69652 -3.66163 42.08135 1.000 11.89000 215 LEU A CA 1
ATOM 5115 C C . LEU B 1 215 ? 2.62316 -4.48357 42.79353 1.000 10.97000 215 LEU A C 1
ATOM 5116 O O . LEU B 1 215 ? 2.74706 -4.76617 43.99270 1.000 11.50000 215 LEU A O 1
ATOM 5121 N N . ASN B 1 216 ? 1.60202 -4.92191 42.04219 1.000 10.46000 216 ASN A N 1
ATOM 5122 C CA . ASN B 1 216 ? 0.52772 -5.70523 42.65678 1.000 13.01000 216 ASN A CA 1
ATOM 5123 C C . ASN B 1 216 ? 1.08277 -6.93511 43.35976 1.000 12.37000 216 ASN A C 1
ATOM 5124 O O . ASN B 1 216 ? 0.60955 -7.31533 44.43879 1.000 10.71000 216 ASN A O 1
ATOM 5129 N N . ASN B 1 217 ? 2.08789 -7.57207 42.75957 1.000 10.14000 217 ASN A N 1
ATOM 5130 C CA . ASN B 1 217 ? 2.69421 -8.78302 43.29255 1.000 11.82000 217 ASN A CA 1
ATOM 5131 C C . ASN B 1 217 ? 3.99896 -8.49832 44.01687 1.000 10.44000 217 ASN A C 1
ATOM 5132 O O . ASN B 1 217 ? 4.72821 -9.43694 44.36626 1.000 12.92000 217 ASN A O 1
ATOM 5137 N N . GLY B 1 218 ? 4.30248 -7.22488 44.24234 1.000 11.12000 218 GLY A N 1
ATOM 5138 C CA . GLY B 1 218 ? 5.40006 -6.82230 45.09587 1.000 12.12000 218 GLY A CA 1
ATOM 5139 C C . GLY B 1 218 ? 6.75843 -6.88215 44.41697 1.000 9.90000 218 GLY A C 1
ATOM 5140 O O . GLY B 1 218 ? 6.95836 -7.51692 43.38351 1.000 11.37000 218 GLY A O 1
ATOM 5141 N N . MET B 1 219 ? 7.72225 -6.20252 45.04289 1.000 9.40000 219 MET A N 1
ATOM 5142 C CA . MET B 1 219 ? 9.11322 -6.33936 44.63789 1.000 11.53000 219 MET A CA 1
ATOM 5143 C C . MET B 1 219 ? 9.54540 -7.79966 44.62216 1.000 9.77000 219 MET A C 1
ATOM 5144 O O . MET B 1 219 ? 10.41716 -8.18305 43.83024 1.000 8.47000 219 MET A O 1
ATOM 5149 N N . ARG B 1 220 ? 8.93482 -8.63664 45.47170 1.000 10.40000 220 ARG A N 1
ATOM 5150 C CA . ARG B 1 220 ? 9.31486 -10.04502 45.50942 1.000 10.46000 220 ARG A CA 1
ATOM 5151 C C . ARG B 1 220 ? 9.06588 -10.73877 44.17687 1.000 11.76000 220 ARG A C 1
ATOM 5152 O O . ARG B 1 220 ? 9.77601 -11.68778 43.84369 1.000 9.53000 220 ARG A O 1
ATOM 5160 N N . SER B 1 221 ? 8.08057 -10.28879 43.39490 1.000 10.33000 221 SER A N 1
ATOM 5161 C CA . SER B 1 221 ? 7.89831 -10.90090 42.07920 1.000 11.31000 221 SER A CA 1
ATOM 5162 C C . SER B 1 221 ? 9.13079 -10.69364 41.21097 1.000 12.50000 221 SER A C 1
ATOM 5163 O O . SER B 1 221 ? 9.45964 -11.54488 40.37756 1.000 13.18000 221 SER A O 1
ATOM 5166 N N . LEU B 1 222 ? 9.85635 -9.60168 41.43051 1.000 9.71000 222 LEU A N 1
ATOM 5167 C CA . LEU B 1 222 ? 11.06790 -9.33554 40.66856 1.000 8.45000 222 LEU A CA 1
ATOM 5168 C C . LEU B 1 222 ? 12.28385 -10.02621 41.28286 1.000 11.59000 222 LEU A C 1
ATOM 5169 O O . LEU B 1 222 ? 13.02548 -10.71838 40.57127 1.000 11.97000 222 LEU A O 1
ATOM 5174 N N . TYR B 1 223 ? 12.49023 -9.89810 42.60221 1.000 10.54000 223 TYR A N 1
ATOM 5175 C CA . TYR B 1 223 ? 13.68830 -10.52257 43.15614 1.000 11.24000 223 TYR A CA 1
ATOM 5176 C C . TYR B 1 223 ? 13.59434 -12.04650 43.14932 1.000 9.89000 223 TYR A C 1
ATOM 5177 O O . TYR B 1 223 ? 14.59123 -12.72152 42.87950 1.000 10.74000 223 TYR A O 1
ATOM 5186 N N . ASP B 1 224 ? 12.40592 -12.61074 43.40795 1.000 8.82000 224 ASP A N 1
ATOM 5187 C CA . ASP B 1 224 ? 12.26343 -14.06063 43.28371 1.000 10.92000 224 ASP A CA 1
ATOM 5188 C C . ASP B 1 224 ? 12.36636 -14.49566 41.82658 1.000 13.05000 224 ASP A C 1
ATOM 5189 O O . ASP B 1 224 ? 12.82038 -15.61115 41.53836 1.000 13.19000 224 ASP A O 1
ATOM 5194 N N . GLY B 1 225 ? 11.97209 -13.62141 40.89666 1.000 10.65000 225 GLY A N 1
ATOM 5195 C CA . GLY B 1 225 ? 12.13409 -13.92567 39.48103 1.000 9.78000 225 GLY A CA 1
ATOM 5196 C C . GLY B 1 225 ? 13.58947 -14.06279 39.07645 1.000 11.40000 225 GLY A C 1
ATOM 5197 O O . GLY B 1 225 ? 13.97023 -15.01964 38.39632 1.000 13.29000 225 GLY A O 1
ATOM 5198 N N . ILE B 1 226 ? 14.42334 -13.09949 39.47725 1.000 10.35000 226 ILE A N 1
ATOM 5199 C CA . ILE B 1 226 ? 15.84983 -13.18346 39.16951 1.000 10.55000 226 ILE A CA 1
ATOM 5200 C C . ILE B 1 226 ? 16.47185 -14.41002 39.82929 1.000 12.11000 226 ILE A C 1
ATOM 5201 O O . ILE B 1 226 ? 17.20010 -15.17664 39.18837 1.000 12.95000 226 ILE A O 1
ATOM 5206 N N . ALA B 1 227 ? 16.18936 -14.62127 41.11867 1.000 11.47000 227 ALA A N 1
ATOM 5207 C CA . ALA B 1 227 ? 16.74549 -15.78472 41.80371 1.000 11.94000 227 ALA A CA 1
ATOM 5208 C C . ALA B 1 227 ? 16.33215 -17.08881 41.12666 1.000 12.49000 227 ALA A C 1
ATOM 5209 O O . ALA B 1 227 ? 17.12686 -18.03664 41.05881 1.000 14.14000 227 ALA A O 1
ATOM 5211 N N . GLY B 1 228 ? 15.09679 -17.15627 40.61860 1.000 13.28000 228 GLY A N 1
ATOM 5212 C CA . GLY B 1 228 ? 14.62766 -18.35382 39.93781 1.000 15.02000 228 GLY A CA 1
ATOM 5213 C C . GLY B 1 228 ? 15.35770 -18.65639 38.64608 1.000 17.18000 228 GLY A C 1
ATOM 5214 O O . GLY B 1 228 ? 15.37831 -19.81557 38.21317 1.000 13.63000 228 GLY A O 1
ATOM 5215 N N . ASP B 1 229 ? 15.95808 -17.64247 38.02559 1.000 13.49000 229 ASP A N 1
ATOM 5216 C CA . ASP B 1 229 ? 16.77488 -17.83389 36.83483 1.000 12.77000 229 ASP A CA 1
ATOM 5217 C C . ASP B 1 229 ? 18.17082 -18.36270 37.14318 1.000 17.38000 229 ASP A C 1
ATOM 5218 O O . ASP B 1 229 ? 18.84181 -18.86046 36.23106 1.000 14.50000 229 ASP A O 1
ATOM 5223 N N . LEU B 1 230 ? 18.63798 -18.25507 38.38535 1.000 13.55000 230 LEU A N 1
ATOM 5224 C CA . LEU B 1 230 ? 20.01581 -18.60109 38.70065 1.000 13.51000 230 LEU A CA 1
ATOM 5225 C C . LEU B 1 230 ? 20.18904 -20.11006 38.82058 1.000 17.94000 230 LEU A C 1
ATOM 5226 O O . LEU B 1 230 ? 19.39339 -20.79398 39.47182 1.000 18.87000 230 LEU A O 1
ATOM 5231 N N . ASN B 1 231 ? 21.25489 -20.62271 38.21099 1.000 13.98000 231 ASN A N 1
ATOM 5232 C CA . ASN B 1 231 ? 21.55289 -22.04952 38.26084 1.000 17.54000 231 ASN A CA 1
ATOM 5233 C C . ASN B 1 231 ? 22.42904 -22.44053 39.44509 1.000 19.56000 231 ASN A C 1
ATOM 5234 O O . ASN B 1 231 ? 22.76979 -23.61816 39.58474 1.000 21.27000 231 ASN A O 1
ATOM 5239 N N . THR B 1 232 ? 22.78222 -21.49085 40.30557 1.000 16.64000 232 THR A N 1
ATOM 5240 C CA . THR B 1 232 ? 23.64376 -21.72791 41.45644 1.000 19.19000 232 THR A CA 1
ATOM 5241 C C . THR B 1 232 ? 22.89516 -21.29926 42.70943 1.000 22.28000 232 THR A C 1
ATOM 5242 O O . THR B 1 232 ? 22.42753 -20.15918 42.79317 1.000 21.81000 232 THR A O 1
ATOM 5246 N N . ASP B 1 233 ? 22.78949 -22.20443 43.67993 1.000 19.41000 233 ASP A N 1
ATOM 5247 C CA . ASP B 1 233 ? 22.03472 -21.90429 44.88882 1.000 21.99000 233 ASP A CA 1
ATOM 5248 C C . ASP B 1 233 ? 22.67570 -20.74940 45.65103 1.000 16.68000 233 ASP A C 1
ATOM 5249 O O . ASP B 1 233 ? 23.89942 -20.67807 45.79575 1.000 17.20000 233 ASP A O 1
ATOM 5254 N N . ILE B 1 234 ? 21.83502 -19.83631 46.12838 1.000 15.85000 234 ILE A N 1
ATOM 5255 C CA . ILE B 1 234 ? 22.28927 -18.73954 46.97825 1.000 15.27000 234 ILE A CA 1
ATOM 5256 C C . ILE B 1 234 ? 22.58988 -19.29468 48.36692 1.000 13.94000 234 ILE A C 1
ATOM 5257 O O . ILE B 1 234 ? 21.80968 -20.08523 48.91315 1.000 14.17000 234 ILE A O 1
ATOM 5262 N N . ARG B 1 235 ? 23.72768 -18.89573 48.94180 1.000 12.44000 235 ARG A N 1
ATOM 5263 C CA . ARG B 1 235 ? 24.10096 -19.33442 50.28758 1.000 13.10000 235 ARG A CA 1
ATOM 5264 C C . ARG B 1 235 ? 23.57021 -18.33310 51.30333 1.000 13.30000 235 ARG A C 1
ATOM 5265 O O . ARG B 1 235 ? 24.17766 -17.28826 51.53689 1.000 11.47000 235 ARG A O 1
ATOM 5273 N N . LEU B 1 236 ? 22.43157 -18.65661 51.90627 1.000 11.80000 236 LEU A N 1
ATOM 5274 C CA . LEU B 1 236 ? 21.83400 -17.83064 52.94200 1.000 12.49000 236 LEU A CA 1
ATOM 5275 C C . LEU B 1 236 ? 22.54818 -18.06720 54.26932 1.000 13.83000 236 LEU A C 1
ATOM 5276 O O . LEU B 1 236 ? 23.29993 -19.03368 54.43968 1.000 13.86000 236 LEU A O 1
ATOM 5281 N N . ASN B 1 237 ? 22.29914 -17.16522 55.22113 1.000 10.56000 237 ASN A N 1
ATOM 5282 C CA . ASN B 1 237 ? 22.85871 -17.27733 56.57329 1.000 12.71000 237 ASN A CA 1
ATOM 5283 C C . ASN B 1 237 ? 24.38047 -17.40136 56.55076 1.000 13.98000 237 ASN A C 1
ATOM 5284 O O . ASN B 1 237 ? 24.97089 -18.11783 57.36372 1.000 13.55000 237 ASN A O 1
ATOM 5289 N N . THR B 1 238 ? 25.01686 -16.69451 55.61851 1.000 11.77000 238 THR A N 1
ATOM 5290 C CA . THR B 1 238 ? 26.45849 -16.77639 55.38613 1.000 11.87000 238 THR A CA 1
ATOM 5291 C C . THR B 1 238 ? 27.02805 -15.35992 55.30361 1.000 11.76000 238 THR A C 1
ATOM 5292 O O . THR B 1 238 ? 27.38775 -14.87499 54.22105 1.000 12.08000 238 THR A O 1
ATOM 5296 N N . PRO B 1 239 ? 27.14922 -14.67406 56.44238 1.000 13.39000 239 PRO A N 1
ATOM 5297 C CA . PRO B 1 239 ? 27.75581 -13.33572 56.42659 1.000 11.93000 239 PRO A CA 1
ATOM 5298 C C . PRO B 1 239 ? 29.24411 -13.41197 56.12696 1.000 11.66000 239 PRO A C 1
ATOM 5299 O O . PRO B 1 239 ? 29.95689 -14.27837 56.64140 1.000 16.52000 239 PRO A O 1
ATOM 5303 N N . VAL B 1 240 ? 29.71352 -12.48177 55.29985 1.000 13.63000 240 VAL A N 1
ATOM 5304 C CA . VAL B 1 240 ? 31.13717 -12.32213 55.02883 1.000 13.37000 240 VAL A CA 1
ATOM 5305 C C . VAL B 1 240 ? 31.74303 -11.43586 56.10899 1.000 12.75000 240 VAL A C 1
ATOM 5306 O O . VAL B 1 240 ? 31.18130 -10.38711 56.45216 1.000 14.81000 240 VAL A O 1
ATOM 5310 N N . ALA B 1 241 ? 32.88557 -11.86393 56.65324 1.000 14.44000 241 ALA A N 1
ATOM 5311 C CA . ALA B 1 241 ? 33.61855 -11.10890 57.66037 1.000 11.95000 241 ALA A CA 1
ATOM 5312 C C . ALA B 1 241 ? 34.87698 -10.43489 57.14022 1.000 12.45000 241 ALA A C 1
ATOM 5313 O O . ALA B 1 241 ? 35.29053 -9.42444 57.70933 1.000 12.30000 241 ALA A O 1
ATOM 5315 N N . LYS B 1 242 ? 35.50296 -10.96409 56.08749 1.000 13.03000 242 LYS A N 1
ATOM 5316 C CA . LYS B 1 242 ? 36.79179 -10.45070 55.64950 1.000 12.21000 242 LYS A CA 1
ATOM 5317 C C . LYS B 1 242 ? 36.92222 -10.62901 54.14729 1.000 11.57000 242 LYS A C 1
ATOM 5318 O O . LYS B 1 242 ? 36.51859 -11.66042 53.60477 1.000 13.10000 242 LYS A O 1
ATOM 5324 N N . VAL B 1 243 ? 37.48176 -9.61670 53.48271 1.000 13.31000 243 VAL A N 1
ATOM 5325 C CA . VAL B 1 243 ? 37.79974 -9.68833 52.05978 1.000 12.25000 243 VAL A CA 1
ATOM 5326 C C . VAL B 1 243 ? 39.25845 -9.30096 51.87709 1.000 12.88000 243 VAL A C 1
ATOM 5327 O O . VAL B 1 243 ? 39.63507 -8.15421 52.14485 1.000 15.31000 243 VAL A O 1
ATOM 5331 N N . GLU B 1 244 ? 40.06697 -10.24861 51.40743 1.000 13.58000 244 GLU A N 1
ATOM 5332 C CA . GLU B 1 244 ? 41.42128 -9.98453 50.94422 1.000 16.14000 244 GLU A CA 1
ATOM 5333 C C . GLU B 1 244 ? 41.36121 -9.84016 49.43394 1.000 18.91000 244 GLU A C 1
ATOM 5334 O O . GLU B 1 244 ? 40.71345 -10.64439 48.76167 1.000 17.84000 244 GLU A O 1
ATOM 5340 N N . HIS B 1 245 ? 42.02059 -8.81924 48.89894 1.000 18.30000 245 HIS A N 1
ATOM 5341 C CA . HIS B 1 245 ? 41.85917 -8.51249 47.48317 1.000 19.49000 245 HIS A CA 1
ATOM 5342 C C . HIS B 1 245 ? 43.16960 -8.02240 46.89458 1.000 21.88000 245 HIS A C 1
ATOM 5343 O O . HIS B 1 245 ? 43.84598 -7.17218 47.47642 1.000 20.93000 245 HIS A O 1
ATOM 5350 N N . HIS B 1 246 ? 43.53070 -8.56716 45.74078 1.000 28.07000 246 HIS A N 1
ATOM 5351 C CA . HIS B 1 246 ? 44.77604 -8.20302 45.09088 1.000 30.29000 246 HIS A CA 1
ATOM 5352 C C . HIS B 1 246 ? 44.53811 -8.16497 43.58441 1.000 33.93000 246 HIS A C 1
ATOM 5353 O O . HIS B 1 246 ? 43.40863 -8.32822 43.10674 1.000 30.23000 246 HIS A O 1
ATOM 5360 N N . ASP B 1 247 ? 45.61368 -7.93272 42.82868 1.000 33.06000 247 ASP A N 1
ATOM 5361 C CA . ASP B 1 247 ? 45.50397 -7.88554 41.37474 1.000 34.99000 247 ASP A CA 1
ATOM 5362 C C . ASP B 1 247 ? 45.23433 -9.25978 40.77525 1.000 35.96000 247 ASP A C 1
ATOM 5363 O O . ASP B 1 247 ? 44.65354 -9.34886 39.68705 1.000 40.32000 247 ASP A O 1
ATOM 5368 N N . ASN B 1 248 ? 45.63644 -10.32066 41.47484 1.000 36.18000 248 ASN A N 1
ATOM 5369 C CA . ASN B 1 248 ? 45.57310 -11.70781 41.03359 1.000 36.49000 248 ASN A CA 1
ATOM 5370 C C . ASN B 1 248 ? 44.22296 -12.35150 41.33322 1.000 36.56000 248 ASN A C 1
ATOM 5371 O O . ASN B 1 248 ? 43.73408 -13.16667 40.54113 1.000 38.27000 248 ASN A O 1
ATOM 5376 N N . GLY B 1 249 ? 43.62889 -12.01320 42.47162 1.000 33.64000 249 GLY A N 1
ATOM 5377 C CA . GLY B 1 249 ? 42.41199 -12.66681 42.91274 1.000 27.50000 249 GLY A CA 1
ATOM 5378 C C . GLY B 1 249 ? 41.98992 -12.13234 44.26433 1.000 27.78000 249 GLY A C 1
ATOM 5379 O O . GLY B 1 249 ? 42.37388 -11.02535 44.65480 1.000 27.69000 249 GLY A O 1
ATOM 5380 N N . ALA B 1 250 ? 41.19784 -12.93138 44.98086 1.000 20.83000 250 ALA A N 1
ATOM 5381 C CA . ALA B 1 250 ? 40.65153 -12.51039 46.26285 1.000 19.63000 250 ALA A CA 1
ATOM 5382 C C . ALA B 1 250 ? 40.39207 -13.72760 47.14030 1.000 19.88000 250 ALA A C 1
ATOM 5383 O O . ALA B 1 250 ? 40.28339 -14.85840 46.65720 1.000 19.75000 250 ALA A O 1
ATOM 5385 N N . THR B 1 251 ? 40.29096 -13.48137 48.44749 1.000 16.27000 251 THR A N 1
ATOM 5386 C CA . THR B 1 251 ? 39.98108 -14.51477 49.42690 1.000 20.40000 251 THR A CA 1
ATOM 5387 C C . THR B 1 251 ? 38.93480 -13.95582 50.37765 1.000 18.51000 251 THR A C 1
ATOM 5388 O O . THR B 1 251 ? 39.14302 -12.89264 50.96933 1.000 15.96000 251 THR A O 1
ATOM 5392 N N . VAL B 1 252 ? 37.82336 -14.67517 50.52982 1.000 15.12000 252 VAL A N 1
ATOM 5393 C CA . VAL B 1 252 ? 36.69290 -14.25338 51.34627 1.000 16.60000 252 VAL A CA 1
ATOM 5394 C C . VAL B 1 252 ? 36.60453 -15.18794 52.54547 1.000 16.98000 252 VAL A C 1
ATOM 5395 O O . VAL B 1 252 ? 36.64230 -16.41378 52.38500 1.000 18.78000 252 VAL A O 1
ATOM 5399 N N . THR B 1 253 ? 36.49912 -14.61917 53.74563 1.000 13.05000 253 THR A N 1
ATOM 5400 C CA . THR B 1 253 ? 36.28422 -15.39987 54.95997 1.000 11.96000 253 THR A CA 1
ATOM 5401 C C . THR B 1 253 ? 34.91007 -15.06407 55.52537 1.000 15.43000 253 THR A C 1
ATOM 5402 O O . THR B 1 253 ? 34.57023 -13.88837 55.69281 1.000 15.57000 253 THR A O 1
ATOM 5406 N N . THR B 1 254 ? 34.11919 -16.09419 55.79833 1.000 14.30000 254 THR A N 1
ATOM 5407 C CA . THR B 1 254 ? 32.79682 -15.91503 56.36886 1.000 16.60000 254 THR A CA 1
ATOM 5408 C C . THR B 1 254 ? 32.88776 -15.80672 57.88905 1.000 17.50000 254 THR A C 1
ATOM 5409 O O . THR B 1 254 ? 33.93159 -16.04634 58.49863 1.000 17.57000 254 THR A O 1
ATOM 5413 N N . GLU B 1 255 ? 31.75345 -15.46400 58.50275 1.000 17.88000 255 GLU A N 1
ATOM 5414 C CA . GLU B 1 255 ? 31.67906 -15.36975 59.95731 1.000 19.62000 255 GLU A CA 1
ATOM 5415 C C . GLU B 1 255 ? 32.04018 -16.69223 60.62979 1.000 20.25000 255 GLU A C 1
ATOM 5416 O O . GLU B 1 255 ? 32.62191 -16.69448 61.72025 1.000 21.64000 255 GLU A O 1
ATOM 5422 N N . SER B 1 256 ? 31.70750 -17.81809 59.99468 1.000 21.71000 256 SER A N 1
ATOM 5423 C CA . SER B 1 256 ? 32.01936 -19.14136 60.52451 1.000 19.97000 256 SER A CA 1
ATOM 5424 C C . SER B 1 256 ? 33.49083 -19.50204 60.39056 1.000 21.96000 256 SER A C 1
ATOM 5425 O O . SER B 1 256 ? 33.89985 -20.54745 60.90727 1.000 22.89000 256 SER A O 1
ATOM 5428 N N . GLY B 1 257 ? 34.28541 -18.68464 59.70568 1.000 17.63000 257 GLY A N 1
ATOM 5429 C CA . GLY B 1 257 ? 35.67928 -18.98845 59.46214 1.000 20.53000 257 GLY A CA 1
ATOM 5430 C C . GLY B 1 257 ? 35.96457 -19.72173 58.17041 1.000 19.12000 257 GLY A C 1
ATOM 5431 O O . GLY B 1 257 ? 37.13778 -19.98720 57.87839 1.000 20.98000 257 GLY A O 1
ATOM 5432 N N . GLU B 1 258 ? 34.94138 -20.05400 57.38446 1.000 18.31000 258 GLU A N 1
ATOM 5433 C CA . GLU B 1 258 ? 35.16033 -20.70393 56.10110 1.000 18.90000 258 GLU A CA 1
ATOM 5434 C C . GLU B 1 258 ? 35.88393 -19.76528 55.14726 1.000 21.84000 258 GLU A C 1
ATOM 5435 O O . GLU B 1 258 ? 35.55350 -18.58200 55.04337 1.000 18.35000 258 GLU A O 1
ATOM 5441 N N . VAL B 1 259 ? 36.87166 -20.30672 54.44085 1.000 18.05000 259 VAL A N 1
ATOM 5442 C CA . VAL B 1 259 ? 37.70859 -19.55481 53.51308 1.000 16.55000 259 VAL A CA 1
ATOM 5443 C C . VAL B 1 259 ? 37.31385 -19.93365 52.09241 1.000 21.57000 259 VAL A C 1
ATOM 5444 O O . VAL B 1 259 ? 37.25083 -21.12195 51.75553 1.000 21.53000 259 VAL A O 1
ATOM 5448 N N . ILE B 1 260 ? 37.06804 -18.92568 51.25672 1.000 17.09000 260 ILE A N 1
ATOM 5449 C CA . ILE B 1 260 ? 36.62135 -19.12032 49.87897 1.000 18.26000 260 ILE A CA 1
ATOM 5450 C C . ILE B 1 260 ? 37.53333 -18.31817 48.96181 1.000 19.48000 260 ILE A C 1
ATOM 5451 O O . ILE B 1 260 ? 37.61459 -17.09150 49.07923 1.000 18.45000 260 ILE A O 1
ATOM 5456 N N . GLU B 1 261 ? 38.21778 -19.00257 48.05119 1.000 17.69000 261 GLU A N 1
ATOM 5457 C CA . GLU B 1 261 ? 39.04490 -18.31998 47.06858 1.000 20.17000 261 GLU A CA 1
ATOM 5458 C C . GLU B 1 261 ? 38.19291 -17.88368 45.88530 1.000 19.91000 261 GLU A C 1
ATOM 5459 O O . GLU B 1 261 ? 37.26271 -18.58548 45.48150 1.000 21.96000 261 GLU A O 1
ATOM 5465 N N . ALA B 1 262 ? 38.52220 -16.72627 45.32103 1.000 18.64000 262 ALA A N 1
ATOM 5466 C CA . ALA B 1 262 ? 37.71670 -16.14578 44.25842 1.000 19.41000 262 ALA A CA 1
ATOM 5467 C C . ALA B 1 262 ? 38.60294 -15.44377 43.23770 1.000 19.15000 262 ALA A C 1
ATOM 5468 O O . ALA B 1 262 ? 39.68672 -14.95494 43.56289 1.000 17.78000 262 ALA A O 1
ATOM 5470 N N . SER B 1 263 ? 38.13239 -15.39964 41.98736 1.000 18.16000 263 SER A N 1
ATOM 5471 C CA . SER B 1 263 ? 38.81058 -14.58332 40.98654 1.000 16.34000 263 SER A CA 1
ATOM 5472 C C . SER B 1 263 ? 38.54298 -13.10026 41.19851 1.000 21.02000 263 SER A C 1
ATOM 5473 O O . SER B 1 263 ? 39.38920 -12.26340 40.86759 1.000 21.79000 263 SER A O 1
ATOM 5476 N N . ALA B 1 264 ? 37.37684 -12.76480 41.74267 1.000 17.52000 264 ALA A N 1
ATOM 5477 C CA . A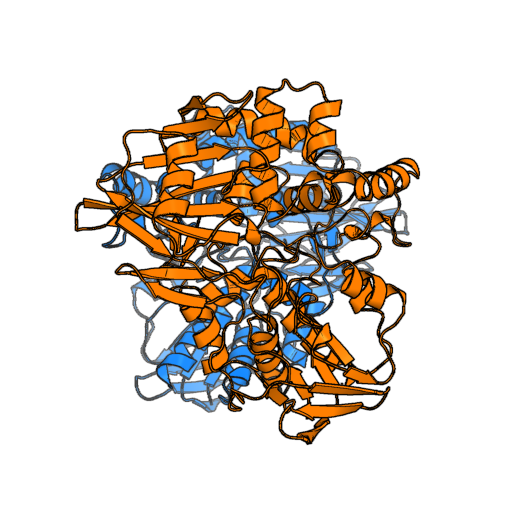LA B 1 264 ? 36.95861 -11.38621 41.94843 1.000 16.94000 264 ALA A CA 1
ATOM 5478 C C . ALA B 1 264 ? 35.82547 -11.40733 42.95836 1.000 12.65000 264 ALA A C 1
ATOM 5479 O O . ALA B 1 264 ? 35.17036 -12.43462 43.15615 1.000 13.04000 264 ALA A O 1
ATOM 5481 N N . VAL B 1 265 ? 35.62363 -10.27080 43.62123 1.000 13.80000 265 VAL A N 1
ATOM 5482 C CA . VAL B 1 265 ? 34.53824 -10.09523 44.58022 1.000 10.85000 265 VAL A CA 1
ATOM 5483 C C . VAL B 1 265 ? 33.69899 -8.90427 44.13560 1.000 11.38000 265 VAL A C 1
ATOM 5484 O O . VAL B 1 265 ? 34.24025 -7.82847 43.85726 1.000 13.83000 265 VAL A O 1
ATOM 5488 N N . ILE B 1 266 ? 32.38294 -9.09725 44.06991 1.000 12.35000 266 ILE A N 1
ATOM 5489 C CA . ILE B 1 266 ? 31.43483 -8.00582 43.87528 1.000 9.41000 266 ILE A CA 1
ATOM 5490 C C . ILE B 1 266 ? 30.74098 -7.78759 45.21332 1.000 10.37000 266 ILE A C 1
ATOM 5491 O O . ILE B 1 266 ? 29.96745 -8.64043 45.66860 1.000 12.16000 266 ILE A O 1
ATOM 5496 N N . CYS B 1 267 ? 31.02927 -6.66399 45.85979 1.000 8.42000 267 CYS A N 1
ATOM 5497 C CA . CYS B 1 267 ? 30.50744 -6.37208 47.19151 1.000 9.82000 267 CYS A CA 1
ATOM 5498 C C . CYS B 1 267 ? 29.31078 -5.43224 47.08135 1.000 10.58000 267 CYS A C 1
ATOM 5499 O O . CYS B 1 267 ? 29.46987 -4.26693 46.71514 1.000 10.20000 267 CYS A O 1
ATOM 5502 N N . THR B 1 268 ? 28.12044 -5.92366 47.43586 1.000 9.53000 268 THR A N 1
ATOM 5503 C CA . THR B 1 268 ? 26.91337 -5.10499 47.40251 1.000 10.01000 268 THR A CA 1
ATOM 5504 C C . THR B 1 268 ? 26.48752 -4.61296 48.78317 1.000 10.50000 268 THR A C 1
ATOM 5505 O O . THR B 1 268 ? 25.44346 -3.97126 48.90655 1.000 10.60000 268 THR A O 1
ATOM 5509 N N . VAL B 1 269 ? 27.28052 -4.88406 49.81490 1.000 9.16000 269 VAL A N 1
ATOM 5510 C CA . VAL B 1 269 ? 26.94916 -4.44236 51.17721 1.000 10.33000 269 VAL A CA 1
ATOM 5511 C C . VAL B 1 269 ? 26.94149 -2.92177 51.21373 1.000 11.43000 269 VAL A C 1
ATOM 5512 O O . VAL B 1 269 ? 27.93234 -2.29504 50.80345 1.000 11.01000 269 VAL A O 1
ATOM 5516 N N . PRO B 1 270 ? 25.87910 -2.27407 51.68379 1.000 10.21000 270 PRO A N 1
ATOM 5517 C CA . PRO B 1 270 ? 25.85776 -0.80562 51.67618 1.000 10.50000 270 PRO A CA 1
ATOM 5518 C C . PRO B 1 270 ? 26.77226 -0.20278 52.73436 1.000 11.65000 270 PRO A C 1
ATOM 5519 O O . PRO B 1 270 ? 27.17121 -0.85587 53.70188 1.000 11.27000 270 PRO A O 1
ATOM 5523 N N . VAL B 1 271 ? 27.07078 1.08782 52.53006 1.000 9.45000 271 VAL A N 1
ATOM 5524 C CA . VAL B 1 271 ? 27.94721 1.84368 53.42261 1.000 9.43000 271 VAL A CA 1
ATOM 5525 C C . VAL B 1 271 ? 27.55580 1.66608 54.88767 1.000 12.11000 271 VAL A C 1
ATOM 5526 O O . VAL B 1 271 ? 28.42105 1.50128 55.76029 1.000 12.17000 271 VAL A O 1
ATOM 5530 N N . GLY B 1 272 ? 26.25464 1.69512 55.18495 1.000 10.26000 272 GLY A N 1
ATOM 5531 C CA . GLY B 1 272 ? 25.79200 1.56676 56.56090 1.000 10.12000 272 GLY A CA 1
ATOM 5532 C C . GLY B 1 272 ? 26.14986 0.25139 57.22407 1.000 14.60000 272 GLY A C 1
ATOM 5533 O O . GLY B 1 272 ? 26.03055 0.14576 58.45174 1.000 10.99000 272 GLY A O 1
ATOM 5534 N N . ALA B 1 273 ? 26.58973 -0.74444 56.44814 1.000 12.68000 273 ALA A N 1
ATOM 5535 C CA . ALA B 1 273 ? 26.94104 -2.05871 56.96726 1.000 10.93000 273 ALA A CA 1
ATOM 5536 C C . ALA B 1 273 ? 28.35608 -2.48891 56.60317 1.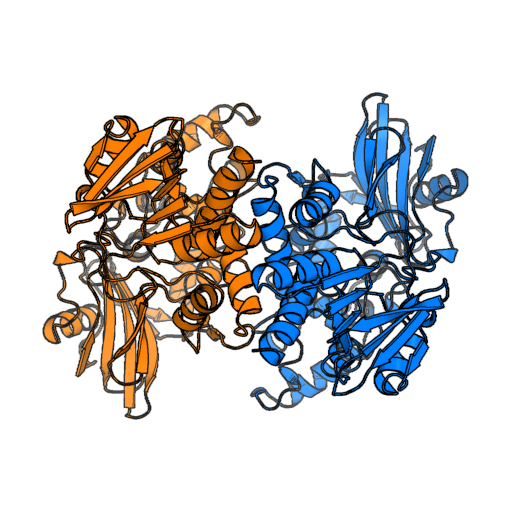000 12.19000 273 ALA A C 1
ATOM 5537 O O . ALA B 1 273 ? 28.75723 -3.60700 56.94846 1.000 14.28000 273 ALA A O 1
ATOM 5539 N N . LEU B 1 274 ? 29.12736 -1.63402 55.92772 1.000 12.83000 274 LEU A N 1
ATOM 5540 C CA . LEU B 1 274 ? 30.46272 -2.03442 55.50273 1.000 11.95000 274 LEU A CA 1
ATOM 5541 C C . LEU B 1 274 ? 31.41044 -2.23567 56.67338 1.000 16.49000 274 LEU A C 1
ATOM 5542 O O . LEU B 1 274 ? 32.39775 -2.95557 56.52412 1.000 14.10000 274 LEU A O 1
ATOM 5547 N N . SER B 1 275 ? 31.12705 -1.64258 57.83523 1.000 13.69000 275 SER A N 1
ATOM 5548 C CA . SER B 1 275 ? 32.03950 -1.78753 58.96558 1.000 16.80000 275 SER A CA 1
ATOM 5549 C C . SER B 1 275 ? 32.08349 -3.21294 59.50816 1.000 17.35000 275 SER A C 1
ATOM 5550 O O . SER B 1 275 ? 32.99313 -3.54318 60.27748 1.000 16.74000 275 SER A O 1
ATOM 5553 N N . ASN B 1 276 ? 31.13558 -4.07039 59.12099 1.000 13.49000 276 ASN A N 1
ATOM 5554 C CA . ASN B 1 276 ? 31.18200 -5.47004 59.52280 1.000 12.77000 276 ASN A CA 1
ATOM 5555 C C . ASN B 1 276 ? 32.25134 -6.26848 58.78430 1.000 14.83000 276 ASN A C 1
ATOM 5556 O O . ASN B 1 276 ? 32.50843 -7.41466 59.16581 1.000 15.92000 276 ASN A O 1
ATOM 5561 N N . ILE B 1 277 ? 32.86314 -5.71579 57.73667 1.000 12.99000 277 ILE A N 1
ATOM 5562 C CA . ILE B 1 277 ? 33.81689 -6.45029 56.90627 1.000 13.29000 277 ILE A CA 1
ATOM 5563 C C . ILE B 1 277 ? 35.19433 -5.82642 57.06658 1.000 12.52000 277 ILE A C 1
ATOM 5564 O O . ILE B 1 277 ? 35.34878 -4.60861 56.92358 1.000 14.18000 277 ILE A O 1
ATOM 5569 N N . GLU B 1 278 ? 36.19331 -6.66310 57.35974 1.000 12.97000 278 GLU A N 1
ATOM 5570 C CA . GLU B 1 278 ? 37.59351 -6.25792 57.32862 1.000 14.39000 278 GLU A CA 1
ATOM 5571 C C . GLU B 1 278 ? 38.12198 -6.41379 55.90650 1.000 13.07000 278 GLU A C 1
ATOM 5572 O O . GLU B 1 278 ? 37.97634 -7.48126 55.30042 1.000 15.09000 278 GLU A O 1
ATOM 5578 N N . PHE B 1 279 ? 38.74819 -5.36160 55.38289 1.000 11.34000 279 PHE A N 1
ATOM 5579 C CA . PHE B 1 279 ? 39.32414 -5.37160 54.04084 1.000 13.44000 279 PHE A CA 1
ATOM 5580 C C . PHE B 1 279 ? 40.84206 -5.35305 54.13821 1.000 15.07000 279 PHE A C 1
ATOM 5581 O O . PHE B 1 279 ? 41.40567 -4.57961 54.91902 1.000 14.72000 279 PHE A O 1
ATOM 5589 N N . SER B 1 280 ? 41.48927 -6.20516 53.35003 1.000 14.26000 280 SER A N 1
ATOM 5590 C CA . SER B 1 280 ? 42.94710 -6.32253 53.32149 1.000 14.02000 280 SER A CA 1
ATOM 5591 C C . SER B 1 280 ? 43.39182 -6.33601 51.86528 1.000 13.47000 280 SER A C 1
ATOM 5592 O O . SER B 1 280 ? 43.14658 -7.33626 51.16285 1.000 13.75000 280 SER A O 1
ATOM 5595 N N . PRO B 1 281 ? 44.02571 -5.26743 51.35039 1.000 13.19000 281 PRO A N 1
ATOM 5596 C CA . PRO B 1 281 ? 44.34033 -4.01333 52.04998 1.000 14.37000 281 PRO A CA 1
ATOM 5597 C C . PRO B 1 281 ? 43.10717 -3.20646 52.44762 1.000 15.44000 281 PRO A C 1
ATOM 5598 O O . PRO B 1 281 ? 42.00906 -3.40920 51.89342 1.000 15.42000 281 PRO A O 1
ATOM 5602 N N . ALA B 1 282 ? 43.28786 -2.31895 53.42474 1.000 13.15000 282 ALA A N 1
ATOM 5603 C CA . ALA B 1 282 ? 42.22401 -1.40810 53.82400 1.000 13.58000 282 ALA A CA 1
ATOM 5604 C C . ALA B 1 282 ? 41.74589 -0.58776 52.63156 1.000 16.06000 282 ALA A C 1
ATOM 5605 O O . ALA B 1 282 ? 42.49759 -0.31336 51.69346 1.000 13.68000 282 ALA A O 1
ATOM 5607 N N . LEU B 1 283 ? 40.47531 -0.18290 52.67860 1.000 14.85000 283 LEU A N 1
ATOM 5608 C CA . LEU B 1 283 ? 39.92378 0.63910 51.61411 1.000 14.69000 283 LEU A CA 1
ATOM 5609 C C . LEU B 1 283 ? 40.61799 2.00470 51.57284 1.000 15.71000 283 LEU A C 1
ATOM 5610 O O . LEU B 1 283 ? 41.13936 2.47929 52.58867 1.000 16.33000 283 LEU A O 1
ATOM 5615 N N . PRO B 1 284 ? 40.65400 2.64964 50.40421 1.000 16.54000 284 PRO A N 1
ATOM 5616 C CA . PRO B 1 284 ? 41.29654 3.96674 50.31105 1.000 16.92000 284 PRO A CA 1
ATOM 5617 C C . PRO B 1 284 ? 40.69357 4.95993 51.29383 1.000 18.38000 284 PRO A C 1
ATOM 5618 O O . PRO B 1 284 ? 39.50615 4.89967 51.61972 1.000 17.75000 284 PRO A O 1
ATOM 5622 N N . ASP B 1 285 ? 41.54098 5.87685 51.77612 1.000 17.63000 285 ASP A N 1
ATOM 5623 C CA . ASP B 1 285 ? 41.11242 6.85713 52.77494 1.000 17.31000 285 ASP A CA 1
ATOM 5624 C C . ASP B 1 285 ? 39.85713 7.60965 52.33882 1.000 16.59000 285 ASP A C 1
ATOM 5625 O O . ASP B 1 285 ? 38.97064 7.87867 53.16056 1.000 18.36000 285 ASP A O 1
ATOM 5630 N N . ALA B 1 286 ? 39.77710 7.98545 51.05972 1.000 18.66000 286 ALA A N 1
ATOM 5631 C CA . ALA B 1 286 ? 38.63682 8.77317 50.59953 1.000 19.27000 286 ALA A CA 1
ATOM 5632 C C . ALA B 1 286 ? 37.34354 7.97489 50.65171 1.000 17.79000 286 ALA A C 1
ATOM 5633 O O . ALA B 1 286 ? 36.27601 8.54943 50.89602 1.000 18.93000 286 ALA A O 1
ATOM 5635 N N . VAL B 1 287 ? 37.42503 6.66167 50.41820 1.000 15.44000 287 VAL A N 1
ATOM 5636 C CA . VAL B 1 287 ? 36.27401 5.77409 50.56946 1.000 14.47000 287 VAL A CA 1
ATOM 5637 C C . VAL B 1 287 ? 35.94081 5.58114 52.04350 1.000 13.70000 287 VAL A C 1
ATOM 5638 O O . VAL B 1 287 ? 34.77021 5.60180 52.44295 1.000 16.13000 287 VAL A O 1
ATOM 5642 N N . GLN B 1 288 ? 36.96193 5.39226 52.88212 1.000 13.97000 288 GLN A N 1
ATOM 5643 C CA . GLN B 1 288 ? 36.71202 5.25572 54.31240 1.000 15.85000 288 GLN A CA 1
ATOM 5644 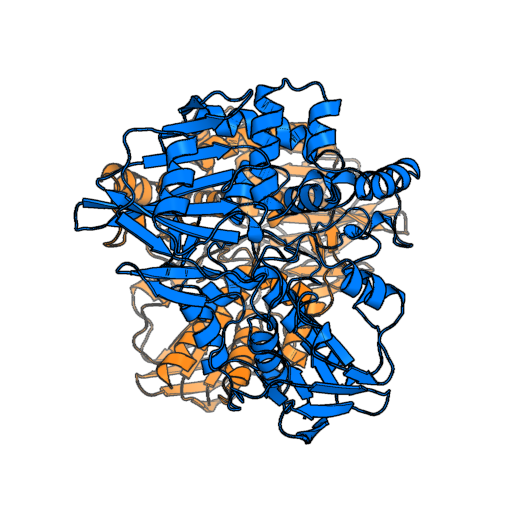C C . GLN B 1 288 ? 36.03415 6.49349 54.88771 1.000 14.83000 288 GLN A C 1
ATOM 5645 O O . GLN B 1 288 ? 35.22665 6.38342 55.82113 1.000 15.11000 288 GLN A O 1
ATOM 5651 N N . SER B 1 289 ? 36.34303 7.67140 54.34487 1.000 16.89000 289 SER A N 1
ATOM 5652 C CA . SER B 1 289 ? 35.72859 8.89978 54.83841 1.000 16.31000 289 SER A CA 1
ATOM 5653 C C . SER B 1 289 ? 34.22110 8.87308 54.62301 1.000 16.32000 289 SER A C 1
ATOM 5654 O O . SER B 1 289 ? 33.45326 9.29769 55.49232 1.000 14.35000 289 SER A O 1
ATOM 5657 N N . VAL B 1 290 ? 33.78230 8.35892 53.47142 1.000 15.33000 290 VAL A N 1
ATOM 5658 C CA . VAL B 1 290 ? 32.35258 8.20976 53.21034 1.000 16.25000 290 VAL A CA 1
ATOM 5659 C C . VAL B 1 290 ? 31.73213 7.20748 54.17658 1.000 14.76000 290 VAL A C 1
ATOM 5660 O O . VAL B 1 290 ? 30.65284 7.43936 54.73257 1.000 17.64000 290 VAL A O 1
ATOM 5664 N N . ILE B 1 291 ? 32.40117 6.07039 54.38387 1.000 14.90000 291 ILE A N 1
ATOM 5665 C CA . ILE B 1 291 ? 31.87734 5.05826 55.29955 1.000 14.95000 291 ILE A CA 1
ATOM 5666 C C . ILE B 1 291 ? 31.71908 5.62266 56.70729 1.000 17.16000 291 ILE A C 1
ATOM 5667 O O . ILE B 1 291 ? 30.69987 5.39345 57.37378 1.000 18.22000 291 ILE A O 1
ATOM 5672 N N . ASP B 1 292 ? 32.72170 6.36918 57.18125 1.000 14.65000 292 ASP A N 1
ATOM 5673 C CA . ASP B 1 292 ? 32.64851 6.96228 58.51444 1.000 16.17000 292 ASP A CA 1
ATOM 5674 C C . ASP B 1 292 ? 31.50016 7.96034 58.61842 1.000 17.14000 292 ASP A C 1
ATOM 5675 O O . ASP B 1 292 ? 30.74501 7.94308 59.59737 1.000 16.33000 292 ASP A O 1
ATOM 5680 N N . ASP B 1 293 ? 31.36759 8.85056 57.63077 1.000 15.82000 293 ASP A N 1
ATOM 5681 C CA . ASP B 1 293 ? 30.30037 9.84723 57.61853 1.000 16.25000 293 ASP A CA 1
ATOM 5682 C C . ASP B 1 293 ? 28.92148 9.24854 57.39183 1.000 14.60000 293 ASP A C 1
ATOM 5683 O O . ASP B 1 293 ? 27.94330 9.74892 57.96731 1.000 16.38000 293 ASP A O 1
ATOM 5688 N N . LYS B 1 294 ? 28.85796 8.19234 56.59680 1.000 13.49000 294 LYS A N 1
ATOM 5689 C CA . LYS B 1 294 ? 27.70674 7.44114 56.08611 1.000 12.00000 294 LYS A CA 1
ATOM 5690 C C . LYS B 1 294 ? 27.18326 8.02013 54.76863 1.000 11.33000 294 LYS A C 1
ATOM 5691 O O . LYS B 1 294 ? 27.96167 8.47983 53.91388 1.000 13.15000 294 LYS A O 1
ATOM 5697 N N . TRP B 1 295 ? 25.92351 7.76762 54.48246 1.000 8.48000 295 TRP A N 1
ATOM 5698 C CA . TRP B 1 295 ? 25.11182 8.56801 53.59560 1.000 11.21000 295 TRP A CA 1
ATOM 5699 C C . TRP B 1 295 ? 24.18186 9.36698 54.49727 1.000 10.51000 295 TRP A C 1
ATOM 5700 O O . TRP B 1 295 ? 24.13356 9.16318 55.71407 1.000 11.23000 295 TRP A O 1
ATOM 5711 N N . ASN B 1 296 ? 23.44445 10.29418 53.90999 1.000 9.26000 296 ASN A N 1
ATOM 5712 C CA . ASN B 1 296 ? 22.39627 10.98416 54.64543 1.000 9.00000 296 ASN A CA 1
ATOM 5713 C C . ASN B 1 296 ? 21.23256 10.02975 54.46034 1.000 12.67000 296 ASN A C 1
ATOM 5714 O O . ASN B 1 296 ? 20.48760 10.09722 53.48455 1.000 14.42000 296 ASN A O 1
ATOM 5719 N N . SER B 1 297 ? 21.20617 8.98792 55.24624 1.000 9.90000 297 SER A N 1
ATOM 5720 C CA . SER B 1 297 ? 20.08550 8.06625 55.23354 1.000 9.56000 297 SER A CA 1
ATOM 5721 C C . SER B 1 297 ? 19.86009 7.54733 56.64679 1.000 12.70000 297 SER A C 1
ATOM 5722 O O . SER B 1 297 ? 20.38566 6.49114 57.02903 1.000 14.19000 297 SER A O 1
ATOM 5725 N N . GLN B 1 298 ? 19.14686 8.33858 57.44493 1.000 8.52000 298 GLN A N 1
ATOM 5726 C CA . GLN B 1 298 ? 18.92498 8.04840 58.85241 1.000 10.31000 298 GLN A CA 1
ATOM 5727 C C . GLN B 1 298 ? 17.45247 7.90139 59.19587 1.000 10.02000 298 GLN A C 1
ATOM 5728 O O . GLN B 1 298 ? 17.13218 7.70257 60.37014 1.000 9.19000 298 GLN A O 1
ATOM 5734 N N . GLY B 1 299 ? 16.55643 8.00163 58.21695 1.000 9.94000 299 GLY A N 1
ATOM 5735 C CA . GLY B 1 299 ? 15.12466 8.02835 58.45999 1.000 9.08000 299 GLY A CA 1
ATOM 5736 C C . GLY B 1 299 ? 14.51826 6.63898 58.46143 1.000 7.94000 299 GLY A C 1
ATOM 5737 O O . GLY B 1 299 ? 15.21775 5.63253 58.59554 1.000 10.30000 299 GLY A O 1
ATOM 5738 N N . ALA B 1 300 ? 13.18978 6.58964 58.29020 1.000 9.38000 300 ALA A N 1
ATOM 5739 C CA . ALA B 1 300 ? 12.44012 5.34525 58.46630 1.000 7.18000 300 ALA A CA 1
ATOM 5740 C C . ALA B 1 300 ? 11.10002 5.41556 57.73981 1.000 9.74000 300 ALA A C 1
ATOM 5741 O O . ALA B 1 300 ? 10.57479 6.49892 57.45888 1.000 10.08000 300 ALA A O 1
ATOM 5743 N N . LYS B 1 301 ? 10.55001 4.23431 57.45151 1.000 9.21000 301 LYS A N 1
ATOM 5744 C CA . LYS B 1 301 ? 9.27781 4.07827 56.75162 1.000 8.00000 301 LYS A CA 1
ATOM 5745 C C . LYS B 1 301 ? 8.31883 3.28611 57.62709 1.000 9.22000 301 LYS A C 1
ATOM 5746 O O . LYS B 1 301 ? 8.66551 2.19787 58.10419 1.000 10.37000 301 LYS A O 1
ATOM 5752 N N . ILE B 1 302 ? 7.10721 3.81848 57.81601 1.000 9.42000 302 ILE A N 1
ATOM 5753 C CA . ILE B 1 302 ? 6.08506 3.19454 58.64979 1.000 8.99000 302 ILE A CA 1
ATOM 5754 C C . ILE B 1 302 ? 4.84956 2.88985 57.80788 1.000 8.49000 302 ILE A C 1
ATOM 5755 O O . ILE B 1 302 ? 4.60794 3.50353 56.76054 1.000 9.54000 302 ILE A O 1
ATOM 5760 N N . TRP B 1 303 ? 4.08426 1.90161 58.25828 1.000 8.15000 303 TRP A N 1
ATOM 5761 C CA . TRP B 1 303 ? 2.74688 1.61467 57.75367 1.000 9.10000 303 TRP A CA 1
ATOM 5762 C C . TRP B 1 303 ? 1.79270 1.67076 58.94230 1.000 9.85000 303 TRP A C 1
ATOM 5763 O O . TRP B 1 303 ? 1.99411 0.96209 59.93672 1.000 10.17000 303 TRP A O 1
ATOM 5774 N N . ILE B 1 304 ? 0.75021 2.49016 58.83583 1.000 10.28000 304 ILE A N 1
ATOM 5775 C CA . ILE B 1 304 ? -0.17692 2.76940 59.93288 1.000 10.16000 304 ILE A CA 1
ATOM 5776 C C . ILE B 1 304 ? -1.58711 2.39890 59.48829 1.000 10.78000 304 ILE A C 1
ATOM 5777 O O . ILE B 1 304 ? -2.01645 2.80349 58.40303 1.000 11.58000 304 ILE A O 1
ATOM 5782 N N . LYS B 1 305 ? -2.32180 1.66200 60.32976 1.000 8.85000 305 LYS A N 1
ATOM 5783 C CA . LYS B 1 305 ? -3.71462 1.32464 60.04507 1.000 9.53000 305 LYS A CA 1
ATOM 5784 C C . LYS B 1 305 ? -4.63563 2.11031 60.96796 1.000 9.93000 305 LYS A C 1
ATOM 5785 O O . LYS B 1 305 ? -4.45491 2.08235 62.19292 1.000 9.84000 305 LYS A O 1
ATOM 5791 N N . ILE B 1 306 ? -5.62526 2.79926 60.38160 1.000 11.39000 306 ILE A N 1
ATOM 5792 C CA . ILE B 1 306 ? -6.60334 3.58472 61.13311 1.000 9.05000 306 ILE A CA 1
ATOM 5793 C C . ILE B 1 306 ? -8.01018 3.07178 60.84489 1.000 11.82000 306 ILE A C 1
ATOM 5794 O O . ILE B 1 306 ? -8.27431 2.43073 59.82311 1.000 12.07000 306 ILE A O 1
ATOM 5799 N N . LYS B 1 307 ? -8.92654 3.38316 61.76057 1.000 12.53000 307 LYS A N 1
ATOM 5800 C CA . LYS B 1 307 ? -10.33212 3.03134 61.56925 1.000 14.34000 307 LYS A CA 1
ATOM 5801 C C . LYS B 1 307 ? -10.95841 3.85492 60.45138 1.000 12.39000 307 LYS A C 1
ATOM 5802 O O . LYS B 1 307 ? -10.66852 5.04567 60.29602 1.000 12.45000 307 LYS A O 1
ATOM 5808 N N . GLY B 1 308 ? -11.84209 3.20966 59.67866 1.000 12.36000 308 GLY A N 1
ATOM 5809 C CA . GLY B 1 308 ? -12.61803 3.89722 58.66142 1.000 12.10000 308 GLY A CA 1
ATOM 5810 C C . GLY B 1 308 ? -11.90464 4.01977 57.32976 1.000 11.95000 308 GLY A C 1
ATOM 5811 O O . GLY B 1 308 ? -10.77601 3.56396 57.13874 1.000 15.58000 308 GLY A O 1
ATOM 5812 N N . HIS B 1 309 ? -12.60543 4.64981 56.37989 1.000 12.73000 309 HIS A N 1
ATOM 5813 C CA . HIS B 1 309 ? -12.11718 4.90054 55.02609 1.000 11.78000 309 HIS A CA 1
ATOM 5814 C C . HIS B 1 309 ? -11.72764 6.37217 54.94666 1.000 15.39000 309 HIS A C 1
ATOM 5815 O O . HIS B 1 309 ? -12.59362 7.25164 55.03028 1.000 15.57000 309 HIS A O 1
ATOM 5822 N N . HIS B 1 310 ? -10.42968 6.64892 54.78861 1.000 13.32000 310 HIS A N 1
ATOM 5823 C CA . HIS B 1 310 ? -9.93602 8.02576 54.81095 1.000 11.67000 310 HIS A CA 1
ATOM 5824 C C . HIS B 1 310 ? -8.93321 8.24201 53.69220 1.000 11.59000 310 HIS A C 1
ATOM 5825 O O . HIS B 1 310 ? -7.94479 7.50638 53.58942 1.000 12.47000 310 HIS A O 1
ATOM 5832 N N . ARG B 1 311 ? -9.19288 9.24461 52.85837 1.000 12.94000 311 ARG A N 1
ATOM 5833 C CA . ARG B 1 311 ? -8.28315 9.65999 51.79407 1.000 12.00000 311 ARG A CA 1
ATOM 5834 C C . ARG B 1 311 ? -7.47688 10.82020 52.36195 1.000 11.42000 311 ARG A C 1
ATOM 5835 O O . ARG B 1 311 ? -7.95421 11.95593 52.41356 1.000 13.70000 311 ARG A O 1
ATOM 5843 N N . PHE B 1 312 ? -6.25188 10.52822 52.81067 1.000 10.27000 312 PHE A N 1
ATOM 5844 C CA . PHE B 1 312 ? -5.49556 11.42509 53.67263 1.000 10.44000 312 PHE A CA 1
ATOM 5845 C C . PHE B 1 312 ? -4.09531 11.63862 53.11945 1.000 11.42000 312 PHE A C 1
ATOM 5846 O O . PHE B 1 312 ? -3.42914 10.68431 52.70838 1.000 13.05000 312 PHE A O 1
ATOM 5854 N N . LEU B 1 313 ? -3.63877 12.88733 53.15779 1.000 12.38000 313 LEU A N 1
ATOM 5855 C CA . LEU B 1 313 ? -2.24914 13.22309 52.87024 1.000 11.26000 313 LEU A CA 1
ATOM 5856 C C . LEU B 1 313 ? -1.79192 14.24697 53.89962 1.000 10.89000 313 LEU A C 1
ATOM 5857 O O . LEU B 1 313 ? -2.49787 15.22695 54.15313 1.000 11.76000 313 LEU A O 1
ATOM 5862 N N . GLY B 1 314 ? -0.63182 14.01919 54.49661 1.000 9.61000 314 GLY A N 1
ATOM 5863 C CA . GLY B 1 314 ? -0.11240 14.92028 55.51441 1.000 11.16000 314 GLY A CA 1
ATOM 5864 C C . GLY B 1 314 ? 1.36861 15.20755 55.31361 1.000 9.99000 314 GLY A C 1
ATOM 5865 O O . GLY B 1 314 ? 2.14480 14.30321 55.02629 1.000 10.28000 314 GLY A O 1
ATOM 5866 N N . TYR B 1 315 ? 1.73276 16.47837 55.48217 1.000 11.18000 315 TYR A N 1
ATOM 5867 C CA . TYR B 1 315 ? 3.12218 16.92935 55.43803 1.000 9.62000 315 TYR A CA 1
ATOM 5868 C C . TYR B 1 315 ? 3.45632 17.63598 56.74526 1.000 9.90000 315 TYR A C 1
ATOM 5869 O O . TYR B 1 315 ? 2.64511 18.40779 57.26619 1.000 10.28000 315 TYR A O 1
ATOM 5878 N N . ALA B 1 316 ? 4.65864 17.38370 57.27766 1.000 9.30000 316 ALA A N 1
ATOM 5879 C CA . ALA B 1 316 ? 5.11306 18.09462 58.48642 1.000 11.29000 316 ALA A CA 1
ATOM 5880 C C . ALA B 1 316 ? 6.63037 18.24576 58.45485 1.000 9.67000 316 ALA A C 1
ATOM 5881 O O . ALA B 1 316 ? 7.33124 17.30135 58.06297 1.000 10.02000 316 ALA A O 1
ATOM 5883 N N . PRO B 1 317 ? 7.17094 19.39679 58.85208 1.000 8.87000 317 PRO A N 1
ATOM 5884 C CA . PRO B 1 317 ? 8.62046 19.61930 58.74443 1.000 11.19000 317 PRO A CA 1
ATOM 5885 C C . PRO B 1 317 ? 9.38908 18.96661 59.88916 1.000 10.40000 317 PRO A C 1
ATOM 5886 O O . PRO B 1 317 ? 8.82230 18.53491 60.89442 1.000 9.48000 317 PRO A O 1
ATOM 5890 N N . LYS B 1 318 ? 10.70762 18.91200 59.71398 1.000 11.20000 318 LYS A N 1
ATOM 5891 C CA . LYS B 1 318 ? 11.60572 18.52328 60.79557 1.000 11.47000 318 LYS A CA 1
ATOM 5892 C C . LYS B 1 318 ? 11.26226 19.33009 62.04902 1.000 9.66000 318 LYS A C 1
ATOM 5893 O O . LYS B 1 318 ? 11.00459 20.53767 61.95471 1.000 14.57000 318 LYS A O 1
ATOM 5899 N N . PRO B 1 319 ? 11.25668 18.71161 63.24070 1.000 11.32000 319 PRO A N 1
ATOM 5900 C CA . PRO B 1 319 ? 11.69504 17.35526 63.58324 1.000 11.76000 319 PRO A CA 1
ATOM 5901 C C . PRO B 1 319 ? 10.56167 16.33684 63.80994 1.000 12.47000 319 PRO A C 1
ATOM 5902 O O . PRO B 1 319 ? 10.66352 15.48077 64.69419 1.000 11.42000 319 PRO A O 1
ATOM 5906 N N . ALA B 1 320 ? 9.51099 16.40848 62.99616 1.000 14.53000 320 ALA A N 1
ATOM 5907 C CA . ALA B 1 320 ? 8.35793 15.52851 63.16769 1.000 11.29000 320 ALA A CA 1
ATOM 5908 C C . ALA B 1 320 ? 8.75208 14.05231 63.09097 1.000 9.98000 320 ALA A C 1
ATOM 5909 O O . ALA B 1 320 ? 9.71205 13.67592 62.41640 1.000 11.53000 320 ALA A O 1
ATOM 5911 N N . LYS B 1 321 ? 7.99269 13.20917 63.80443 1.000 9.96000 321 LYS A N 1
ATOM 5912 C CA . LYS B 1 321 ? 8.17247 11.76163 63.68439 1.000 9.46000 321 LYS A CA 1
ATOM 5913 C C . LYS B 1 321 ? 8.01404 11.30266 62.23982 1.000 12.32000 321 LYS A C 1
ATOM 5914 O O . LYS B 1 321 ? 8.77791 10.45169 61.76512 1.000 11.80000 321 LYS A O 1
ATOM 5920 N N . MET B 1 322 ? 7.01149 11.82745 61.52940 1.000 10.45000 322 MET A N 1
ATOM 5921 C CA . MET B 1 322 ? 6.82542 11.50827 60.11950 1.000 9.60000 322 MET A CA 1
ATOM 5922 C C . MET B 1 322 ? 6.54801 12.78907 59.35666 1.000 11.13000 322 MET A C 1
ATOM 5923 O O . MET B 1 322 ? 5.78163 13.64273 59.82272 1.000 9.30000 322 MET A O 1
ATOM 5928 N N . SER B 1 323 ? 7.17532 12.92271 58.18718 1.000 10.63000 323 SER A N 1
ATOM 5929 C CA . SER B 1 323 ? 7.08122 14.15457 57.41737 1.000 9.25000 323 SER A CA 1
ATOM 5930 C C . SER B 1 323 ? 6.13931 14.05519 56.22738 1.000 9.98000 323 SER A C 1
ATOM 5931 O O . SER B 1 323 ? 5.60840 15.08404 55.79135 1.000 10.30000 323 SER A O 1
ATOM 5934 N N . VAL B 1 324 ? 5.93505 12.85928 55.67495 1.000 9.99000 324 VAL A N 1
ATOM 5935 C CA . VAL B 1 324 ? 4.98814 12.63630 54.58454 1.000 10.05000 324 VAL A CA 1
ATOM 5936 C C . VAL B 1 324 ? 4.22467 11.35611 54.89470 1.000 11.28000 324 VAL A C 1
ATOM 5937 O O . VAL B 1 324 ? 4.83871 10.29622 55.05147 1.000 11.52000 324 VAL A O 1
ATOM 5941 N N . VAL B 1 325 ? 2.89389 11.44733 54.97148 1.000 11.87000 325 VAL A N 1
ATOM 5942 C CA . VAL B 1 325 ? 2.01977 10.31645 55.28191 1.000 11.00000 325 VAL A CA 1
ATOM 5943 C C . VAL B 1 325 ? 0.85132 10.33129 54.29820 1.000 10.32000 325 VAL A C 1
ATOM 5944 O O . VAL B 1 325 ? 0.24144 11.38206 54.06885 1.000 10.49000 325 VAL A O 1
ATOM 5948 N N . ARG B 1 326 ? 0.53186 9.17685 53.70993 1.000 10.05000 326 ARG A N 1
ATOM 5949 C CA . ARG B 1 326 ? -0.47724 9.14026 52.65415 1.000 10.63000 326 ARG A CA 1
ATOM 5950 C C . ARG B 1 326 ? -1.25753 7.83252 52.70766 1.000 9.25000 326 ARG A C 1
ATOM 5951 O O . ARG B 1 326 ? -0.67408 6.76624 52.94096 1.000 10.21000 326 ARG A O 1
ATOM 5959 N N . SER B 1 327 ? -2.56271 7.90629 52.43786 1.000 7.81000 327 SER A N 1
ATOM 5960 C CA . SER B 1 327 ? -3.36770 6.69347 52.30189 1.000 10.14000 327 SER A CA 1
ATOM 5961 C C . SER B 1 327 ? -2.85239 5.82004 51.15979 1.000 8.60000 327 SER A C 1
ATOM 5962 O O . SER B 1 327 ? -2.48918 6.31517 50.08534 1.000 9.49000 327 SER A O 1
ATOM 5965 N N . GLU B 1 328 ? -2.82931 4.49780 51.39492 1.000 9.16000 328 GLU A N 1
ATOM 5966 C CA . GLU B 1 328 ? -2.37197 3.56796 50.36639 1.000 9.75000 328 GLU A CA 1
ATOM 5967 C C . GLU B 1 328 ? -3.32367 2.42167 50.08259 1.000 10.81000 328 GLU A C 1
ATOM 5968 O O . GLU B 1 328 ? -3.44770 2.02815 48.91512 1.000 11.09000 328 GLU A O 1
ATOM 5974 N N . TYR B 1 329 ? -3.97622 1.85937 51.10396 1.000 11.26000 329 TYR A N 1
ATOM 5975 C CA . TYR B 1 329 ? -4.86828 0.72324 50.90402 1.000 10.93000 329 TYR A CA 1
ATOM 5976 C C . TYR B 1 329 ? -6.13230 0.90806 51.71976 1.000 11.54000 329 TYR A C 1
ATOM 5977 O O . TYR B 1 329 ? -6.08033 1.29091 52.89156 1.000 11.52000 329 TYR A O 1
ATOM 5986 N N . PHE B 1 330 ? -7.26368 0.63246 51.09046 1.000 11.64000 330 PHE A N 1
ATOM 5987 C CA . PHE B 1 330 ? -8.55922 0.64382 51.75817 1.000 12.98000 330 PHE A CA 1
ATOM 5988 C C . PHE B 1 330 ? -8.96280 -0.81067 51.99347 1.000 13.20000 330 PHE A C 1
ATOM 5989 O O . PHE B 1 330 ? -9.12012 -1.57836 51.03824 1.000 14.04000 330 PHE A O 1
ATOM 5997 N N . MET B 1 331 ? -9.05255 -1.20459 53.25898 1.000 11.64000 331 MET A N 1
ATOM 5998 C CA . MET B 1 331 ? -9.23054 -2.60481 53.61965 1.000 13.87000 331 MET A CA 1
ATOM 5999 C C . MET B 1 331 ? -10.70483 -2.95702 53.78238 1.000 12.36000 331 MET A C 1
ATOM 6000 O O . MET B 1 331 ? -11.55322 -2.09403 54.00346 1.000 14.29000 331 MET A O 1
ATOM 6005 N N . ASP B 1 332 ? -10.99429 -4.25762 53.69417 1.000 12.60000 332 ASP A N 1
ATOM 6006 C CA . ASP B 1 332 ? -12.38255 -4.71172 53.65187 1.000 12.63000 332 ASP A CA 1
ATOM 6007 C C . ASP B 1 332 ? -13.08963 -4.60234 54.99516 1.000 15.79000 332 ASP A C 1
ATOM 6008 O O . ASP B 1 332 ? -14.32710 -4.61449 55.02264 1.000 16.10000 332 ASP A O 1
ATOM 6013 N N . ASP B 1 333 ? -12.34315 -4.54225 56.10365 1.000 13.39000 333 ASP A N 1
ATOM 6014 C CA . ASP B 1 333 ? -12.90749 -4.42786 57.44752 1.000 13.56000 333 ASP A CA 1
ATOM 6015 C C . ASP B 1 333 ? -13.04221 -2.98299 57.91351 1.000 13.53000 333 ASP A C 1
ATOM 6016 O O . ASP B 1 333 ? -12.90890 -2.70046 59.11733 1.000 16.31000 333 ASP A O 1
ATOM 6021 N N . ASP B 1 334 ? -13.28527 -2.05639 56.98861 1.000 13.53000 334 ASP A N 1
ATOM 6022 C CA . ASP B 1 334 ? -13.50589 -0.64904 57.31518 1.000 13.97000 334 ASP A CA 1
ATOM 6023 C C . ASP B 1 334 ? -12.30022 -0.04467 58.03138 1.000 13.90000 334 ASP A C 1
ATOM 6024 O O . ASP B 1 334 ? -12.41954 0.53932 59.11151 1.000 15.44000 334 ASP A O 1
ATOM 6029 N N . THR B 1 335 ? -11.12355 -0.21411 57.42521 1.000 12.67000 335 THR A N 1
ATOM 6030 C CA . THR B 1 335 ? -9.89475 0.41526 57.90062 1.000 11.21000 335 THR A CA 1
ATOM 6031 C C . THR B 1 335 ? -9.11030 0.90464 56.69208 1.000 11.90000 335 THR A C 1
ATOM 6032 O O . THR B 1 335 ? -9.36792 0.49635 55.55915 1.000 11.81000 335 THR A O 1
ATOM 6036 N N . THR B 1 336 ? -8.14468 1.78791 56.94668 1.000 11.09000 336 THR A N 1
ATOM 6037 C CA . THR B 1 336 ? -7.27004 2.33120 55.91388 1.000 11.45000 336 THR A CA 1
ATOM 6038 C C . THR B 1 336 ? -5.82884 2.14124 56.36023 1.000 12.04000 336 THR A C 1
ATOM 6039 O O . THR B 1 336 ? -5.49694 2.40918 57.52222 1.000 11.15000 336 THR A O 1
ATOM 6043 N N . ILE B 1 337 ? -4.97050 1.69111 55.43860 1.000 8.86000 337 ILE A N 1
ATOM 6044 C CA . ILE B 1 337 ? -3.52972 1.61145 55.68149 1.000 12.55000 337 ILE A CA 1
ATOM 6045 C C . ILE B 1 337 ? -2.84746 2.78455 54.98721 1.000 11.16000 337 ILE A C 1
ATOM 6046 O O . ILE B 1 337 ? -3.07811 3.02748 53.79769 1.000 10.34000 337 ILE A O 1
ATOM 6051 N N . LEU B 1 338 ? -2.00257 3.50326 55.73434 1.000 9.21000 338 LEU A N 1
ATOM 6052 C CA . LEU B 1 338 ? -1.24146 4.64793 55.25072 1.000 9.25000 338 LEU A CA 1
ATOM 6053 C C . LEU B 1 338 ? 0.25055 4.33203 55.32886 1.000 11.19000 338 LEU A C 1
ATOM 6054 O O . LEU B 1 338 ? 0.68401 3.54538 56.17710 1.000 10.61000 338 LEU A O 1
ATOM 6059 N N . VAL B 1 339 ? 1.04304 4.95338 54.43545 1.000 8.66000 339 VAL A N 1
ATOM 6060 C CA . VAL B 1 339 ? 2.50800 4.90122 54.50639 1.000 10.46000 339 VAL A CA 1
ATOM 6061 C C . VAL B 1 339 ? 3.00089 6.21863 55.05799 1.000 10.28000 339 VAL A C 1
ATOM 6062 O O . VAL B 1 339 ? 2.36932 7.26337 54.87414 1.000 10.36000 339 VAL A O 1
ATOM 6066 N N . GLY B 1 340 ? 4.17342 6.18470 55.67944 1.000 9.27000 340 GLY A N 1
ATOM 6067 C CA . GLY B 1 340 ? 4.81168 7.39841 56.15824 1.000 8.30000 340 GLY A CA 1
ATOM 6068 C C . GLY B 1 340 ? 6.31951 7.30769 56.04343 1.000 8.60000 340 GLY A C 1
ATOM 6069 O O . GLY B 1 340 ? 6.91075 6.23394 56.17485 1.000 9.09000 340 GLY A O 1
ATOM 6070 N N . PHE B 1 341 ? 6.94046 8.46207 55.79381 1.000 11.75000 341 PHE A N 1
ATOM 6071 C CA . PHE B 1 341 ? 8.39229 8.60397 55.74775 1.000 10.84000 341 PHE A CA 1
ATOM 6072 C C . PHE B 1 341 ? 8.82577 9.69003 56.71887 1.000 10.60000 341 PHE A C 1
ATOM 6073 O O . PHE B 1 341 ? 8.22360 10.77386 56.75731 1.000 10.68000 341 PHE A O 1
ATOM 6081 N N . GLY B 1 342 ? 9.85702 9.38769 57.49972 1.000 9.73000 342 GLY A N 1
ATOM 6082 C CA . GLY B 1 342 ? 10.31895 10.28757 58.54326 1.000 11.74000 342 GLY A CA 1
ATOM 6083 C C . GLY B 1 342 ? 11.82610 10.41489 58.52208 1.000 9.30000 342 GLY A C 1
ATOM 6084 O O . GLY B 1 342 ? 12.53891 9.52639 58.05823 1.000 10.36000 342 GLY A O 1
ATOM 6085 N N . TYR B 1 343 ? 12.31832 11.54917 59.03567 1.000 7.30000 343 TYR A N 1
ATOM 6086 C CA . TYR B 1 343 ? 13.72817 11.89494 58.87590 1.000 10.17000 343 TYR A CA 1
ATOM 6087 C C . TYR B 1 343 ? 14.66048 11.23149 59.89042 1.000 10.40000 343 TYR A C 1
ATOM 6088 O O . TYR B 1 343 ? 15.88204 11.26594 59.69159 1.000 9.97000 343 TYR A O 1
ATOM 6097 N N . ASP B 1 344 ? 14.13844 10.63472 60.96816 1.000 8.60000 344 ASP A N 1
ATOM 6098 C CA . ASP B 1 344 ? 14.98278 10.23083 62.10176 1.000 10.55000 344 ASP A CA 1
ATOM 6099 C C . ASP B 1 344 ? 14.43706 8.93074 62.68719 1.000 10.35000 344 ASP A C 1
ATOM 6100 O O . ASP B 1 344 ? 13.46879 8.94245 63.45645 1.000 9.54000 344 ASP A O 1
ATOM 6105 N N . ASN B 1 345 ? 15.08113 7.81055 62.34062 1.000 9.84000 345 ASN A N 1
ATOM 6106 C CA . ASN B 1 345 ? 14.63678 6.50445 62.81489 1.000 7.93000 345 ASN A CA 1
ATOM 6107 C C . ASN B 1 345 ? 14.63458 6.40872 64.32777 1.000 12.25000 345 ASN A C 1
ATOM 6108 O O . ASN B 1 345 ? 13.91671 5.57655 64.88623 1.000 10.07000 345 ASN A O 1
ATOM 6113 N N . THR B 1 346 ? 15.39933 7.24742 65.00245 1.000 10.78000 346 THR A N 1
ATOM 6114 C CA . THR B 1 346 ? 15.52025 7.12877 66.44095 1.000 15.69000 346 THR A CA 1
ATOM 6115 C C . THR B 1 346 ? 14.43341 7.90684 67.18307 1.000 15.26000 346 THR A C 1
ATOM 6116 O O . THR B 1 346 ? 14.29427 7.75334 68.39700 1.000 14.65000 346 THR A O 1
ATOM 6120 N N . ASN B 1 347 ? 13.58380 8.64791 66.47172 1.000 11.95000 347 ASN A N 1
ATOM 6121 C CA . ASN B 1 347 ? 12.50944 9.41260 67.10052 1.000 10.66000 347 ASN A CA 1
ATOM 6122 C C . ASN B 1 347 ? 11.15160 8.72547 67.01778 1.000 11.49000 347 ASN A C 1
ATOM 6123 O O . ASN B 1 347 ? 10.15541 9.29188 67.48262 1.000 13.40000 347 ASN A O 1
ATOM 6128 N N . ILE B 1 348 ? 11.08384 7.51987 66.45158 1.000 9.27000 348 ILE A N 1
ATOM 6129 C CA . ILE B 1 348 ? 9.81554 6.80970 66.32903 1.000 12.00000 348 ILE A CA 1
ATOM 6130 C C . ILE B 1 348 ? 10.06098 5.30867 66.39886 1.000 13.80000 348 ILE A C 1
ATOM 6131 O O . ILE B 1 348 ? 10.99795 4.78873 65.78611 1.000 12.53000 348 ILE A O 1
ATOM 6136 N N . ASP B 1 349 ? 9.20135 4.61071 67.14124 1.000 12.55000 349 ASP A N 1
ATOM 6137 C CA . ASP B 1 349 ? 9.16979 3.15395 67.15401 1.000 12.12000 349 ASP A CA 1
ATOM 6138 C C . ASP B 1 349 ? 8.06180 2.74829 66.18386 1.000 11.15000 349 ASP A C 1
ATOM 6139 O O . ASP B 1 349 ? 6.87726 2.99793 66.43820 1.000 13.16000 349 ASP A O 1
ATOM 6144 N N . LEU B 1 350 ? 8.45932 2.14771 65.05934 1.000 10.29000 350 LEU A N 1
ATOM 6145 C CA . LEU B 1 350 ? 7.52718 1.86327 63.97546 1.000 10.57000 350 LEU A CA 1
ATOM 6146 C C . LEU B 1 350 ? 6.46752 0.84669 64.35916 1.000 12.16000 350 LEU A C 1
ATOM 6147 O O . LEU B 1 350 ? 5.46614 0.71517 63.64904 1.000 12.46000 350 LEU A O 1
ATOM 6152 N N . ASN B 1 351 ? 6.65607 0.13425 65.46308 1.000 13.34000 351 ASN A N 1
ATOM 6153 C CA . ASN B 1 351 ? 5.73802 -0.91036 65.87737 1.000 13.49000 351 ASN A CA 1
ATOM 6154 C C . ASN B 1 351 ? 4.98086 -0.52891 67.13943 1.000 13.07000 351 ASN A C 1
ATOM 6155 O O . ASN B 1 351 ? 4.27643 -1.36623 67.71588 1.000 17.04000 351 ASN A O 1
ATOM 6160 N N . SER B 1 352 ? 5.09021 0.72427 67.56139 1.000 11.69000 352 SER A N 1
ATOM 6161 C CA . SER B 1 352 ? 4.40728 1.21731 68.75031 1.000 11.71000 352 SER A CA 1
ATOM 6162 C C . SER B 1 352 ? 3.12351 1.91659 68.31940 1.000 12.08000 352 SER A C 1
ATOM 6163 O O . SER B 1 352 ? 3.16750 2.92662 67.60872 1.000 11.74000 352 SER A O 1
ATOM 6166 N N . ILE B 1 353 ? 1.98166 1.38137 68.75823 1.000 12.71000 353 ILE A N 1
ATOM 6167 C CA . ILE B 1 353 ? 0.70108 2.00881 68.43830 1.000 12.08000 353 ILE A CA 1
ATOM 6168 C C . ILE B 1 353 ? 0.65713 3.45332 68.92302 1.000 13.24000 353 ILE A C 1
ATOM 6169 O O . ILE B 1 353 ? 0.10615 4.32871 68.24331 1.000 13.13000 353 ILE A O 1
ATOM 6174 N N . GLU B 1 354 ? 1.21138 3.72947 70.10797 1.000 10.70000 354 GLU A N 1
ATOM 6175 C CA . GLU B 1 354 ? 1.15801 5.09722 70.61498 1.000 12.35000 354 GLU A CA 1
ATOM 6176 C C . GLU B 1 354 ? 1.98198 6.04220 69.75485 1.000 14.60000 354 GLU A C 1
ATOM 6177 O O . GLU B 1 354 ? 1.59905 7.20285 69.56666 1.000 14.51000 354 GLU A O 1
ATOM 6183 N N . ASP B 1 355 ? 3.13178 5.58370 69.24711 1.000 12.67000 355 ASP A N 1
ATOM 6184 C CA . ASP B 1 355 ? 3.91482 6.45525 68.37770 1.000 13.18000 355 ASP A CA 1
ATOM 6185 C C . ASP B 1 355 ? 3.19808 6.68541 67.05374 1.000 10.94000 355 ASP A C 1
ATOM 6186 O O . ASP B 1 355 ? 3.20771 7.80079 66.53228 1.000 12.12000 355 ASP A O 1
ATOM 6191 N N . ALA B 1 356 ? 2.55451 5.64617 66.50616 1.000 11.10000 356 ALA A N 1
ATOM 6192 C CA . ALA B 1 356 ? 1.79060 5.82507 65.27643 1.000 9.47000 356 ALA A CA 1
ATOM 6193 C C . ALA B 1 356 ? 0.62284 6.77433 65.49861 1.000 10.77000 356 ALA A C 1
ATOM 6194 O O . ALA B 1 356 ? 0.30595 7.59295 64.62948 1.000 8.64000 356 ALA A O 1
ATOM 6196 N N . GLN B 1 357 ? -0.02538 6.68644 66.66496 1.000 9.99000 357 GLN A N 1
ATOM 6197 C CA . GLN B 1 357 ? -1.08740 7.63030 66.98809 1.000 11.52000 357 GLN A CA 1
ATOM 6198 C C . GLN B 1 357 ? -0.54302 9.04756 67.09281 1.000 12.63000 357 GLN A C 1
ATOM 6199 O O . GLN B 1 357 ? -1.18772 10.00090 66.64383 1.000 11.92000 357 GLN A O 1
ATOM 6205 N N . ALA B 1 358 ? 0.65852 9.20561 67.66508 1.000 12.04000 358 ALA A N 1
ATOM 6206 C CA . ALA B 1 358 ? 1.29206 10.51968 67.69875 1.000 12.00000 358 ALA A CA 1
ATOM 6207 C C . ALA B 1 358 ? 1.51864 11.06233 66.29066 1.000 10.42000 358 ALA A C 1
ATOM 6208 O O . ALA B 1 358 ? 1.40535 12.27040 66.05758 1.000 15.96000 358 ALA A O 1
ATOM 6210 N N . VAL B 1 359 ? 1.86794 10.18717 65.34460 1.000 10.87000 359 VAL A N 1
ATOM 6211 C CA . VAL B 1 359 ? 2.06247 10.62610 63.96508 1.000 11.73000 359 VAL A CA 1
ATOM 6212 C C . VAL B 1 359 ? 0.76531 11.18557 63.40072 1.000 9.52000 359 VAL A C 1
ATOM 6213 O O . VAL B 1 359 ? 0.73202 12.28857 62.84071 1.000 10.55000 359 VAL A O 1
ATOM 6217 N N . ILE B 1 360 ? -0.32429 10.42360 63.52360 1.000 10.60000 360 ILE A N 1
ATOM 6218 C CA . ILE B 1 360 ? -1.59847 10.87548 62.97163 1.000 12.60000 360 ILE A CA 1
ATOM 6219 C C . ILE B 1 360 ? -2.04343 12.15638 63.66408 1.000 11.25000 360 ILE A C 1
ATOM 6220 O O . ILE B 1 360 ? -2.58768 13.06985 63.02512 1.000 11.18000 360 ILE A O 1
ATOM 6225 N N . ASN B 1 361 ? -1.77870 12.25823 64.96771 1.000 11.96000 361 ASN A N 1
ATOM 6226 C CA . ASN B 1 361 ? -2.14832 13.42275 65.76209 1.000 13.02000 361 ASN A CA 1
ATOM 6227 C C . ASN B 1 361 ? -1.38983 14.67894 65.35453 1.000 14.28000 361 ASN A C 1
ATOM 6228 O O . ASN B 1 361 ? -1.75210 15.76932 65.80657 1.000 14.73000 361 ASN A O 1
ATOM 6233 N N . GLN B 1 362 ? -0.34157 14.55935 64.53028 1.000 9.97000 362 GLN A N 1
ATOM 6234 C CA . GLN B 1 362 ? 0.30600 15.74681 63.98585 1.000 11.12000 362 GLN A CA 1
ATOM 6235 C C . GLN B 1 362 ? -0.67864 16.58176 63.17610 1.000 10.36000 362 GLN A C 1
ATOM 6236 O O . GLN B 1 362 ? -0.51088 17.80189 63.07984 1.000 13.61000 362 GLN A O 1
ATOM 6242 N N . TRP B 1 363 ? -1.71588 15.95042 62.61047 1.000 10.76000 363 TRP A N 1
ATOM 6243 C CA . TRP B 1 363 ? -2.64214 16.61526 61.69904 1.000 11.74000 363 TRP A CA 1
ATOM 6244 C C . TRP B 1 363 ? -4.09961 16.54609 62.12326 1.000 14.84000 363 TRP A C 1
ATOM 6245 O O . TRP B 1 363 ? -4.85431 17.47116 61.81253 1.000 17.69000 363 TRP A O 1
ATOM 6256 N N . ARG B 1 364 ? -4.52361 15.47768 62.79776 1.000 20.95000 364 ARG A N 1
ATOM 6257 C CA . ARG B 1 364 ? -5.93312 15.26706 63.09337 1.000 18.05000 364 ARG A CA 1
ATOM 6258 C C . ARG B 1 364 ? -6.09633 14.76099 64.52056 1.000 20.70000 364 ARG A C 1
ATOM 6259 O O . ARG B 1 364 ? -5.21536 14.10009 65.06449 1.000 24.72000 364 ARG A O 1
ATOM 6267 N N . ASP B 1 365 ? -7.23722 15.07595 65.12486 1.000 23.61000 365 ASP A N 1
ATOM 6268 C CA . ASP B 1 365 ? -7.54274 14.60122 66.46833 1.000 26.27000 365 ASP A CA 1
ATOM 6269 C C . ASP B 1 365 ? -8.62510 13.53609 66.47744 1.000 27.79000 365 ASP A C 1
ATOM 6270 O O . ASP B 1 365 ? -8.97956 13.03179 67.54934 1.000 29.57000 365 ASP A O 1
ATOM 6275 N N . ASP B 1 366 ? -9.15533 13.18226 65.31452 1.000 21.69000 366 ASP A N 1
ATOM 6276 C CA . ASP B 1 366 ? -10.33668 12.34656 65.21527 1.000 22.38000 366 ASP A CA 1
ATOM 6277 C C . ASP B 1 366 ? -10.08142 11.02406 64.50895 1.000 22.85000 366 ASP A C 1
ATOM 6278 O O . ASP B 1 366 ? -11.03913 10.28076 64.26055 1.000 24.77000 366 ASP A O 1
ATOM 6283 N N . LEU B 1 367 ? -8.83891 10.72154 64.14035 1.000 16.16000 367 LEU A N 1
ATOM 6284 C CA . LEU B 1 367 ? -8.51372 9.45556 63.49955 1.000 16.58000 367 LEU A CA 1
ATOM 6285 C C . LEU B 1 367 ? -7.83250 8.54383 64.51119 1.000 15.01000 367 LEU A C 1
ATOM 6286 O O . LEU B 1 367 ? -7.02908 9.00351 65.32744 1.000 16.96000 367 LEU A O 1
ATOM 6291 N N . GLU B 1 368 ? -8.15669 7.25516 64.45920 1.000 13.33000 368 GLU A N 1
ATOM 6292 C CA . GLU B 1 368 ? -7.77082 6.31210 65.50448 1.000 13.71000 368 GLU A CA 1
ATOM 6293 C C . GLU B 1 368 ? -6.91211 5.19350 64.92897 1.000 13.45000 368 GLU A C 1
ATOM 6294 O O . GLU B 1 368 ? -7.37951 4.41574 64.09123 1.000 13.13000 368 GLU A O 1
ATOM 6300 N N . VAL B 1 369 ? -5.68300 5.07664 65.42857 1.000 11.29000 369 VAL A N 1
ATOM 6301 C CA . VAL B 1 369 ? -4.76280 4.02878 64.98871 1.000 13.27000 369 VAL A CA 1
ATOM 6302 C C . VAL B 1 369 ? -5.13225 2.71430 65.66143 1.000 11.76000 369 VAL A C 1
ATOM 6303 O O . VAL B 1 369 ? -5.32758 2.65627 66.88300 1.000 16.38000 369 VAL A O 1
ATOM 6307 N N . VAL B 1 370 ? -5.23605 1.65258 64.86312 1.000 9.61000 370 VAL A N 1
ATOM 6308 C CA . VAL B 1 370 ? -5.48381 0.31170 65.38083 1.000 10.58000 370 VAL A CA 1
ATOM 6309 C C . VAL B 1 370 ? -4.32243 -0.65049 65.16376 1.000 13.64000 370 VAL A C 1
ATOM 6310 O O . VAL B 1 370 ? -4.30612 -1.72193 65.79187 1.000 14.43000 370 VAL A O 1
ATOM 6314 N N . ASP B 1 371 ? -3.36101 -0.32038 64.30118 1.000 11.85000 371 ASP A N 1
ATOM 6315 C CA . ASP B 1 371 ? -2.20973 -1.18830 64.07456 1.000 12.13000 371 ASP A CA 1
ATOM 6316 C C . ASP B 1 371 ? -1.11533 -0.34781 63.43209 1.000 10.58000 371 ASP A C 1
ATOM 6317 O O . ASP B 1 371 ? -1.37888 0.72239 62.88243 1.000 10.53000 371 ASP A O 1
ATOM 6322 N N . THR B 1 372 ? 0.12282 -0.82710 63.54532 1.000 7.98000 372 THR A N 1
ATOM 6323 C CA . THR B 1 372 ? 1.25981 -0.14311 62.94170 1.000 10.63000 372 THR A CA 1
ATOM 6324 C C . THR B 1 372 ? 2.38747 -1.14877 62.77220 1.000 12.37000 372 THR A C 1
ATOM 6325 O O . THR B 1 372 ? 2.51619 -2.09029 63.56167 1.000 12.57000 372 THR A O 1
ATOM 6329 N N . THR B 1 373 ? 3.20543 -0.94326 61.73803 1.000 10.83000 373 THR A N 1
ATOM 6330 C CA . THR B 1 373 ? 4.32608 -1.84882 61.52983 1.000 12.42000 373 THR A CA 1
ATOM 6331 C C . THR B 1 373 ? 5.39228 -1.17480 60.68346 1.000 13.20000 373 THR A C 1
ATOM 6332 O O . THR B 1 373 ? 5.14215 -0.17624 60.00454 1.000 10.60000 373 THR A O 1
ATOM 6336 N N . GLY B 1 374 ? 6.59323 -1.73786 60.74657 1.000 10.34000 374 GLY A N 1
ATOM 6337 C CA . GLY B 1 374 ? 7.67352 -1.32976 59.87175 1.000 9.69000 374 GLY A CA 1
ATOM 6338 C C . GLY B 1 374 ? 8.94059 -2.04062 60.28441 1.000 9.19000 374 GLY A C 1
ATOM 6339 O O . GLY B 1 374 ? 9.01627 -2.67284 61.34138 1.000 12.65000 374 GLY A O 1
ATOM 6340 N N . HIS B 1 375 ? 9.95429 -1.92588 59.43615 1.000 8.46000 375 HIS A N 1
ATOM 6341 C CA . HIS B 1 375 ? 11.27776 -2.46177 59.75641 1.000 10.45000 375 HIS A CA 1
ATOM 6342 C C . HIS B 1 375 ? 12.27773 -1.31564 59.76202 1.000 9.28000 375 HIS A C 1
ATOM 6343 O O . HIS B 1 375 ? 12.40711 -0.59534 58.76492 1.000 10.12000 375 HIS A O 1
ATOM 6350 N N . ASN B 1 376 ? 12.98366 -1.14390 60.88426 1.000 8.17000 376 ASN A N 1
ATOM 6351 C CA . ASN B 1 376 ? 13.93653 -0.04197 61.01785 1.000 7.35000 376 ASN A CA 1
ATOM 6352 C C . ASN B 1 376 ? 15.25654 -0.43996 60.37541 1.000 10.82000 376 ASN A C 1
ATOM 6353 O O . ASN B 1 376 ? 16.16187 -0.95191 61.03348 1.000 9.99000 376 ASN A O 1
ATOM 6358 N N . TRP B 1 377 ? 15.37393 -0.14811 59.07691 1.000 9.17000 377 TRP A N 1
ATOM 6359 C CA . TRP B 1 377 ? 16.56963 -0.49319 58.31019 1.000 8.40000 377 TRP A CA 1
ATOM 6360 C C . TRP B 1 377 ? 17.84275 0.08770 58.91866 1.000 9.74000 377 TRP A C 1
ATOM 6361 O O . TRP B 1 377 ? 18.91251 -0.53625 58.84819 1.000 7.86000 377 TRP A O 1
ATOM 6372 N N . VAL B 1 378 ? 17.75945 1.28832 59.50375 1.000 11.60000 378 VAL A N 1
ATOM 6373 C CA . VAL B 1 378 ? 18.96250 1.93034 60.02745 1.000 9.74000 378 VAL A CA 1
ATOM 6374 C C . VAL B 1 378 ? 19.54050 1.12828 61.18411 1.000 8.42000 378 VAL A C 1
ATOM 6375 O O . VAL B 1 378 ? 20.76668 1.07579 61.36643 1.000 8.87000 378 VAL A O 1
ATOM 6379 N N . ALA B 1 379 ? 18.68096 0.49687 61.98361 1.000 10.90000 379 ALA A N 1
ATOM 6380 C CA . ALA B 1 379 ? 19.09113 -0.35356 63.09821 1.000 8.70000 379 ALA A CA 1
ATOM 6381 C C . ALA B 1 379 ? 19.24784 -1.81318 62.70363 1.000 11.84000 379 ALA A C 1
ATOM 6382 O O . ALA B 1 379 ? 19.24246 -2.68183 63.57148 1.000 12.91000 379 ALA A O 1
ATOM 6384 N N . ASP B 1 380 ? 19.35313 -2.09893 61.41734 1.000 10.14000 380 ASP A N 1
ATOM 6385 C CA . ASP B 1 380 ? 19.54422 -3.44638 60.89743 1.000 7.80000 380 ASP A CA 1
ATOM 6386 C C . ASP B 1 380 ? 21.01627 -3.56793 60.51135 1.000 8.33000 380 ASP A C 1
ATOM 6387 O O . ASP B 1 380 ? 21.48500 -2.84453 59.62351 1.000 11.00000 380 ASP A O 1
ATOM 6392 N N . LYS B 1 381 ? 21.73846 -4.46664 61.19807 1.000 11.94000 381 LYS A N 1
ATOM 6393 C CA . LYS B 1 381 ? 23.17490 -4.66138 60.97574 1.000 12.39000 381 LYS A CA 1
ATOM 6394 C C . LYS B 1 381 ? 23.57781 -4.74631 59.53257 1.000 12.16000 381 LYS A C 1
ATOM 6395 O O . LYS B 1 381 ? 24.72280 -4.41410 59.19621 1.000 11.21000 381 LYS A O 1
ATOM 6401 N N . TRP B 1 382 ? 22.73505 -5.35583 58.71422 1.000 10.05000 382 TRP A N 1
ATOM 6402 C CA . TRP B 1 382 ? 23.09759 -5.69569 57.35671 1.000 9.09000 382 TRP A CA 1
ATOM 6403 C C . TRP B 1 382 ? 22.71070 -4.60421 56.38371 1.000 12.21000 382 TRP A C 1
ATOM 6404 O O . TRP B 1 382 ? 22.94148 -4.75339 55.17720 1.000 10.37000 382 TRP A O 1
ATOM 6415 N N . ALA B 1 383 ? 22.14772 -3.51176 56.89541 1.000 8.84000 383 ALA A N 1
ATOM 6416 C CA . ALA B 1 383 ? 21.77460 -2.35530 56.09096 1.000 8.25000 383 ALA A CA 1
ATOM 6417 C C . ALA B 1 383 ? 22.37766 -1.08473 56.67714 1.000 9.09000 383 ALA A C 1
ATOM 6418 O O . ALA B 1 383 ? 23.24130 -0.46007 56.05502 1.000 10.35000 383 ALA A O 1
ATOM 6420 N N . GLY B 1 384 ? 21.95076 -0.70438 57.88409 1.000 9.81000 384 GLY A N 1
ATOM 6421 C CA . GLY B 1 384 ? 22.50153 0.46299 58.55148 1.000 9.49000 384 GLY A CA 1
ATOM 6422 C C . GLY B 1 384 ? 22.11758 1.77871 57.92194 1.000 9.74000 384 GLY A C 1
ATOM 6423 O O . GLY B 1 384 ? 22.75145 2.79844 58.21382 1.000 11.63000 384 GLY A O 1
ATOM 6424 N N . GLN B 1 385 ? 21.10072 1.77776 57.06041 1.000 8.59000 385 GLN A N 1
ATOM 6425 C CA . GLN B 1 385 ? 20.64229 2.93875 56.31169 1.000 9.69000 385 GLN A CA 1
ATOM 6426 C C . GLN B 1 385 ? 19.30420 2.58245 55.68660 1.000 7.94000 385 GLN A C 1
ATOM 6427 O O . GLN B 1 385 ? 18.94187 1.40268 55.59638 1.000 10.19000 385 GLN A O 1
ATOM 6433 N N . ALA B 1 386 ? 18.56103 3.62403 55.27908 1.000 9.04000 386 ALA A N 1
ATOM 6434 C CA . ALA B 1 386 ? 17.40064 3.43387 54.42063 1.000 9.74000 386 ALA A CA 1
ATOM 6435 C C . ALA B 1 386 ? 17.88473 3.45342 52.96949 1.000 10.24000 386 ALA A C 1
ATOM 6436 O O . ALA B 1 386 ? 18.84179 2.74744 52.64364 1.000 12.75000 386 ALA A O 1
ATOM 6438 N N . TRP B 1 387 ? 17.26339 4.22421 52.07599 1.000 10.25000 387 TRP A N 1
ATOM 6439 C CA . TRP B 1 387 ? 17.84503 4.36076 50.74312 1.000 11.58000 387 TRP A CA 1
ATOM 6440 C C . TRP B 1 387 ? 18.95692 5.41090 50.77029 1.000 9.99000 387 TRP A C 1
ATOM 6441 O O . TRP B 1 387 ? 18.86989 6.41764 51.48295 1.000 12.63000 387 TRP A O 1
ATOM 6452 N N . GLY B 1 388 ? 20.01586 5.17183 50.00443 1.000 10.19000 388 GLY A N 1
ATOM 6453 C CA . GLY B 1 388 ? 21.16801 6.06010 50.05998 1.000 11.52000 388 GLY A CA 1
ATOM 6454 C C . GLY B 1 388 ? 20.85099 7.44594 49.51600 1.000 12.09000 388 GLY A C 1
ATOM 6455 O O . GLY B 1 388 ? 20.33098 7.58737 48.40286 1.000 10.38000 388 GLY A O 1
ATOM 6456 N N . THR B 1 389 ? 21.16769 8.47669 50.30348 1.000 9.42000 389 THR A N 1
ATOM 6457 C CA . THR B 1 389 ? 21.03357 9.87482 49.89751 1.000 8.79000 389 THR A CA 1
ATOM 6458 C C . THR B 1 389 ? 22.31564 10.63489 50.24421 1.000 10.57000 389 THR A C 1
ATOM 6459 O O . THR B 1 389 ? 23.12412 10.19211 51.06359 1.000 10.03000 389 THR A O 1
ATOM 6463 N N . LEU B 1 390 ? 22.49546 11.80142 49.63520 1.000 8.74000 390 LEU A N 1
ATOM 6464 C CA . LEU B 1 390 ? 23.78888 12.48603 49.65605 1.000 11.27000 390 LEU A CA 1
ATOM 6465 C C . LEU B 1 390 ? 23.84970 13.61325 50.68082 1.000 9.00000 390 LEU A C 1
ATOM 6466 O O . LEU B 1 390 ? 23.00113 14.51383 50.67789 1.000 9.59000 390 LEU A O 1
ATOM 6471 N N . ARG B 1 391 ? 24.87269 13.56146 51.53673 1.000 9.59000 391 ARG A N 1
ATOM 6472 C CA . ARG B 1 391 ? 25.26597 14.71262 52.34223 1.000 11.15000 391 ARG A CA 1
ATOM 6473 C C . ARG B 1 391 ? 26.00259 15.72019 51.46843 1.000 12.53000 391 ARG A C 1
ATOM 6474 O O . ARG B 1 391 ? 26.47787 15.40549 50.37272 1.000 12.18000 391 ARG A O 1
ATOM 6482 N N . LYS B 1 392 ? 26.11788 16.94729 51.97756 1.000 11.95000 392 LYS A N 1
ATOM 6483 C CA . LYS B 1 392 ? 26.91266 17.96058 51.29621 1.000 11.90000 392 LYS A CA 1
ATOM 6484 C C . LYS B 1 392 ? 28.28678 17.40277 50.94709 1.000 13.34000 392 LYS A C 1
ATOM 6485 O O . LYS B 1 392 ? 28.92333 16.72597 51.75861 1.000 12.82000 392 LYS A O 1
ATOM 6491 N N . GLY B 1 393 ? 28.72142 17.66715 49.71443 1.000 12.02000 393 GLY A N 1
ATOM 6492 C CA . GLY B 1 393 ? 30.00834 17.21496 49.22906 1.000 13.00000 393 GLY A CA 1
ATOM 6493 C C . GLY B 1 393 ? 30.03605 15.81362 48.65533 1.000 13.96000 393 GLY A C 1
ATOM 6494 O O . GLY B 1 393 ? 31.02514 15.44987 48.00460 1.000 16.20000 393 GLY A O 1
ATOM 6495 N N . GLN B 1 394 ? 28.98863 15.01041 48.86390 1.000 9.64000 394 GLN A N 1
ATOM 6496 C CA . GLN B 1 394 ? 29.00516 13.61464 48.44704 1.000 12.41000 394 GLN A CA 1
ATOM 6497 C C . GLN B 1 394 ? 28.54994 13.40114 47.00733 1.000 12.24000 394 GLN A C 1
ATOM 6498 O O . GLN B 1 394 ? 28.68268 12.28211 46.49820 1.000 12.64000 394 GLN A O 1
ATOM 6504 N N . PHE B 1 395 ? 28.02140 14.42870 46.33666 1.000 13.54000 395 PHE A N 1
ATOM 6505 C CA . PHE B 1 395 ? 27.74474 14.27056 44.91128 1.000 11.32000 395 PHE A CA 1
ATOM 6506 C C . PHE B 1 395 ? 29.03943 14.19415 44.11883 1.000 12.27000 395 PHE A C 1
ATOM 6507 O O . PHE B 1 395 ? 29.17433 13.36063 43.21901 1.000 11.01000 395 PHE A O 1
ATOM 6515 N N . THR B 1 396 ? 30.01508 15.03666 44.45834 1.000 13.04000 396 THR A N 1
ATOM 6516 C CA . THR B 1 396 ? 31.26141 15.09124 43.70434 1.000 13.69000 396 THR A CA 1
ATOM 6517 C C . THR B 1 396 ? 32.41121 14.34686 44.37055 1.000 14.64000 396 THR A C 1
ATOM 6518 O O . THR B 1 396 ? 33.37340 13.98596 43.68001 1.000 17.97000 396 THR A O 1
ATOM 6522 N N . GLN B 1 397 ? 32.33506 14.10077 45.68263 1.000 14.38000 397 GLN A N 1
ATOM 6523 C CA . GLN B 1 397 ? 33.35924 13.35678 46.41085 1.000 15.83000 397 GLN A CA 1
ATOM 6524 C C . GLN B 1 397 ? 32.69973 12.33444 47.33937 1.000 16.18000 397 GLN A C 1
ATOM 6525 O O . GLN B 1 397 ? 32.94108 12.28948 48.54286 1.000 16.85000 397 GLN A O 1
ATOM 6531 N N . GLY B 1 398 ? 31.85740 11.48161 46.76738 1.000 15.06000 398 GLY A N 1
ATOM 6532 C CA . GLY B 1 398 ? 31.17887 10.47627 47.55911 1.000 13.09000 398 GLY A CA 1
ATOM 6533 C C . GLY B 1 398 ? 30.96710 9.18323 46.80004 1.000 12.66000 398 GLY A C 1
ATOM 6534 O O . GLY B 1 398 ? 31.83508 8.30058 46.79566 1.000 13.06000 398 GLY A O 1
ATOM 6535 N N . TRP B 1 399 ? 29.81666 9.08311 46.12918 1.000 10.52000 399 TRP A N 1
ATOM 6536 C CA . TRP B 1 399 ? 29.39815 7.82196 45.51642 1.000 13.64000 399 TRP A CA 1
ATOM 6537 C C . TRP B 1 399 ? 30.36125 7.35304 44.43015 1.000 14.85000 399 TRP A C 1
ATOM 6538 O O . TRP B 1 399 ? 30.53149 6.14006 44.23984 1.000 15.85000 399 TRP A O 1
ATOM 6549 N N . SER B 1 400 ? 30.99931 8.28021 43.71221 1.000 11.82000 400 SER A N 1
ATOM 6550 C CA . SER B 1 400 ? 31.84619 7.90010 42.58854 1.000 12.57000 400 SER A CA 1
ATOM 6551 C C . SER B 1 400 ? 33.21293 7.38506 43.01217 1.000 17.05000 400 SER A C 1
ATOM 6552 O O . SER B 1 400 ? 33.95856 6.88624 42.16180 1.000 16.22000 400 SER A O 1
ATOM 6555 N N . LEU B 1 401 ? 33.55246 7.47263 44.29414 1.000 13.53000 401 LEU A N 1
ATOM 6556 C CA . LEU B 1 401 ? 34.86653 7.05656 44.76378 1.000 15.26000 401 LEU A CA 1
ATOM 6557 C C . LEU B 1 401 ? 34.97549 5.55168 44.92569 1.000 17.48000 401 LEU A C 1
ATOM 6558 O O . LEU B 1 401 ? 36.08632 5.03904 45.11291 1.000 15.96000 401 LEU A O 1
ATOM 6563 N N . PHE B 1 402 ? 33.85639 4.83583 44.84669 1.000 16.99000 402 PHE A N 1
ATOM 6564 C CA . PHE B 1 402 ? 33.84883 3.39414 45.05325 1.000 16.48000 402 PHE A CA 1
ATOM 6565 C C . PHE B 1 402 ? 34.18444 2.62733 43.78569 1.000 17.80000 402 PHE A C 1
ATOM 6566 O O . PHE B 1 402 ? 34.32480 1.40334 43.83467 1.000 19.40000 402 PHE A O 1
ATOM 6574 N N . ASP B 1 403 ? 34.33234 3.32195 42.66648 1.000 21.97000 403 ASP A N 1
ATOM 6575 C CA . ASP B 1 403 ? 34.64107 2.69925 41.39296 1.000 26.86000 403 ASP A CA 1
ATOM 6576 C C . ASP B 1 403 ? 36.15176 2.57678 41.25990 1.000 29.59000 403 ASP A C 1
ATOM 6577 O O . ASP B 1 403 ? 36.89854 3.44051 41.72796 1.000 32.74000 403 ASP A O 1
ATOM 6582 N N . ASP B 1 404 ? 36.59404 1.48922 40.63552 1.000 36.61000 404 ASP A N 1
ATOM 6583 C CA . ASP B 1 404 ? 38.01267 1.25431 40.36343 1.000 41.67000 404 ASP A CA 1
ATOM 6584 C C . ASP B 1 404 ? 38.88651 1.54184 41.58533 1.000 42.11000 404 ASP A C 1
ATOM 6585 O O . ASP B 1 404 ? 39.90574 2.22912 41.50751 1.000 44.84000 404 ASP A O 1
ATOM 6590 N N . THR B 1 405 ? 38.47323 1.00925 42.73417 1.000 30.00000 405 THR A N 1
ATOM 6591 C CA . THR B 1 405 ? 39.17232 1.31050 43.98258 1.000 30.00000 405 THR A CA 1
ATOM 6592 C C . THR B 1 405 ? 38.86125 0.19312 44.98793 1.000 30.00000 405 THR A C 1
ATOM 6593 O O . THR B 1 405 ? 37.95614 0.33600 45.81329 1.000 30.00000 405 THR A O 1
ATOM 6595 N N . ASP B 1 406 ? 39.60376 -0.91811 44.88859 1.000 30.00000 406 ASP A N 1
ATOM 6596 C CA . ASP B 1 406 ? 40.51540 -1.19961 43.75798 1.000 30.00000 406 ASP A CA 1
ATOM 6597 C C . ASP B 1 406 ? 40.78025 -2.69433 43.68827 1.000 30.00000 406 ASP A C 1
ATOM 6598 O O . ASP B 1 406 ? 40.08550 -3.48588 44.33346 1.000 30.00000 406 ASP A O 1
ATOM 6603 N N . SER B 1 407 ? 41.80806 -3.06342 42.91683 1.000 35.19000 407 SER A N 1
ATOM 6604 C CA . SER B 1 407 ? 42.18038 -4.45381 42.69497 1.000 31.41000 407 SER A CA 1
ATOM 6605 C C . SER B 1 407 ? 41.05785 -5.17253 41.96128 1.000 29.02000 407 SER A C 1
ATOM 6606 O O . SER B 1 407 ? 40.41704 -4.61147 41.06327 1.000 30.21000 407 SER A O 1
ATOM 6609 N N . GLN B 1 408 ? 40.83300 -6.43504 42.35047 1.000 25.75000 408 GLN A N 1
ATOM 6610 C CA . GLN B 1 408 ? 39.74702 -7.26011 41.82809 1.000 21.83000 408 GLN A CA 1
ATOM 6611 C C . GLN B 1 408 ? 38.49756 -7.17977 42.69216 1.000 16.84000 408 GLN A C 1
ATOM 6612 O O . GLN B 1 408 ? 37.50372 -7.85773 42.40225 1.000 22.94000 408 GLN A O 1
ATOM 6618 N N . LEU B 1 409 ? 38.53341 -6.37332 43.73621 1.000 15.57000 409 LEU A N 1
ATOM 6619 C CA . LEU B 1 409 ? 37.33548 -6.05247 44.48828 1.000 14.47000 409 LEU A CA 1
ATOM 6620 C C . LEU B 1 409 ? 36.56814 -4.96501 43.74751 1.000 14.47000 409 LEU A C 1
ATOM 6621 O O . LEU B 1 409 ? 37.14986 -3.97116 43.30035 1.000 13.95000 409 LEU A O 1
ATOM 6626 N N . PHE B 1 410 ? 35.25615 -5.15908 43.61181 1.000 11.54000 410 PHE A N 1
ATOM 6627 C CA . PHE B 1 410 ? 34.37999 -4.19035 42.97339 1.000 13.70000 410 PHE A CA 1
ATOM 6628 C C . PHE B 1 410 ? 33.21902 -3.91171 43.91147 1.000 11.17000 410 PHE A C 1
ATOM 6629 O O . PHE B 1 410 ? 32.71812 -4.82904 44.57040 1.000 14.43000 410 PHE A O 1
ATOM 6637 N N . PHE B 1 411 ? 32.79549 -2.65443 43.98207 1.000 10.63000 411 PHE A N 1
ATOM 6638 C CA . PHE B 1 411 ? 31.59907 -2.28735 44.73154 1.000 11.27000 411 PHE A CA 1
ATOM 6639 C C . PHE B 1 411 ? 30.43893 -2.05856 43.76928 1.000 12.65000 411 PHE A C 1
ATOM 6640 O O . PHE B 1 411 ? 30.57699 -1.34207 42.77321 1.000 15.22000 411 PHE A O 1
ATOM 6648 N N . ALA B 1 412 ? 29.30490 -2.68635 44.05917 1.000 11.77000 412 ALA A N 1
ATOM 6649 C CA . ALA B 1 412 ? 28.10822 -2.53577 43.25112 1.000 10.51000 412 ALA A CA 1
ATOM 6650 C C . ALA B 1 412 ? 26.93233 -2.35931 44.19326 1.000 11.88000 412 ALA A C 1
ATOM 6651 O O . ALA B 1 412 ? 26.91790 -2.90246 45.29704 1.000 14.18000 412 ALA A O 1
ATOM 6653 N N . GLY B 1 413 ? 25.95320 -1.59325 43.75635 1.000 9.79000 413 GLY A N 1
ATOM 6654 C CA . GLY B 1 413 ? 24.79806 -1.30909 44.58083 1.000 8.80000 413 GLY A CA 1
ATOM 6655 C C . GLY B 1 413 ? 24.14294 -0.04883 44.09595 1.000 9.78000 413 GLY A C 1
ATOM 6656 O O . GLY B 1 413 ? 24.74566 0.74995 43.38212 1.000 9.49000 413 GLY A O 1
ATOM 6657 N N . SER B 1 414 ? 22.87892 0.13084 44.48735 1.000 9.05000 414 SER A N 1
ATOM 6658 C CA . SER B 1 414 ? 22.16825 1.33605 44.06714 1.000 7.51000 414 SER A CA 1
ATOM 6659 C C . SER B 1 414 ? 22.93018 2.60274 44.43505 1.000 8.66000 414 SER A C 1
ATOM 6660 O O . SER B 1 414 ? 22.92261 3.57747 43.67686 1.000 9.37000 414 SER A O 1
ATOM 6663 N N . ASP B 1 415 ? 23.62068 2.59607 45.57614 1.000 8.72000 415 ASP A N 1
ATOM 6664 C CA . ASP B 1 415 ? 24.26563 3.80625 46.06884 1.000 10.71000 415 ASP A CA 1
ATOM 6665 C C . ASP B 1 415 ? 25.39728 4.30926 45.17888 1.000 11.16000 415 ASP A C 1
ATOM 6666 O O . ASP B 1 415 ? 25.85791 5.43568 45.39120 1.000 10.07000 415 ASP A O 1
ATOM 6671 N N . TYR B 1 416 ? 25.85290 3.52751 44.19243 1.000 9.01000 416 TYR A N 1
ATOM 6672 C CA . TYR B 1 416 ? 26.93617 3.95017 43.30684 1.000 10.05000 416 TYR A CA 1
ATOM 6673 C C . TYR B 1 416 ? 26.48833 4.12252 41.86048 1.000 11.71000 416 TYR A C 1
ATOM 6674 O O . TYR B 1 416 ? 27.33489 4.29361 40.97379 1.000 12.77000 416 TYR A O 1
ATOM 6683 N N . ALA B 1 417 ? 25.18407 4.09025 41.59852 1.000 10.70000 417 ALA A N 1
ATOM 6684 C CA . ALA B 1 417 ? 24.69910 4.15878 40.22847 1.000 10.61000 417 ALA A CA 1
ATOM 6685 C C . ALA B 1 417 ? 24.88619 5.55405 39.63170 1.000 9.77000 417 ALA A C 1
ATOM 6686 O O . ALA B 1 417 ? 24.96841 6.56432 40.33379 1.000 11.34000 417 ALA A O 1
ATOM 6688 N N . TYR B 1 418 ? 24.93896 5.59700 38.30067 1.000 9.72000 418 TYR A N 1
ATOM 6689 C CA . TYR B 1 418 ? 24.98328 6.88066 37.61768 1.000 10.63000 418 TYR A CA 1
ATOM 6690 C C . TYR B 1 418 ? 23.61703 7.54948 37.55285 1.000 10.47000 418 TYR A C 1
ATOM 6691 O O . TYR B 1 418 ? 23.54682 8.77605 37.44928 1.000 12.06000 418 TYR A O 1
ATOM 6700 N N . GLY B 1 419 ? 22.53477 6.77043 37.58816 1.000 9.17000 419 GLY A N 1
ATOM 6701 C CA . GLY B 1 419 ? 21.20571 7.28777 37.30702 1.000 12.26000 419 GLY A CA 1
ATOM 6702 C C . GLY B 1 419 ? 20.40134 7.53353 38.56409 1.000 10.18000 419 GLY A C 1
ATOM 6703 O O . GLY B 1 419 ? 20.67084 8.48398 39.30939 1.000 10.46000 419 GLY A O 1
ATOM 6704 N N . TRP B 1 420 ? 19.41566 6.66594 38.81170 1.000 8.23000 420 TRP A N 1
ATOM 6705 C CA . TRP B 1 420 ? 18.53106 6.76487 39.97755 1.000 8.40000 420 TRP A CA 1
ATOM 6706 C C . TRP B 1 420 ? 19.23650 6.19136 41.21029 1.000 12.49000 420 TRP A C 1
ATOM 6707 O O . TRP B 1 420 ? 18.85302 5.17378 41.79373 1.000 11.66000 420 TRP A O 1
ATOM 6718 N N . ARG B 1 421 ? 20.28061 6.90644 41.62081 1.000 10.69000 421 ARG A N 1
ATOM 6719 C CA . ARG B 1 421 ? 21.23749 6.41870 42.60723 1.000 11.99000 421 ARG A CA 1
ATOM 6720 C C . ARG B 1 421 ? 20.64880 6.41750 44.01185 1.000 11.51000 421 ARG A C 1
ATOM 6721 O O . ARG B 1 421 ? 20.13925 7.43793 44.49626 1.000 11.34000 421 ARG A O 1
ATOM 6729 N N . GLY B 1 422 ? 20.74762 5.26843 44.66486 1.000 11.12000 422 GLY A N 1
ATOM 6730 C CA . GLY B 1 422 ? 20.41095 5.11555 46.06887 1.000 10.54000 422 GLY A CA 1
ATOM 6731 C C . GLY B 1 422 ? 18.91983 4.97641 46.27667 1.000 11.15000 422 GLY A C 1
ATOM 6732 O O . GLY B 1 422 ? 18.43253 3.97362 46.80998 1.000 10.60000 422 GLY A O 1
ATOM 6733 N N . VAL B 1 423 ? 18.18856 5.98658 45.80175 1.000 11.11000 423 VAL A N 1
ATOM 6734 C CA . VAL B 1 423 ? 16.75527 6.07248 46.01337 1.000 10.66000 423 VAL A CA 1
ATOM 6735 C C . VAL B 1 423 ? 15.97249 4.94804 45.34398 1.000 13.49000 423 VAL A C 1
ATOM 6736 O O . VAL B 1 423 ? 14.85058 4.66184 45.76402 1.000 12.05000 423 VAL A O 1
ATOM 6740 N N A SER B 1 424 ? 16.52401 4.28588 44.32424 0.750 12.19000 424 SER A N 1
ATOM 6741 N N B SER B 1 424 ? 16.52128 4.29548 44.32127 0.250 12.09000 424 SER A N 1
ATOM 6742 C CA A SER B 1 424 ? 15.70759 3.42809 43.47625 0.750 13.47000 424 SER A CA 1
ATOM 6743 C CA B SER B 1 424 ? 15.70467 3.43400 43.47928 0.250 13.60000 424 SER A CA 1
ATOM 6744 C C A SER B 1 424 ? 16.33150 2.05879 43.25677 0.750 11.01000 424 SER A C 1
ATOM 6745 C C B SER B 1 424 ? 16.32803 2.06339 43.26814 0.250 11.01000 424 SER A C 1
ATOM 6746 O O A SER B 1 424 ? 17.55034 1.91625 43.10831 0.750 10.59000 424 SER A O 1
ATOM 6747 O O B SER B 1 424 ? 17.55185 1.92465 43.17060 0.250 10.36000 424 SER A O 1
ATOM 6752 N N . VAL B 1 425 ? 15.45841 1.05432 43.17621 1.000 10.82000 425 VAL A N 1
ATOM 6753 C CA . VAL B 1 425 ? 15.86853 -0.26477 42.70354 1.000 11.20000 425 VAL A CA 1
ATOM 6754 C C . VAL B 1 425 ? 16.48290 -0.16375 41.31308 1.000 10.73000 425 VAL A C 1
ATOM 6755 O O . VAL B 1 425 ? 17.35860 -0.96308 40.95759 1.000 8.94000 425 VAL A O 1
ATOM 6759 N N . ASP B 1 426 ? 16.06169 0.82555 40.51545 1.000 9.03000 426 ASP A N 1
ATOM 6760 C CA . ASP B 1 426 ? 16.66875 1.02287 39.20082 1.000 8.36000 426 ASP A CA 1
ATOM 6761 C C . ASP B 1 426 ? 18.18007 1.17954 39.31098 1.000 9.07000 426 ASP A C 1
ATOM 6762 O O . ASP B 1 426 ? 18.92759 0.67818 38.46025 1.000 9.63000 426 ASP A O 1
ATOM 6767 N N . GLY B 1 427 ? 18.64884 1.88664 40.34499 1.000 8.94000 427 GLY A N 1
ATOM 6768 C CA . GLY B 1 427 ? 20.08257 2.04995 40.52854 1.000 11.08000 427 GLY A CA 1
ATOM 6769 C C . GLY B 1 427 ? 20.78046 0.75936 40.91405 1.000 8.76000 427 GLY A C 1
ATOM 6770 O O . GLY B 1 427 ? 21.91571 0.51451 40.50173 1.000 8.72000 427 GLY A O 1
ATOM 6771 N N . ALA B 1 428 ? 20.12356 -0.07868 41.72431 1.000 9.35000 428 ALA A N 1
ATOM 6772 C CA . ALA B 1 428 ? 20.72914 -1.36415 42.06505 1.000 9.54000 428 ALA A CA 1
ATOM 6773 C C . ALA B 1 428 ? 20.84393 -2.25703 40.83993 1.000 11.06000 428 ALA A C 1
ATOM 6774 O O . ALA B 1 428 ? 21.86712 -2.92388 40.63987 1.000 10.76000 428 ALA A O 1
ATOM 6776 N N . LEU B 1 429 ? 19.79659 -2.29407 40.01679 1.000 7.96000 429 LEU A N 1
ATOM 6777 C CA . LEU B 1 429 ? 19.83088 -3.12198 38.81781 1.000 9.03000 429 LEU A CA 1
ATOM 6778 C C . LEU B 1 429 ? 20.81327 -2.56444 37.79667 1.000 7.87000 429 LEU A C 1
ATOM 6779 O O . LEU B 1 429 ? 21.50885 -3.33168 37.11565 1.000 9.62000 429 LEU A O 1
ATOM 6784 N N . GLU B 1 430 ? 20.89665 -1.23379 37.67936 1.000 9.92000 430 GLU A N 1
ATOM 6785 C CA . GLU B 1 430 ? 21.92755 -0.62272 36.84473 1.000 9.17000 430 GLU A CA 1
ATOM 6786 C C . GLU B 1 430 ? 23.31584 -1.07694 37.27779 1.000 9.86000 430 GLU A C 1
ATOM 6787 O O . GLU B 1 430 ? 24.06814 -1.66971 36.49367 1.000 11.23000 430 GLU A O 1
ATOM 6793 N N . LYS B 1 431 ? 23.66887 -0.81361 38.53808 1.000 8.46000 431 LYS A N 1
ATOM 6794 C CA . LYS B 1 431 ? 25.06098 -0.96005 38.94756 1.000 10.95000 431 LYS A CA 1
ATOM 6795 C C . LYS B 1 431 ? 25.45532 -2.41995 39.14596 1.000 8.76000 431 LYS A C 1
ATOM 6796 O O . LYS B 1 431 ? 26.61636 -2.78060 38.91140 1.000 10.75000 431 LYS A O 1
ATOM 6802 N N . GLY B 1 432 ? 24.51960 -3.28303 39.53795 1.000 9.07000 432 GLY A N 1
ATOM 6803 C CA . GLY B 1 432 ? 24.84133 -4.70241 39.58740 1.000 11.81000 432 GLY A CA 1
ATOM 6804 C C . GLY B 1 432 ? 25.19211 -5.24090 38.21533 1.000 10.95000 432 GLY A C 1
ATOM 6805 O O . GLY B 1 432 ? 26.18143 -5.96450 38.04395 1.000 10.57000 432 GLY A O 1
ATOM 6806 N N . MET B 1 433 ? 24.41873 -4.84611 37.20791 1.000 12.86000 433 MET A N 1
ATOM 6807 C CA . MET B 1 433 ? 24.65383 -5.34474 35.85876 1.000 7.75000 433 MET A CA 1
ATOM 6808 C C . MET B 1 433 ? 25.94744 -4.78480 35.27852 1.000 10.97000 433 MET A C 1
ATOM 6809 O O . MET B 1 433 ? 26.75704 -5.53731 34.71452 1.000 9.59000 433 MET A O 1
ATOM 6814 N N . THR B 1 434 ? 26.19046 -3.47984 35.44423 1.000 9.22000 434 THR A N 1
ATOM 6815 C CA . THR B 1 434 ? 27.39451 -2.90485 34.84783 1.000 9.35000 434 THR A CA 1
ATOM 6816 C C . THR B 1 434 ? 28.65384 -3.33549 35.58121 1.000 12.81000 434 THR A C 1
ATOM 6817 O O . THR B 1 434 ? 29.71810 -3.43386 34.96206 1.000 10.50000 434 THR A O 1
ATOM 6821 N N . THR B 1 435 ? 28.56298 -3.60404 36.88658 1.000 14.23000 435 THR A N 1
ATOM 6822 C CA . THR B 1 435 ? 29.73120 -4.11804 37.59151 1.000 11.85000 435 THR A CA 1
ATOM 6823 C C . THR B 1 435 ? 30.04297 -5.53946 37.14789 1.000 11.35000 435 THR A C 1
ATOM 6824 O O . THR B 1 435 ? 31.21088 -5.89338 36.96149 1.000 13.73000 435 THR A O 1
ATOM 6828 N N . ALA B 1 436 ? 29.01294 -6.35376 36.91540 1.000 11.10000 436 ALA A N 1
ATOM 6829 C CA . ALA B 1 436 ? 29.25810 -7.65320 36.29679 1.000 11.58000 436 ALA A CA 1
ATOM 6830 C C . ALA B 1 436 ? 29.93567 -7.48721 34.94261 1.000 12.88000 436 ALA A C 1
ATOM 6831 O O . ALA B 1 436 ? 30.85156 -8.24803 34.60502 1.000 11.43000 436 ALA A O 1
ATOM 6833 N N . ARG B 1 437 ? 29.53377 -6.47085 34.16807 1.000 11.17000 437 ARG A N 1
ATOM 6834 C CA . ARG B 1 437 ? 30.20215 -6.23733 32.88659 1.000 10.62000 437 ARG A CA 1
ATOM 6835 C C . ARG B 1 437 ? 31.66532 -5.84773 33.07472 1.000 14.77000 437 ARG A C 1
ATOM 6836 O O . ARG B 1 437 ? 32.51279 -6.21449 32.25528 1.000 14.24000 437 ARG A O 1
ATOM 6844 N N . GLN B 1 438 ? 31.98387 -5.07935 34.12406 1.000 12.64000 438 GLN A N 1
ATOM 6845 C CA . GLN B 1 438 ? 33.38930 -4.77804 34.40779 1.000 14.07000 438 GLN A CA 1
ATOM 6846 C C . GLN B 1 438 ? 34.18861 -6.06017 34.60817 1.000 15.80000 438 GLN A C 1
ATOM 6847 O O . GLN B 1 438 ? 35.30449 -6.19788 34.08637 1.000 19.37000 438 GLN A O 1
ATOM 6853 N N . VAL B 1 439 ? 33.62546 -7.01506 35.34566 1.000 14.85000 439 VAL A N 1
ATOM 6854 C CA . VAL B 1 439 ? 34.29526 -8.29564 35.56750 1.000 17.43000 439 VAL A CA 1
ATOM 6855 C C . VAL B 1 439 ? 34.38625 -9.09448 34.26474 1.000 18.34000 439 VAL A C 1
ATOM 6856 O O . VAL B 1 439 ? 35.43871 -9.65576 33.93105 1.000 18.72000 439 VAL A O 1
ATOM 6860 N N . ILE B 1 440 ? 33.28762 -9.14749 33.50380 1.000 15.15000 440 ILE A N 1
ATOM 6861 C CA . ILE B 1 440 ? 33.26586 -9.86264 32.22695 1.000 14.69000 440 ILE A CA 1
ATOM 6862 C C . ILE B 1 440 ? 34.32738 -9.31658 31.28065 1.000 19.42000 440 ILE A C 1
ATOM 6863 O O . ILE B 1 440 ? 35.04149 -10.07607 30.61395 1.000 23.80000 440 ILE A O 1
ATOM 6868 N N . ASN B 1 441 ? 34.41708 -7.98825 31.17613 1.000 17.94000 441 ASN A N 1
ATOM 6869 C CA . ASN B 1 441 ? 35.34355 -7.38159 30.22318 1.000 21.67000 441 ASN A CA 1
ATOM 6870 C C . ASN B 1 441 ? 36.78780 -7.62456 30.63222 1.000 22.79000 441 ASN A C 1
ATOM 6871 O O . ASN B 1 441 ? 37.65164 -7.86065 29.77457 1.000 24.94000 441 ASN A O 1
ATOM 6876 N N . SER B 1 442 ? 37.06591 -7.57974 31.93736 1.000 19.98000 442 SER A N 1
ATOM 6877 C CA . SER B 1 442 ? 38.41439 -7.85820 32.41782 1.000 22.29000 442 SER A CA 1
ATOM 6878 C C . SER B 1 442 ? 38.81198 -9.29767 32.12183 1.000 25.69000 442 SER A C 1
ATOM 6879 O O . SER B 1 442 ? 39.94289 -9.56605 31.69789 1.000 25.19000 442 SER A O 1
ATOM 6882 N N . MET B 1 443 ? 37.88920 -10.23879 32.31995 1.000 22.62000 443 MET A N 1
ATOM 6883 C CA . MET B 1 443 ? 38.19997 -11.63546 32.04224 1.000 24.79000 443 MET A CA 1
ATOM 6884 C C . MET B 1 443 ? 38.37153 -11.89648 30.55060 1.000 24.60000 443 MET A C 1
ATOM 6885 O O . MET B 1 443 ? 39.18588 -12.74158 30.16254 1.000 27.87000 443 MET A O 1
ATOM 6890 N N . ARG B 1 444 ? 37.63848 -11.18128 29.70289 1.000 24.70000 444 ARG A N 1
ATOM 6891 C CA . ARG B 1 444 ? 37.73911 -11.38395 28.26083 1.000 25.20000 444 ARG A CA 1
ATOM 6892 C C . ARG B 1 444 ? 39.01664 -10.76372 27.70089 1.000 28.56000 444 ARG A C 1
ATOM 6893 O O . ARG B 1 444 ? 39.53731 -9.78246 28.24478 1.000 29.69000 444 ARG A O 1
#

Sequence (880 aa):
KVVIIGAGFAGLVAARELQTAGIEYEILEAKDRIGGRAWTEERMGRPLELGATWVHWFQAHTWTEIMRYGQRTEITASPSGNDAHWVTDGKVVKGTEDDLDEKLTAAMGVTYEGSEEYFPNPHDPLWVLSDDFDGPAEVRERFLSDDQTNAIDLVKEAGFDQETIDLVDAFWCAGYIGDPYTGSALMAKQWGALSDNRYRVMEDITLKWKLNNGMRSLYDGIAGDLNTDIRLNTPVAKVEHHDNGATVTTESGEVIEASAVICTVPVGALSNIEFSPALPDAVQSVIDDKWNSQGAKIWIKIKGHHRFLGYAPKPAKMSVVRSEYFMDDDTTILVGFGYDNTNIDLNSIEDAQAVINQWRDDLEVVDTTGHNWVADKWAGQAWGTLRKGQFTQGWSLFDDTDSQLFFAGSDYAYGWRGVSSVDGALEKGMTTARQVINSMRKVVIIGAGFAGLVAARELQTAGIEYEILEAKDRIGGRAWTEERMGRPLELGATWVHWFQAHTWTEIMRYGQRTEITASPSGNDAHWVTDGKVVKGTEDDLDEKLTAAMGVTYEGSEEYFPNPHDPLWVLSDDFDGPAEVRERFLSDDQTNAIDLVKEAGFDQETIDLVDAFWCAGYIGDPYTGSALMAKQWGALSDNRYRVMEDITLKWKLNNGMRSLYDGIAGDLNTDIRLNTPVAKVEHHDNGATVTTESGEVIEASAVICTVPVGALSNIEFSPALPDAVQSVIDDKWNSQGAKIWIKIKGHHRFLGYAPKPAKMSVVRSEYFMDDDTTILVGFGYDNTNIDLNSIEDAQAVINQWRDDLEVVDTTGHNWVADKWAGQAWGTLRKGQFTQGWSLFDDTDSQLFFAGSDYAYGWRGVSSVDGALEKGMTTARQVINSMR

B-factor: mean 16.6, std 6.94, range [3.25, 45.91]

Secondary structure (DSSP, 8-state):
-EEEE--BHHHHHHHHHHHHTT--EEEE-SSSSSBTT-EEEEETTEEEEEE--EE-TTSHHHHHHHHHTT-TT-EEEPP-SPEEEEESSS-EEEEEHHHHHHHHHHHHHHHTTTHHHH-SSTT-TTGGGSTT--S-HHHHHHHHHHTTS-HHHHHHHTT--HHHHHHHHHHHHHHTTS-GGGB-HHHHHHHHHTTTT-HHHHHHHHTTEEETTHHHHHHHHHHHH-SS--B-S--EEEEEE-SS-EEEEETT--EEEESEEEE---GGGGGGSEEESPPPHHHHHHHHH--S---EEEEEEEES---EEEE--TT-S-SEEEEEEEETTTEEEEEEEES-GGG--TT-HHHHHHHHTTT-SS--EEEEE---GGG-TTT-SSS--PBTTTTTTTGGGGTT-STTEEE-SGGG-SSSTTT-HHHHHHHHHHHHHHHHHHH-/-EEEE--BHHHHHHHHHHHHTT--EEEE-SSSSSBTT-EEEEETTEEEEEE--EE-TTSHHHHHHHHHTT-TT-EEEPP-SPEEEEESSSSEEEEEHHHHHHHHHHHHHHHHTTHHHH-SSTT-TTGGGSTT--S-HHHHHHHHHHHTS-HHHHHHHTT--HHHHHHHHHHHHHHTTS-GGGB-HHHHHHHHHHTTT-HHHHHHHHTTEEETTHHHHHHHHHHHH-SS--B-S--EEEEEEETTEEEEEETT--EEEESEEEE---GGGGGGSEEESPPPHHHHHHHHH--S---EEEEEEEES---EEEE--TT-S-SEEEEEEEETTTEEEEEEEES-GGG--TT-HHHHHHHHTTT-SS--EEEEE---GGG-TTT-SSS--PBTTTTTTTGGGGG---SSEEE-SGGG-SSSTTT-HHHHHHHHHHHHHHHHHHH-

Foldseek 3Di:
DEEEEAQALLSLLLLLLCVVVVHDYAYEYQAPDHHVQFDWDDDPHGTDTLGDWFADVLLPLVVVLCVVLVQNPQKFWFDAFAWEWEAFPNDIDTDTPVVLVVLVQVLLLQLLPLLVVQPVPLLQNCLCVDPNNDDDPVSNVVVLVQLQFFSLVSSVVVPDDRRSSFSVQLVVLQVLLARRRQARSSLSNSLCNSQVNGPVSSCNGQPIMGGNVGCCSRSVVSQVSRPHDHHYSWAWQEWEWAAQWIWTATPVGDIDTGRFYAYAQALLQCVSYHYVVDDDPLAVVCSVVDFRFAKGKKKWKWAADHFYWYAGHPPANFGIKGWGDQDPVGMTIIMTGGHHLVVADQFDLVRSVVNVVSGDDPIHTDTMDHDRQCPPNRRVGRFGGHGRPCSPRNLCCQCVDSTRYHYAYQCNGSHNRRSDSSSSSRRSSVVSVVVSVVVD/DAEEEAQALLSLLLLLLCVVVVHDYAYEYQAPDHHVQFDWDDDPHGTDTLGDWFADVLLPLVNVLCVVLVQNPQKFWFDAFAFEWEAFPLDIDTDTPVVLLVLVFVLLLQLLPLLVVQPVPLLQNCLCVDPPHDDDPVSNVVVLVLLQFFSLVSSVVVPDDRRSSFSVQLVVLQVLLARRRQARSSLSNSLCNSQVNGPVSSCNGQPIMGGNVGCCSRSVVSCVSRPYDHHYSWAWQEWEFAQQWIWIATPVGDIDTGRFYEYAQALLQCVSYHYVVDFDPLQVVCSVVDFRFAKGKKKWKWAADHFYWYAGHPPANFGIKGWGDQDPVGMTIIMTGHHHLVVADQFDLVRSVVNVVSHDDPIHTDGMDHDRQCPPNRRVGRFGGHGRPCSPRNLCSQQPRDRRYHYAYQCNGSHNRRSDSSSSSRRSNVVSVVVSVVVD

Radius of gyration: 27.87 Å; Cα contacts (8 Å, |Δi|>4): 2122; chains: 2; bounding box: 64×64×80 Å